Protein 6U3I (pdb70)

CATH classification: 3.30.70.80 (+2 more: 3.40.50.200, 2.60.120.690)

Radius of gyration: 38.76 Å; Cα contacts (8 Å, |Δi|>4): 2819; chains: 4; bounding box: 65×78×128 Å

GO terms:
  GO:1990666 PCSK9-LDLR complex (C, IDA)
  GO:0050750 low-density lipoprotein particle receptor binding (F, IPI)
  GO:0001920 negative regulation of receptor recycling (P, IDA)
  GO:0010989 negative regulation of low-density lipoprotein particle clearance (P, IDA)
  GO:0050750 low-density lipoprotein particle receptor binding (F, IDA)
  GO:0005576 extracellular region (C, IDA)
  GO:0004252 serine-type endopeptidase activity (F, IDA)
  GO:0016540 protein autoprocessing (P, IDA)
  GO:0032802 low-density lipoprotein particle receptor catabolic process (P, IDA)
  GO:0042632 cholesterol homeostasis (P, IMP)
  GO:0043525 positive regulation of neuron apoptotic process (P, IMP)
  GO:0005737 cytoplasm (C, IDA)
  GO:0005764 lysosome (C, IDA)
  GO:0005769 early endosome (C, IDA)
  GO:0005770 late endosome (C, IDA)
  GO:0005783 endoplasmic reticulum (C, IDA)
  GO:0005794 Golgi apparatus (C, IDA)
  GO:0009986 cell surface (C, IDA)
  GO:0019871 sodium channel inhibitor activity (F, IDA)
  GO:0005515 protein binding (F, IPI)

Structure (mmCIF, N/CA/C/O backbone):
data_6U3I
#
_entry.id   6U3I
#
_cell.length_a   111.570
_cell.length_b   143.030
_cell.length_c   241.230
_cell.angle_alpha   90.000
_cell.angle_beta   90.000
_cell.angle_gamma   90.000
#
_symmetry.space_group_name_H-M   'I 2 2 2'
#
loop_
_entity.id
_entity.type
_entity.pdbx_description
1 polymer 'Proprotein convertase subtilisin/kexin type 9'
2 polymer 'cis-1-amino-4-phenylcyclohexaneacyl-WNLK(hR)I(D-ser)LLR - NH2'
3 polymer '7G7 heavy chain'
4 polymer '7G7 light chain'
5 non-polymer 'CALCIUM ION'
6 water water
#
loop_
_atom_site.group_PDB
_atom_site.id
_atom_site.type_symbol
_atom_site.label_atom_id
_atom_site.label_alt_id
_atom_site.label_comp_id
_atom_site.label_asym_id
_atom_site.label_entity_id
_atom_site.label_seq_id
_atom_site.pdbx_PDB_ins_code
_atom_site.Cartn_x
_atom_site.Cartn_y
_atom_site.Cartn_z
_atom_site.occupancy
_atom_site.B_iso_or_equiv
_atom_site.auth_seq_id
_atom_site.auth_comp_id
_atom_site.auth_asym_id
_atom_site.auth_atom_id
_atom_site.pdbx_PDB_model_num
ATOM 1 N N . THR A 1 61 ? 32.243 20.997 53.763 1.00 71.88 61 THR A N 1
ATOM 2 C CA . THR A 1 61 ? 32.047 22.268 54.478 1.00 71.48 61 THR A CA 1
ATOM 3 C C . THR A 1 61 ? 31.035 22.176 55.672 1.00 72.23 61 THR A C 1
ATOM 4 O O . THR A 1 61 ? 30.686 23.228 56.225 1.00 72.43 61 THR A O 1
ATOM 14 N N . ALA A 1 62 ? 30.559 20.952 56.061 1.00 64.46 62 ALA A N 1
ATOM 15 C CA . ALA A 1 62 ? 29.691 20.785 57.240 1.00 61.56 62 ALA A CA 1
ATOM 16 C C . ALA A 1 62 ? 30.648 20.379 58.344 1.00 61.19 62 ALA A C 1
ATOM 17 O O . ALA A 1 62 ? 31.222 19.296 58.256 1.00 60.65 62 ALA A O 1
ATOM 24 N N . THR A 1 63 ? 30.871 21.272 59.345 1.00 54.67 63 THR A N 1
ATOM 25 C CA . THR A 1 63 ? 31.872 21.096 60.406 1.00 53.97 63 THR A CA 1
ATOM 26 C C . THR A 1 63 ? 31.338 20.670 61.802 1.00 56.36 63 THR A C 1
ATOM 27 O O . THR A 1 63 ? 30.180 20.916 62.144 1.00 55.46 63 THR A O 1
ATOM 38 N N . PHE A 1 64 ? 32.226 20.023 62.599 1.00 52.37 64 PHE A N 1
ATOM 39 C CA . PHE A 1 64 ? 31.961 19.555 63.970 1.00 48.24 64 PHE A CA 1
ATOM 40 C C . PHE A 1 64 ? 32.793 20.397 64.948 1.00 52.71 64 PHE A C 1
ATOM 41 O O . PHE A 1 64 ? 34.020 20.466 64.805 1.00 52.47 64 PHE A O 1
ATOM 58 N N . HIS A 1 65 ? 32.124 21.007 65.950 1.00 49.03 65 HIS A N 1
ATOM 59 C CA . HIS A 1 65 ? 32.748 21.879 66.955 1.00 49.02 65 HIS A CA 1
ATOM 60 C C . HIS A 1 65 ? 32.538 21.353 68.381 1.00 51.01 65 HIS A C 1
ATOM 61 O O . HIS A 1 65 ? 31.424 20.998 68.744 1.00 48.04 65 HIS A O 1
ATOM 75 N N . ARG A 1 66 ? 33.605 21.304 69.182 1.00 49.91 66 ARG A N 1
ATOM 76 C CA . ARG A 1 66 ? 33.533 20.864 70.582 1.00 50.02 66 ARG A CA 1
ATOM 77 C C . ARG A 1 66 ? 34.277 21.870 71.471 1.00 56.13 66 ARG A C 1
ATOM 78 O O . ARG A 1 66 ? 35.108 22.639 70.980 1.00 55.82 66 ARG A O 1
ATOM 99 N N . CYS A 1 67 ? 33.954 21.906 72.766 1.00 53.74 67 CYS A N 1
ATOM 100 C CA . CYS A 1 67 ? 34.611 22.865 73.667 1.00 52.82 67 CYS A CA 1
ATOM 101 C C . CYS A 1 67 ? 36.150 22.614 73.741 1.00 63.20 67 CYS A C 1
ATOM 102 O O . CYS A 1 67 ? 36.587 21.451 73.727 1.00 62.98 67 CYS A O 1
ATOM 110 N N . ALA A 1 68 ? 36.954 23.726 73.779 1.00 61.77 68 ALA A N 1
ATOM 111 C CA . ALA A 1 68 ? 38.422 23.680 73.884 1.00 65.12 68 ALA A CA 1
ATOM 112 C C . ALA A 1 68 ? 38.841 23.091 75.259 1.00 70.01 68 ALA A C 1
ATOM 113 O O . ALA A 1 68 ? 39.767 22.258 75.335 1.00 70.91 68 ALA A O 1
ATOM 120 N N . LYS A 1 69 ? 38.102 23.501 76.334 1.00 64.23 69 LYS A N 1
ATOM 121 C CA . LYS A 1 69 ? 38.294 23.030 77.711 1.00 68.24 69 LYS A CA 1
ATOM 122 C C . LYS A 1 69 ? 37.602 21.650 77.928 1.00 70.53 69 LYS A C 1
ATOM 123 O O . LYS A 1 69 ? 36.401 21.604 78.242 1.00 69.90 69 LYS A O 1
ATOM 142 N N . ASP A 1 70 ? 38.374 20.535 77.751 1.00 64.92 70 ASP A N 1
ATOM 143 C CA . ASP A 1 70 ? 37.886 19.160 77.917 1.00 61.59 70 ASP A CA 1
ATOM 144 C C . ASP A 1 70 ? 36.947 18.941 79.161 1.00 65.89 70 ASP A C 1
ATOM 145 O O . ASP A 1 70 ? 35.831 18.447 78.966 1.00 64.79 70 ASP A O 1
ATOM 154 N N . PRO A 1 71 ? 37.286 19.350 80.413 1.00 63.32 71 PRO A N 1
ATOM 155 C CA . PRO A 1 71 ? 36.339 19.130 81.528 1.00 62.43 71 PRO A CA 1
ATOM 156 C C . PRO A 1 71 ? 34.951 19.771 81.372 1.00 60.08 71 PRO A C 1
ATOM 157 O O . PRO A 1 71 ? 34.045 19.352 82.081 1.00 58.78 71 PRO A O 1
ATOM 168 N N . TRP A 1 72 ? 34.770 20.774 80.463 1.00 52.36 72 TRP A N 1
ATOM 169 C CA . TRP A 1 72 ? 33.464 21.430 80.233 1.00 47.56 72 TRP A CA 1
ATOM 170 C C . TRP A 1 72 ? 32.657 20.807 79.056 1.00 49.70 72 TRP A C 1
ATOM 171 O O . TRP A 1 72 ? 31.559 21.271 78.766 1.00 47.99 72 TRP A O 1
ATOM 192 N N . ARG A 1 73 ? 33.167 19.724 78.437 1.00 45.54 73 ARG A N 1
ATOM 193 C CA . ARG A 1 73 ? 32.468 19.042 77.350 1.00 42.24 73 ARG A CA 1
ATOM 194 C C . ARG A 1 73 ? 31.346 18.165 77.890 1.00 45.15 73 ARG A C 1
ATOM 195 O O . ARG A 1 73 ? 31.508 17.577 78.950 1.00 46.77 73 ARG A O 1
ATOM 216 N N . LEU A 1 74 ? 30.236 18.027 77.143 1.00 38.16 74 LEU A N 1
ATOM 217 C CA . LEU A 1 74 ? 29.109 17.180 77.533 1.00 37.88 74 LEU A CA 1
ATOM 218 C C . LEU A 1 74 ? 28.719 16.282 76.342 1.00 44.04 74 LEU A C 1
ATOM 219 O O . LEU A 1 74 ? 27.641 16.430 75.735 1.00 42.78 74 LEU A O 1
ATOM 235 N N . PRO A 1 75 ? 29.619 15.297 76.028 1.00 41.54 75 PRO A N 1
ATOM 236 C CA . PRO A 1 75 ? 29.353 14.387 74.891 1.00 39.17 75 PRO A CA 1
ATOM 237 C C . PRO A 1 75 ? 28.053 13.606 75.085 1.00 42.52 75 PRO A C 1
ATOM 238 O O . PRO A 1 75 ? 27.645 13.382 76.227 1.00 42.93 75 PRO A O 1
ATOM 249 N N . GLY A 1 76 ? 27.394 13.261 73.981 1.00 37.04 76 GLY A N 1
ATOM 250 C CA . GLY A 1 76 ? 26.092 12.604 74.010 1.00 39.20 76 GLY A CA 1
ATOM 251 C C . GLY A 1 76 ? 24.968 13.503 73.525 1.00 45.88 76 GLY A C 1
ATOM 252 O O . GLY A 1 76 ? 24.015 12.992 72.935 1.00 47.26 76 GLY A O 1
ATOM 256 N N . THR A 1 77 ? 25.043 14.851 73.791 1.00 41.21 77 THR A N 1
ATOM 257 C CA . THR A 1 77 ? 24.071 15.831 73.299 1.00 37.83 77 THR A CA 1
ATOM 258 C C . THR A 1 77 ? 24.792 16.788 72.337 1.00 42.28 77 THR A C 1
ATOM 259 O O . THR A 1 77 ? 25.848 17.316 72.682 1.00 42.98 77 THR A O 1
ATOM 270 N N . TYR A 1 78 ? 24.169 17.042 71.157 1.00 36.57 78 TYR A N 1
ATOM 271 C CA . TYR A 1 78 ? 24.688 17.823 70.042 1.00 32.96 78 TYR A CA 1
ATOM 272 C C . TYR A 1 78 ? 23.638 18.815 69.496 1.00 37.76 78 TYR A C 1
ATOM 273 O O . TYR A 1 78 ? 22.449 18.492 69.396 1.00 38.65 78 TYR A O 1
ATOM 291 N N . VAL A 1 79 ? 24.083 20.016 69.131 1.00 32.35 79 VAL A N 1
ATOM 292 C CA . VAL A 1 79 ? 23.223 21.026 68.552 1.00 30.82 79 VAL A CA 1
ATOM 293 C C . VAL A 1 79 ? 23.490 20.922 67.067 1.00 38.37 79 VAL A C 1
ATOM 294 O O . VAL A 1 79 ? 24.632 21.163 66.658 1.00 38.67 79 VAL A O 1
ATOM 307 N N . VAL A 1 80 ? 22.471 20.533 66.252 1.00 34.91 80 VAL A N 1
ATOM 308 C CA . VAL A 1 80 ? 22.642 20.439 64.806 1.00 35.34 80 VAL A CA 1
ATOM 309 C C . VAL A 1 80 ? 22.084 21.720 64.239 1.00 41.81 80 VAL A C 1
ATOM 310 O O . VAL A 1 80 ? 20.884 21.964 64.365 1.00 41.79 80 VAL A O 1
ATOM 323 N N . VAL A 1 81 ? 22.961 22.583 63.702 1.00 39.96 81 VAL A N 1
ATOM 324 C CA . VAL A 1 81 ? 22.567 23.879 63.141 1.00 40.75 81 VAL A CA 1
ATOM 325 C C . VAL A 1 81 ? 22.452 23.688 61.651 1.00 46.62 81 VAL A C 1
ATOM 326 O O . VAL A 1 81 ? 23.395 23.177 61.033 1.00 44.63 81 VAL A O 1
ATOM 339 N N . LEU A 1 82 ? 21.298 24.087 61.068 1.00 46.52 82 LEU A N 1
ATOM 340 C CA . LEU A 1 82 ? 21.041 23.955 59.618 1.00 48.22 82 LEU A CA 1
ATOM 341 C C . LEU A 1 82 ? 21.324 25.284 58.881 1.00 55.52 82 LEU A C 1
ATOM 342 O O . LEU A 1 82 ? 21.713 26.279 59.510 1.00 55.81 82 LEU A O 1
ATOM 358 N N . LYS A 1 83 ? 21.172 25.294 57.549 1.00 52.81 83 LYS A N 1
ATOM 359 C CA . LYS A 1 83 ? 21.473 26.491 56.767 1.00 52.61 83 LYS A CA 1
ATOM 360 C C . LYS A 1 83 ? 20.376 27.546 56.923 1.00 61.43 83 LYS A C 1
ATOM 361 O O . LYS A 1 83 ? 19.231 27.206 57.198 1.00 60.56 83 LYS A O 1
ATOM 380 N N . GLU A 1 84 ? 20.768 28.825 56.833 1.00 62.43 84 GLU A N 1
ATOM 381 C CA . GLU A 1 84 ? 19.942 30.009 57.066 1.00 63.22 84 GLU A CA 1
ATOM 382 C C . GLU A 1 84 ? 18.455 29.933 56.717 1.00 69.02 84 GLU A C 1
ATOM 383 O O . GLU A 1 84 ? 17.639 30.333 57.552 1.00 67.91 84 GLU A O 1
ATOM 395 N N . GLU A 1 85 ? 18.094 29.506 55.509 1.00 68.48 85 GLU A N 1
ATOM 396 C CA . GLU A 1 85 ? 16.685 29.546 55.098 1.00 72.27 85 GLU A CA 1
ATOM 397 C C . GLU A 1 85 ? 15.961 28.195 55.175 1.00 74.35 85 GLU A C 1
ATOM 398 O O . GLU A 1 85 ? 15.076 27.895 54.356 1.00 74.48 85 GLU A O 1
ATOM 410 N N . THR A 1 86 ? 16.254 27.438 56.240 1.00 67.45 86 THR A N 1
ATOM 411 C CA . THR A 1 86 ? 15.676 26.122 56.468 1.00 66.98 86 THR A CA 1
ATOM 412 C C . THR A 1 86 ? 14.403 26.283 57.277 1.00 70.95 86 THR A C 1
ATOM 413 O O . THR A 1 86 ? 14.463 26.762 58.408 1.00 71.56 86 THR A O 1
ATOM 424 N N . HIS A 1 87 ? 13.252 25.915 56.697 1.00 66.97 87 HIS A N 1
ATOM 425 C CA . HIS A 1 87 ? 11.956 26.015 57.375 1.00 64.94 87 HIS A CA 1
ATOM 426 C C . HIS A 1 87 ? 11.803 24.952 58.455 1.00 66.60 87 HIS A C 1
ATOM 427 O O . HIS A 1 87 ? 12.471 23.923 58.418 1.00 67.37 87 HIS A O 1
ATOM 441 N N . LEU A 1 88 ? 10.883 25.174 59.391 1.00 60.43 88 LEU A N 1
ATOM 442 C CA . LEU A 1 88 ? 10.583 24.241 60.485 1.00 53.63 88 LEU A CA 1
ATOM 443 C C . LEU A 1 88 ? 10.267 22.835 59.953 1.00 59.46 88 LEU A C 1
ATOM 444 O O . LEU A 1 88 ? 10.689 21.843 60.557 1.00 60.01 88 LEU A O 1
ATOM 460 N N . SER A 1 89 ? 9.514 22.747 58.839 1.00 56.27 89 SER A N 1
ATOM 461 C CA . SER A 1 89 ? 9.190 21.461 58.247 1.00 54.41 89 SER A CA 1
ATOM 462 C C . SER A 1 89 ? 10.486 20.745 57.841 1.00 56.82 89 SER A C 1
ATOM 463 O O . SER A 1 89 ? 10.582 19.545 58.085 1.00 55.95 89 SER A O 1
ATOM 471 N N . GLN A 1 90 ? 11.505 21.483 57.309 1.00 53.31 90 GLN A N 1
ATOM 472 C CA . GLN A 1 90 ? 12.806 20.891 56.932 1.00 53.30 90 GLN A CA 1
ATOM 473 C C . GLN A 1 90 ? 13.631 20.458 58.168 1.00 53.90 90 GLN A C 1
ATOM 474 O O . GLN A 1 90 ? 14.243 19.390 58.132 1.00 52.55 90 GLN A O 1
ATOM 488 N N . SER A 1 91 ? 13.629 21.262 59.256 1.00 48.24 91 SER A N 1
ATOM 489 C CA . SER A 1 91 ? 14.318 20.894 60.496 1.00 44.53 91 SER A CA 1
ATOM 490 C C . SER A 1 91 ? 13.709 19.591 61.022 1.00 47.98 91 SER A C 1
ATOM 491 O O . SER A 1 91 ? 14.447 18.618 61.185 1.00 47.34 91 SER A O 1
ATOM 499 N N . GLU A 1 92 ? 12.363 19.558 61.233 1.00 44.02 92 GLU A N 1
ATOM 500 C CA . GLU A 1 92 ? 11.653 18.346 61.684 1.00 41.67 92 GLU A CA 1
ATOM 501 C C . GLU A 1 92 ? 11.966 17.158 60.784 1.00 43.91 92 GLU A C 1
ATOM 502 O O . GLU A 1 92 ? 12.223 16.080 61.287 1.00 43.69 92 GLU A O 1
ATOM 514 N N . ARG A 1 93 ? 11.904 17.340 59.466 1.00 40.45 93 ARG A N 1
ATOM 515 C CA . ARG A 1 93 ? 12.206 16.259 58.541 1.00 40.02 93 ARG A CA 1
ATOM 516 C C . ARG A 1 93 ? 13.639 15.768 58.705 1.00 44.82 93 ARG A C 1
ATOM 517 O O . ARG A 1 93 ? 13.832 14.550 58.745 1.00 46.32 93 ARG A O 1
ATOM 538 N N . THR A 1 94 ? 14.626 16.697 58.845 1.00 39.54 94 THR A N 1
ATOM 539 C CA . THR A 1 94 ? 16.044 16.359 59.017 1.00 38.40 94 THR A CA 1
ATOM 540 C C . THR A 1 94 ? 16.265 15.632 60.324 1.00 41.57 94 THR A C 1
ATOM 541 O O . THR A 1 94 ? 17.083 14.719 60.360 1.00 41.55 94 THR A O 1
ATOM 552 N N . ALA A 1 95 ? 15.549 16.024 61.394 1.00 38.03 95 ALA A N 1
ATOM 553 C CA . ALA A 1 95 ? 15.650 15.378 62.705 1.00 35.48 95 ALA A CA 1
ATOM 554 C C . ALA A 1 95 ? 15.150 13.926 62.594 1.00 42.37 95 ALA A C 1
ATOM 555 O O . ALA A 1 95 ? 15.869 12.986 62.965 1.00 41.96 95 ALA A O 1
ATOM 562 N N . ARG A 1 96 ? 13.950 13.739 62.019 1.00 41.05 96 ARG A N 1
ATOM 563 C CA . ARG A 1 96 ? 13.398 12.396 61.803 1.00 42.82 96 ARG A CA 1
ATOM 564 C C . ARG A 1 96 ? 14.333 11.495 60.928 1.00 46.62 96 ARG A C 1
ATOM 565 O O . ARG A 1 96 ? 14.499 10.298 61.231 1.00 45.90 96 ARG A O 1
ATOM 586 N N . ARG A 1 97 ? 14.917 12.085 59.846 1.00 41.11 97 ARG A N 1
ATOM 587 C CA . ARG A 1 97 ? 15.859 11.418 58.951 1.00 38.75 97 ARG A CA 1
ATOM 588 C C . ARG A 1 97 ? 17.034 10.881 59.762 1.00 42.00 97 ARG A C 1
ATOM 589 O O . ARG A 1 97 ? 17.415 9.725 59.570 1.00 41.95 97 ARG A O 1
ATOM 610 N N . LEU A 1 98 ? 17.575 11.699 60.711 1.00 35.93 98 LEU A N 1
ATOM 611 C CA . LEU A 1 98 ? 18.682 11.285 61.574 1.00 34.32 98 LEU A CA 1
ATOM 612 C C . LEU A 1 98 ? 18.246 10.113 62.453 1.00 40.32 98 LEU A C 1
ATOM 613 O O . LEU A 1 98 ? 18.955 9.104 62.512 1.00 41.56 98 LEU A O 1
ATOM 629 N N . GLN A 1 99 ? 17.073 10.235 63.126 1.00 35.74 99 GLN A N 1
ATOM 630 C CA . GLN A 1 99 ? 16.546 9.146 63.978 1.00 34.95 99 GLN A CA 1
ATOM 631 C C . GLN A 1 99 ? 16.406 7.828 63.180 1.00 38.74 99 GLN A C 1
ATOM 632 O O . GLN A 1 99 ? 16.888 6.795 63.648 1.00 37.93 99 GLN A O 1
ATOM 646 N N . ALA A 1 100 ? 15.763 7.885 61.982 1.00 34.72 100 ALA A N 1
ATOM 647 C CA . ALA A 1 100 ? 15.523 6.716 61.118 1.00 35.78 100 ALA A CA 1
ATOM 648 C C . ALA A 1 100 ? 16.835 6.061 60.708 1.00 37.93 100 ALA A C 1
ATOM 649 O O . ALA A 1 100 ? 17.022 4.865 60.949 1.00 36.28 100 ALA A O 1
ATOM 656 N N . GLN A 1 101 ? 17.761 6.880 60.167 1.00 34.29 101 GLN A N 1
ATOM 657 C CA . GLN A 1 101 ? 19.110 6.478 59.760 1.00 33.58 101 GLN A CA 1
ATOM 658 C C . GLN A 1 101 ? 19.857 5.859 60.938 1.00 39.16 101 GLN A C 1
ATOM 659 O O . GLN A 1 101 ? 20.435 4.789 60.782 1.00 41.28 101 GLN A O 1
ATOM 673 N N . ALA A 1 102 ? 19.809 6.481 62.120 1.00 33.53 102 ALA A N 1
ATOM 674 C CA . ALA A 1 102 ? 20.472 5.907 63.296 1.00 33.82 102 ALA A CA 1
ATOM 675 C C . ALA A 1 102 ? 19.852 4.530 63.676 1.00 39.44 102 ALA A C 1
ATOM 676 O O . ALA A 1 102 ? 20.588 3.571 63.921 1.00 38.89 102 ALA A O 1
ATOM 683 N N . ALA A 1 103 ? 18.497 4.440 63.688 1.00 36.27 103 ALA A N 1
ATOM 684 C CA . ALA A 1 103 ? 17.751 3.215 64.009 1.00 34.51 103 ALA A CA 1
ATOM 685 C C . ALA A 1 103 ? 18.119 2.119 63.019 1.00 38.38 103 ALA A C 1
ATOM 686 O O . ALA A 1 103 ? 18.320 0.974 63.430 1.00 35.77 103 ALA A O 1
ATOM 693 N N . ARG A 1 104 ? 18.287 2.477 61.719 1.00 36.00 104 ARG A N 1
ATOM 694 C CA . ARG A 1 104 ? 18.744 1.515 60.697 1.00 34.60 104 ARG A CA 1
ATOM 695 C C . ARG A 1 104 ? 20.104 0.867 61.121 1.00 37.19 104 ARG A C 1
ATOM 696 O O . ARG A 1 104 ? 20.294 -0.318 60.892 1.00 36.00 104 ARG A O 1
ATOM 717 N N . ARG A 1 105 ? 20.993 1.638 61.786 1.00 33.15 105 ARG A N 1
ATOM 718 C CA . ARG A 1 105 ? 22.306 1.199 62.267 1.00 34.61 105 ARG A CA 1
ATOM 719 C C . ARG A 1 105 ? 22.223 0.634 63.704 1.00 42.60 105 ARG A C 1
ATOM 720 O O . ARG A 1 105 ? 23.269 0.309 64.280 1.00 45.38 105 ARG A O 1
ATOM 741 N N . GLY A 1 106 ? 21.012 0.542 64.272 1.00 36.43 106 GLY A N 1
ATOM 742 C CA . GLY A 1 106 ? 20.771 -0.052 65.580 1.00 38.55 106 GLY A CA 1
ATOM 743 C C . GLY A 1 106 ? 21.098 0.827 66.751 1.00 43.20 106 GLY A C 1
ATOM 744 O O . GLY A 1 106 ? 21.618 0.328 67.755 1.00 44.19 106 GLY A O 1
ATOM 748 N N . TYR A 1 107 ? 20.787 2.141 66.648 1.00 39.27 107 TYR A N 1
ATOM 749 C CA . TYR A 1 107 ? 21.050 3.117 67.720 1.00 37.93 107 TYR A CA 1
ATOM 750 C C . TYR A 1 107 ? 19.790 3.892 68.066 1.00 47.10 107 TYR A C 1
ATOM 751 O O . TYR A 1 107 ? 19.196 4.522 67.171 1.00 49.35 107 TYR A O 1
ATOM 769 N N . LEU A 1 108 ? 19.399 3.878 69.359 1.00 43.05 108 LEU A N 1
ATOM 770 C CA . LEU A 1 108 ? 18.313 4.708 69.865 1.00 42.24 108 LEU A CA 1
ATOM 771 C C . LEU A 1 108 ? 18.837 6.155 69.889 1.00 46.51 108 LEU A C 1
ATOM 772 O O . LEU A 1 108 ? 20.035 6.399 70.129 1.00 46.14 108 LEU A O 1
ATOM 788 N N . THR A 1 109 ? 17.939 7.099 69.596 1.00 42.32 109 THR A N 1
ATOM 789 C CA . THR A 1 109 ? 18.246 8.535 69.491 1.00 40.27 109 THR A CA 1
ATOM 790 C C . THR A 1 109 ? 17.065 9.267 70.083 1.00 45.05 109 THR A C 1
ATOM 791 O O . THR A 1 109 ? 15.973 8.701 70.115 1.00 47.68 109 THR A O 1
ATOM 802 N N . LYS A 1 110 ? 17.261 10.475 70.593 1.00 40.40 110 LYS A N 1
ATOM 803 C CA . LYS A 1 110 ? 16.155 11.239 71.182 1.00 42.10 110 LYS A CA 1
ATOM 804 C C . LYS A 1 110 ? 16.278 12.694 70.735 1.00 46.05 110 LYS A C 1
ATOM 805 O O . LYS A 1 110 ? 17.276 13.346 71.069 1.00 45.92 110 LYS A O 1
ATOM 824 N N . ILE A 1 111 ? 15.305 13.191 69.937 1.00 42.16 111 ILE A N 1
ATOM 825 C CA . ILE A 1 111 ? 15.329 14.602 69.502 1.00 42.09 111 ILE A CA 1
ATOM 826 C C . ILE A 1 111 ? 14.762 15.409 70.707 1.00 45.50 111 ILE A C 1
ATOM 827 O O . ILE A 1 111 ? 13.556 15.391 70.921 1.00 45.01 111 ILE A O 1
ATOM 843 N N . LEU A 1 112 ? 15.639 16.055 71.507 1.00 39.49 112 LEU A N 1
ATOM 844 C CA . LEU A 1 112 ? 15.230 16.792 72.705 1.00 39.50 112 LEU A CA 1
ATOM 845 C C . LEU A 1 112 ? 14.430 18.056 72.387 1.00 46.43 112 LEU A C 1
ATOM 846 O O . LEU A 1 112 ? 13.524 18.404 73.149 1.00 47.23 112 LEU A O 1
ATOM 862 N N . HIS A 1 113 ? 14.754 18.751 71.292 1.00 42.80 113 HIS A N 1
ATOM 863 C CA . HIS A 1 113 ? 14.080 20.003 70.983 1.00 43.64 113 HIS A CA 1
ATOM 864 C C . HIS A 1 113 ? 14.339 20.400 69.551 1.00 47.97 113 HIS A C 1
ATOM 865 O O . HIS A 1 113 ? 15.473 20.274 69.105 1.00 48.26 113 HIS A O 1
ATOM 879 N N . VAL A 1 114 ? 13.306 20.881 68.830 1.00 45.65 114 VAL A N 1
ATOM 880 C CA . VAL A 1 114 ? 13.446 21.383 67.456 1.00 45.36 114 VAL A CA 1
ATOM 881 C C . VAL A 1 114 ? 13.472 22.905 67.558 1.00 53.66 114 VAL A C 1
ATOM 882 O O . VAL A 1 114 ? 12.544 23.493 68.114 1.00 54.71 114 VAL A O 1
ATOM 895 N N . PHE A 1 115 ? 14.557 23.534 67.071 1.00 51.53 115 PHE A N 1
ATOM 896 C CA . PHE A 1 115 ? 14.743 24.984 67.113 1.00 51.33 115 PHE A CA 1
ATOM 897 C C . PHE A 1 115 ? 14.033 25.686 65.967 1.00 63.19 115 PHE A C 1
ATOM 898 O O . PHE A 1 115 ? 14.143 25.277 64.810 1.00 62.50 115 PHE A O 1
ATOM 915 N N . HIS A 1 116 ? 13.372 26.785 66.288 1.00 67.38 116 HIS A N 1
ATOM 916 C CA . HIS A 1 116 ? 12.726 27.657 65.316 1.00 72.27 116 HIS A CA 1
ATOM 917 C C . HIS A 1 116 ? 12.511 29.009 65.988 1.00 76.80 116 HIS A C 1
ATOM 918 O O . HIS A 1 116 ? 12.135 29.066 67.159 1.00 76.75 116 HIS A O 1
ATOM 932 N N . GLY A 1 117 ? 12.796 30.075 65.268 1.00 72.54 117 GLY A N 1
ATOM 933 C CA . GLY A 1 117 ? 12.647 31.421 65.791 1.00 72.88 117 GLY A CA 1
ATOM 934 C C . GLY A 1 117 ? 13.996 32.082 65.831 1.00 74.16 117 GLY A C 1
ATOM 935 O O . GLY A 1 117 ? 14.234 33.062 65.115 1.00 75.84 117 GLY A O 1
ATOM 939 N N . LEU A 1 118 ? 14.902 31.520 66.627 1.00 66.07 118 LEU A N 1
ATOM 940 C CA . LEU A 1 118 ? 16.232 32.092 66.762 1.00 64.55 118 LEU A CA 1
ATOM 941 C C . LEU A 1 118 ? 17.144 31.521 65.723 1.00 64.97 118 LEU A C 1
ATOM 942 O O . LEU A 1 118 ? 17.843 32.266 65.065 1.00 63.93 118 LEU A O 1
ATOM 958 N N . LEU A 1 119 ? 17.158 30.201 65.570 1.00 60.78 119 LEU A N 1
ATOM 959 C CA . LEU A 1 119 ? 17.972 29.562 64.535 1.00 59.89 119 LEU A CA 1
ATOM 960 C C . LEU A 1 119 ? 17.329 28.272 64.039 1.00 58.08 119 LEU A C 1
ATOM 961 O O . LEU A 1 119 ? 16.420 27.749 64.709 1.00 56.42 119 LEU A O 1
ATOM 977 N N . PRO A 1 120 ? 17.733 27.788 62.832 1.00 50.09 120 PRO A N 1
ATOM 978 C CA . PRO A 1 120 ? 17.160 26.538 62.323 1.00 48.70 120 PRO A CA 1
ATOM 979 C C . PRO A 1 120 ? 18.041 25.349 62.737 1.00 48.56 120 PRO A C 1
ATOM 980 O O . PRO A 1 120 ? 19.261 25.322 62.479 1.00 47.13 120 PRO A O 1
ATOM 991 N N . GLY A 1 121 ? 17.425 24.360 63.361 1.00 42.43 121 GLY A N 1
ATOM 992 C CA . GLY A 1 121 ? 18.167 23.178 63.768 1.00 41.55 121 GLY A CA 1
ATOM 993 C C . GLY A 1 121 ? 17.436 22.342 64.776 1.00 44.91 121 GLY A C 1
ATOM 994 O O . GLY A 1 121 ? 16.211 22.419 64.884 1.00 45.53 121 GLY A O 1
ATOM 998 N N . PHE A 1 122 ? 18.182 21.533 65.509 1.00 38.90 122 PHE A N 1
ATOM 999 C CA . PHE A 1 122 ? 17.595 20.702 66.546 1.00 39.39 122 PHE A CA 1
ATOM 1000 C C . PHE A 1 122 ? 18.665 20.219 67.511 1.00 44.40 122 PHE A C 1
ATOM 1001 O O . PHE A 1 122 ? 19.866 20.257 67.216 1.00 44.10 122 PHE A O 1
ATOM 1018 N N . LEU A 1 123 ? 18.201 19.759 68.657 1.00 41.05 123 LEU A N 1
ATOM 1019 C CA . LEU A 1 123 ? 19.022 19.277 69.740 1.00 39.69 123 LEU A CA 1
ATOM 1020 C C . LEU A 1 123 ? 18.811 17.787 69.780 1.00 42.53 123 LEU A C 1
ATOM 1021 O O . LEU A 1 123 ? 17.657 17.358 69.854 1.00 41.39 123 LEU A O 1
ATOM 1037 N N . VAL A 1 124 ? 19.908 16.987 69.766 1.00 38.49 124 VAL A N 1
ATOM 1038 C CA . VAL A 1 124 ? 19.784 15.531 69.731 1.00 39.32 124 VAL A CA 1
ATOM 1039 C C . VAL A 1 124 ? 20.673 14.787 70.743 1.00 43.12 124 VAL A C 1
ATOM 1040 O O . VAL A 1 124 ? 21.859 15.090 70.871 1.00 41.80 124 VAL A O 1
ATOM 1053 N N . LYS A 1 125 ? 20.076 13.769 71.425 1.00 39.02 125 LYS A N 1
ATOM 1054 C CA . LYS A 1 125 ? 20.781 12.901 72.350 1.00 39.58 125 LYS A CA 1
ATOM 1055 C C . LYS A 1 125 ? 21.077 11.634 71.552 1.00 45.09 125 LYS A C 1
ATOM 1056 O O . LYS A 1 125 ? 20.154 10.955 71.097 1.00 44.90 125 LYS A O 1
ATOM 1075 N N . MET A 1 126 ? 22.356 11.378 71.280 1.00 42.51 126 MET A N 1
ATOM 1076 C CA . MET A 1 126 ? 22.781 10.224 70.500 1.00 41.52 126 MET A CA 1
ATOM 1077 C C . MET A 1 126 ? 24.234 9.902 70.800 1.00 47.46 126 MET A C 1
ATOM 1078 O O . MET A 1 126 ? 24.938 10.750 71.335 1.00 47.22 126 MET A O 1
ATOM 1092 N N . SER A 1 127 ? 24.713 8.722 70.374 1.00 45.48 127 SER A N 1
ATOM 1093 C CA . SER A 1 127 ? 26.124 8.382 70.522 1.00 46.46 127 SER A CA 1
ATOM 1094 C C . SER A 1 127 ? 26.957 9.278 69.613 1.00 51.17 127 SER A C 1
ATOM 1095 O O . SER A 1 127 ? 26.502 9.650 68.531 1.00 52.44 127 SER A O 1
ATOM 1103 N N . GLY A 1 128 ? 28.187 9.544 70.011 1.00 46.11 128 GLY A N 1
ATOM 1104 C CA . GLY A 1 128 ? 29.129 10.262 69.168 1.00 44.87 128 GLY A CA 1
ATOM 1105 C C . GLY A 1 128 ? 29.531 9.436 67.952 1.00 50.74 128 GLY A C 1
ATOM 1106 O O . GLY A 1 128 ? 30.077 9.979 66.987 1.00 50.84 128 GLY A O 1
ATOM 1110 N N . ASP A 1 129 ? 29.262 8.104 67.976 1.00 49.11 129 ASP A N 1
ATOM 1111 C CA . ASP A 1 129 ? 29.503 7.194 66.843 1.00 50.14 129 ASP A CA 1
ATOM 1112 C C . ASP A 1 129 ? 28.694 7.658 65.633 1.00 53.55 129 ASP A C 1
ATOM 1113 O O . ASP A 1 129 ? 29.158 7.551 64.499 1.00 54.89 129 ASP A O 1
ATOM 1122 N N . LEU A 1 130 ? 27.508 8.224 65.877 1.00 47.88 130 LEU A N 1
ATOM 1123 C CA . LEU A 1 130 ? 26.636 8.704 64.816 1.00 47.83 130 LEU A CA 1
ATOM 1124 C C . LEU A 1 130 ? 26.944 10.120 64.300 1.00 50.05 130 LEU A C 1
ATOM 1125 O O . LEU A 1 130 ? 26.139 10.668 63.546 1.00 49.47 130 LEU A O 1
ATOM 1141 N N . LEU A 1 131 ? 28.081 10.722 64.678 1.00 46.20 131 LEU A N 1
ATOM 1142 C CA . LEU A 1 131 ? 28.423 12.072 64.218 1.00 45.33 131 LEU A CA 1
ATOM 1143 C C . LEU A 1 131 ? 28.671 12.134 62.723 1.00 52.02 131 LEU A C 1
ATOM 1144 O O . LEU A 1 131 ? 28.107 12.984 62.039 1.00 51.89 131 LEU A O 1
ATOM 1160 N N . GLU A 1 132 ? 29.580 11.282 62.235 1.00 50.32 132 GLU A N 1
ATOM 1161 C CA . GLU A 1 132 ? 29.926 11.203 60.809 1.00 50.31 132 GLU A CA 1
ATOM 1162 C C . GLU A 1 132 ? 28.656 11.025 59.958 1.00 52.13 132 GLU A C 1
ATOM 1163 O O . GLU A 1 132 ? 28.511 11.694 58.935 1.00 51.94 132 GLU A O 1
ATOM 1175 N N . LEU A 1 133 ? 27.686 10.241 60.457 1.00 46.70 133 LEU A N 1
ATOM 1176 C CA . LEU A 1 133 ? 26.371 10.091 59.829 1.00 45.75 133 LEU A CA 1
ATOM 1177 C C . LEU A 1 133 ? 25.587 11.432 59.847 1.00 47.26 133 LEU A C 1
ATOM 1178 O O . LEU A 1 133 ? 25.036 11.836 58.818 1.00 48.04 133 LEU A O 1
ATOM 1194 N N . ALA A 1 134 ? 25.529 12.117 61.005 1.00 40.69 134 ALA A N 1
ATOM 1195 C CA . ALA A 1 134 ? 24.795 13.395 61.104 1.00 39.81 134 ALA A CA 1
ATOM 1196 C C . ALA A 1 134 ? 25.402 14.514 60.264 1.00 43.49 134 ALA A C 1
ATOM 1197 O O . ALA A 1 134 ? 24.642 15.309 59.737 1.00 42.94 134 ALA A O 1
ATOM 1204 N N . LEU A 1 135 ? 26.749 14.554 60.087 1.00 40.67 135 LEU A N 1
ATOM 1205 C CA . LEU A 1 135 ? 27.423 15.566 59.244 1.00 39.06 135 LEU A CA 1
ATOM 1206 C C . LEU A 1 135 ? 27.079 15.364 57.765 1.00 44.08 135 LEU A C 1
ATOM 1207 O O . LEU A 1 135 ? 27.109 16.333 57.002 1.00 43.38 135 LEU A O 1
ATOM 1223 N N . LYS A 1 136 ? 26.724 14.118 57.365 1.00 41.53 136 LYS A N 1
ATOM 1224 C CA . LYS A 1 136 ? 26.303 13.832 55.989 1.00 43.87 136 LYS A CA 1
ATOM 1225 C C . LYS A 1 136 ? 24.838 14.226 55.735 1.00 51.65 136 LYS A C 1
ATOM 1226 O O . LYS A 1 136 ? 24.423 14.183 54.585 1.00 52.22 136 LYS A O 1
ATOM 1245 N N . LEU A 1 137 ? 24.039 14.576 56.778 1.00 50.23 137 LEU A N 1
ATOM 1246 C CA . LEU A 1 137 ? 22.626 14.952 56.600 1.00 50.17 137 LEU A CA 1
ATOM 1247 C C . LEU A 1 137 ? 22.500 16.147 55.698 1.00 54.98 137 LEU A C 1
ATOM 1248 O O . LEU A 1 137 ? 23.406 16.982 55.655 1.00 53.01 137 LEU A O 1
ATOM 1264 N N . PRO A 1 138 ? 21.343 16.280 55.021 1.00 54.39 138 PRO A N 1
ATOM 1265 C CA . PRO A 1 138 ? 21.141 17.449 54.158 1.00 55.23 138 PRO A CA 1
ATOM 1266 C C . PRO A 1 138 ? 20.825 18.696 54.986 1.00 58.54 138 PRO A C 1
ATOM 1267 O O . PRO A 1 138 ? 20.300 18.589 56.101 1.00 57.83 138 PRO A O 1
ATOM 1278 N N . HIS A 1 139 ? 21.157 19.876 54.433 1.00 54.43 139 HIS A N 1
ATOM 1279 C CA . HIS A 1 139 ? 20.917 21.185 55.039 1.00 54.52 139 HIS A CA 1
ATOM 1280 C C . HIS A 1 139 ? 21.800 21.510 56.230 1.00 55.69 139 HIS A C 1
ATOM 1281 O O . HIS A 1 139 ? 21.605 22.578 56.801 1.00 55.23 139 HIS A O 1
ATOM 1295 N N . VAL A 1 140 ? 22.750 20.633 56.639 1.00 50.99 140 VAL A N 1
ATOM 1296 C CA . VAL A 1 140 ? 23.550 20.889 57.846 1.00 47.93 140 VAL A CA 1
ATOM 1297 C C . VAL A 1 140 ? 24.613 21.967 57.596 1.00 52.59 140 VAL A C 1
ATOM 1298 O O . VAL A 1 140 ? 25.377 21.867 56.621 1.00 52.69 140 VAL A O 1
ATOM 1311 N N . ASP A 1 141 ? 24.675 22.973 58.499 1.00 46.80 141 ASP A N 1
ATOM 1312 C CA . ASP A 1 141 ? 25.700 24.007 58.449 1.00 48.42 141 ASP A CA 1
ATOM 1313 C C . ASP A 1 141 ? 26.863 23.501 59.318 1.00 49.67 141 ASP A C 1
ATOM 1314 O O . ASP A 1 141 ? 28.007 23.442 58.848 1.00 49.44 141 ASP A O 1
ATOM 1323 N N . TYR A 1 142 ? 26.561 23.139 60.589 1.00 42.51 142 TYR A N 1
ATOM 1324 C CA . TYR A 1 142 ? 27.542 22.588 61.530 1.00 41.08 142 TYR A CA 1
ATOM 1325 C C . TYR A 1 142 ? 26.860 21.926 62.705 1.00 44.44 142 TYR A C 1
ATOM 1326 O O . TYR A 1 142 ? 25.662 22.121 62.937 1.00 44.08 142 TYR A O 1
ATOM 1344 N N . ILE A 1 143 ? 27.637 21.145 63.443 1.00 40.52 143 ILE A N 1
ATOM 1345 C CA . ILE A 1 143 ? 27.175 20.410 64.618 1.00 37.68 143 ILE A CA 1
ATOM 1346 C C . ILE A 1 143 ? 28.077 20.836 65.756 1.00 42.71 143 ILE A C 1
ATOM 1347 O O . ILE A 1 143 ? 29.298 20.796 65.600 1.00 43.40 143 ILE A O 1
ATOM 1363 N N . GLU A 1 144 ? 27.490 21.246 66.893 1.00 37.98 144 GLU A N 1
ATOM 1364 C CA . GLU A 1 144 ? 28.255 21.660 68.061 1.00 37.93 144 GLU A CA 1
ATOM 1365 C C . GLU A 1 144 ? 27.903 20.758 69.225 1.00 44.63 144 GLU A C 1
ATOM 1366 O O . GLU A 1 144 ? 26.728 20.626 69.573 1.00 45.72 144 GLU A O 1
ATOM 1378 N N . GLU A 1 145 ? 28.926 20.187 69.868 1.00 41.60 145 GLU A N 1
ATOM 1379 C CA . GLU A 1 145 ? 28.751 19.329 71.035 1.00 40.85 145 GLU A CA 1
ATOM 1380 C C . GLU A 1 145 ? 28.397 20.239 72.220 1.00 46.43 145 GLU A C 1
ATOM 1381 O O . GLU A 1 145 ? 28.999 21.307 72.396 1.00 47.22 145 GLU A O 1
ATOM 1393 N N . ASP A 1 146 ? 27.418 19.816 73.029 1.00 42.04 146 ASP A N 1
ATOM 1394 C CA . ASP A 1 146 ? 26.976 20.607 74.164 1.00 40.52 146 ASP A CA 1
ATOM 1395 C C . ASP A 1 146 ? 28.081 20.707 75.204 1.00 47.46 146 ASP A C 1
ATOM 1396 O O . ASP A 1 146 ? 28.968 19.850 75.262 1.00 49.28 146 ASP A O 1
ATOM 1405 N N . SER A 1 147 ? 28.049 21.770 75.999 1.00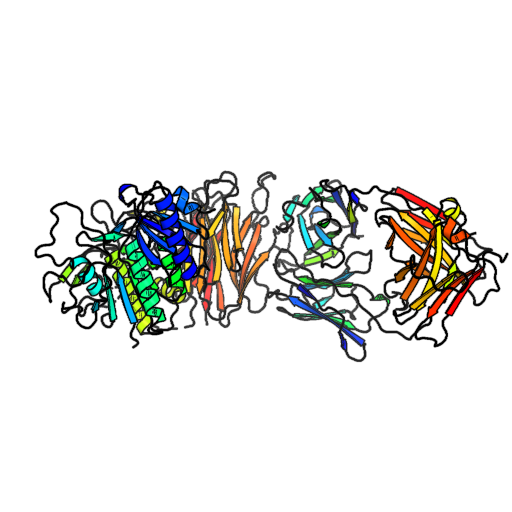 42.20 147 SER A N 1
ATOM 1406 C CA . SER A 1 147 ? 29.054 22.001 77.029 1.00 42.69 147 SER A CA 1
ATOM 1407 C C . SER A 1 147 ? 28.439 22.816 78.150 1.00 45.44 147 SER A C 1
ATOM 1408 O O . SER A 1 147 ? 27.350 23.381 77.979 1.00 43.43 147 SER A O 1
ATOM 1416 N N . SER A 1 148 ? 29.119 22.870 79.301 1.00 43.37 148 SER A N 1
ATOM 1417 C CA . SER A 1 148 ? 28.576 23.576 80.451 1.00 42.75 148 SER A CA 1
ATOM 1418 C C . SER A 1 148 ? 28.870 25.065 80.489 1.00 44.74 148 SER A C 1
ATOM 1419 O O . SER A 1 148 ? 29.894 25.549 79.992 1.00 45.92 148 SER A O 1
ATOM 1427 N N . VAL A 1 149 ? 27.933 25.785 81.103 1.00 38.21 149 VAL A N 1
ATOM 1428 C CA . VAL A 1 149 ? 28.042 27.207 81.427 1.00 35.67 149 VAL A CA 1
ATOM 1429 C C . VAL A 1 149 ? 28.018 27.237 82.949 1.00 38.23 149 VAL A C 1
ATOM 1430 O O . VAL A 1 149 ? 27.606 26.255 83.587 1.00 36.38 149 VAL A O 1
ATOM 1443 N N . PHE A 1 150 ? 28.572 28.298 83.528 1.00 35.05 150 PHE A N 1
ATOM 1444 C CA . PHE A 1 150 ? 28.695 28.444 84.973 1.00 35.52 150 PHE A CA 1
ATOM 1445 C C . PHE A 1 150 ? 28.304 29.856 85.401 1.00 41.55 150 PHE A C 1
ATOM 1446 O O . PHE A 1 150 ? 28.573 30.819 84.684 1.00 41.16 150 PHE A O 1
ATOM 1463 N N . ALA A 1 151 ? 27.693 29.966 86.601 1.00 39.29 151 ALA A N 1
ATOM 1464 C CA . ALA A 1 151 ? 27.323 31.218 87.261 1.00 35.42 151 ALA A CA 1
ATOM 1465 C C . ALA A 1 151 ? 28.618 32.045 87.475 1.00 43.21 151 ALA A C 1
ATOM 1466 O O . ALA A 1 151 ? 29.643 31.444 87.812 1.00 44.29 151 ALA A O 1
ATOM 1473 N N . GLN A 1 152 ? 28.600 33.387 87.229 1.00 40.61 152 GLN A N 1
ATOM 1474 C CA . GLN A 1 152 ? 29.793 34.251 87.380 1.00 55.26 152 GLN A CA 1
ATOM 1475 C C . GLN A 1 152 ? 29.562 35.325 88.408 1.00 74.96 152 GLN A C 1
ATOM 1476 O O . GLN A 1 152 ? 29.379 35.028 89.582 1.00 50.15 152 GLN A O 1
ATOM 1490 N N . GLY A 1 177 ? 8.049 58.290 82.332 1.00 91.06 177 GLY A N 1
ATOM 1491 C CA . GLY A 1 177 ? 8.968 57.185 82.076 1.00 90.84 177 GLY A CA 1
ATOM 1492 C C . GLY A 1 177 ? 8.325 56.000 81.374 1.00 95.28 177 GLY A C 1
ATOM 1493 O O . GLY A 1 177 ? 7.110 55.783 81.499 1.00 95.52 177 GLY A O 1
ATOM 1496 N N . SER A 1 178 ? 9.150 55.205 80.635 1.00 90.64 178 SER A N 1
ATOM 1497 C CA . SER A 1 178 ? 8.694 54.006 79.896 1.00 93.35 178 SER A CA 1
ATOM 1498 C C . SER A 1 178 ? 9.101 52.694 80.596 1.00 93.73 178 SER A C 1
ATOM 1499 O O . SER A 1 178 ? 10.102 52.650 81.320 1.00 92.82 178 SER A O 1
ATOM 1507 N N . LEU A 1 179 ? 8.306 51.630 80.377 1.00 87.51 179 LEU A N 1
ATOM 1508 C CA . LEU A 1 179 ? 8.523 50.329 81.005 1.00 82.03 179 LEU A CA 1
ATOM 1509 C C . LEU A 1 179 ? 9.424 49.409 80.150 1.00 80.39 179 LEU A C 1
ATOM 1510 O O . LEU A 1 179 ? 9.042 48.963 79.052 1.00 79.26 179 LEU A O 1
ATOM 1526 N N . VAL A 1 180 ? 10.636 49.138 80.691 1.00 71.52 180 VAL A N 1
ATOM 1527 C CA . VAL A 1 180 ? 11.659 48.278 80.092 1.00 67.51 180 VAL A CA 1
ATOM 1528 C C . VAL A 1 180 ? 11.588 46.907 80.764 1.00 64.57 180 VAL A C 1
ATOM 1529 O O . VAL A 1 180 ? 11.482 46.829 81.987 1.00 63.32 180 VAL A O 1
ATOM 1542 N N . GLU A 1 181 ? 11.707 45.842 79.989 1.00 57.35 181 GLU A N 1
ATOM 1543 C CA . GLU A 1 181 ? 11.684 44.478 80.521 1.00 54.74 181 GLU A CA 1
ATOM 1544 C C . GLU A 1 181 ? 13.113 43.940 80.547 1.00 55.14 181 GLU A C 1
ATOM 1545 O O . GLU A 1 181 ? 13.808 44.017 79.530 1.00 55.04 181 GLU A O 1
ATOM 1557 N N . VAL A 1 182 ? 13.552 43.405 81.702 1.00 47.82 182 VAL A N 1
ATOM 1558 C CA . VAL A 1 182 ? 14.879 42.816 81.857 1.00 43.53 182 VAL A CA 1
ATOM 1559 C C . VAL A 1 182 ? 14.739 41.314 82.065 1.00 45.09 182 VAL A C 1
ATOM 1560 O O . VAL A 1 182 ? 14.180 40.893 83.062 1.00 45.47 182 VAL A O 1
ATOM 1573 N N . TYR A 1 183 ? 15.238 40.510 81.129 1.00 39.66 183 TYR A N 1
ATOM 1574 C CA . TYR A 1 183 ? 15.172 39.062 81.227 1.00 39.13 183 TYR A CA 1
ATOM 1575 C C . TYR A 1 183 ? 16.435 38.597 81.936 1.00 44.68 183 TYR A C 1
ATOM 1576 O O . TYR A 1 183 ? 17.520 39.109 81.655 1.00 44.93 183 TYR A O 1
ATOM 1594 N N . LEU A 1 184 ? 16.298 37.672 82.886 1.00 41.41 184 LEU A N 1
ATOM 1595 C CA . LEU A 1 184 ? 17.423 37.163 83.635 1.00 40.50 184 LEU A CA 1
ATOM 1596 C C . LEU A 1 184 ? 17.518 35.666 83.425 1.00 46.42 184 LEU A C 1
ATOM 1597 O O . LEU A 1 184 ? 16.577 34.946 83.741 1.00 47.51 184 LEU A O 1
ATOM 1613 N N . LEU A 1 185 ? 18.632 35.195 82.843 1.00 42.79 185 LEU A N 1
ATOM 1614 C CA . LEU A 1 185 ? 18.862 33.775 82.647 1.00 44.63 185 LEU A CA 1
ATOM 1615 C C . LEU A 1 185 ? 19.877 33.385 83.713 1.00 46.33 185 LEU A C 1
ATOM 1616 O O . LEU A 1 185 ? 21.052 33.722 83.593 1.00 44.52 185 LEU A O 1
ATOM 1632 N N . ASP A 1 186 ? 19.421 32.726 84.786 1.00 42.40 186 ASP A N 1
ATOM 1633 C CA . ASP A 1 186 ? 20.291 32.401 85.922 1.00 42.59 186 ASP A CA 1
ATOM 1634 C C . ASP A 1 186 ? 19.657 31.255 86.769 1.00 42.94 186 ASP A C 1
ATOM 1635 O O . ASP A 1 186 ? 19.077 30.325 86.207 1.00 41.75 186 ASP A O 1
ATOM 1644 N N . THR A 1 187 ? 19.746 31.328 88.093 1.00 38.00 187 THR A N 1
ATOM 1645 C CA . THR A 1 187 ? 19.211 30.318 88.998 1.00 38.63 187 THR A CA 1
ATOM 1646 C C . THR A 1 187 ? 17.704 30.600 89.252 1.00 44.67 187 THR A C 1
ATOM 1647 O O . THR A 1 187 ? 17.120 31.501 88.637 1.00 44.83 187 THR A O 1
ATOM 1658 N N . SER A 1 188 ? 17.100 29.864 90.203 1.00 42.21 188 SER A N 1
ATOM 1659 C CA . SER A 1 188 ? 15.736 30.146 90.637 1.00 43.91 188 SER A CA 1
ATOM 1660 C C . SER A 1 188 ? 15.837 31.487 91.399 1.00 49.63 188 SER A C 1
ATOM 1661 O O . SER A 1 188 ? 16.958 31.993 91.580 1.00 50.21 188 SER A O 1
ATOM 1669 N N . ILE A 1 189 ? 14.700 32.097 91.782 1.00 45.14 189 ILE A N 1
ATOM 1670 C CA . ILE A 1 189 ? 14.716 33.438 92.397 1.00 44.40 189 ILE A CA 1
ATOM 1671 C C . ILE A 1 189 ? 13.686 33.562 93.509 1.00 52.89 189 ILE A C 1
ATOM 1672 O O . ILE A 1 189 ? 12.596 32.986 93.371 1.00 54.67 189 ILE A O 1
ATOM 1688 N N . GLN A 1 190 ? 13.996 34.318 94.605 1.00 49.27 190 GLN A N 1
ATOM 1689 C CA . GLN A 1 190 ? 12.993 34.515 95.654 1.00 51.32 190 GLN A CA 1
ATOM 1690 C C . GLN A 1 190 ? 12.166 35.725 95.233 1.00 53.81 190 GLN A C 1
ATOM 1691 O O . GLN A 1 190 ? 12.483 36.855 95.594 1.00 53.74 190 GLN A O 1
ATOM 1705 N N . SER A 1 191 ? 11.105 35.482 94.449 1.00 49.17 191 SER A N 1
ATOM 1706 C CA . SER A 1 191 ? 10.256 36.549 93.919 1.00 49.20 191 SER A CA 1
ATOM 1707 C C . SER A 1 191 ? 9.470 37.346 94.986 1.00 56.96 191 SER A C 1
ATOM 1708 O O . SER A 1 191 ? 8.917 38.400 94.655 1.00 56.76 191 SER A O 1
ATOM 1716 N N . ASP A 1 192 ? 9.408 36.847 96.248 1.00 55.06 192 ASP A N 1
ATOM 1717 C CA . ASP A 1 192 ? 8.705 37.522 97.334 1.00 57.10 192 ASP A CA 1
ATOM 1718 C C . ASP A 1 192 ? 9.660 38.357 98.244 1.00 57.21 192 ASP A C 1
ATOM 1719 O O . ASP A 1 192 ? 9.213 38.888 99.265 1.00 57.06 192 ASP A O 1
ATOM 1728 N N . HIS A 1 193 ? 10.953 38.475 97.890 1.00 50.26 193 HIS A N 1
ATOM 1729 C CA . HIS A 1 193 ? 11.895 39.271 98.690 1.00 51.55 193 HIS A CA 1
ATOM 1730 C C . HIS A 1 193 ? 11.468 40.741 98.574 1.00 56.47 193 HIS A C 1
ATOM 1731 O O . HIS A 1 193 ? 11.054 41.168 97.491 1.00 54.79 193 HIS A O 1
ATOM 1745 N N . ARG A 1 194 ? 11.498 41.503 99.685 1.00 55.20 194 ARG A N 1
ATOM 1746 C CA . ARG A 1 194 ? 11.004 42.892 99.657 1.00 58.47 194 ARG A CA 1
ATOM 1747 C C . ARG A 1 194 ? 11.698 43.765 98.636 1.00 60.28 194 ARG A C 1
ATOM 1748 O O . ARG A 1 194 ? 11.072 44.620 98.009 1.00 60.69 194 ARG A O 1
ATOM 1769 N N . GLU A 1 195 ? 12.973 43.486 98.426 1.00 52.98 195 GLU A N 1
ATOM 1770 C CA . GLU A 1 195 ? 13.847 44.190 97.512 1.00 50.94 195 GLU A CA 1
ATOM 1771 C C . GLU A 1 195 ? 13.360 44.104 96.064 1.00 55.84 195 GLU A C 1
ATOM 1772 O O . GLU A 1 195 ? 13.457 45.100 95.349 1.00 56.58 195 GLU A O 1
ATOM 1784 N N . ILE A 1 196 ? 12.749 42.976 95.653 1.00 52.65 196 ILE A N 1
ATOM 1785 C CA . ILE A 1 196 ? 12.301 42.779 94.262 1.00 50.40 196 ILE A CA 1
ATOM 1786 C C . ILE A 1 196 ? 10.825 42.359 94.068 1.00 52.64 196 ILE A C 1
ATOM 1787 O O . ILE A 1 196 ? 10.438 42.195 92.919 1.00 50.57 196 ILE A O 1
ATOM 1803 N N . GLU A 1 197 ? 9.998 42.217 95.117 1.00 50.76 197 GLU A N 1
ATOM 1804 C CA . GLU A 1 197 ? 8.612 41.781 94.886 1.00 52.04 197 GLU A CA 1
ATOM 1805 C C . GLU A 1 197 ? 7.780 42.804 94.085 1.00 58.43 197 GLU A C 1
ATOM 1806 O O . GLU A 1 197 ? 7.946 44.025 94.249 1.00 56.97 197 GLU A O 1
ATOM 1818 N N . GLY A 1 198 ? 6.962 42.277 93.164 1.00 57.35 198 GLY A N 1
ATOM 1819 C CA . GLY A 1 198 ? 6.124 43.075 92.278 1.00 60.37 198 GLY A CA 1
ATOM 1820 C C . GLY A 1 198 ? 6.834 43.536 91.021 1.00 65.61 198 GLY A C 1
ATOM 1821 O O . GLY A 1 198 ? 6.192 43.975 90.063 1.00 65.82 198 GLY A O 1
ATOM 1825 N N . ARG A 1 199 ? 8.168 43.458 91.017 1.00 62.42 199 ARG A N 1
ATOM 1826 C CA . ARG A 1 199 ? 9.011 43.825 89.891 1.00 62.43 199 ARG A CA 1
ATOM 1827 C C . ARG A 1 199 ? 9.558 42.583 89.184 1.00 67.51 199 ARG A C 1
ATOM 1828 O O . ARG A 1 199 ? 10.037 42.725 88.063 1.00 67.55 199 ARG A O 1
ATOM 1849 N N . VAL A 1 200 ? 9.529 41.383 89.830 1.00 64.54 200 VAL A N 1
ATOM 1850 C CA . VAL A 1 200 ? 10.049 40.158 89.236 1.00 63.32 200 VAL A CA 1
ATOM 1851 C C . VAL A 1 200 ? 8.914 39.211 88.941 1.00 69.67 200 VAL A C 1
ATOM 1852 O O . VAL A 1 200 ? 8.039 39.045 89.777 1.00 70.32 200 VAL A O 1
ATOM 1865 N N . MET A 1 201 ? 8.921 38.621 87.734 1.00 67.76 201 MET A N 1
ATOM 1866 C CA . MET A 1 201 ? 7.932 37.674 87.258 1.00 70.87 201 MET A CA 1
ATOM 1867 C C . MET A 1 201 ? 8.677 36.397 86.898 1.00 70.80 201 MET A C 1
ATOM 1868 O O . MET A 1 201 ? 9.582 36.446 86.075 1.00 70.95 201 MET A O 1
ATOM 1882 N N . VAL A 1 202 ? 8.308 35.259 87.502 1.00 63.81 202 VAL A N 1
ATOM 1883 C CA . VAL A 1 202 ? 8.955 33.980 87.221 1.00 59.05 202 VAL A CA 1
ATOM 1884 C C . VAL A 1 202 ? 8.237 33.378 86.006 1.00 62.04 202 VAL A C 1
ATOM 1885 O O . VAL A 1 202 ? 7.035 33.092 86.065 1.00 61.86 202 VAL A O 1
ATOM 1898 N N . THR A 1 203 ? 8.976 33.221 84.898 1.00 56.73 203 THR A N 1
ATOM 1899 C CA . THR A 1 203 ? 8.407 32.794 83.622 1.00 58.21 203 THR A CA 1
ATOM 1900 C C . THR A 1 203 ? 7.920 31.354 83.555 1.00 59.08 203 THR A C 1
ATOM 1901 O O . THR A 1 203 ? 7.178 31.035 82.622 1.00 58.92 203 THR A O 1
ATOM 1912 N N . ASP A 1 204 ? 8.406 30.473 84.451 1.00 52.98 204 ASP A N 1
ATOM 1913 C CA . ASP A 1 204 ? 8.117 29.027 84.439 1.00 55.96 204 ASP A CA 1
ATOM 1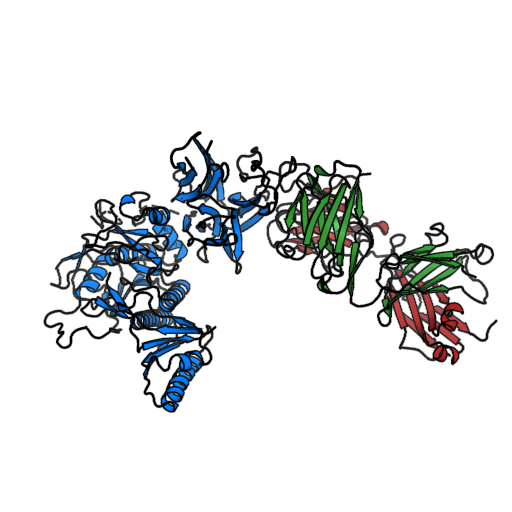914 C C . ASP A 1 204 ? 9.013 28.270 83.448 1.00 57.40 204 ASP A C 1
ATOM 1915 O O . ASP A 1 204 ? 9.005 27.043 83.473 1.00 58.31 204 ASP A O 1
ATOM 1924 N N . PHE A 1 205 ? 9.835 28.977 82.628 1.00 49.89 205 PHE A N 1
ATOM 1925 C CA . PHE A 1 205 ? 10.801 28.339 81.754 1.00 48.03 205 PHE A CA 1
ATOM 1926 C C . PHE A 1 205 ? 11.867 27.755 82.668 1.00 49.80 205 PHE A C 1
ATOM 1927 O O . PHE A 1 205 ? 12.432 28.479 83.491 1.00 48.61 205 PHE A O 1
ATOM 1944 N N . GLU A 1 206 ? 12.149 26.463 82.521 1.00 46.19 206 GLU A N 1
ATOM 1945 C CA . GLU A 1 206 ? 13.157 25.805 83.335 1.00 43.92 206 GLU A CA 1
ATOM 1946 C C . GLU A 1 206 ? 13.895 24.788 82.475 1.00 47.96 206 GLU A C 1
ATOM 1947 O O . GLU A 1 206 ? 13.257 24.028 81.752 1.00 48.52 206 GLU A O 1
ATOM 1959 N N . ASN A 1 207 ? 15.233 24.847 82.469 1.00 44.40 207 ASN A N 1
ATOM 1960 C CA . ASN A 1 207 ? 16.059 23.931 81.678 1.00 46.15 207 ASN A CA 1
ATOM 1961 C C . ASN A 1 207 ? 17.471 23.874 82.263 1.00 49.55 207 ASN A C 1
ATOM 1962 O O . ASN A 1 207 ? 18.319 24.712 81.912 1.00 49.08 207 ASN A O 1
ATOM 1973 N N . VAL A 1 208 ? 17.724 22.865 83.142 1.00 44.22 208 VAL A N 1
ATOM 1974 C CA . VAL A 1 208 ? 19.011 22.718 83.814 1.00 42.12 208 VAL A CA 1
ATOM 1975 C C . VAL A 1 208 ? 19.515 21.284 83.811 1.00 45.50 208 VAL A C 1
ATOM 1976 O O . VAL A 1 208 ? 18.718 20.339 83.905 1.00 45.95 208 VAL A O 1
ATOM 1989 N N . PRO A 1 209 ? 20.850 21.096 83.816 1.00 40.75 209 PRO A N 1
ATOM 1990 C CA . PRO A 1 209 ? 21.392 19.742 83.939 1.00 40.59 209 PRO A CA 1
ATOM 1991 C C . PRO A 1 209 ? 21.199 19.196 85.350 1.00 48.50 209 PRO A C 1
ATOM 1992 O O . PRO A 1 209 ? 21.025 19.982 86.284 1.00 49.22 209 PRO A O 1
ATOM 2003 N N . GLU A 1 210 ? 21.255 17.862 85.531 1.00 47.11 210 GLU A N 1
ATOM 2004 C CA . GLU A 1 210 ? 21.131 17.289 86.876 1.00 49.23 210 GLU A CA 1
ATOM 2005 C C . GLU A 1 210 ? 22.409 17.606 87.682 1.00 53.80 210 GLU A C 1
ATOM 2006 O O . GLU A 1 210 ? 23.491 17.750 87.104 1.00 54.20 210 GLU A O 1
ATOM 2018 N N . GLU A 1 211 ? 22.277 17.761 89.000 1.00 50.10 211 GLU A N 1
ATOM 2019 C CA . GLU A 1 211 ? 23.421 18.094 89.856 1.00 48.55 211 GLU A CA 1
ATOM 2020 C C . GLU A 1 211 ? 24.368 16.881 89.968 1.00 55.55 211 GLU A C 1
ATOM 2021 O O . GLU A 1 211 ? 23.961 15.732 89.777 1.00 55.56 211 GLU A O 1
ATOM 2033 N N . ASP A 1 212 ? 25.641 17.158 90.220 1.00 54.11 212 ASP A N 1
ATOM 2034 C CA . ASP A 1 212 ? 26.681 16.139 90.335 1.00 54.81 212 ASP A CA 1
ATOM 2035 C C . ASP A 1 212 ? 26.663 15.537 91.732 1.00 62.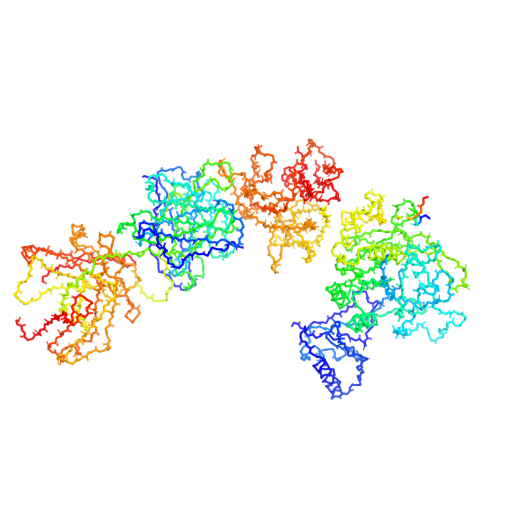82 212 ASP A C 1
ATOM 2036 O O . ASP A 1 212 ? 26.592 16.279 92.731 1.00 61.95 212 ASP A O 1
ATOM 2045 N N . GLY A 1 213 ? 26.808 14.211 91.781 1.00 61.29 213 GLY A N 1
ATOM 2046 C CA . GLY A 1 213 ? 26.830 13.450 93.017 1.00 62.60 213 GLY A CA 1
ATOM 2047 C C . GLY A 1 213 ? 25.591 12.601 93.117 1.00 69.36 213 GLY A C 1
ATOM 2048 O O . GLY A 1 213 ? 24.477 13.122 93.019 1.00 69.47 213 GLY A O 1
ATOM 2052 N N . THR A 1 214 ? 25.779 11.279 93.299 1.00 67.81 214 THR A N 1
ATOM 2053 C CA . THR A 1 214 ? 24.683 10.306 93.432 1.00 68.76 214 THR A CA 1
ATOM 2054 C C . THR A 1 214 ? 23.712 10.689 94.55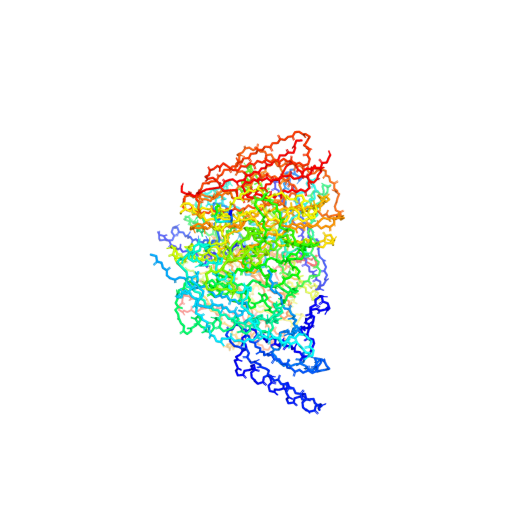1 1.00 69.29 214 THR A C 1
ATOM 2055 O O . THR A 1 214 ? 22.492 10.595 94.362 1.00 69.75 214 THR A O 1
ATOM 2066 N N . ARG A 1 215 ? 24.256 11.159 95.692 1.00 62.32 215 ARG A N 1
ATOM 2067 C CA . ARG A 1 215 ? 23.460 11.529 96.856 1.00 62.22 215 ARG A CA 1
ATOM 2068 C C . ARG A 1 215 ? 23.350 13.045 97.064 1.00 65.77 215 ARG A C 1
ATOM 2069 O O . ARG A 1 215 ? 23.181 13.468 98.217 1.00 64.12 215 ARG A O 1
ATOM 2090 N N . PHE A 1 216 ? 23.390 13.870 95.967 1.00 61.78 216 PHE A N 1
ATOM 2091 C CA . PHE A 1 216 ? 23.209 15.332 96.107 1.00 59.59 216 PHE A CA 1
ATOM 2092 C C . PHE A 1 216 ? 21.716 15.654 96.374 1.00 63.30 216 PHE A C 1
ATOM 2093 O O . PHE A 1 216 ? 20.834 15.146 95.671 1.00 61.55 216 PHE A O 1
ATOM 2110 N N . HIS A 1 217 ? 21.457 16.489 97.397 1.00 61.37 217 HIS A N 1
ATOM 2111 C CA . HIS A 1 217 ? 20.114 16.938 97.776 1.00 62.39 217 HIS A CA 1
ATOM 2112 C C . HIS A 1 217 ? 20.148 18.418 98.212 1.00 62.48 217 HIS A C 1
ATOM 2113 O O . HIS A 1 217 ? 21.035 18.820 98.974 1.00 61.18 217 HIS A O 1
ATOM 2127 N N . ARG A 1 218 ? 19.201 19.228 97.679 1.00 57.03 218 ARG A N 1
ATOM 2128 C CA . ARG A 1 218 ? 19.083 20.654 97.986 1.00 55.47 218 ARG A CA 1
ATOM 2129 C C . ARG A 1 218 ? 18.712 20.861 99.446 1.00 61.61 218 ARG A C 1
ATOM 2130 O O . ARG A 1 218 ? 19.287 21.737 100.110 1.00 63.01 218 ARG A O 1
ATOM 2151 N N . GLN A 1 219 ? 17.776 20.008 99.950 1.00 55.83 219 GLN A N 1
ATOM 2152 C CA . GLN A 1 219 ? 17.263 19.989 101.310 1.00 54.29 219 GLN A CA 1
ATOM 2153 C C . GLN A 1 219 ? 16.619 21.339 101.648 1.00 57.39 219 GLN A C 1
ATOM 2154 O O . GLN A 1 219 ? 15.740 21.744 100.883 1.00 58.07 219 GLN A O 1
ATOM 2168 N N . ALA A 1 220 ? 17.027 22.056 102.725 1.00 51.77 220 ALA A N 1
ATOM 2169 C CA . ALA A 1 220 ? 16.410 23.332 103.073 1.00 49.34 220 ALA A CA 1
ATOM 2170 C C . ALA A 1 220 ? 16.822 24.494 102.117 1.00 55.70 220 ALA A C 1
ATOM 2171 O O . ALA A 1 220 ? 16.338 25.630 102.296 1.00 56.37 220 ALA A O 1
ATOM 2178 N N . SER A 1 221 ? 17.720 24.229 101.120 1.00 50.81 221 SER A N 1
ATOM 2179 C CA . SER A 1 221 ? 18.115 25.241 100.153 1.00 51.17 221 SER A CA 1
ATOM 2180 C C . SER A 1 221 ? 17.107 25.317 99.021 1.00 52.14 221 SER A C 1
ATOM 2181 O O . SER A 1 221 ? 16.665 24.282 98.530 1.00 49.48 221 SER A O 1
ATOM 2189 N N . LYS A 1 222 ? 16.733 26.549 98.616 1.00 49.37 222 LYS A N 1
ATOM 2190 C CA . LYS A 1 222 ? 15.775 26.757 97.536 1.00 50.67 222 LYS A CA 1
ATOM 2191 C C . LYS A 1 222 ? 16.465 27.092 96.181 1.00 54.82 222 LYS A C 1
ATOM 2192 O O . LYS A 1 222 ? 15.745 27.330 95.196 1.00 54.22 222 LYS A O 1
ATOM 2211 N N . CYS A 1 223 ? 17.849 27.018 96.110 1.00 49.86 223 CYS A N 1
ATOM 2212 C CA . CYS A 1 223 ? 18.631 27.223 94.880 1.00 48.52 223 CYS A CA 1
ATOM 2213 C C . CYS A 1 223 ? 18.249 28.554 94.191 1.00 53.79 223 CYS A C 1
ATOM 2214 O O . CYS A 1 223 ? 18.092 28.664 92.983 1.00 53.84 223 CYS A O 1
ATOM 2221 N N . ASP A 1 224 ? 18.183 29.574 95.054 1.00 51.69 224 ASP A N 1
ATOM 2222 C CA . ASP A 1 224 ? 17.692 30.934 94.886 1.00 50.10 224 ASP A CA 1
ATOM 2223 C C . ASP A 1 224 ? 18.809 31.986 94.814 1.00 55.87 224 ASP A C 1
ATOM 2224 O O . ASP A 1 224 ? 18.595 33.046 94.213 1.00 55.54 224 ASP A O 1
ATOM 2233 N N . SER A 1 225 ? 19.877 31.789 95.642 1.00 51.76 225 SER A N 1
ATOM 2234 C CA . SER A 1 225 ? 20.973 32.711 95.945 1.00 51.88 225 SER A CA 1
ATOM 2235 C C . SER A 1 225 ? 21.516 33.627 94.835 1.00 55.30 225 SER A C 1
ATOM 2236 O O . SER A 1 225 ? 21.516 34.847 95.026 1.00 56.82 225 SER A O 1
ATOM 2244 N N . HIS A 1 226 ? 22.078 33.063 93.748 1.00 48.47 226 HIS A N 1
ATOM 2245 C CA . HIS A 1 226 ? 22.735 33.858 92.704 1.00 47.87 226 HIS A CA 1
ATOM 2246 C C . HIS A 1 226 ? 21.749 34.749 92.005 1.00 48.70 226 HIS A C 1
ATOM 2247 O O . HIS A 1 226 ? 21.985 35.945 91.900 1.00 47.70 226 HIS A O 1
ATOM 2261 N N . GLY A 1 227 ? 20.635 34.163 91.580 1.00 44.67 227 GLY A N 1
ATOM 2262 C CA . GLY A 1 227 ? 19.556 34.860 90.890 1.00 44.57 227 GLY A CA 1
ATOM 2263 C C . GLY A 1 227 ? 18.900 35.959 91.695 1.00 48.90 227 GLY A C 1
ATOM 2264 O O . GLY A 1 227 ? 18.653 37.040 91.161 1.00 49.13 227 GLY A O 1
ATOM 2268 N N . THR A 1 228 ? 18.622 35.699 92.979 1.00 44.63 228 THR A N 1
ATOM 2269 C CA . THR A 1 228 ? 17.965 36.669 93.849 1.00 45.41 228 THR A CA 1
ATOM 2270 C C . THR A 1 228 ? 18.864 37.903 94.015 1.00 49.17 228 THR A C 1
ATOM 2271 O O . THR A 1 228 ? 18.406 39.038 93.833 1.00 49.52 228 THR A O 1
ATOM 2282 N N . HIS A 1 229 ? 20.155 37.672 94.282 1.00 44.14 229 HIS A N 1
ATOM 2283 C CA . HIS A 1 229 ? 21.118 38.753 94.424 1.00 44.25 229 HIS A CA 1
ATOM 2284 C C . HIS A 1 229 ? 21.192 39.590 93.166 1.00 44.26 229 HIS A C 1
ATOM 2285 O O . HIS A 1 229 ? 21.096 40.812 93.260 1.00 44.37 229 HIS A O 1
ATOM 2299 N N . LEU A 1 230 ? 21.308 38.949 91.992 1.00 37.56 230 LEU A N 1
ATOM 2300 C CA . LEU A 1 230 ? 21.407 39.675 90.714 1.00 37.80 230 LEU A CA 1
ATOM 2301 C C . LEU A 1 230 ? 20.136 40.438 90.349 1.00 41.62 230 LEU A C 1
ATOM 2302 O O . LEU A 1 230 ? 20.244 41.583 89.921 1.00 41.61 230 LEU A O 1
ATOM 2318 N N . ALA A 1 231 ? 18.952 39.882 90.627 1.00 38.01 231 ALA A N 1
ATOM 2319 C CA . ALA A 1 231 ? 17.695 40.604 90.428 1.00 38.18 231 ALA A CA 1
ATOM 2320 C C . ALA A 1 231 ? 17.676 41.845 91.343 1.00 46.04 231 ALA A C 1
ATOM 2321 O O . ALA A 1 231 ? 17.198 42.912 90.953 1.00 45.73 231 ALA A O 1
ATOM 2328 N N . GLY A 1 232 ? 18.213 41.701 92.546 1.00 45.21 232 GLY A N 1
ATOM 2329 C CA . GLY A 1 232 ? 18.327 42.822 93.464 1.00 48.98 232 GLY A CA 1
ATOM 2330 C C . GLY A 1 232 ? 19.296 43.880 92.964 1.00 53.33 232 GLY A C 1
ATOM 2331 O O . GLY A 1 232 ? 18.988 45.064 93.063 1.00 54.70 232 GLY A O 1
ATOM 2335 N N . VAL A 1 233 ? 20.467 43.484 92.399 1.00 47.15 233 VAL A N 1
ATOM 2336 C CA . VAL A 1 233 ? 21.454 44.465 91.909 1.00 47.48 233 VAL A CA 1
ATOM 2337 C C . VAL A 1 233 ? 20.870 45.255 90.719 1.00 52.02 233 VAL A C 1
ATOM 2338 O O . VAL A 1 233 ? 21.036 46.471 90.642 1.00 52.16 233 VAL A O 1
ATOM 2351 N N . VAL A 1 234 ? 20.138 44.575 89.837 1.00 48.17 234 VAL A N 1
ATOM 2352 C CA . VAL A 1 234 ? 19.526 45.215 88.673 1.00 47.55 234 VAL A CA 1
ATOM 2353 C C . VAL A 1 234 ? 18.390 46.177 89.092 1.00 52.42 234 VAL A C 1
ATOM 2354 O O . VAL A 1 234 ? 18.360 47.295 88.576 1.00 52.43 234 VAL A O 1
ATOM 2367 N N . SER A 1 235 ? 17.457 45.743 89.994 1.00 48.10 235 SER A N 1
ATOM 2368 C CA . SER A 1 235 ? 16.244 46.504 90.297 1.00 49.91 235 SER A CA 1
ATOM 2369 C C . SER A 1 235 ? 15.720 46.503 91.728 1.00 56.05 235 SER A C 1
ATOM 2370 O O . SER A 1 235 ? 14.533 46.766 91.918 1.00 55.83 235 SER A O 1
ATOM 2378 N N . GLY A 1 236 ? 16.565 46.209 92.711 1.00 54.09 236 GLY A N 1
ATOM 2379 C CA . GLY A 1 236 ? 16.175 46.172 94.116 1.00 53.70 236 GLY A CA 1
ATOM 2380 C C . GLY A 1 236 ? 15.725 47.519 94.636 1.00 58.83 236 GLY A C 1
ATOM 2381 O O . GLY A 1 236 ? 16.346 48.519 94.274 1.00 59.53 236 GLY A O 1
ATOM 2385 N N . ARG A 1 237 ? 14.673 47.570 95.507 1.00 55.17 237 ARG A N 1
ATOM 2386 C CA . ARG A 1 237 ? 14.114 48.832 96.041 1.00 55.35 237 ARG A CA 1
ATOM 2387 C C . ARG A 1 237 ? 15.135 49.744 96.662 1.00 60.06 237 ARG A C 1
ATOM 2388 O O . ARG A 1 237 ? 15.091 50.941 96.406 1.00 60.27 237 ARG A O 1
ATOM 2409 N N . ASP A 1 238 ? 15.970 49.219 97.563 1.00 56.62 238 ASP A N 1
ATOM 2410 C CA . ASP A 1 238 ? 16.935 50.019 98.321 1.00 58.97 238 ASP A CA 1
ATOM 2411 C C . ASP A 1 238 ? 18.379 49.927 97.851 1.00 62.28 238 ASP A C 1
ATOM 2412 O O . ASP A 1 238 ? 19.113 50.898 98.020 1.00 61.70 238 ASP A O 1
ATOM 2421 N N . ALA A 1 239 ? 18.802 48.770 97.309 1.00 59.07 239 ALA A N 1
ATOM 2422 C CA . ALA A 1 239 ? 20.178 48.512 96.870 1.00 58.97 239 ALA A CA 1
ATOM 2423 C C . ALA A 1 239 ? 20.319 48.264 95.336 1.00 61.14 239 ALA A C 1
ATOM 2424 O O . ALA A 1 239 ? 21.425 47.949 94.866 1.00 60.75 239 ALA A O 1
ATOM 2431 N N . GLY A 1 240 ? 19.234 48.476 94.581 1.00 55.62 240 GLY A N 1
ATOM 2432 C CA . GLY A 1 240 ? 19.228 48.299 93.138 1.00 53.61 240 GLY A CA 1
ATOM 2433 C C . GLY A 1 240 ? 19.631 49.523 92.352 1.00 57.37 240 GLY A C 1
ATOM 2434 O O . GLY A 1 240 ? 19.495 50.650 92.832 1.00 56.97 240 GLY A O 1
ATOM 2438 N N . VAL A 1 241 ? 20.088 49.288 91.102 1.00 53.35 241 VAL A N 1
ATOM 2439 C CA . VAL A 1 241 ? 20.531 50.327 90.180 1.00 53.23 241 VAL A CA 1
ATOM 2440 C C . VAL A 1 241 ? 19.310 50.986 89.523 1.00 58.63 241 VAL A C 1
ATOM 2441 O O . VAL A 1 241 ? 19.201 52.217 89.529 1.00 58.54 241 VAL A O 1
ATOM 2454 N N . ALA A 1 242 ? 18.403 50.180 88.959 1.00 55.46 242 ALA A N 1
ATOM 2455 C CA . ALA A 1 242 ? 17.240 50.700 88.253 1.00 59.25 242 ALA A CA 1
ATOM 2456 C C . ALA A 1 242 ? 16.050 50.300 89.027 1.00 67.40 242 ALA A C 1
ATOM 2457 O O . ALA A 1 242 ? 15.366 49.353 88.673 1.00 66.34 242 ALA A O 1
ATOM 2464 N N . LYS A 1 243 ? 15.814 51.011 90.122 1.00 69.63 243 LYS A N 1
ATOM 2465 C CA . LYS A 1 243 ? 14.706 50.743 91.046 1.00 71.01 243 LYS A CA 1
ATOM 2466 C C . LYS A 1 243 ? 13.329 50.626 90.338 1.00 77.11 243 LYS A C 1
ATOM 2467 O O . LYS A 1 243 ? 12.528 49.788 90.743 1.00 77.65 243 LYS A O 1
ATOM 2486 N N . GLY A 1 244 ? 13.106 51.370 89.255 1.00 73.17 244 GLY A N 1
ATOM 2487 C CA . GLY A 1 244 ? 11.882 51.242 88.463 1.00 75.19 244 GLY A CA 1
ATOM 2488 C C . GLY A 1 244 ? 12.077 50.355 87.237 1.00 78.54 244 GLY A C 1
ATOM 2489 O O . GLY A 1 244 ? 12.118 50.883 86.112 1.00 79.87 244 GLY A O 1
ATOM 2493 N N . ALA A 1 245 ? 12.245 48.996 87.428 1.00 70.60 245 ALA A N 1
ATOM 2494 C CA . ALA A 1 245 ? 12.501 48.075 86.295 1.00 68.13 245 ALA A CA 1
ATOM 2495 C C . ALA A 1 245 ? 11.761 46.753 86.407 1.00 68.38 245 ALA A C 1
ATOM 2496 O O . ALA A 1 245 ? 11.815 46.105 87.448 1.00 66.87 245 ALA A O 1
ATOM 2503 N N . SER A 1 246 ? 11.077 46.358 85.318 1.00 62.70 246 SER A N 1
ATOM 2504 C CA . SER A 1 246 ? 10.332 45.107 85.245 1.00 62.35 246 SER A CA 1
ATOM 2505 C C . SER A 1 246 ? 11.341 44.010 84.893 1.00 64.96 246 SER A C 1
ATOM 2506 O O . SER A 1 246 ? 12.228 44.235 84.079 1.00 66.37 246 SER A O 1
ATOM 2514 N N . MET A 1 247 ? 11.216 42.843 85.502 1.00 58.71 247 MET A N 1
ATOM 2515 C CA . MET A 1 247 ? 12.145 41.744 85.296 1.00 54.14 247 MET A CA 1
ATOM 2516 C C . MET A 1 247 ? 11.398 40.456 85.067 1.00 56.79 247 MET A C 1
ATOM 2517 O O . MET A 1 247 ? 10.350 40.260 85.679 1.00 57.45 247 MET A O 1
ATOM 2531 N N . ARG A 1 248 ? 11.944 39.567 84.219 1.00 51.06 248 ARG A N 1
ATOM 2532 C CA . ARG A 1 248 ? 11.357 38.255 83.913 1.00 51.34 248 ARG A CA 1
ATOM 2533 C C . ARG A 1 248 ? 12.459 37.192 84.101 1.00 55.09 248 ARG A C 1
ATOM 2534 O O . ARG A 1 248 ? 13.519 37.310 83.495 1.00 55.47 248 ARG A O 1
ATOM 2555 N N . SER A 1 249 ? 12.240 36.201 84.983 1.00 50.24 249 SER A N 1
ATOM 2556 C CA . SER A 1 249 ? 13.238 35.184 85.311 1.00 47.50 249 SER A CA 1
ATOM 2557 C C . SER A 1 249 ? 13.070 33.872 84.523 1.00 52.16 249 SER A C 1
ATOM 2558 O O . SER A 1 249 ? 11.962 33.332 84.488 1.00 52.99 249 SER A O 1
ATOM 2566 N N . LEU A 1 250 ? 14.185 33.340 83.936 1.00 46.86 250 LEU A N 1
ATOM 2567 C CA . LEU A 1 250 ? 14.257 32.033 83.250 1.00 47.58 250 LEU A CA 1
ATOM 2568 C C . LEU A 1 250 ? 15.330 31.207 84.003 1.00 49.28 250 LEU A C 1
ATOM 2569 O O . LEU A 1 250 ? 16.436 31.723 84.224 1.00 48.83 250 LEU A O 1
ATOM 2585 N N . ARG A 1 251 ? 15.006 29.955 84.416 1.00 43.57 251 ARG A N 1
ATOM 2586 C CA . ARG A 1 251 ? 15.943 29.118 85.169 1.00 42.16 251 ARG A CA 1
ATOM 2587 C C . ARG A 1 251 ? 16.814 28.294 84.209 1.00 46.71 251 ARG A C 1
ATOM 2588 O O . ARG A 1 251 ? 16.356 27.333 83.585 1.00 45.36 251 ARG A O 1
ATOM 2609 N N . VAL A 1 252 ? 18.086 28.693 84.099 1.00 44.25 252 VAL A N 1
ATOM 2610 C CA . VAL A 1 252 ? 19.061 28.063 83.218 1.00 43.60 252 VAL A CA 1
ATOM 2611 C C . VAL A 1 252 ? 20.293 27.496 83.992 1.00 47.98 252 VAL A C 1
ATOM 2612 O O . VAL A 1 252 ? 21.036 26.713 83.398 1.00 48.09 252 VAL A O 1
ATOM 2625 N N . LEU A 1 253 ? 20.402 27.739 85.340 1.00 43.78 253 LEU A N 1
ATOM 2626 C CA . LEU A 1 253 ? 21.481 27.226 86.205 1.00 42.06 253 LEU A CA 1
ATOM 2627 C C . LEU A 1 253 ? 20.870 26.464 87.388 1.00 49.05 253 LEU A C 1
ATOM 2628 O O . LEU A 1 253 ? 19.927 26.951 88.012 1.00 50.53 253 LEU A O 1
ATOM 2644 N N . ASN A 1 254 ? 21.429 25.287 87.715 1.00 44.21 254 ASN A N 1
ATOM 2645 C CA . ASN A 1 254 ? 20.948 24.432 88.805 1.00 42.41 254 ASN A CA 1
ATOM 2646 C C . ASN A 1 254 ? 21.536 24.892 90.157 1.00 48.83 254 ASN A C 1
ATOM 2647 O O . ASN A 1 254 ? 22.209 25.924 90.193 1.00 47.42 254 ASN A O 1
ATOM 2658 N N . CYS A 1 255 ? 21.323 24.106 91.255 1.00 48.07 255 CYS A N 1
ATOM 2659 C CA . CYS A 1 255 ? 21.834 24.390 92.611 1.00 48.58 255 CYS A CA 1
ATOM 2660 C C . CYS A 1 255 ? 23.326 24.585 92.702 1.00 52.96 255 CYS A C 1
ATOM 2661 O O . CYS A 1 255 ? 23.799 25.299 93.588 1.00 54.88 255 CYS A O 1
ATOM 2668 N N . GLN A 1 256 ? 24.073 23.960 91.818 1.00 47.06 256 GLN A N 1
ATOM 2669 C CA . GLN A 1 256 ? 25.517 24.096 91.785 1.00 45.95 256 GLN A CA 1
ATOM 2670 C C . GLN A 1 256 ? 25.953 25.243 90.855 1.00 49.36 256 GLN A C 1
ATOM 2671 O O . GLN A 1 256 ? 27.143 25.353 90.528 1.00 50.29 256 GLN A O 1
ATOM 2685 N N . GLY A 1 257 ? 25.002 26.096 90.452 1.00 43.52 257 GLY A N 1
ATOM 2686 C CA . GLY A 1 257 ? 25.252 27.199 89.537 1.00 42.13 257 GLY A CA 1
ATOM 2687 C C . GLY A 1 257 ? 25.736 26.773 88.164 1.00 42.92 257 GLY A C 1
ATOM 2688 O O . GLY A 1 257 ? 26.475 27.522 87.541 1.00 43.62 257 GLY A O 1
ATOM 2692 N N . LYS A 1 258 ? 25.312 25.595 87.665 1.00 37.26 258 LYS A N 1
ATOM 2693 C CA . LYS A 1 258 ? 25.734 25.057 86.366 1.00 36.92 258 LYS A CA 1
ATOM 2694 C C . LYS A 1 258 ? 24.558 24.917 85.394 1.00 44.35 258 LYS A C 1
ATOM 2695 O O . LYS A 1 258 ? 23.511 24.398 85.767 1.00 45.16 258 LYS A O 1
ATOM 2714 N N . GLY A 1 259 ? 24.781 25.311 84.145 1.00 41.81 259 GLY A N 1
ATOM 2715 C CA . GLY A 1 259 ? 23.827 25.191 83.044 1.00 41.44 259 GLY A CA 1
ATOM 2716 C C . GLY A 1 259 ? 24.476 24.539 81.836 1.00 42.54 259 GLY A C 1
ATOM 2717 O O . GLY A 1 259 ? 25.628 24.087 81.928 1.00 41.39 259 GLY A O 1
ATOM 2721 N N . THR A 1 260 ? 23.777 24.544 80.669 1.00 35.95 260 THR A N 1
ATOM 2722 C CA . THR A 1 260 ? 24.361 24.009 79.423 1.00 36.86 260 THR A CA 1
ATOM 2723 C C . THR A 1 260 ? 24.221 25.013 78.308 1.00 42.62 260 THR A C 1
ATOM 2724 O O . THR A 1 260 ? 23.433 25.972 78.410 1.00 44.28 260 THR A O 1
ATOM 2735 N N . VAL A 1 261 ? 25.006 24.837 77.242 1.00 36.34 261 VAL A N 1
ATOM 2736 C CA . VAL A 1 261 ? 24.861 25.755 76.120 1.00 35.04 261 VAL A CA 1
ATOM 2737 C C . VAL A 1 261 ? 23.470 25.501 75.511 1.00 39.97 261 VAL A C 1
ATOM 2738 O O . VAL A 1 261 ? 22.747 26.457 75.232 1.00 41.65 261 VAL A O 1
ATOM 2751 N N . SER A 1 262 ? 23.070 24.226 75.413 1.00 35.16 262 SER A N 1
ATOM 2752 C CA . SER A 1 262 ? 21.778 23.847 74.877 1.00 35.71 262 SER A CA 1
ATOM 2753 C C . SER A 1 262 ? 20.598 24.468 75.655 1.00 37.70 262 SER A C 1
ATOM 2754 O O . SER A 1 262 ? 19.660 24.935 75.031 1.00 36.75 262 SER A O 1
ATOM 2762 N N . GLY A 1 263 ? 20.683 24.535 76.981 1.00 34.37 263 GLY A N 1
ATOM 2763 C CA . GLY A 1 263 ? 19.630 25.122 77.814 1.00 35.10 263 GLY A CA 1
ATOM 2764 C C . GLY A 1 263 ? 19.538 26.628 77.683 1.00 41.96 263 GLY A C 1
ATOM 2765 O O . GLY A 1 263 ? 18.450 27.203 77.656 1.00 42.12 263 GLY A O 1
ATOM 2769 N N . THR A 1 264 ? 20.678 27.284 77.579 1.00 40.33 264 THR A N 1
ATOM 2770 C CA . THR A 1 264 ? 20.715 28.734 77.395 1.00 40.66 264 THR A CA 1
ATOM 2771 C C . THR A 1 264 ? 20.119 29.067 76.029 1.00 45.08 264 THR A C 1
ATOM 2772 O O . THR A 1 264 ? 19.389 30.042 75.891 1.00 44.55 264 THR A O 1
ATOM 2783 N N . LEU A 1 265 ? 20.476 28.266 75.018 1.00 41.42 265 LEU A N 1
ATOM 2784 C CA . LEU A 1 265 ? 19.999 28.443 73.653 1.00 40.71 265 LEU A CA 1
ATOM 2785 C C . LEU A 1 265 ? 18.473 28.432 73.638 1.00 46.41 265 LEU A C 1
ATOM 2786 O O . LEU A 1 265 ? 17.854 29.312 73.031 1.00 45.45 265 LEU A O 1
ATOM 2802 N N . ILE A 1 266 ? 17.876 27.441 74.346 1.00 43.57 266 ILE A N 1
ATOM 2803 C CA . ILE A 1 266 ? 16.431 27.263 74.432 1.00 44.58 266 ILE A CA 1
ATOM 2804 C C . ILE A 1 266 ? 15.809 28.465 75.158 1.00 48.60 266 ILE A C 1
ATOM 2805 O O . ILE A 1 266 ? 14.779 28.958 74.691 1.00 50.46 266 ILE A O 1
ATOM 2821 N N . GLY A 1 267 ? 16.466 28.970 76.219 1.00 42.25 267 GLY A N 1
ATOM 2822 C CA . GLY A 1 267 ? 16.042 30.175 76.935 1.00 40.03 267 GLY A CA 1
ATOM 2823 C C . GLY A 1 267 ? 16.036 31.408 76.042 1.00 43.59 267 GLY A C 1
ATOM 2824 O O . GLY A 1 267 ? 15.125 32.225 76.134 1.00 44.54 267 GLY A O 1
ATOM 2828 N N . LEU A 1 268 ? 17.046 31.556 75.149 1.00 38.96 268 LEU A N 1
ATOM 2829 C CA . LEU A 1 268 ? 17.136 32.694 74.216 1.00 37.29 268 LEU A CA 1
ATOM 2830 C C . LEU A 1 268 ? 16.034 32.590 73.159 1.00 43.71 268 LEU A C 1
ATOM 2831 O O . LEU A 1 268 ? 15.413 33.595 72.817 1.00 42.58 268 LEU A O 1
ATOM 2847 N N . GLU A 1 269 ? 15.762 31.362 72.671 1.00 42.24 269 GLU A N 1
ATOM 2848 C CA . GLU A 1 269 ? 14.695 31.120 71.694 1.00 42.85 269 GLU A CA 1
ATOM 2849 C C . GLU A 1 269 ? 13.335 31.429 72.375 1.00 46.29 269 GLU A C 1
ATOM 2850 O O . GLU A 1 269 ? 12.450 31.976 71.731 1.00 46.63 269 GLU A O 1
ATOM 2862 N N . PHE A 1 270 ? 13.195 31.159 73.685 1.00 41.43 270 PHE A N 1
ATOM 2863 C CA . PHE A 1 270 ? 11.969 31.487 74.409 1.00 42.80 270 PHE A CA 1
ATOM 2864 C C . PHE A 1 270 ? 11.774 33.003 74.341 1.00 47.32 270 PHE A C 1
ATOM 2865 O O . PHE A 1 270 ? 10.768 33.465 73.826 1.00 48.69 270 PHE A O 1
ATOM 2882 N N . ILE A 1 271 ? 12.775 33.761 74.791 1.00 41.72 271 ILE A N 1
ATOM 2883 C CA . ILE A 1 271 ? 12.790 35.223 74.738 1.00 40.79 271 ILE A CA 1
ATOM 2884 C C . ILE A 1 271 ? 12.416 35.763 73.324 1.00 47.67 271 ILE A C 1
ATOM 2885 O O . ILE A 1 271 ? 11.614 36.682 73.220 1.00 47.95 271 ILE A O 1
ATOM 2901 N N . ARG A 1 272 ? 12.998 35.207 72.252 1.00 45.19 272 ARG A N 1
ATOM 2902 C CA . ARG A 1 272 ? 12.696 35.644 70.885 1.00 44.88 272 ARG A CA 1
ATOM 2903 C C . ARG A 1 272 ? 11.230 35.385 70.592 1.00 51.53 272 ARG A C 1
ATOM 2904 O O . ARG A 1 272 ? 10.532 36.258 70.107 1.00 51.62 272 ARG A O 1
ATOM 2925 N N . LYS A 1 273 ? 10.762 34.174 70.860 1.00 49.88 273 LYS A N 1
ATOM 2926 C CA . LYS A 1 273 ? 9.369 33.842 70.601 1.00 51.78 273 LYS A CA 1
ATOM 2927 C C . LYS A 1 273 ? 8.433 34.741 71.432 1.00 56.34 273 LYS A C 1
ATOM 2928 O O . LYS A 1 273 ? 7.373 35.104 70.936 1.00 57.44 273 LYS A O 1
ATOM 2947 N N . SER A 1 274 ? 8.852 35.184 72.632 1.00 51.59 274 SER A N 1
ATOM 2948 C CA . SER A 1 274 ? 8.034 36.097 73.434 1.00 53.11 274 SER A CA 1
ATOM 2949 C C . SER A 1 274 ? 7.957 37.438 72.726 1.00 56.20 274 SER A C 1
ATOM 2950 O O . SER A 1 274 ? 6.870 37.909 72.449 1.00 55.31 274 SER A O 1
ATOM 2958 N N . GLN A 1 275 ? 9.104 37.985 72.322 1.00 52.57 275 GLN A N 1
ATOM 2959 C CA . GLN A 1 275 ? 9.207 39.249 71.583 1.00 52.98 275 GLN A CA 1
ATOM 2960 C C . GLN A 1 275 ? 8.243 39.282 70.366 1.00 60.39 275 GLN A C 1
ATOM 2961 O O . GLN A 1 275 ? 7.522 40.270 70.192 1.00 61.27 275 GLN A O 1
ATOM 2975 N N . LEU A 1 276 ? 8.228 38.200 69.545 1.00 58.25 276 LEU A N 1
ATOM 2976 C CA . LEU A 1 276 ? 7.372 38.072 68.342 1.00 59.34 276 LEU A CA 1
ATOM 2977 C C . LEU A 1 276 ? 5.872 38.152 68.676 1.00 69.51 276 LEU A C 1
ATOM 2978 O O . LEU A 1 276 ? 5.141 38.877 68.007 1.00 70.92 276 LEU A O 1
ATOM 2994 N N . VAL A 1 277 ? 5.421 37.402 69.690 1.00 68.60 277 VAL A N 1
ATOM 2995 C CA . VAL A 1 277 ? 4.009 37.346 70.100 1.00 71.46 277 VAL A CA 1
ATOM 2996 C C . VAL A 1 277 ? 3.623 38.399 71.174 1.00 81.70 277 VAL A C 1
ATOM 2997 O O . VAL A 1 277 ? 2.496 38.340 71.651 1.00 81.88 277 VAL A O 1
ATOM 3010 N N . GLN A 1 278 ? 4.535 39.321 71.586 1.00 83.13 278 GLN A N 1
ATOM 3011 C CA . GLN A 1 278 ? 4.256 40.303 72.645 1.00 85.23 278 GLN A CA 1
ATOM 3012 C C . GLN A 1 278 ? 4.605 41.766 72.184 1.00 94.82 278 GLN A C 1
ATOM 3013 O O . GLN A 1 278 ? 4.325 42.056 71.015 1.00 93.35 278 GLN A O 1
ATOM 3027 N N . PRO A 1 279 ? 5.079 42.745 73.019 1.00 97.08 279 PRO A N 1
ATOM 3028 C CA . PRO A 1 279 ? 5.162 44.130 72.526 1.00 99.55 279 PRO A CA 1
ATOM 3029 C C . PRO A 1 279 ? 6.337 44.488 71.621 1.00 106.70 279 PRO A C 1
ATOM 3030 O O . PRO A 1 279 ? 7.071 43.612 71.138 1.00 106.71 279 PRO A O 1
ATOM 3041 N N . VAL A 1 280 ? 6.444 45.826 71.360 1.00 103.75 280 VAL A N 1
ATOM 3042 C CA . VAL A 1 280 ? 7.527 46.528 70.661 1.00 101.93 280 VAL A CA 1
ATOM 3043 C C . VAL A 1 280 ? 8.240 47.442 71.738 1.00 100.70 280 VAL A C 1
ATOM 3044 O O . VAL A 1 280 ? 8.696 48.550 71.412 1.00 100.67 280 VAL A O 1
ATOM 3057 N N . GLY A 1 281 ? 8.322 46.946 72.995 1.00 91.30 281 GLY A N 1
ATOM 3058 C CA . GLY A 1 281 ? 8.948 47.640 74.120 1.00 87.90 281 GLY A CA 1
ATOM 3059 C C . GLY A 1 281 ? 10.413 47.264 74.249 1.00 84.39 281 GLY A C 1
ATOM 3060 O O . GLY A 1 281 ? 10.811 46.235 73.700 1.00 85.59 281 GLY A O 1
ATOM 3064 N N . PRO A 1 282 ? 11.265 48.046 74.951 1.00 73.34 282 PRO A N 1
ATOM 3065 C CA . PRO A 1 282 ? 12.689 47.683 75.037 1.00 70.08 282 PRO A CA 1
ATOM 3066 C C . PRO A 1 282 ? 12.974 46.410 75.826 1.00 69.21 282 PRO A C 1
ATOM 3067 O O . PRO A 1 282 ? 12.383 46.216 76.884 1.00 69.40 282 PRO A O 1
ATOM 3078 N N . LEU A 1 283 ? 13.887 45.560 75.323 1.00 61.28 283 LEU A N 1
ATOM 3079 C CA . LEU A 1 283 ? 14.292 44.334 75.993 1.00 57.93 283 LEU A CA 1
ATOM 3080 C C . LEU A 1 283 ? 15.745 44.390 76.348 1.00 56.39 283 LEU A C 1
ATOM 3081 O O . LEU A 1 283 ? 16.568 44.666 75.475 1.00 57.05 283 LEU A O 1
ATOM 3097 N N . VAL A 1 284 ? 16.066 44.064 77.608 1.00 47.38 284 VAL A N 1
ATOM 3098 C CA . VAL A 1 284 ? 17.426 43.880 78.083 1.00 44.66 284 VAL A CA 1
ATOM 3099 C C . VAL A 1 284 ? 17.507 42.410 78.535 1.00 46.22 284 VAL A C 1
ATOM 3100 O O . VAL A 1 284 ? 16.558 41.892 79.104 1.00 45.14 284 VAL A O 1
ATOM 3113 N N . VAL A 1 285 ? 18.587 41.713 78.203 1.00 42.00 285 VAL A N 1
ATOM 3114 C CA . VAL A 1 285 ? 18.763 40.307 78.579 1.00 39.79 285 VAL A CA 1
ATOM 3115 C C . VAL A 1 285 ? 20.063 40.274 79.351 1.00 44.78 285 VAL A C 1
ATOM 3116 O O . VAL A 1 285 ? 21.074 40.780 78.860 1.00 44.06 285 VAL A O 1
ATOM 3129 N N . LEU A 1 286 ? 20.024 39.747 80.573 1.00 42.06 286 LEU A N 1
ATOM 3130 C CA . LEU A 1 286 ? 21.203 39.632 81.407 1.00 40.76 286 LEU A CA 1
ATOM 3131 C C . LEU A 1 286 ? 21.585 38.133 81.427 1.00 46.84 286 LEU A C 1
ATOM 3132 O O . LEU A 1 286 ? 20.785 37.277 81.813 1.00 46.19 286 LEU A O 1
ATOM 3148 N N . LEU A 1 287 ? 22.785 37.834 80.924 1.00 44.68 287 LEU A N 1
ATOM 3149 C CA . LEU A 1 287 ? 23.376 36.506 80.860 1.00 43.98 287 LEU A CA 1
ATOM 3150 C C . LEU A 1 287 ? 24.556 36.496 81.837 1.00 47.16 287 LEU A C 1
ATOM 3151 O O . LEU A 1 287 ? 25.707 36.627 81.420 1.00 47.14 287 LEU A O 1
ATOM 3167 N N . PRO A 1 288 ? 24.304 36.357 83.146 1.00 43.19 288 PRO A N 1
ATOM 3168 C CA . PRO A 1 288 ? 25.400 36.371 84.134 1.00 43.81 288 PRO A CA 1
ATOM 3169 C C . PRO A 1 288 ? 26.192 35.045 84.222 1.00 49.90 288 PRO A C 1
ATOM 3170 O O . PRO A 1 288 ? 26.591 34.630 85.312 1.00 51.86 288 PRO A O 1
ATOM 3181 N N . LEU A 1 289 ? 26.472 34.412 83.082 1.00 44.16 289 LEU A N 1
ATOM 3182 C CA . LEU A 1 289 ? 27.114 33.111 83.027 1.00 42.15 289 LEU A CA 1
ATOM 3183 C C . LEU A 1 289 ? 28.219 33.098 81.970 1.00 46.35 289 LEU A C 1
ATOM 3184 O O . LEU A 1 289 ? 28.354 34.052 81.187 1.00 47.90 289 LEU A O 1
ATOM 3200 N N . ALA A 1 290 ? 29.025 32.033 81.965 1.00 39.49 290 ALA A N 1
ATOM 3201 C CA . ALA A 1 290 ? 30.117 31.911 81.008 1.00 39.76 290 ALA A CA 1
ATOM 3202 C C . ALA A 1 290 ? 30.552 30.464 80.812 1.00 44.56 290 ALA A C 1
ATOM 3203 O O . ALA A 1 290 ? 30.559 29.682 81.753 1.00 44.80 290 ALA A O 1
ATOM 3210 N N . GLY A 1 291 ? 30.916 30.134 79.585 1.00 40.60 291 GLY A N 1
ATOM 3211 C CA . GLY A 1 291 ? 31.471 28.837 79.214 1.00 42.28 291 GLY A CA 1
ATOM 3212 C C . GLY A 1 291 ? 32.568 29.066 78.192 1.00 47.15 291 GLY A C 1
ATOM 3213 O O . GLY A 1 291 ? 32.838 30.216 77.834 1.00 47.95 291 GLY A O 1
ATOM 3217 N N . GLY A 1 292 ? 33.136 27.995 77.658 1.00 42.69 292 GLY A N 1
ATOM 3218 C CA . GLY A 1 292 ? 34.158 28.104 76.620 1.00 42.08 292 GLY A CA 1
ATOM 3219 C C . GLY A 1 292 ? 33.591 28.679 75.338 1.00 44.68 292 GLY A C 1
ATOM 3220 O O . GLY A 1 292 ? 32.367 28.682 75.161 1.00 43.02 292 GLY A O 1
ATOM 3224 N N . TYR A 1 293 ? 34.459 29.172 74.421 1.00 41.84 293 TYR A N 1
ATOM 3225 C CA . TYR A 1 293 ? 33.953 29.760 73.174 1.00 41.83 293 TYR A CA 1
ATOM 3226 C C . TYR A 1 293 ? 32.910 28.835 72.567 1.00 44.95 293 TYR A C 1
ATOM 3227 O O . TYR A 1 293 ? 33.135 27.618 72.479 1.00 45.78 293 TYR A O 1
ATOM 3245 N N . SER A 1 294 ? 31.779 29.404 72.150 1.00 37.87 294 SER A N 1
ATOM 3246 C CA . SER A 1 294 ? 30.728 28.611 71.554 1.00 37.96 294 SER A CA 1
ATOM 3247 C C . SER A 1 294 ? 30.249 29.278 70.281 1.00 42.50 294 SER A C 1
ATOM 3248 O O . SER A 1 294 ? 29.651 30.348 70.348 1.00 43.86 294 SER A O 1
ATOM 3256 N N . ARG A 1 295 ? 30.512 28.649 69.123 1.00 37.58 295 ARG A N 1
ATOM 3257 C CA . ARG A 1 295 ? 30.062 29.152 67.830 1.00 38.49 295 ARG A CA 1
ATOM 3258 C C . ARG A 1 295 ? 28.532 29.403 67.844 1.00 42.12 295 ARG A C 1
ATOM 3259 O O . ARG A 1 295 ? 28.087 30.496 67.489 1.00 42.22 295 ARG A O 1
ATOM 3280 N N . VAL A 1 296 ? 27.751 28.395 68.274 1.00 37.32 296 VAL A N 1
ATOM 3281 C CA . VAL A 1 296 ? 26.291 28.474 68.301 1.00 37.48 296 VAL A CA 1
ATOM 3282 C C . VAL A 1 296 ? 25.772 29.481 69.323 1.00 40.23 296 VAL A C 1
ATOM 3283 O O . VAL A 1 296 ? 24.828 30.197 68.991 1.00 40.21 296 VAL A O 1
ATOM 3296 N N . LEU A 1 297 ? 26.344 29.554 70.539 1.00 35.40 297 LEU A N 1
ATOM 3297 C CA . LEU A 1 297 ? 25.828 30.531 71.510 1.00 35.95 297 LEU A CA 1
ATOM 3298 C C . LEU A 1 297 ? 26.047 31.974 70.977 1.00 39.46 297 LEU A C 1
ATOM 3299 O O . LEU A 1 297 ? 25.128 32.800 71.002 1.00 38.61 297 LEU A O 1
ATOM 3315 N N . ASN A 1 298 ? 27.236 32.236 70.399 1.00 34.39 298 ASN A N 1
ATOM 3316 C CA . ASN A 1 298 ? 27.553 33.547 69.839 1.00 34.26 298 ASN A CA 1
ATOM 3317 C C . ASN A 1 298 ? 26.653 33.936 68.703 1.00 38.99 298 ASN A C 1
ATOM 3318 O O . ASN A 1 298 ? 26.350 35.125 68.581 1.00 40.18 298 ASN A O 1
ATOM 3329 N N . ALA A 1 299 ? 26.254 32.957 67.846 1.00 34.85 299 ALA A N 1
ATOM 3330 C CA . ALA A 1 299 ? 25.340 33.159 66.704 1.00 33.06 299 ALA A CA 1
ATOM 3331 C C . ALA A 1 299 ? 23.940 33.502 67.217 1.00 39.22 299 ALA A C 1
ATOM 3332 O O . ALA A 1 299 ? 23.338 34.487 66.768 1.00 39.93 299 ALA A O 1
ATOM 3339 N N . ALA A 1 300 ? 23.432 32.694 68.177 1.00 35.44 300 ALA A N 1
ATOM 3340 C CA . ALA A 1 300 ? 22.137 32.929 68.814 1.00 37.98 300 ALA A CA 1
ATOM 3341 C C . ALA A 1 300 ? 22.099 34.343 69.418 1.00 43.88 300 ALA A C 1
ATOM 3342 O O . ALA A 1 300 ? 21.125 35.069 69.209 1.00 43.57 300 ALA A O 1
ATOM 3349 N N . CYS A 1 301 ? 23.197 34.776 70.065 1.00 42.48 301 CYS A N 1
ATOM 3350 C CA . CYS A 1 301 ? 23.284 36.143 70.599 1.00 44.02 301 CYS A CA 1
ATOM 3351 C C . CYS A 1 301 ? 23.283 37.180 69.500 1.00 45.09 301 CYS A C 1
ATOM 3352 O O . CYS A 1 301 ? 22.547 38.161 69.599 1.00 43.94 301 CYS A O 1
ATOM 3360 N N . GLN A 1 302 ? 24.040 36.935 68.425 1.00 40.89 302 GLN A N 1
ATOM 3361 C CA . GLN A 1 302 ? 24.047 37.841 67.277 1.00 42.92 302 GLN A CA 1
ATOM 3362 C C . GLN A 1 302 ? 22.654 37.960 66.698 1.00 47.51 302 GLN A C 1
ATOM 3363 O O . GLN A 1 302 ? 22.305 39.052 66.297 1.00 46.20 302 GLN A O 1
ATOM 3377 N N . ARG A 1 303 ? 21.858 36.857 66.633 1.00 45.79 303 ARG A N 1
ATOM 3378 C CA . ARG A 1 303 ? 20.516 36.947 66.051 1.00 46.58 303 ARG A CA 1
ATOM 3379 C C . ARG A 1 303 ? 19.597 37.792 66.943 1.00 50.23 303 ARG A C 1
ATOM 3380 O O . ARG A 1 303 ? 18.972 38.722 66.416 1.00 50.17 303 ARG A O 1
ATOM 3401 N N . LEU A 1 304 ? 19.592 37.572 68.275 1.00 46.29 304 LEU A N 1
ATOM 3402 C CA . LEU A 1 304 ? 18.770 38.420 69.162 1.00 49.02 304 LEU A CA 1
ATOM 3403 C C . LEU A 1 304 ? 19.186 39.919 69.093 1.00 53.58 304 LEU A C 1
ATOM 3404 O O . LEU A 1 304 ? 18.311 40.786 69.100 1.00 53.52 304 LEU A O 1
ATOM 3420 N N . ALA A 1 305 ? 20.506 40.210 69.029 1.00 49.15 305 ALA A N 1
ATOM 3421 C CA . ALA A 1 305 ? 21.019 41.582 68.945 1.00 49.64 305 ALA A CA 1
ATOM 3422 C C . ALA A 1 305 ? 20.528 42.299 67.685 1.00 52.92 305 ALA A C 1
ATOM 3423 O O . ALA A 1 305 ? 20.143 43.473 67.763 1.00 53.71 305 ALA A O 1
ATOM 3430 N N . ARG A 1 306 ? 20.519 41.591 66.537 1.00 47.32 306 ARG A N 1
ATOM 3431 C CA . ARG A 1 306 ? 20.066 42.134 65.254 1.00 47.59 306 ARG A CA 1
ATOM 3432 C C . ARG A 1 306 ? 18.540 42.331 65.262 1.00 53.48 306 ARG A C 1
ATOM 3433 O O . ARG A 1 306 ? 18.037 43.210 64.567 1.00 53.49 306 ARG A O 1
ATOM 3454 N N . ALA A 1 307 ? 17.815 41.571 66.099 1.00 51.90 307 ALA A N 1
ATOM 3455 C CA . ALA A 1 307 ? 16.369 41.716 66.267 1.00 53.87 307 ALA A CA 1
ATOM 3456 C C . ALA A 1 307 ? 16.021 42.858 67.244 1.00 57.15 307 ALA A C 1
ATOM 3457 O O . ALA A 1 307 ? 14.844 43.008 67.597 1.00 57.12 307 ALA A O 1
ATOM 3464 N N . GLY A 1 308 ? 17.036 43.613 67.698 1.00 52.48 308 GLY A N 1
ATOM 3465 C CA . GLY A 1 308 ? 16.880 44.761 68.584 1.00 53.29 308 GLY A CA 1
ATOM 3466 C C . GLY A 1 308 ? 17.048 44.534 70.073 1.00 56.87 308 GLY A C 1
ATOM 3467 O O . GLY A 1 308 ? 16.933 45.493 70.831 1.00 57.75 308 GLY A O 1
ATOM 3471 N N . VAL A 1 309 ? 17.292 43.292 70.527 1.00 51.91 309 VAL A N 1
ATOM 3472 C CA . VAL A 1 309 ? 17.472 43.009 71.959 1.00 49.61 309 VAL A CA 1
ATOM 3473 C C . VAL A 1 309 ? 18.877 43.483 72.407 1.00 52.62 309 VAL A C 1
ATOM 3474 O O . VAL A 1 309 ? 19.824 43.455 71.619 1.00 51.60 309 VAL A O 1
ATOM 3487 N N . VAL A 1 310 ? 18.980 43.968 73.658 1.00 48.51 310 VAL A N 1
ATOM 3488 C CA . VAL A 1 310 ? 20.230 44.437 74.271 1.00 46.29 310 VAL A CA 1
ATOM 3489 C C . VAL A 1 310 ? 20.719 43.311 75.202 1.00 46.96 310 VAL A C 1
ATOM 3490 O O . VAL A 1 310 ? 20.086 43.063 76.214 1.00 45.57 310 VAL A O 1
ATOM 3503 N N . LEU A 1 311 ? 21.819 42.621 74.853 1.00 42.41 311 LEU A N 1
ATOM 3504 C CA . LEU A 1 311 ? 22.343 41.508 75.664 1.00 40.55 311 LEU A CA 1
ATOM 3505 C C . LEU A 1 311 ? 23.516 41.991 76.493 1.00 42.57 311 LEU A C 1
ATOM 3506 O O . LEU A 1 311 ? 24.426 42.623 75.961 1.00 42.70 311 LEU A O 1
ATOM 3522 N N . VAL A 1 312 ? 23.475 41.752 77.796 1.00 37.86 312 VAL A N 1
ATOM 3523 C CA . VAL A 1 312 ? 24.546 42.161 78.708 1.00 37.95 312 VAL A CA 1
ATOM 3524 C C . VAL A 1 312 ? 25.061 40.871 79.351 1.00 42.13 312 VAL A C 1
ATOM 3525 O O . VAL A 1 312 ? 24.245 40.057 79.820 1.00 39.58 312 VAL A O 1
ATOM 3538 N N . THR A 1 313 ? 26.404 40.646 79.305 1.00 39.80 313 THR A N 1
ATOM 3539 C CA . THR A 1 313 ? 26.981 39.413 79.853 1.00 41.20 313 THR A CA 1
ATOM 3540 C C . THR A 1 313 ? 28.224 39.648 80.742 1.00 46.34 313 THR A C 1
ATOM 3541 O O . THR A 1 313 ? 28.857 40.706 80.727 1.00 45.68 313 THR A O 1
ATOM 3552 N N . ALA A 1 314 ? 28.522 38.641 81.563 1.00 43.33 314 ALA A N 1
ATOM 3553 C CA . ALA A 1 314 ? 29.680 38.647 82.443 1.00 42.93 314 ALA A CA 1
ATOM 3554 C C . ALA A 1 314 ? 30.911 38.311 81.562 1.00 45.24 314 ALA A C 1
ATOM 3555 O O . ALA A 1 314 ? 30.786 37.502 80.639 1.00 45.57 314 ALA A O 1
ATOM 3562 N N . ALA A 1 315 ? 32.054 38.996 81.782 1.00 39.42 315 ALA A N 1
ATOM 3563 C CA . ALA A 1 315 ? 33.282 38.778 81.016 1.00 38.20 315 ALA A CA 1
ATOM 3564 C C . ALA A 1 315 ? 33.940 37.460 81.359 1.00 43.07 315 ALA A C 1
ATOM 3565 O O . ALA A 1 315 ? 34.659 36.925 80.515 1.00 42.37 315 ALA A O 1
ATOM 3572 N N . GLY A 1 316 ? 33.666 36.937 82.564 1.00 39.92 316 GLY A N 1
ATOM 3573 C CA . GLY A 1 316 ? 34.226 35.687 83.064 1.00 38.99 316 GLY A CA 1
ATOM 3574 C C . GLY A 1 316 ? 35.121 35.917 84.277 1.00 44.82 316 GLY A C 1
ATOM 3575 O O . GLY A 1 316 ? 35.798 36.958 84.382 1.00 46.16 316 GLY A O 1
ATOM 3579 N N . ASN A 1 317 ? 35.149 34.928 85.196 1.00 39.04 317 ASN A N 1
ATOM 3580 C CA . ASN A 1 317 ? 35.909 35.004 86.440 1.00 40.47 317 ASN A CA 1
ATOM 3581 C C . ASN A 1 317 ? 37.136 34.108 86.400 1.00 45.24 317 ASN A C 1
ATOM 3582 O O . ASN A 1 317 ? 37.533 33.541 87.414 1.00 45.77 317 ASN A O 1
ATOM 3593 N N . PHE A 1 318 ? 37.800 34.076 85.259 1.00 41.82 318 PHE A N 1
ATOM 3594 C CA . PHE A 1 318 ? 38.916 33.185 85.027 1.00 42.44 318 PHE A CA 1
ATOM 3595 C C . PHE A 1 318 ? 40.261 33.854 84.857 1.00 49.45 318 PHE A C 1
ATOM 3596 O O . PHE A 1 318 ? 41.205 33.151 84.490 1.00 50.81 318 PHE A O 1
ATOM 3613 N N . ARG A 1 319 ? 40.389 35.183 85.122 1.00 45.00 319 ARG A N 1
ATOM 3614 C CA . ARG A 1 319 ? 41.676 35.876 84.966 1.00 44.31 319 ARG A CA 1
ATOM 3615 C C . ARG A 1 319 ? 42.283 35.502 83.604 1.00 49.34 319 ARG A C 1
ATOM 3616 O O . ARG A 1 319 ? 43.433 35.077 83.523 1.00 49.59 319 ARG A O 1
ATOM 3637 N N . ASP A 1 320 ? 41.460 35.545 82.554 1.00 45.89 320 ASP A N 1
ATOM 3638 C CA . ASP A 1 320 ? 41.865 35.120 81.225 1.00 46.51 320 ASP A CA 1
ATOM 3639 C C . ASP A 1 320 ? 41.224 36.009 80.171 1.00 49.84 320 ASP A C 1
ATOM 3640 O O . ASP A 1 320 ? 40.421 36.876 80.506 1.00 49.32 320 ASP A O 1
ATOM 3649 N N . ASP A 1 321 ? 41.642 35.841 78.910 1.00 45.76 321 ASP A N 1
ATOM 3650 C CA . ASP A 1 321 ? 41.107 36.579 77.775 1.00 43.21 321 ASP A CA 1
ATOM 3651 C C . ASP A 1 321 ? 39.638 36.150 77.578 1.00 48.06 321 ASP A C 1
ATOM 3652 O O . ASP A 1 321 ? 39.376 34.987 77.289 1.00 48.74 321 ASP A O 1
ATOM 3661 N N . ALA A 1 322 ? 38.698 37.104 77.681 1.00 44.00 322 ALA A N 1
ATOM 3662 C CA . ALA A 1 322 ? 37.264 36.868 77.499 1.00 43.74 322 ALA A CA 1
ATOM 3663 C C . ALA A 1 322 ? 36.848 36.409 76.086 1.00 48.07 322 ALA A C 1
ATOM 3664 O O . ALA A 1 322 ? 35.707 36.009 75.903 1.00 48.17 322 ALA A O 1
ATOM 3671 N N . CYS A 1 323 ? 37.752 36.458 75.096 1.00 45.52 323 CYS A N 1
ATOM 3672 C CA . CYS A 1 323 ? 37.492 36.006 73.730 1.00 42.80 323 CYS A CA 1
ATOM 3673 C C . CYS A 1 323 ? 37.487 34.490 73.638 1.00 45.09 323 CYS A C 1
ATOM 3674 O O . CYS A 1 323 ? 37.031 33.963 72.628 1.00 47.04 323 CYS A O 1
ATOM 3681 N N . LEU A 1 324 ? 37.986 33.788 74.664 1.00 38.64 324 LEU A N 1
ATOM 3682 C CA . LEU A 1 324 ? 38.012 32.331 74.711 1.00 37.81 324 LEU A CA 1
ATOM 3683 C C . LEU A 1 324 ? 36.743 31.766 75.346 1.00 45.57 324 LEU A C 1
ATOM 3684 O O . LEU A 1 324 ? 36.648 30.537 75.523 1.00 47.17 324 LEU A O 1
ATOM 3700 N N . TYR A 1 325 ? 35.805 32.658 75.764 1.00 41.55 325 TYR A N 1
ATOM 3701 C CA . TYR A 1 325 ? 34.587 32.306 76.490 1.00 39.20 325 TYR A CA 1
ATOM 3702 C C . TYR A 1 325 ? 33.350 32.866 75.807 1.00 39.77 325 TYR A C 1
ATOM 3703 O O . TYR A 1 325 ? 33.450 33.851 75.078 1.00 38.87 325 TYR A O 1
ATOM 3721 N N . SER A 1 326 ? 32.189 32.250 76.059 1.00 33.83 326 SER A N 1
ATOM 3722 C CA . SER A 1 326 ? 30.904 32.658 75.471 1.00 33.90 326 SER A CA 1
ATOM 3723 C C . SER A 1 326 ? 29.822 32.707 76.564 1.00 38.82 326 SER A C 1
ATOM 3724 O O . SER A 1 326 ? 29.893 31.915 77.514 1.00 38.71 326 SER A O 1
ATOM 3732 N N . PRO A 1 327 ? 28.820 33.610 76.458 1.00 34.08 327 PRO A N 1
ATOM 3733 C CA . PRO A 1 327 ? 28.636 34.632 75.405 1.00 33.79 327 PRO A CA 1
ATOM 3734 C C . PRO A 1 327 ? 29.646 35.804 75.397 1.00 39.61 327 PRO A C 1
ATOM 3735 O O . PRO A 1 327 ? 29.564 36.617 74.486 1.00 39.86 327 PRO A O 1
ATOM 3746 N N . ALA A 1 328 ? 30.603 35.893 76.352 1.00 36.89 328 ALA A N 1
ATOM 3747 C CA . ALA A 1 328 ? 31.586 36.992 76.395 1.00 38.47 328 ALA A CA 1
ATOM 3748 C C . ALA A 1 328 ? 32.186 37.384 75.037 1.00 46.14 328 ALA A C 1
ATOM 3749 O O . ALA A 1 328 ? 32.202 38.566 74.692 1.00 47.82 328 ALA A O 1
ATOM 3756 N N . SER A 1 329 ? 32.689 36.392 74.277 1.00 43.31 329 SER A N 1
ATOM 3757 C CA . SER A 1 329 ? 33.330 36.600 72.975 1.00 42.50 329 SER A CA 1
ATOM 3758 C C . SER A 1 329 ? 32.421 37.182 71.887 1.00 48.31 329 SER A C 1
ATOM 3759 O O . SER A 1 329 ? 32.953 37.804 70.964 1.00 49.46 329 SER A O 1
ATOM 3767 N N . ALA A 1 330 ? 31.085 36.998 71.974 1.00 44.64 330 ALA A N 1
ATOM 3768 C CA . ALA A 1 330 ? 30.145 37.527 70.970 1.00 46.38 330 ALA A CA 1
ATOM 3769 C C . ALA A 1 330 ? 30.264 39.063 70.871 1.00 49.69 330 ALA A C 1
ATOM 3770 O O . ALA A 1 330 ? 30.074 39.728 71.890 1.00 47.70 330 ALA A O 1
ATOM 3777 N N . PRO A 1 331 ? 30.638 39.656 69.699 1.00 47.24 331 PRO A N 1
ATOM 3778 C CA . PRO A 1 331 ? 30.827 41.140 69.639 1.00 46.56 331 PRO A CA 1
ATOM 3779 C C . PRO A 1 331 ? 29.564 41.995 69.800 1.00 50.23 331 PRO A C 1
ATOM 3780 O O . PRO A 1 331 ? 29.675 43.126 70.279 1.00 50.60 331 PRO A O 1
ATOM 3791 N N . GLU A 1 332 ? 28.378 41.430 69.524 1.00 45.58 332 GLU A N 1
ATOM 3792 C CA . GLU A 1 332 ? 27.114 42.155 69.632 1.00 47.42 332 GLU A CA 1
ATOM 3793 C C . GLU A 1 332 ? 26.658 42.294 71.094 1.00 53.85 332 GLU A C 1
ATOM 3794 O O . GLU A 1 332 ? 25.954 43.256 71.414 1.00 55.93 332 GLU A O 1
ATOM 3806 N N . VAL A 1 333 ? 27.055 41.367 71.988 1.00 47.62 333 VAL A N 1
ATOM 3807 C CA . VAL A 1 333 ? 26.655 41.503 73.378 1.00 47.68 333 VAL A CA 1
ATOM 3808 C C . VAL A 1 333 ? 27.567 42.545 74.031 1.00 50.95 333 VAL A C 1
ATOM 3809 O O . VAL A 1 333 ? 28.628 42.867 73.486 1.00 52.21 333 VAL A O 1
ATOM 3822 N N . ILE A 1 334 ? 27.128 43.097 75.172 1.00 45.30 334 ILE A N 1
ATOM 3823 C CA . ILE A 1 334 ? 27.900 44.064 75.945 1.00 43.42 334 ILE A CA 1
ATOM 3824 C C . ILE A 1 334 ? 28.580 43.271 77.060 1.00 46.14 334 ILE A C 1
ATOM 3825 O O . ILE A 1 334 ? 27.911 42.835 78.012 1.00 46.37 334 ILE A O 1
ATOM 3841 N N . THR A 1 335 ? 29.888 43.011 76.897 1.00 39.56 335 THR A N 1
ATOM 3842 C CA . THR A 1 335 ? 30.678 42.231 77.862 1.00 38.60 335 THR A CA 1
ATOM 3843 C C . THR A 1 335 ? 31.258 43.147 78.928 1.00 43.37 335 THR A C 1
ATOM 3844 O O . THR A 1 335 ? 31.969 44.086 78.604 1.00 42.53 335 THR A O 1
ATOM 3855 N N . VAL A 1 336 ? 30.976 42.848 80.201 1.00 42.50 336 VAL A N 1
ATOM 3856 C CA . VAL A 1 336 ? 31.362 43.654 81.357 1.00 40.88 336 VAL A CA 1
ATOM 3857 C C . VAL A 1 336 ? 32.340 42.907 82.298 1.00 46.02 336 VAL A C 1
ATOM 3858 O O . VAL A 1 336 ? 32.032 41.816 82.789 1.00 44.53 336 VAL A O 1
ATOM 3871 N N . GLY A 1 337 ? 33.478 43.541 82.571 1.00 43.93 337 GLY A N 1
ATOM 3872 C CA . GLY A 1 337 ? 34.461 43.070 83.541 1.00 44.50 337 GLY A CA 1
ATOM 3873 C C . GLY A 1 337 ? 34.190 43.696 84.898 1.00 49.54 337 GLY A C 1
ATOM 3874 O O . GLY A 1 337 ? 33.438 44.662 85.009 1.00 49.66 337 GLY A O 1
ATOM 3878 N N . ALA A 1 338 ? 34.805 43.171 85.945 1.00 47.16 338 ALA A N 1
ATOM 3879 C CA . ALA A 1 338 ? 34.575 43.628 87.319 1.00 45.50 338 ALA A CA 1
ATOM 3880 C C . ALA A 1 338 ? 35.764 44.415 87.900 1.00 48.35 338 ALA A C 1
ATOM 3881 O O . ALA A 1 338 ? 36.906 43.991 87.765 1.00 47.16 338 ALA A O 1
ATOM 3888 N N . THR A 1 339 ? 35.479 45.534 88.584 1.00 46.07 339 THR A N 1
ATOM 3889 C CA . THR A 1 339 ? 36.459 46.357 89.304 1.00 46.07 339 THR A CA 1
ATOM 3890 C C . THR A 1 339 ? 35.933 46.568 90.739 1.00 51.59 339 THR A C 1
ATOM 3891 O O . THR A 1 339 ? 34.726 46.458 90.991 1.00 50.28 339 THR A O 1
ATOM 3902 N N . ASN A 1 340 ? 36.845 46.864 91.668 1.00 50.08 340 ASN A N 1
ATOM 3903 C CA . ASN A 1 340 ? 36.513 47.053 93.074 1.00 49.78 340 ASN A CA 1
ATOM 3904 C C . ASN A 1 340 ? 36.479 48.544 93.493 1.00 53.94 340 ASN A C 1
ATOM 3905 O O . ASN A 1 340 ? 36.636 49.443 92.655 1.00 52.61 340 ASN A O 1
ATOM 3916 N N . ALA A 1 341 ? 36.241 48.794 94.798 1.00 51.14 341 ALA A N 1
ATOM 3917 C CA . ALA A 1 341 ? 36.150 50.146 95.342 1.00 51.26 341 ALA A CA 1
ATOM 3918 C C . ALA A 1 341 ? 37.449 50.969 95.240 1.00 57.48 341 ALA A C 1
ATOM 3919 O O . ALA A 1 341 ? 37.371 52.207 95.233 1.00 57.04 341 ALA A O 1
ATOM 3926 N N . GLN A 1 342 ? 38.624 50.298 95.088 1.00 54.13 342 GLN A N 1
ATOM 3927 C CA . GLN A 1 342 ? 39.921 50.967 94.924 1.00 54.81 342 GLN A CA 1
ATOM 3928 C C . GLN A 1 342 ? 40.353 51.020 93.449 1.00 58.19 342 GLN A C 1
ATOM 3929 O O . GLN A 1 342 ? 41.549 51.187 93.176 1.00 57.80 342 GLN A O 1
ATOM 3943 N N . ASP A 1 343 ? 39.359 50.931 92.502 1.00 54.18 343 ASP A N 1
ATOM 3944 C CA . ASP A 1 343 ? 39.511 50.939 91.039 1.00 51.23 343 ASP A CA 1
ATOM 3945 C C . ASP A 1 343 ? 40.536 49.903 90.537 1.00 57.50 343 ASP A C 1
ATOM 3946 O O . ASP A 1 343 ? 41.225 50.134 89.543 1.00 58.39 343 ASP A O 1
ATOM 3955 N N . GLN A 1 344 ? 40.608 48.745 91.206 1.00 54.06 344 GLN A N 1
ATOM 3956 C CA . GLN A 1 344 ? 41.513 47.664 90.813 1.00 54.51 344 GLN A CA 1
ATOM 3957 C C . GLN A 1 344 ? 40.680 46.615 90.089 1.00 58.04 344 GLN A C 1
ATOM 3958 O O . GLN A 1 344 ? 39.521 46.427 90.462 1.00 57.96 344 GLN A O 1
ATOM 3972 N N . PRO A 1 345 ? 41.227 45.833 89.143 1.00 53.17 345 PRO A N 1
ATOM 3973 C CA . PRO A 1 345 ? 40.431 44.730 88.597 1.00 51.18 345 PRO A CA 1
ATOM 3974 C C . PRO A 1 345 ? 40.197 43.730 89.742 1.00 54.28 345 PRO A C 1
ATOM 3975 O O . PRO A 1 345 ? 41.099 43.522 90.562 1.00 54.57 345 PRO A O 1
ATOM 3986 N N . VAL A 1 346 ? 38.997 43.140 89.820 1.00 49.06 346 VAL A N 1
ATOM 3987 C CA . VAL A 1 346 ? 38.627 42.211 90.888 1.00 49.32 346 VAL A CA 1
ATOM 3988 C C . VAL A 1 346 ? 39.419 40.904 90.873 1.00 56.08 346 VAL A C 1
ATOM 3989 O O . VAL A 1 346 ? 39.570 40.282 89.827 1.00 55.19 346 VAL A O 1
ATOM 4002 N N . THR A 1 347 ? 39.860 40.475 92.076 1.00 55.69 347 THR A N 1
ATOM 4003 C CA . THR A 1 347 ? 40.545 39.216 92.327 1.00 54.37 347 THR A CA 1
ATOM 4004 C C . THR A 1 347 ? 39.540 38.299 93.013 1.00 60.03 347 THR A C 1
ATOM 4005 O O . THR A 1 347 ? 38.905 38.707 93.987 1.00 60.56 347 THR A O 1
ATOM 4016 N N . LEU A 1 348 ? 39.388 37.076 92.494 1.00 57.25 348 LEU A N 1
ATOM 4017 C CA . LEU A 1 348 ? 38.447 36.075 92.997 1.00 58.85 348 LEU A CA 1
ATOM 4018 C C . LEU A 1 348 ? 39.264 34.826 93.274 1.00 65.88 348 LEU A C 1
ATOM 4019 O O . LEU A 1 348 ? 39.482 33.991 92.384 1.00 66.97 348 LEU A O 1
ATOM 4035 N N . GLY A 1 349 ? 39.786 34.761 94.489 1.00 62.14 349 GLY A N 1
ATOM 4036 C CA . GLY A 1 349 ? 40.657 33.677 94.887 1.00 62.03 349 GLY A CA 1
ATOM 4037 C C . GLY A 1 349 ? 41.968 33.784 94.142 1.00 65.55 349 GLY A C 1
ATOM 4038 O O . GLY A 1 349 ? 42.637 34.827 94.192 1.00 64.44 349 GLY A O 1
ATOM 4042 N N . THR A 1 350 ? 42.287 32.725 93.379 1.00 62.12 350 THR A N 1
ATOM 4043 C CA . THR A 1 350 ? 43.511 32.625 92.573 1.00 62.22 350 THR A CA 1
ATOM 4044 C C . THR A 1 350 ? 43.296 33.152 91.124 1.00 62.47 350 THR A C 1
ATOM 4045 O O . THR A 1 350 ? 44.273 33.289 90.362 1.00 62.44 350 THR A O 1
ATOM 4056 N N . LEU A 1 351 ? 42.023 33.443 90.759 1.00 54.48 351 LEU A N 1
ATOM 4057 C CA . LEU A 1 351 ? 41.673 33.971 89.455 1.00 53.45 351 LEU A CA 1
ATOM 4058 C C . LEU A 1 351 ? 41.143 35.426 89.634 1.00 56.72 351 LEU A C 1
ATOM 4059 O O . LEU A 1 351 ? 41.758 36.206 90.383 1.00 56.87 351 LEU A O 1
ATOM 4075 N N . GLY A 1 352 ? 40.067 35.791 88.930 1.00 51.24 352 GLY A N 1
ATOM 4076 C CA . GLY A 1 352 ? 39.522 37.137 88.957 1.00 51.32 352 GLY A CA 1
ATOM 4077 C C . GLY A 1 352 ? 38.891 37.515 87.636 1.00 52.80 352 GLY A C 1
ATOM 4078 O O . GLY A 1 352 ? 38.694 36.655 86.770 1.00 52.82 352 GLY A O 1
ATOM 4082 N N . THR A 1 353 ? 38.593 38.810 87.463 1.00 46.85 353 THR A N 1
ATOM 4083 C CA . THR A 1 353 ? 37.987 39.315 86.230 1.00 45.31 353 THR A CA 1
ATOM 4084 C C . THR A 1 353 ? 38.770 38.975 84.964 1.00 49.38 353 THR A C 1
ATOM 4085 O O . THR A 1 353 ? 40.011 39.042 84.934 1.00 48.65 353 THR A O 1
ATOM 4096 N N . ASN A 1 354 ? 38.020 38.671 83.894 1.00 45.82 354 ASN A N 1
ATOM 4097 C CA . ASN A 1 354 ? 38.613 38.408 82.584 1.00 45.55 354 ASN A CA 1
ATOM 4098 C C . ASN A 1 354 ? 39.005 39.764 81.961 1.00 48.78 354 ASN A C 1
ATOM 4099 O O . ASN A 1 354 ? 38.690 40.814 82.525 1.00 47.45 354 ASN A O 1
ATOM 4110 N N . PHE A 1 355 ? 39.735 39.748 80.845 1.00 46.22 355 PHE A N 1
ATOM 4111 C CA . PHE A 1 355 ? 40.259 40.980 80.224 1.00 45.65 355 PHE A CA 1
ATOM 4112 C C . PHE A 1 355 ? 40.313 40.892 78.673 1.00 49.68 355 PHE A C 1
ATOM 4113 O O . PHE A 1 355 ? 39.684 40.000 78.083 1.00 50.17 355 PHE A O 1
ATOM 4130 N N . GLY A 1 356 ? 40.964 41.872 78.031 1.00 44.51 356 GLY A N 1
ATOM 4131 C CA . GLY A 1 356 ? 41.160 41.881 76.586 1.00 44.13 356 GLY A CA 1
ATOM 4132 C C . GLY A 1 356 ? 40.106 42.598 75.779 1.00 47.61 356 GLY A C 1
ATOM 4133 O O . GLY A 1 356 ? 39.116 43.117 76.307 1.00 45.60 356 GLY A O 1
ATOM 4137 N N . ARG A 1 357 ? 40.350 42.631 74.467 1.00 45.81 357 ARG A N 1
ATOM 4138 C CA . ARG A 1 357 ? 39.523 43.338 73.485 1.00 44.03 357 ARG A CA 1
ATOM 4139 C C . ARG A 1 357 ? 38.008 42.970 73.499 1.00 48.10 357 ARG A C 1
ATOM 4140 O O . ARG A 1 357 ? 37.201 43.848 73.168 1.00 49.03 357 ARG A O 1
ATOM 4161 N N . CYS A 1 358 ? 37.622 41.724 73.882 1.00 43.73 358 CYS A N 1
ATOM 4162 C CA . CYS A 1 358 ? 36.207 41.317 73.918 1.00 43.20 358 CYS A CA 1
ATOM 4163 C C . CYS A 1 358 ? 35.434 41.913 75.090 1.00 45.32 358 CYS A C 1
ATOM 4164 O O . CYS A 1 358 ? 34.215 41.757 75.098 1.00 44.70 358 CYS A O 1
ATOM 4171 N N . VAL A 1 359 ? 36.118 42.586 76.072 1.00 40.41 359 VAL A N 1
ATOM 4172 C CA . VAL A 1 359 ? 35.470 43.276 77.202 1.00 40.48 359 VAL A CA 1
ATOM 4173 C C . VAL A 1 359 ? 35.129 44.677 76.719 1.00 44.73 359 VAL A C 1
ATOM 4174 O O . VAL A 1 359 ? 36.029 45.394 76.251 1.00 47.99 359 VAL A O 1
ATOM 4187 N N . ASP A 1 360 ? 33.829 45.050 76.756 1.00 36.43 360 ASP A N 1
ATOM 4188 C CA . ASP A 1 360 ? 33.375 46.363 76.290 1.00 35.22 360 ASP A CA 1
ATOM 4189 C C . ASP A 1 360 ? 33.711 47.440 77.351 1.00 41.30 360 ASP A C 1
ATOM 4190 O O . ASP A 1 360 ? 34.251 48.509 77.014 1.00 43.13 360 ASP A O 1
ATOM 4199 N N . LEU A 1 361 ? 33.491 47.115 78.627 1.00 36.44 361 LEU A N 1
ATOM 4200 C CA . LEU A 1 361 ? 33.793 48.011 79.751 1.00 36.64 361 LEU A CA 1
ATOM 4201 C C . LEU A 1 361 ? 33.817 47.242 81.099 1.00 39.68 361 LEU A C 1
ATOM 4202 O O . LEU A 1 361 ? 33.629 46.022 81.111 1.00 38.03 361 LEU A O 1
ATOM 4218 N N . PHE A 1 362 ? 34.154 47.937 82.198 1.00 37.42 362 PHE A N 1
ATOM 4219 C CA . PHE A 1 362 ? 34.201 47.361 83.547 1.00 36.97 362 PHE A CA 1
ATOM 4220 C C . PHE A 1 362 ? 33.098 48.024 84.371 1.00 44.47 362 PHE A C 1
ATOM 4221 O O . PHE A 1 362 ? 32.519 49.020 83.911 1.00 44.79 362 PHE A O 1
ATOM 4238 N N . ALA A 1 363 ? 32.751 47.445 85.532 1.00 42.10 363 ALA A N 1
ATOM 4239 C CA . ALA A 1 363 ? 31.707 47.994 86.414 1.00 43.74 363 ALA A CA 1
ATOM 4240 C C . ALA A 1 363 ? 31.925 47.488 87.841 1.00 49.48 363 ALA A C 1
ATOM 4241 O O . ALA A 1 363 ? 32.708 46.562 88.020 1.00 49.08 363 ALA A O 1
ATOM 4248 N N . PRO A 1 364 ? 31.266 48.049 88.877 1.00 47.85 364 PRO A N 1
ATOM 4249 C CA . PRO A 1 364 ? 31.484 47.539 90.250 1.00 48.59 364 PRO A CA 1
ATOM 4250 C C . PRO A 1 364 ? 31.157 46.036 90.404 1.00 51.61 364 PRO A C 1
ATOM 4251 O O . PRO A 1 364 ? 30.038 45.628 90.084 1.00 52.49 364 PRO A O 1
ATOM 4262 N N . GLY A 1 365 ? 32.129 45.223 90.835 1.00 45.49 365 GLY A N 1
ATOM 4263 C CA . GLY A 1 365 ? 31.915 43.780 90.977 1.00 44.53 365 GLY A CA 1
ATOM 4264 C C . GLY A 1 365 ? 32.576 43.086 92.165 1.00 50.08 365 GLY A C 1
ATOM 4265 O O . GLY A 1 365 ? 32.840 41.872 92.109 1.00 48.76 365 GLY A O 1
ATOM 4269 N N . GLU A 1 366 ? 32.837 43.844 93.258 1.00 46.67 366 GLU A N 1
ATOM 4270 C CA . GLU A 1 366 ? 33.439 43.322 94.485 1.00 45.60 366 GLU A CA 1
ATOM 4271 C C . GLU A 1 366 ? 32.670 43.892 95.653 1.00 51.54 366 GLU A C 1
ATOM 4272 O O . GLU A 1 366 ? 32.431 45.107 95.686 1.00 51.48 366 GLU A O 1
ATOM 4284 N N . ASP A 1 367 ? 32.287 43.024 96.616 1.00 46.87 367 ASP A N 1
ATOM 4285 C CA . ASP A 1 367 ? 31.550 43.435 97.794 1.00 48.95 367 ASP A CA 1
ATOM 4286 C C . ASP A 1 367 ? 30.343 44.264 97.436 1.00 51.55 367 ASP A C 1
ATOM 4287 O O . ASP A 1 367 ? 30.250 45.442 97.779 1.00 51.95 367 ASP A O 1
ATOM 4296 N N . ILE A 1 368 ? 29.434 43.639 96.700 1.00 47.01 368 ILE A N 1
ATOM 4297 C CA . ILE A 1 368 ? 28.218 44.277 96.224 1.00 48.04 368 ILE A CA 1
ATOM 4298 C C . ILE A 1 368 ? 27.023 43.852 97.075 1.00 55.49 368 ILE A C 1
ATOM 4299 O O . ILE A 1 368 ? 26.596 42.690 96.991 1.00 55.17 368 ILE A O 1
ATOM 4315 N N . ILE A 1 369 ? 26.442 44.803 97.854 1.00 53.49 369 ILE A N 1
ATOM 4316 C CA . ILE A 1 369 ? 25.248 44.504 98.665 1.00 52.03 369 ILE A CA 1
ATOM 4317 C C . ILE A 1 369 ? 24.057 44.254 97.712 1.00 52.72 369 ILE A C 1
ATOM 4318 O O . ILE A 1 369 ? 23.809 45.007 96.753 1.00 51.69 369 ILE A O 1
ATOM 4334 N N . GLY A 1 370 ? 23.324 43.206 98.003 1.00 47.43 370 GLY A N 1
ATOM 4335 C CA . GLY A 1 370 ? 22.132 42.876 97.239 1.00 47.76 370 GLY A CA 1
ATOM 4336 C C . GLY A 1 370 ? 21.288 41.903 98.010 1.00 49.86 370 GLY A C 1
ATOM 4337 O O . GLY A 1 370 ? 21.766 41.326 98.989 1.00 50.07 370 GLY A O 1
ATOM 4341 N N . ALA A 1 371 ? 20.047 41.707 97.570 1.00 44.45 371 ALA A N 1
ATOM 4342 C CA . ALA A 1 371 ? 19.101 40.795 98.210 1.00 45.48 371 ALA A CA 1
ATOM 4343 C C . ALA A 1 371 ? 19.680 39.406 98.503 1.00 49.78 371 ALA A C 1
ATOM 4344 O O . ALA A 1 371 ? 20.424 38.863 97.688 1.00 49.92 371 ALA A O 1
ATOM 4351 N N . SER A 1 372 ? 19.337 38.844 99.679 1.00 46.64 372 SER A N 1
ATOM 4352 C CA . SER A 1 372 ? 19.711 37.495 100.085 1.00 46.35 372 SER A CA 1
ATOM 4353 C C . SER A 1 372 ? 18.466 36.611 100.180 1.00 51.31 372 SER A C 1
ATOM 4354 O O . SER A 1 372 ? 17.456 37.021 100.732 1.00 50.93 372 SER A O 1
ATOM 4362 N N . SER A 1 373 ? 18.568 35.378 99.678 1.00 48.41 373 SER A N 1
ATOM 4363 C CA . SER A 1 373 ? 17.504 34.375 99.728 1.00 46.99 373 SER A CA 1
ATOM 4364 C C . SER A 1 373 ? 17.308 33.850 101.179 1.00 56.89 373 SER A C 1
ATOM 4365 O O . SER A 1 373 ? 16.323 33.145 101.436 1.00 59.39 373 SER A O 1
ATOM 4373 N N . ASP A 1 374 ? 18.266 34.139 102.107 1.00 53.85 374 ASP A N 1
ATOM 4374 C CA . ASP A 1 374 ? 18.183 33.755 103.519 1.00 54.35 374 ASP A CA 1
ATOM 4375 C C . ASP A 1 374 ? 16.869 34.176 104.166 1.00 58.66 374 ASP A C 1
ATOM 4376 O O . ASP A 1 374 ? 16.326 33.407 104.943 1.00 57.86 374 ASP A O 1
ATOM 4385 N N . CYS A 1 375 ? 16.378 35.393 103.872 1.00 56.51 375 CYS A N 1
ATOM 4386 C CA . CYS A 1 375 ? 15.105 35.907 104.390 1.00 56.87 375 CYS A CA 1
ATOM 4387 C C . CYS A 1 375 ? 14.579 37.040 103.494 1.00 58.54 375 CYS A C 1
ATOM 4388 O O . CYS A 1 375 ? 15.359 37.660 102.781 1.00 57.85 375 CYS A O 1
ATOM 4395 N N . SER A 1 376 ? 13.273 37.328 103.553 1.00 54.02 376 SER A N 1
ATOM 4396 C CA . SER A 1 376 ? 12.630 38.335 102.707 1.00 51.19 376 SER A CA 1
ATOM 4397 C C . SER A 1 376 ? 13.127 39.788 102.873 1.00 53.63 376 SER A C 1
ATOM 4398 O O . SER A 1 376 ? 12.719 40.654 102.089 1.00 52.86 376 SER A O 1
ATOM 4406 N N . THR A 1 377 ? 13.973 40.070 103.869 1.00 49.59 377 THR A N 1
ATOM 4407 C CA . THR A 1 377 ? 14.505 41.415 104.063 1.00 50.93 377 THR A CA 1
ATOM 4408 C C . THR A 1 377 ? 16.014 41.379 104.271 1.00 57.66 377 THR A C 1
ATOM 4409 O O . THR A 1 377 ? 16.599 42.375 104.735 1.00 58.51 377 THR A O 1
ATOM 4420 N N . CYS A 1 378 ? 16.653 40.260 103.908 1.00 54.42 378 CYS A N 1
ATOM 4421 C CA . CYS A 1 378 ? 18.076 40.073 104.147 1.00 57.65 378 CYS A CA 1
ATOM 4422 C C . CYS A 1 378 ? 18.898 40.533 103.001 1.00 57.42 378 CYS A C 1
ATOM 4423 O O . CYS A 1 378 ? 18.448 40.443 101.867 1.00 57.55 378 CYS A O 1
ATOM 4430 N N . PHE A 1 379 ? 20.130 40.962 103.283 1.00 50.94 379 PHE A N 1
ATOM 4431 C CA . PHE A 1 379 ? 21.083 41.384 102.272 1.00 49.40 379 PHE A CA 1
ATOM 4432 C C . PHE A 1 379 ? 22.316 40.508 102.354 1.00 50.57 379 PHE A C 1
ATOM 4433 O O . PHE A 1 379 ? 22.454 39.701 103.273 1.00 48.57 379 PHE A O 1
ATOM 4450 N N . VAL A 1 380 ? 23.181 40.609 101.344 1.00 47.07 380 VAL A N 1
ATOM 4451 C CA . VAL A 1 380 ? 24.405 39.812 101.271 1.00 48.23 380 VAL A CA 1
ATOM 4452 C C . VAL A 1 380 ? 25.336 40.460 100.281 1.00 54.51 380 VAL A C 1
ATOM 4453 O O . VAL A 1 380 ? 24.886 41.070 99.310 1.00 54.86 380 VAL A O 1
ATOM 4466 N N . SER A 1 381 ? 26.628 40.338 100.551 1.00 52.50 381 SER A N 1
ATOM 4467 C CA . SER A 1 381 ? 27.689 40.905 99.741 1.00 53.19 381 SER A CA 1
ATOM 4468 C C . SER A 1 381 ? 28.273 39.814 98.823 1.00 58.70 381 SER A C 1
ATOM 4469 O O . SER A 1 381 ? 28.821 38.832 99.333 1.00 59.58 381 SER A O 1
ATOM 4477 N N . GLN A 1 382 ? 28.181 39.986 97.480 1.00 53.49 382 GLN A N 1
ATOM 4478 C CA . GLN A 1 382 ? 28.775 39.041 96.520 1.00 52.55 382 GLN A CA 1
ATOM 4479 C C . GLN A 1 382 ? 29.752 39.747 95.549 1.00 53.24 382 GLN A C 1
ATOM 4480 O O . GLN A 1 382 ? 29.726 40.973 95.414 1.00 52.07 382 GLN A O 1
ATOM 4494 N N . SER A 1 383 ? 30.629 38.953 94.900 1.00 47.53 383 SER A N 1
ATOM 4495 C CA . SER A 1 383 ? 31.651 39.446 93.975 1.00 46.87 383 SER A CA 1
ATOM 4496 C C . SER A 1 383 ? 31.713 38.575 92.690 1.00 50.04 383 SER A C 1
ATOM 4497 O O . SER A 1 383 ? 31.481 37.363 92.740 1.00 49.24 383 SER A O 1
ATOM 4505 N N . GLY A 1 384 ? 32.018 39.211 91.555 1.00 46.00 384 GLY A N 1
ATOM 4506 C CA . GLY A 1 384 ? 32.102 38.539 90.259 1.00 44.77 384 GLY A CA 1
ATOM 4507 C C . GLY A 1 384 ? 31.646 39.399 89.109 1.00 46.25 384 GLY A C 1
ATOM 4508 O O . GLY A 1 384 ? 30.992 40.415 89.312 1.00 45.57 384 GLY A O 1
ATOM 4512 N N . THR A 1 385 ? 31.944 38.965 87.893 1.00 42.47 385 THR A N 1
ATOM 4513 C CA . THR A 1 385 ? 31.579 39.693 86.678 1.00 40.38 385 THR A CA 1
ATOM 4514 C C . THR A 1 385 ? 30.082 39.625 86.417 1.00 47.07 385 THR A C 1
ATOM 4515 O O . THR A 1 385 ? 29.587 40.420 85.621 1.00 47.40 385 THR A O 1
ATOM 4526 N N . SER A 1 386 ? 29.340 38.721 87.091 1.00 44.84 386 SER A N 1
ATOM 4527 C CA . SER A 1 386 ? 27.885 38.713 86.949 1.00 44.30 386 SER A CA 1
ATOM 4528 C C . SER A 1 386 ? 27.312 39.921 87.715 1.00 45.90 386 SER A C 1
ATOM 4529 O O . SER A 1 386 ? 26.376 40.560 87.231 1.00 46.06 386 SER A O 1
ATOM 4537 N N . GLN A 1 387 ? 27.904 40.264 88.880 1.00 40.31 387 GLN A N 1
ATOM 4538 C CA . GLN A 1 387 ? 27.518 41.469 89.653 1.00 39.95 387 GLN A CA 1
ATOM 4539 C C . GLN A 1 387 ? 27.750 42.738 88.782 1.00 44.19 387 GLN A C 1
ATOM 4540 O O . GLN A 1 387 ? 26.882 43.599 88.666 1.00 43.17 387 GLN A O 1
ATOM 4554 N N . ALA A 1 388 ? 28.942 42.817 88.181 1.00 41.23 388 ALA A N 1
ATOM 4555 C CA . ALA A 1 388 ? 29.342 43.865 87.270 1.00 40.53 388 ALA A CA 1
ATOM 4556 C C . ALA A 1 388 ? 28.359 43.923 86.075 1.00 43.10 388 ALA A C 1
ATOM 4557 O O . ALA A 1 388 ? 27.873 45.000 85.745 1.00 42.13 388 ALA A O 1
ATOM 4564 N N . ALA A 1 389 ? 27.999 42.778 85.485 1.00 39.75 389 ALA A N 1
ATOM 4565 C CA . ALA A 1 389 ? 27.038 42.766 84.367 1.00 40.56 389 ALA A CA 1
ATOM 4566 C C . ALA A 1 389 ? 25.668 43.350 84.791 1.00 46.40 389 ALA A C 1
ATOM 4567 O O . ALA A 1 389 ? 25.117 44.198 84.080 1.00 47.24 389 ALA A O 1
ATOM 4574 N N . ALA A 1 390 ? 25.166 42.948 85.976 1.00 41.59 390 ALA A N 1
ATOM 4575 C CA . ALA A 1 390 ? 23.896 43.429 86.508 1.00 40.40 390 ALA A CA 1
ATOM 4576 C C . ALA A 1 390 ? 23.854 44.950 86.625 1.00 47.01 390 ALA A C 1
ATOM 4577 O O . ALA A 1 390 ? 22.798 45.526 86.351 1.00 48.39 390 ALA A O 1
ATOM 4584 N N . HIS A 1 391 ? 24.991 45.617 86.989 1.00 42.41 391 HIS A N 1
ATOM 4585 C CA . HIS A 1 391 ? 25.028 47.087 87.060 1.00 40.65 391 HIS A CA 1
ATOM 4586 C C . HIS A 1 391 ? 24.771 47.672 85.689 1.00 45.19 391 HIS A C 1
ATOM 4587 O O . HIS A 1 391 ? 23.966 48.582 85.570 1.00 47.91 391 HIS A O 1
ATOM 4601 N N . VAL A 1 392 ? 25.419 47.131 84.648 1.00 38.38 392 VAL A N 1
ATOM 4602 C CA . VAL A 1 392 ? 25.248 47.637 83.288 1.00 38.25 392 VAL A CA 1
ATOM 4603 C C . VAL A 1 392 ? 23.827 47.367 82.784 1.00 44.22 392 VAL A C 1
ATOM 4604 O O . VAL A 1 392 ? 23.277 48.227 82.100 1.00 45.65 392 VAL A O 1
ATOM 4617 N N . ALA A 1 393 ? 23.220 46.210 83.139 1.00 39.92 393 ALA A N 1
ATOM 4618 C CA . ALA A 1 393 ? 21.832 45.895 82.736 1.00 38.80 393 ALA A CA 1
ATOM 4619 C C . ALA A 1 393 ? 20.884 46.939 83.363 1.00 42.30 393 ALA A C 1
ATOM 4620 O O . ALA A 1 393 ? 19.946 47.397 82.699 1.00 41.59 393 ALA A O 1
ATOM 4627 N N . GLY A 1 394 ? 21.201 47.359 84.598 1.00 37.63 394 GLY A N 1
ATOM 4628 C CA . GLY A 1 394 ? 20.448 48.379 85.317 1.00 39.21 394 GLY A CA 1
ATOM 4629 C C . GLY A 1 394 ? 20.552 49.724 84.636 1.00 45.32 394 GLY A C 1
ATOM 4630 O O . GLY A 1 394 ? 19.541 50.376 84.361 1.00 46.19 394 GLY A O 1
ATOM 4634 N N . ILE A 1 395 ? 21.790 50.118 84.321 1.00 41.06 395 ILE A N 1
ATOM 4635 C CA . ILE A 1 395 ? 22.079 51.365 83.638 1.00 40.39 395 ILE A CA 1
ATOM 4636 C C . ILE A 1 395 ? 21.338 51.340 82.295 1.00 45.94 395 ILE A C 1
ATOM 4637 O O . ILE A 1 395 ? 20.581 52.261 82.028 1.00 47.82 395 ILE A O 1
ATOM 4653 N N . ALA A 1 396 ? 21.489 50.272 81.491 1.00 40.59 396 ALA A N 1
ATOM 4654 C CA . ALA A 1 396 ? 20.800 50.158 80.195 1.00 40.59 396 ALA A CA 1
ATOM 4655 C C . ALA A 1 396 ? 19.274 50.343 80.348 1.00 46.99 396 ALA A C 1
ATOM 4656 O O . ALA A 1 396 ? 18.660 51.115 79.599 1.00 44.88 396 ALA A O 1
ATOM 4663 N N . ALA A 1 397 ? 18.679 49.653 81.354 1.00 46.26 397 ALA A N 1
ATOM 4664 C CA . ALA A 1 397 ? 17.238 49.738 81.655 1.00 48.05 397 ALA A CA 1
ATOM 4665 C C . ALA A 1 397 ? 16.819 51.174 81.979 1.00 52.54 397 ALA A C 1
ATOM 4666 O O . ALA A 1 397 ? 15.766 51.613 81.515 1.00 52.99 397 ALA A O 1
ATOM 4673 N N . MET A 1 398 ? 17.657 51.919 82.728 1.00 48.83 398 MET A N 1
ATOM 4674 C CA . MET A 1 398 ? 17.396 53.329 83.031 1.00 51.50 398 MET A CA 1
ATOM 4675 C C . MET A 1 398 ? 17.460 54.132 81.748 1.00 55.11 398 MET A C 1
ATOM 4676 O O . MET A 1 398 ? 16.518 54.860 81.461 1.00 55.41 398 MET A O 1
ATOM 4690 N N . MET A 1 399 ? 18.537 53.973 80.949 1.00 51.33 399 MET A N 1
ATOM 4691 C CA . MET A 1 399 ? 18.684 54.701 79.677 1.00 53.06 399 MET A CA 1
ATOM 4692 C C . MET A 1 399 ? 17.494 54.432 78.750 1.00 54.59 399 MET A C 1
ATOM 4693 O O . MET A 1 399 ? 16.999 55.356 78.111 1.00 54.08 399 MET A O 1
ATOM 4707 N N . LEU A 1 400 ? 17.048 53.173 78.674 1.00 50.62 400 LEU A N 1
ATOM 4708 C CA . LEU A 1 400 ? 15.937 52.773 77.806 1.00 51.59 400 LEU A CA 1
ATOM 4709 C C . LEU A 1 400 ? 14.580 53.229 78.342 1.00 56.08 400 LEU A C 1
ATOM 4710 O O . LEU A 1 400 ? 13.671 53.416 77.537 1.00 56.76 400 LEU A O 1
ATOM 4726 N N . SER A 1 401 ? 14.405 53.395 79.664 1.00 51.17 401 SER A N 1
ATOM 4727 C CA . SER A 1 401 ? 13.126 53.940 80.139 1.00 55.27 401 SER A CA 1
ATOM 4728 C C . SER A 1 401 ? 13.001 55.424 79.646 1.00 59.73 401 SER A C 1
ATOM 4729 O O . SER A 1 401 ? 11.924 55.836 79.217 1.00 59.35 401 SER A O 1
ATOM 4737 N N . ALA A 1 402 ? 14.121 56.194 79.666 1.00 55.90 402 ALA A N 1
ATOM 4738 C CA . ALA A 1 402 ? 14.139 57.579 79.189 1.00 60.56 402 ALA A CA 1
ATOM 4739 C C . ALA A 1 402 ? 13.906 57.666 77.663 1.00 66.37 402 ALA A C 1
ATOM 4740 O O . ALA A 1 402 ? 12.882 58.208 77.248 1.00 66.66 402 ALA A O 1
ATOM 4747 N N . GLU A 1 403 ? 14.825 57.100 76.843 1.00 63.36 403 GLU A N 1
ATOM 4748 C CA . GLU A 1 403 ? 14.745 57.092 75.372 1.00 65.36 403 GLU A CA 1
ATOM 4749 C C . GLU A 1 403 ? 14.463 55.652 74.887 1.00 65.84 403 GLU A C 1
ATOM 4750 O O . GLU A 1 403 ? 15.395 54.964 74.502 1.00 66.00 403 GLU A O 1
ATOM 4762 N N . PRO A 1 404 ? 13.213 55.153 74.903 1.00 59.40 404 PRO A N 1
ATOM 4763 C CA . PRO A 1 404 ? 12.968 53.756 74.508 1.00 57.22 404 PRO A CA 1
ATOM 4764 C C . PRO A 1 404 ? 13.282 53.359 73.066 1.00 62.03 404 PRO A C 1
ATOM 4765 O O . PRO A 1 404 ? 13.539 52.179 72.822 1.00 60.05 404 PRO A O 1
ATOM 4776 N N . GLU A 1 405 ? 13.317 54.311 72.126 1.00 60.98 405 GLU A N 1
ATOM 4777 C CA . GLU A 1 405 ? 13.621 53.979 70.730 1.00 60.73 405 GLU A CA 1
ATOM 4778 C C . GLU A 1 405 ? 15.147 53.945 70.435 1.00 61.72 405 GLU A C 1
ATOM 4779 O O . GLU A 1 405 ? 15.550 53.777 69.276 1.00 62.04 405 GLU A O 1
ATOM 4791 N N . LEU A 1 406 ? 15.982 54.060 71.489 1.00 54.48 406 LEU A N 1
ATOM 4792 C CA . LEU A 1 406 ? 17.440 54.055 71.410 1.00 52.12 406 LEU A CA 1
ATOM 4793 C C . LEU A 1 406 ? 17.919 52.706 70.871 1.00 52.64 406 LEU A C 1
ATOM 4794 O O . LEU A 1 406 ? 17.463 51.673 71.340 1.00 51.23 406 LEU A O 1
ATOM 4810 N N . THR A 1 407 ? 18.769 52.709 69.839 1.00 48.99 407 THR A N 1
ATOM 4811 C CA . THR A 1 407 ? 19.279 51.462 69.251 1.00 47.93 407 THR A CA 1
ATOM 4812 C C . THR A 1 407 ? 20.451 50.887 70.086 1.00 50.23 407 THR A C 1
ATOM 4813 O O . THR A 1 407 ? 20.942 51.533 71.010 1.00 51.86 407 THR A O 1
ATOM 4824 N N . LEU A 1 408 ? 20.822 49.635 69.831 1.00 43.44 408 LEU A N 1
ATOM 4825 C CA . LEU A 1 408 ? 21.921 48.964 70.552 1.00 39.51 408 LEU A CA 1
ATOM 4826 C C . LEU A 1 408 ? 23.276 49.671 70.289 1.00 44.94 408 LEU A C 1
ATOM 4827 O O . LEU A 1 408 ? 24.098 49.780 71.208 1.00 44.00 408 LEU A O 1
ATOM 4843 N N . ALA A 1 409 ? 23.500 50.161 69.051 1.00 41.72 409 ALA A N 1
ATOM 4844 C CA . ALA A 1 409 ? 24.729 50.884 68.751 1.00 42.85 409 ALA A CA 1
ATOM 4845 C C . ALA A 1 409 ? 24.785 52.149 69.596 1.00 52.39 409 ALA A C 1
ATOM 4846 O O . ALA A 1 409 ? 25.834 52.452 70.182 1.00 54.97 409 ALA A O 1
ATOM 4853 N N . GLU A 1 410 ? 23.646 52.885 69.650 1.00 47.82 410 GLU A N 1
ATOM 4854 C CA . GLU A 1 410 ? 23.506 54.133 70.396 1.00 47.40 410 GLU A CA 1
ATOM 4855 C C . GLU A 1 410 ? 23.718 53.892 71.874 1.00 50.27 410 GLU A C 1
ATOM 4856 O O . GLU A 1 410 ? 24.396 54.692 72.530 1.00 50.72 410 GLU A O 1
ATOM 4868 N N . LEU A 1 411 ? 23.187 52.771 72.395 1.00 44.81 411 LEU A N 1
ATOM 4869 C CA . LEU A 1 411 ? 23.319 52.451 73.815 1.00 44.61 411 LEU A CA 1
ATOM 4870 C C . LEU A 1 411 ? 24.758 52.108 74.206 1.00 44.86 411 LEU A C 1
ATOM 4871 O O . LEU A 1 411 ? 25.225 52.563 75.236 1.00 43.41 411 LEU A O 1
ATOM 4887 N N . ARG A 1 412 ? 25.452 51.302 73.395 1.00 40.51 412 ARG A N 1
ATOM 4888 C CA . ARG A 1 412 ? 26.851 50.917 73.654 1.00 39.40 412 ARG A CA 1
ATOM 4889 C C . ARG A 1 412 ? 27.740 52.186 73.610 1.00 44.46 412 ARG A C 1
ATOM 4890 O O . ARG A 1 412 ? 28.561 52.418 74.511 1.00 44.33 412 ARG A O 1
ATOM 4911 N N . GLN A 1 413 ? 27.495 53.040 72.615 1.00 40.99 413 GLN A N 1
ATOM 4912 C CA . GLN A 1 413 ? 28.203 54.310 72.464 1.00 41.02 413 GLN A CA 1
ATOM 4913 C C . GLN A 1 413 ? 27.978 55.222 73.662 1.00 45.45 413 GLN A C 1
ATOM 4914 O O . GLN A 1 413 ? 28.933 55.825 74.155 1.00 45.32 413 GLN A O 1
ATOM 4928 N N . ARG A 1 414 ? 26.735 55.273 74.160 1.00 42.43 414 ARG A N 1
ATOM 4929 C CA . ARG A 1 414 ? 26.387 56.067 75.337 1.00 43.24 414 ARG A CA 1
ATOM 4930 C C . ARG A 1 414 ? 26.992 55.449 76.597 1.00 46.53 414 ARG A C 1
ATOM 4931 O O . ARG A 1 414 ? 27.586 56.180 77.378 1.00 47.02 414 ARG A O 1
ATOM 4952 N N . LEU A 1 415 ? 26.907 54.116 76.779 1.00 42.58 415 LEU A N 1
ATOM 4953 C CA . LEU A 1 415 ? 27.536 53.445 77.931 1.00 42.49 415 LEU A CA 1
ATOM 4954 C C . LEU A 1 415 ? 29.024 53.803 78.018 1.00 46.60 415 LEU A C 1
ATOM 4955 O O . LEU A 1 415 ? 29.498 54.173 79.098 1.00 45.85 415 LEU A O 1
ATOM 4971 N N . ILE A 1 416 ? 29.741 53.749 76.861 1.00 42.61 416 ILE A N 1
ATOM 4972 C CA . ILE A 1 416 ? 31.168 54.085 76.796 1.00 40.83 416 ILE A CA 1
ATOM 4973 C C . ILE A 1 416 ? 31.377 55.560 77.016 1.00 46.09 416 ILE A C 1
ATOM 4974 O O . ILE A 1 416 ? 32.336 55.944 77.681 1.00 46.98 416 ILE A O 1
ATOM 4990 N N . HIS A 1 417 ? 30.511 56.398 76.459 1.00 43.48 417 HIS A N 1
ATOM 4991 C CA . HIS A 1 417 ? 30.665 57.842 76.636 1.00 45.70 417 HIS A CA 1
ATOM 4992 C C . HIS A 1 417 ? 30.609 58.320 78.102 1.00 52.73 417 HIS A C 1
ATOM 4993 O O . HIS A 1 417 ? 31.448 59.122 78.497 1.00 51.88 417 HIS A O 1
ATOM 5007 N N . PHE A 1 418 ? 29.641 57.834 78.901 1.00 52.00 418 PHE A N 1
ATOM 5008 C CA . PHE A 1 418 ? 29.473 58.273 80.287 1.00 52.60 418 PHE A CA 1
ATOM 5009 C C . PHE A 1 418 ? 30.359 57.570 81.309 1.00 52.63 418 PHE A C 1
ATOM 5010 O O . PHE A 1 418 ? 30.416 58.031 82.441 1.00 52.34 418 PHE A O 1
ATOM 5027 N N . SER A 1 419 ? 31.093 56.526 80.934 1.00 46.90 419 SER A N 1
ATOM 5028 C CA . SER A 1 419 ? 31.952 55.827 81.900 1.00 48.86 419 SER A CA 1
ATOM 5029 C C . SER A 1 419 ? 33.157 56.679 82.351 1.00 49.22 419 SER A C 1
ATOM 5030 O O . SER A 1 419 ? 33.539 57.614 81.650 1.00 49.37 419 SER A O 1
ATOM 5038 N N . ALA A 1 420 ? 33.728 56.365 83.536 1.00 42.48 420 ALA A N 1
ATOM 5039 C CA . ALA A 1 420 ? 34.931 57.025 84.047 1.00 43.01 420 ALA A CA 1
ATOM 5040 C C . ALA A 1 420 ? 36.096 56.488 83.246 1.00 49.78 420 ALA A C 1
ATOM 5041 O O . ALA A 1 420 ? 36.279 55.274 83.178 1.00 51.40 420 ALA A O 1
ATOM 5048 N N . LYS A 1 421 ? 36.909 57.371 82.681 1.00 46.61 421 LYS A N 1
ATOM 5049 C CA . LYS A 1 421 ? 38.004 56.973 81.819 1.00 44.32 421 LYS A CA 1
ATOM 5050 C C . LYS A 1 421 ? 39.364 56.933 82.534 1.00 52.93 421 LYS A C 1
ATOM 5051 O O . LYS A 1 421 ? 39.678 57.793 83.351 1.00 53.38 421 LYS A O 1
ATOM 5070 N N . ASP A 1 422 ? 40.173 55.940 82.204 1.00 52.52 422 ASP A N 1
ATOM 5071 C CA . ASP A 1 422 ? 41.553 55.809 82.655 1.00 55.34 422 ASP A CA 1
ATOM 5072 C C . ASP A 1 422 ? 41.725 55.844 84.201 1.00 58.63 422 ASP A C 1
ATOM 5073 O O . ASP A 1 422 ? 42.758 56.277 84.705 1.00 58.98 422 ASP A O 1
ATOM 5082 N N . VAL A 1 423 ? 40.753 55.244 84.928 1.00 53.84 423 VAL A N 1
ATOM 5083 C CA . VAL A 1 423 ? 40.769 55.108 86.393 1.00 53.87 423 VAL A CA 1
ATOM 5084 C C . VAL A 1 423 ? 41.273 53.726 86.838 1.00 54.63 423 VAL A C 1
ATOM 5085 O O . VAL A 1 423 ? 41.684 53.588 87.977 1.00 55.75 423 VAL A O 1
ATOM 5098 N N . ILE A 1 424 ? 41.210 52.701 85.988 1.00 48.57 424 ILE A N 1
ATOM 5099 C CA . ILE A 1 424 ? 41.599 51.344 86.391 1.00 48.95 424 ILE A CA 1
ATOM 5100 C C . ILE A 1 424 ? 43.121 51.197 86.403 1.00 55.65 424 ILE A C 1
ATOM 5101 O O . ILE A 1 424 ? 43.780 51.597 85.440 1.00 54.55 424 ILE A O 1
ATOM 5117 N N . ASN A 1 425 ? 43.668 50.556 87.458 1.00 54.75 425 ASN A N 1
ATOM 5118 C CA . ASN A 1 425 ? 45.099 50.259 87.526 1.00 57.20 425 ASN A CA 1
ATOM 5119 C C . ASN A 1 425 ? 45.343 49.021 86.648 1.00 63.24 425 ASN A C 1
ATOM 5120 O O . ASN A 1 425 ? 44.989 47.904 87.046 1.00 64.02 425 ASN A O 1
ATOM 5131 N N . GLU A 1 426 ? 45.932 49.229 85.446 1.00 59.52 426 GLU A N 1
ATOM 5132 C CA . GLU A 1 426 ? 46.162 48.169 84.456 1.00 57.12 426 GLU A CA 1
ATOM 5133 C C . GLU A 1 426 ? 47.312 47.203 84.795 1.00 61.67 426 GLU A C 1
ATOM 5134 O O . GLU A 1 426 ? 47.467 46.211 84.077 1.00 61.56 426 GLU A O 1
ATOM 5146 N N . ALA A 1 427 ? 48.089 47.457 85.882 1.00 58.82 427 ALA A N 1
ATOM 5147 C CA . ALA A 1 427 ? 49.194 46.591 86.347 1.00 58.49 427 ALA A CA 1
ATOM 5148 C C . ALA A 1 427 ? 48.781 45.139 86.587 1.00 63.22 427 ALA A C 1
ATOM 5149 O O . ALA A 1 427 ? 49.561 44.231 86.285 1.00 62.18 427 ALA A O 1
ATOM 5156 N N . TRP A 1 428 ? 47.557 44.922 87.136 1.00 60.84 428 TRP A N 1
ATOM 5157 C CA . TRP A 1 428 ? 47.041 43.590 87.457 1.00 63.79 428 TRP A CA 1
ATOM 5158 C C . TRP A 1 428 ? 46.880 42.680 86.241 1.00 60.80 428 TRP A C 1
ATOM 5159 O O . TRP A 1 428 ? 46.945 41.467 86.409 1.00 61.29 428 TRP A O 1
ATOM 5180 N N . PHE A 1 429 ? 46.686 43.241 85.035 1.00 52.70 429 PHE A N 1
ATOM 5181 C CA . PHE A 1 429 ? 46.489 42.469 83.796 1.00 48.73 429 PHE A CA 1
ATOM 5182 C C . PHE A 1 429 ? 47.796 42.059 83.190 1.00 51.54 429 PHE A C 1
ATOM 5183 O O . PHE A 1 429 ? 48.732 42.844 83.278 1.00 51.64 429 PHE A O 1
ATOM 5200 N N . PRO A 1 430 ? 47.841 40.962 82.394 1.00 47.46 430 PRO A N 1
ATOM 5201 C CA . PRO A 1 430 ? 49.080 40.622 81.664 1.00 48.53 430 PRO A CA 1
ATOM 5202 C C . PRO A 1 430 ? 49.539 41.782 80.796 1.00 55.53 430 PRO A C 1
ATOM 5203 O O . PRO A 1 430 ? 48.684 42.453 80.220 1.00 54.09 430 PRO A O 1
ATOM 5214 N N . GLU A 1 431 ? 50.856 42.054 80.726 1.00 55.91 431 GLU A N 1
ATOM 5215 C CA . GLU A 1 431 ? 51.353 43.235 80.001 1.00 54.73 431 GLU A CA 1
ATOM 5216 C C . GLU A 1 431 ? 50.852 43.316 78.574 1.00 56.60 431 GLU A C 1
ATOM 5217 O O . GLU A 1 431 ? 50.346 44.372 78.180 1.00 56.04 431 GLU A O 1
ATOM 5229 N N . ASP A 1 432 ? 50.882 42.190 77.841 1.00 52.75 432 ASP A N 1
ATOM 5230 C CA . ASP A 1 432 ? 50.439 42.168 76.441 1.00 52.70 432 ASP A CA 1
ATOM 5231 C C . ASP A 1 432 ? 48.907 42.247 76.259 1.00 54.50 432 ASP A C 1
ATOM 5232 O O . ASP A 1 432 ? 48.460 42.348 75.123 1.00 54.40 432 ASP A O 1
ATOM 5241 N N . GLN A 1 433 ? 48.122 42.269 77.358 1.00 49.53 433 GLN A N 1
ATOM 5242 C CA . GLN A 1 433 ? 46.663 42.423 77.350 1.00 46.46 433 GLN A CA 1
ATOM 5243 C C . GLN A 1 433 ? 46.178 43.828 77.786 1.00 50.87 433 GLN A C 1
ATOM 5244 O O . GLN A 1 433 ? 44.993 44.116 77.631 1.00 51.10 433 GLN A O 1
ATOM 5258 N N . ARG A 1 434 ? 47.066 44.693 78.300 1.00 46.56 434 ARG A N 1
ATOM 5259 C CA . ARG A 1 434 ? 46.683 46.008 78.807 1.00 44.17 434 ARG A CA 1
ATOM 5260 C C . ARG A 1 434 ? 46.157 46.960 77.728 1.00 51.05 434 ARG A C 1
ATOM 5261 O O . ARG A 1 434 ? 45.123 47.618 77.938 1.00 50.68 434 ARG A O 1
ATOM 5282 N N . VAL A 1 435 ? 46.905 47.074 76.600 1.00 48.48 435 VAL A N 1
ATOM 5283 C CA . VAL A 1 435 ? 46.504 47.912 75.453 1.00 45.40 435 VAL A CA 1
ATOM 5284 C C . VAL A 1 435 ? 45.124 47.537 75.003 1.00 47.15 435 VAL A C 1
ATOM 5285 O O . VAL A 1 435 ? 44.347 48.429 74.644 1.00 46.71 435 VAL A O 1
ATOM 5298 N N . LEU A 1 436 ? 44.857 46.208 74.928 1.00 41.66 436 LEU A N 1
ATOM 5299 C CA . LEU A 1 436 ? 43.603 45.650 74.408 1.00 40.47 436 LEU A CA 1
ATOM 5300 C C . LEU A 1 436 ? 42.424 45.755 75.383 1.00 44.55 436 LEU A C 1
ATOM 5301 O O . LEU A 1 436 ? 41.272 45.708 74.939 1.00 44.03 436 LEU A O 1
ATOM 5317 N N . THR A 1 437 ? 42.706 45.883 76.701 1.00 39.93 437 THR A N 1
ATOM 5318 C CA . THR A 1 437 ? 41.668 45.976 77.714 1.00 38.06 437 THR A CA 1
ATOM 5319 C C . THR A 1 437 ? 41.235 47.429 77.855 1.00 43.42 437 THR A C 1
ATOM 5320 O O . THR A 1 437 ? 42.108 48.297 78.064 1.00 44.46 437 THR A O 1
ATOM 5331 N N . PRO A 1 438 ? 39.900 47.720 77.756 1.00 37.51 438 PRO A N 1
ATOM 5332 C CA . PRO A 1 438 ? 39.440 49.105 77.900 1.00 35.97 438 PRO A CA 1
ATOM 5333 C C . PRO A 1 438 ? 39.610 49.636 79.313 1.00 41.94 438 PRO A C 1
ATOM 5334 O O . PRO A 1 438 ? 39.555 48.865 80.256 1.00 44.11 438 PRO A O 1
ATOM 5345 N N . ASN A 1 439 ? 39.819 50.943 79.463 1.00 37.49 439 ASN A N 1
ATOM 5346 C CA . ASN A 1 439 ? 39.973 51.545 80.780 1.00 38.77 439 ASN A CA 1
ATOM 5347 C C . ASN A 1 439 ? 38.736 52.375 81.048 1.00 41.90 439 ASN A C 1
ATOM 5348 O O . ASN A 1 439 ? 38.779 53.606 81.134 1.00 42.18 439 ASN A O 1
ATOM 5359 N N . LEU A 1 440 ? 37.622 51.661 81.183 1.00 35.88 440 LEU A N 1
ATOM 5360 C CA . LEU A 1 440 ? 36.320 52.253 81.399 1.00 35.41 440 LEU A CA 1
ATOM 5361 C C . LEU A 1 440 ? 35.586 51.587 82.563 1.00 43.18 440 LEU A C 1
ATOM 5362 O O . LEU A 1 440 ? 35.431 50.356 82.555 1.00 43.23 440 LEU A O 1
ATOM 5378 N N . VAL A 1 441 ? 35.090 52.386 83.533 1.00 40.14 441 VAL A N 1
ATOM 5379 C CA . VAL A 1 441 ? 34.255 51.860 84.618 1.00 39.16 441 VAL A CA 1
ATOM 5380 C C . VAL A 1 441 ? 32.886 52.470 84.375 1.00 44.68 441 VAL A C 1
ATOM 5381 O O . VAL A 1 441 ? 32.794 53.690 84.271 1.00 44.70 441 VAL A O 1
ATOM 5394 N N . ALA A 1 442 ? 31.830 51.645 84.253 1.00 41.46 442 ALA A N 1
ATOM 5395 C CA . ALA A 1 442 ? 30.478 52.136 83.943 1.00 43.16 442 ALA A CA 1
ATOM 5396 C C . ALA A 1 442 ? 29.987 53.258 84.870 1.00 52.41 442 ALA A C 1
ATOM 5397 O O . ALA A 1 442 ? 30.501 53.436 85.980 1.00 51.37 442 ALA A O 1
ATOM 5404 N N . ALA A 1 443 ? 28.997 54.033 84.383 1.00 53.00 443 ALA A N 1
ATOM 5405 C CA . ALA A 1 443 ? 28.360 55.108 85.147 1.00 54.02 443 ALA A CA 1
ATOM 5406 C C . ALA A 1 443 ? 27.128 55.599 84.442 1.00 59.62 443 ALA A C 1
ATOM 5407 O O . ALA A 1 443 ? 27.085 55.582 83.217 1.00 58.17 443 ALA A O 1
ATOM 5414 N N . LEU A 1 444 ? 26.129 56.042 85.218 1.00 59.80 444 LEU A N 1
ATOM 5415 C CA . LEU A 1 444 ? 24.880 56.599 84.692 1.00 60.06 444 LEU A CA 1
ATOM 5416 C C . LEU A 1 444 ? 25.122 57.985 84.021 1.00 69.46 444 LEU A C 1
ATOM 5417 O O . LEU A 1 444 ? 26.006 58.737 84.465 1.00 69.08 444 LEU A O 1
ATOM 5433 N N . PRO A 1 445 ? 24.298 58.395 83.028 1.00 68.58 445 PRO A N 1
ATOM 5434 C CA . PRO A 1 445 ? 24.467 59.743 82.455 1.00 69.54 445 PRO A CA 1
ATOM 5435 C C . PRO A 1 445 ? 23.986 60.819 83.437 1.00 77.39 445 PRO A C 1
ATOM 5436 O O . PRO A 1 445 ? 23.066 60.532 84.220 1.00 75.68 445 PRO A O 1
ATOM 5447 N N . PRO A 1 446 ? 24.546 62.061 83.403 1.00 77.69 446 PRO A N 1
ATOM 5448 C CA . PRO A 1 446 ? 24.102 63.102 84.354 1.00 86.27 446 PRO A CA 1
ATOM 5449 C C . PRO A 1 446 ? 23.087 64.069 83.742 1.00 104.50 446 PRO A C 1
ATOM 5450 O O . PRO A 1 446 ? 21.882 63.838 83.797 1.00 71.02 446 PRO A O 1
ATOM 5461 N N . TRP A 1 453 ? 22.696 66.156 67.027 1.00 97.19 453 TRP A N 1
ATOM 5462 C CA . TRP A 1 453 ? 22.770 66.077 68.484 1.00 97.06 453 TRP A CA 1
ATOM 5463 C C . TRP A 1 453 ? 24.224 65.960 68.966 1.00 91.25 453 TRP A C 1
ATOM 5464 O O . TRP A 1 453 ? 24.730 66.905 69.577 1.00 90.39 453 TRP A O 1
ATOM 5484 N N . GLN A 1 454 ? 24.872 64.794 68.752 1.00 80.13 454 GLN A N 1
ATOM 5485 C CA . GLN A 1 454 ? 26.230 64.561 69.251 1.00 76.41 454 GLN A CA 1
ATOM 5486 C C . GLN A 1 454 ? 26.974 63.445 68.502 1.00 71.19 454 GLN A C 1
ATOM 5487 O O . GLN A 1 454 ? 26.368 62.462 68.076 1.00 71.87 454 GLN A O 1
ATOM 5501 N N . LEU A 1 455 ? 28.304 63.584 68.417 1.00 58.53 455 LEU A N 1
ATOM 5502 C CA . LEU A 1 455 ? 29.199 62.634 67.765 1.00 53.04 455 LEU A CA 1
ATOM 5503 C C . LEU A 1 455 ? 29.830 61.714 68.803 1.00 53.33 455 LEU A C 1
ATOM 5504 O O . LEU A 1 455 ? 30.605 62.189 69.632 1.00 51.73 455 LEU A O 1
ATOM 5520 N N . PHE A 1 456 ? 29.550 60.400 68.731 1.00 48.73 456 PHE A N 1
ATOM 5521 C CA . PHE A 1 456 ? 30.135 59.398 69.642 1.00 46.44 456 PHE A CA 1
ATOM 5522 C C . PHE A 1 456 ? 31.065 58.478 68.857 1.00 49.16 456 PHE A C 1
ATOM 5523 O O . PHE A 1 456 ? 30.672 58.008 67.789 1.00 48.97 456 PHE A O 1
ATOM 5540 N N . CYS A 1 457 ? 32.269 58.189 69.394 1.00 43.39 457 CYS A N 1
ATOM 5541 C CA . CYS A 1 457 ? 33.228 57.259 68.783 1.00 40.47 457 CYS A CA 1
ATOM 5542 C C . CYS A 1 457 ? 33.715 56.260 69.826 1.00 45.26 457 CYS A C 1
ATOM 5543 O O . CYS A 1 457 ? 33.805 56.582 71.026 1.00 48.79 457 CYS A O 1
ATOM 5550 N N . ARG A 1 458 ? 34.030 55.050 69.379 1.00 37.53 458 ARG A N 1
ATOM 5551 C CA . ARG A 1 458 ? 34.640 54.053 70.232 1.00 35.79 458 ARG A CA 1
ATOM 5552 C C . ARG A 1 458 ? 35.745 53.394 69.427 1.00 39.09 458 ARG A C 1
ATOM 5553 O O . ARG A 1 458 ? 35.694 53.364 68.189 1.00 37.58 458 ARG A O 1
ATOM 5574 N N . THR A 1 459 ? 36.757 52.896 70.138 1.00 35.47 459 THR A N 1
ATOM 5575 C CA . THR A 1 459 ? 37.884 52.200 69.529 1.00 34.24 459 THR A CA 1
ATOM 5576 C C . THR A 1 459 ? 37.519 50.720 69.423 1.00 37.93 459 THR A C 1
ATOM 5577 O O . THR A 1 459 ? 36.999 50.154 70.384 1.00 38.85 459 THR A O 1
ATOM 5588 N N . VAL A 1 460 ? 37.837 50.083 68.297 1.00 31.90 460 VAL A N 1
ATOM 5589 C CA . VAL A 1 460 ? 37.614 48.653 68.144 1.00 31.50 460 VAL A CA 1
ATOM 5590 C C . VAL A 1 460 ? 38.980 48.032 67.781 1.00 39.18 460 VAL A C 1
ATOM 5591 O O . VAL A 1 460 ? 39.550 48.381 66.743 1.00 40.24 460 VAL A O 1
ATOM 5604 N N . TRP A 1 461 ? 39.542 47.179 68.670 1.00 35.85 461 TRP A N 1
ATOM 5605 C CA . TRP A 1 461 ? 40.820 46.517 68.384 1.00 35.88 461 TRP A CA 1
ATOM 5606 C C . TRP A 1 461 ? 40.531 45.211 67.654 1.00 42.01 461 TRP A C 1
ATOM 5607 O O . TRP A 1 461 ? 39.526 44.530 67.936 1.00 43.43 461 TRP A O 1
ATOM 5628 N N . SER A 1 462 ? 41.435 44.826 66.755 1.00 37.37 462 SER A N 1
ATOM 5629 C CA . SER A 1 462 ? 41.314 43.564 66.047 1.00 37.59 462 SER A CA 1
ATOM 5630 C C . SER A 1 462 ? 41.990 42.460 66.835 1.00 43.81 462 SER A C 1
ATOM 5631 O O . SER A 1 462 ? 42.627 42.689 67.867 1.00 43.99 462 SER A O 1
ATOM 5639 N N . ALA A 1 463 ? 41.899 41.249 66.299 1.00 42.04 463 ALA A N 1
ATOM 5640 C CA . ALA A 1 463 ? 42.632 40.116 66.825 1.00 43.18 463 ALA A CA 1
ATOM 5641 C C . ALA A 1 463 ? 44.026 40.317 66.239 1.00 52.33 463 ALA A C 1
ATOM 5642 O O . ALA A 1 463 ? 44.196 41.047 65.240 1.00 52.05 463 ALA A O 1
ATOM 5649 N N . HIS A 1 464 ? 45.020 39.691 66.829 1.00 51.17 464 HIS A N 1
ATOM 5650 C CA . HIS A 1 464 ? 46.355 39.816 66.280 1.00 52.20 464 HIS A CA 1
ATOM 5651 C C . HIS A 1 464 ? 46.389 39.022 64.952 1.00 58.17 464 HIS A C 1
ATOM 5652 O O . HIS A 1 464 ? 45.707 38.000 64.837 1.00 58.39 464 HIS A O 1
ATOM 5666 N N . SER A 1 465 ? 47.111 39.505 63.931 1.00 55.60 465 SER A N 1
ATOM 5667 C CA . SER A 1 465 ? 47.246 38.750 62.673 1.00 55.79 465 SER A CA 1
ATOM 5668 C C . SER A 1 465 ? 48.242 37.602 62.938 1.00 64.50 465 SER A C 1
ATOM 5669 O O . SER A 1 465 ? 48.815 37.509 64.026 1.00 65.39 465 SER A O 1
ATOM 5677 N N . GLY A 1 466 ? 48.480 36.758 61.957 1.00 63.01 466 GLY A N 1
ATOM 5678 C CA . GLY A 1 466 ? 49.485 35.713 62.117 1.00 65.22 466 GLY A CA 1
ATOM 5679 C C . GLY A 1 466 ? 50.857 36.258 61.777 1.00 69.41 466 GLY A C 1
ATOM 5680 O O . GLY A 1 466 ? 50.967 37.397 61.323 1.00 69.07 466 GLY A O 1
ATOM 5684 N N . PRO A 1 467 ? 51.918 35.446 61.864 1.00 66.12 467 PRO A N 1
ATOM 5685 C CA . PRO A 1 467 ? 53.243 35.936 61.488 1.00 65.88 467 PRO A CA 1
ATOM 5686 C C . PRO A 1 467 ? 53.560 35.871 59.985 1.00 73.92 467 PRO A C 1
ATOM 5687 O O . PRO A 1 467 ? 54.643 36.333 59.617 1.00 74.90 467 PRO A O 1
ATOM 5698 N N . THR A 1 468 ? 52.659 35.335 59.108 1.00 72.63 468 THR A N 1
ATOM 5699 C CA . THR A 1 468 ? 52.896 35.271 57.638 1.00 75.68 468 THR A CA 1
ATOM 5700 C C . THR A 1 468 ? 53.165 36.683 57.126 1.00 79.62 468 THR A C 1
ATOM 5701 O O . THR A 1 468 ? 52.478 37.587 57.580 1.00 79.57 468 THR A O 1
ATOM 5712 N N . ARG A 1 469 ? 54.139 36.908 56.218 1.00 76.60 469 ARG A N 1
ATOM 5713 C CA . ARG A 1 469 ? 54.451 38.286 55.773 1.00 73.77 469 ARG A CA 1
ATOM 5714 C C . ARG A 1 469 ? 53.300 39.003 55.068 1.00 78.57 469 ARG A C 1
ATOM 5715 O O . ARG A 1 469 ? 53.336 40.227 54.961 1.00 78.66 469 ARG A O 1
ATOM 5736 N N . MET A 1 470 ? 52.347 38.242 54.509 1.00 75.67 470 MET A N 1
ATOM 5737 C CA . MET A 1 470 ? 51.164 38.767 53.840 1.00 72.61 470 MET A CA 1
ATOM 5738 C C . MET A 1 470 ? 49.915 38.618 54.736 1.00 73.01 470 MET A C 1
ATOM 5739 O O . MET A 1 470 ? 48.802 38.784 54.238 1.00 73.60 470 MET A O 1
ATOM 5753 N N . ALA A 1 471 ? 50.090 38.379 56.055 1.00 65.36 471 ALA A N 1
ATOM 5754 C CA . ALA A 1 471 ? 48.979 38.241 56.990 1.00 62.14 471 ALA A CA 1
ATOM 5755 C C . ALA A 1 471 ? 48.370 39.605 57.262 1.00 62.75 471 ALA A C 1
ATOM 5756 O O . ALA A 1 471 ? 49.084 40.613 57.234 1.00 62.54 471 ALA A O 1
ATOM 5763 N N . THR A 1 472 ? 47.054 39.632 57.538 1.00 55.90 472 THR A N 1
ATOM 5764 C CA . THR A 1 472 ? 46.345 40.862 57.847 1.00 52.51 472 THR A CA 1
ATOM 5765 C C . THR A 1 472 ? 45.443 40.695 59.042 1.00 52.85 472 THR A C 1
ATOM 5766 O O . THR A 1 472 ? 44.985 39.589 59.309 1.00 53.19 472 THR A O 1
ATOM 5777 N N . ALA A 1 473 ? 45.140 41.829 59.712 1.00 45.05 473 ALA A N 1
ATOM 5778 C CA . ALA A 1 473 ? 44.251 41.927 60.859 1.00 43.76 473 ALA A CA 1
ATOM 5779 C C . ALA A 1 473 ? 43.079 42.777 60.414 1.00 45.09 473 ALA A C 1
ATOM 5780 O O . ALA A 1 473 ? 43.279 43.674 59.596 1.00 44.49 473 ALA A O 1
ATOM 5787 N N . ILE A 1 474 ? 41.861 42.476 60.901 1.00 40.36 474 ILE A N 1
ATOM 5788 C CA . ILE A 1 474 ? 40.646 43.215 60.531 1.00 39.54 474 ILE A CA 1
ATOM 5789 C C . ILE A 1 474 ? 39.908 43.676 61.799 1.00 43.27 474 ILE A C 1
ATOM 5790 O O . ILE A 1 474 ? 39.668 42.857 62.691 1.00 42.60 474 ILE A O 1
ATOM 5806 N N . ALA A 1 475 ? 39.553 44.992 61.864 1.00 38.25 475 ALA A N 1
ATOM 5807 C CA . ALA A 1 475 ? 38.737 45.591 62.933 1.00 37.57 475 ALA A CA 1
ATOM 5808 C C . ALA A 1 475 ? 37.447 46.057 62.225 1.00 41.72 475 ALA A C 1
ATOM 5809 O O . ALA A 1 475 ? 37.536 46.752 61.202 1.00 40.91 475 ALA A O 1
ATOM 5816 N N . ARG A 1 476 ? 36.267 45.586 62.699 1.00 38.02 476 ARG A N 1
ATOM 5817 C CA . ARG A 1 476 ? 34.976 45.895 62.074 1.00 39.54 476 ARG A CA 1
ATOM 5818 C C . ARG A 1 476 ? 34.087 46.774 62.972 1.00 45.28 476 ARG A C 1
ATOM 5819 O O . ARG A 1 476 ? 34.123 46.615 64.195 1.00 45.29 476 ARG A O 1
ATOM 5840 N N . CYS A 1 477 ? 33.252 47.664 62.372 1.00 41.60 477 CYS A N 1
ATOM 5841 C CA . CYS A 1 477 ? 32.303 48.457 63.160 1.00 41.37 477 CYS A CA 1
ATOM 5842 C C . CYS A 1 477 ? 30.954 47.744 63.217 1.00 46.66 477 CYS A C 1
ATOM 5843 O O . CYS A 1 477 ? 30.736 46.719 62.542 1.00 47.08 477 CYS A O 1
ATOM 5850 N N . ALA A 1 478 ? 30.057 48.260 64.073 1.00 41.76 478 ALA A N 1
ATOM 5851 C CA . ALA A 1 478 ? 28.702 47.744 64.178 1.00 41.60 478 ALA A CA 1
ATOM 5852 C C . ALA A 1 478 ? 27.922 48.180 62.923 1.00 49.28 478 ALA A C 1
ATOM 5853 O O . ALA A 1 478 ? 28.227 49.226 62.336 1.00 48.82 478 ALA A O 1
ATOM 5860 N N . PRO A 1 479 ? 26.914 47.418 62.477 1.00 48.41 479 PRO A N 1
ATOM 5861 C CA . PRO A 1 479 ? 26.187 47.810 61.247 1.00 49.24 479 PRO A CA 1
ATOM 5862 C C . PRO A 1 479 ? 25.812 49.304 61.136 1.00 54.96 479 PRO A C 1
ATOM 5863 O O . PRO A 1 479 ? 26.077 49.938 60.093 1.00 55.59 479 PRO A O 1
ATOM 5874 N N . ASP A 1 480 ? 25.240 49.883 62.227 1.00 49.28 480 ASP A N 1
ATOM 5875 C CA . ASP A 1 480 ? 24.834 51.302 62.221 1.00 50.92 480 ASP A CA 1
ATOM 5876 C C . ASP A 1 480 ? 25.973 52.342 62.206 1.00 49.46 480 ASP A C 1
ATOM 5877 O O . ASP A 1 480 ? 25.690 53.492 61.914 1.00 47.41 480 ASP A O 1
ATOM 5886 N N . GLU A 1 481 ? 27.218 51.967 62.577 1.00 44.00 481 GLU A N 1
ATOM 5887 C CA . GLU A 1 481 ? 28.360 52.884 62.752 1.00 42.26 481 GLU A CA 1
ATOM 5888 C C . GLU A 1 481 ? 29.193 53.181 61.504 1.00 45.79 481 GLU A C 1
ATOM 5889 O O . GLU A 1 481 ? 29.238 52.352 60.601 1.00 47.23 481 GLU A O 1
ATOM 5901 N N . GLU A 1 482 ? 29.942 54.317 61.512 1.00 41.00 482 GLU A N 1
ATOM 5902 C CA . GLU A 1 482 ? 30.826 54.743 60.402 1.00 43.20 482 GLU A CA 1
ATOM 5903 C C . GLU A 1 482 ? 32.292 54.495 60.767 1.00 46.61 482 GLU A C 1
ATOM 5904 O O . GLU A 1 482 ? 32.669 54.691 61.924 1.00 46.30 482 GLU A O 1
ATOM 5916 N N . LEU A 1 483 ? 33.114 54.057 59.793 1.00 42.09 483 LEU A N 1
ATOM 5917 C CA . LEU A 1 483 ? 34.539 53.840 60.043 1.00 40.13 483 LEU A CA 1
ATOM 5918 C C . LEU A 1 483 ? 35.159 55.139 59.652 1.00 43.13 483 LEU A C 1
ATOM 5919 O O . LEU A 1 483 ? 35.253 55.472 58.463 1.00 44.81 483 LEU A O 1
ATOM 5935 N N . LEU A 1 484 ? 35.499 55.916 60.660 1.00 36.68 484 LEU A N 1
ATOM 5936 C CA . LEU A 1 484 ? 36.033 57.245 60.498 1.00 35.43 484 LEU A CA 1
ATOM 5937 C C . LEU A 1 484 ? 37.570 57.298 60.450 1.00 40.89 484 LEU A C 1
ATOM 5938 O O . LEU A 1 484 ? 38.121 58.286 59.958 1.00 41.27 484 LEU A O 1
ATOM 5954 N N . SER A 1 485 ? 38.254 56.245 60.891 1.00 38.09 485 SER A N 1
ATOM 5955 C CA . SER A 1 485 ? 39.715 56.165 60.858 1.00 37.96 485 SER A CA 1
ATOM 5956 C C . SER A 1 485 ? 40.176 54.758 61.196 1.00 42.08 485 SER A C 1
ATOM 5957 O O . SER A 1 485 ? 39.489 54.000 61.891 1.00 41.96 485 SER A O 1
ATOM 5965 N N . CYS A 1 486 ? 41.384 54.457 60.763 1.00 38.07 486 CYS A N 1
ATOM 5966 C CA . CYS A 1 486 ? 41.986 53.149 60.910 1.00 37.07 486 CYS A CA 1
ATOM 5967 C C . CYS A 1 486 ? 43.514 53.269 61.164 1.00 38.52 486 CYS A C 1
ATOM 5968 O O . CYS A 1 486 ? 44.215 53.855 60.338 1.00 39.29 486 CYS A O 1
ATOM 5975 N N . SER A 1 487 ? 44.012 52.750 62.303 1.00 30.43 487 SER A N 1
ATOM 5976 C CA . SER A 1 487 ? 45.446 52.729 62.585 1.00 31.89 487 SER A CA 1
ATOM 5977 C C . SER A 1 487 ? 45.885 51.286 62.838 1.00 41.18 487 SER A C 1
ATOM 5978 O O . SER A 1 487 ? 45.047 50.372 62.823 1.00 41.54 487 SER A O 1
ATOM 5986 N N . SER A 1 488 ? 47.210 51.087 63.020 1.00 38.85 488 SER A N 1
ATOM 5987 C CA . SER A 1 488 ? 47.802 49.779 63.268 1.00 37.47 488 SER A CA 1
ATOM 5988 C C . SER A 1 488 ? 48.949 49.849 64.292 1.00 43.62 488 SER A C 1
ATOM 5989 O O . SER A 1 488 ? 49.492 50.924 64.566 1.00 43.14 488 SER A O 1
ATOM 5997 N N . PHE A 1 489 ? 49.280 48.686 64.878 1.00 41.13 489 PHE A N 1
ATOM 5998 C CA . PHE A 1 489 ? 50.295 48.548 65.918 1.00 39.43 489 PHE A CA 1
ATOM 5999 C C . PHE A 1 489 ? 50.850 47.095 65.939 1.00 45.39 489 PHE A C 1
ATOM 6000 O O . PHE A 1 489 ? 50.107 46.122 65.786 1.00 44.33 489 PHE A O 1
ATOM 6017 N N . SER A 1 490 ? 52.166 46.988 66.111 1.00 43.93 490 SER A N 1
ATOM 6018 C CA . SER A 1 490 ? 52.950 45.753 66.174 1.00 42.40 490 SER A CA 1
ATOM 6019 C C . SER A 1 490 ? 53.869 45.953 67.360 1.00 48.70 490 SER A C 1
ATOM 6020 O O . SER A 1 490 ? 54.370 47.067 67.510 1.00 48.91 490 SER A O 1
ATOM 6028 N N . ARG A 1 491 ? 54.140 44.921 68.174 1.00 47.47 491 ARG A N 1
ATOM 6029 C CA . ARG A 1 491 ? 55.065 45.056 69.325 1.00 47.21 491 ARG A CA 1
ATOM 6030 C C . ARG A 1 491 ? 56.516 45.257 68.826 1.00 50.52 491 ARG A C 1
ATOM 6031 O O . ARG A 1 491 ? 57.300 45.928 69.502 1.00 50.16 491 ARG A O 1
ATOM 6052 N N . SER A 1 492 ? 56.847 44.705 67.633 1.00 47.00 492 SER A N 1
ATOM 6053 C CA . SER A 1 492 ? 58.139 44.876 66.945 1.00 50.47 492 SER A CA 1
ATOM 6054 C C . SER A 1 492 ? 58.198 46.100 66.016 1.00 56.74 492 SER A C 1
ATOM 6055 O O . SER A 1 492 ? 59.277 46.429 65.523 1.00 57.34 492 SER A O 1
ATOM 6063 N N . GLY A 1 493 ? 57.043 46.684 65.692 1.00 53.69 493 GLY A N 1
ATOM 6064 C CA . GLY A 1 493 ? 56.939 47.811 64.770 1.00 54.98 493 GLY A CA 1
ATOM 6065 C C . GLY A 1 493 ? 57.085 47.490 63.287 1.00 60.05 493 GLY A C 1
ATOM 6066 O O . GLY A 1 493 ? 57.060 48.417 62.468 1.00 58.20 493 GLY A O 1
ATOM 6070 N N . LYS A 1 494 ? 57.196 46.177 62.916 1.00 58.13 494 LYS A N 1
ATOM 6071 C CA . LYS A 1 494 ? 57.329 45.742 61.520 1.00 56.58 494 LYS A CA 1
ATOM 6072 C C . LYS A 1 494 ? 55.930 45.730 60.889 1.00 58.77 494 LYS A C 1
ATOM 6073 O O . LYS A 1 494 ? 55.213 44.723 61.000 1.00 58.74 494 LYS A O 1
ATOM 6092 N N . ARG A 1 495 ? 55.527 46.881 60.273 1.00 52.87 495 ARG A N 1
ATOM 6093 C CA . ARG A 1 495 ? 54.211 47.073 59.654 1.00 51.57 495 ARG A CA 1
ATOM 6094 C C . ARG A 1 495 ? 54.301 47.660 58.242 1.00 53.19 495 ARG A C 1
ATOM 6095 O O . ARG A 1 495 ? 55.190 48.482 57.974 1.00 52.75 495 ARG A O 1
ATOM 6116 N N . ARG A 1 496 ? 53.321 47.290 57.367 1.00 48.05 496 ARG A N 1
ATOM 6117 C CA . ARG A 1 496 ? 53.178 47.833 56.006 1.00 47.53 496 ARG A CA 1
ATOM 6118 C C . ARG A 1 496 ? 52.159 48.975 56.038 1.00 47.99 496 ARG A C 1
ATOM 6119 O O . ARG A 1 496 ? 51.960 49.624 55.028 1.00 48.24 496 ARG A O 1
ATOM 6140 N N . GLY A 1 497 ? 51.514 49.210 57.173 1.00 41.75 497 GLY A N 1
ATOM 6141 C CA . GLY A 1 497 ? 50.517 50.259 57.288 1.00 39.96 497 GLY A CA 1
ATOM 6142 C C . GLY A 1 497 ? 49.133 49.672 57.374 1.00 43.63 497 GLY A C 1
ATOM 6143 O O . GLY A 1 497 ? 48.969 48.546 57.864 1.00 44.78 497 GLY A O 1
ATOM 6147 N N . GLU A 1 498 ? 48.124 50.426 56.910 1.00 37.93 498 GLU A N 1
ATOM 6148 C CA . GLU A 1 498 ? 46.736 49.972 56.988 1.00 38.72 498 GLU A CA 1
ATOM 6149 C C . GLU A 1 498 ? 45.839 50.558 55.908 1.00 43.67 498 GLU A C 1
ATOM 6150 O O . GLU A 1 498 ? 46.233 51.495 55.212 1.00 44.49 498 GLU A O 1
ATOM 6162 N N . ARG A 1 499 ? 44.640 49.975 55.733 1.00 40.31 499 ARG A N 1
ATOM 6163 C CA . ARG A 1 499 ? 43.691 50.433 54.705 1.00 42.16 499 ARG A CA 1
ATOM 6164 C C . ARG A 1 499 ? 42.262 50.399 55.174 1.00 46.37 499 ARG A C 1
ATOM 6165 O O . ARG A 1 499 ? 41.815 49.352 55.641 1.00 46.46 499 ARG A O 1
ATOM 6186 N N . MET A 1 500 ? 41.517 51.499 54.949 1.00 41.23 500 MET A N 1
ATOM 6187 C CA . MET A 1 500 ? 40.079 51.507 55.172 1.00 42.38 500 MET A CA 1
ATOM 6188 C C . MET A 1 500 ? 39.449 50.998 53.854 1.00 50.06 500 MET A C 1
ATOM 6189 O O . MET A 1 500 ? 39.343 51.764 52.894 1.00 50.33 500 MET A O 1
ATOM 6203 N N . GLU A 1 501 ? 39.096 49.710 53.774 1.00 48.08 501 GLU A N 1
ATOM 6204 C CA . GLU A 1 501 ? 38.537 49.159 52.528 1.00 50.55 501 GLU A CA 1
ATOM 6205 C C . GLU A 1 501 ? 37.184 48.535 52.717 1.00 58.71 501 GLU A C 1
ATOM 6206 O O . GLU A 1 501 ? 36.848 48.092 53.814 1.00 58.82 501 GLU A O 1
ATOM 6218 N N . ALA A 1 502 ? 36.406 48.497 51.630 1.00 57.99 502 ALA A N 1
ATOM 6219 C CA . ALA A 1 502 ? 35.067 47.931 51.652 1.00 59.21 502 ALA A CA 1
ATOM 6220 C C . ALA A 1 502 ? 35.178 46.445 51.627 1.00 63.55 502 ALA A C 1
ATOM 6221 O O . ALA A 1 502 ? 36.042 45.918 50.942 1.00 62.64 502 ALA A O 1
ATOM 6228 N N . GLN A 1 503 ? 34.358 45.770 52.417 1.00 62.21 503 GLN A N 1
ATOM 6229 C CA . GLN A 1 503 ? 34.329 44.308 52.479 1.00 64.29 503 GLN A CA 1
ATOM 6230 C C . GLN A 1 503 ? 32.900 43.936 52.847 1.00 72.77 503 GLN A C 1
ATOM 6231 O O . GLN A 1 503 ? 32.456 44.222 53.967 1.00 73.09 503 GLN A O 1
ATOM 6245 N N . GLY A 1 504 ? 32.186 43.348 51.892 1.00 71.08 504 GLY A N 1
ATOM 6246 C CA . GLY A 1 504 ? 30.789 42.993 52.079 1.00 71.37 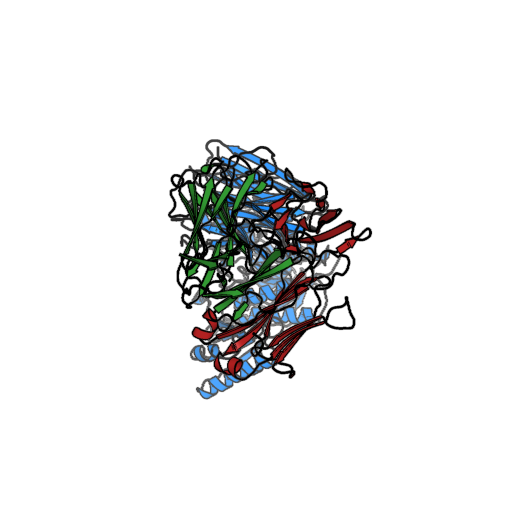504 GLY A CA 1
ATOM 6247 C C . GLY A 1 504 ? 29.907 44.228 52.120 1.00 73.59 504 GLY A C 1
ATOM 6248 O O . GLY A 1 504 ? 28.949 44.269 52.903 1.00 74.63 504 GLY A O 1
ATOM 6252 N N . GLY A 1 505 ? 30.255 45.250 51.325 1.00 65.97 505 GLY A N 1
ATOM 6253 C CA . GLY A 1 505 ? 29.494 46.497 51.274 1.00 67.41 505 GLY A CA 1
ATOM 6254 C C . GLY A 1 505 ? 29.695 47.478 52.429 1.00 69.04 505 GLY A C 1
ATOM 6255 O O . GLY A 1 505 ? 29.130 48.580 52.402 1.00 69.02 505 GLY A O 1
ATOM 6259 N N . LYS A 1 506 ? 30.506 47.108 53.450 1.00 61.59 506 LYS A N 1
ATOM 6260 C CA . LYS A 1 506 ? 30.780 47.945 54.610 1.00 58.28 506 LYS A CA 1
ATOM 6261 C C . LYS A 1 506 ? 32.283 48.172 54.704 1.00 56.66 506 LYS A C 1
ATOM 6262 O O . LYS A 1 506 ? 33.066 47.277 54.353 1.00 56.36 506 LYS A O 1
ATOM 6281 N N . LEU A 1 507 ? 32.692 49.343 55.211 1.00 47.51 507 LEU A N 1
ATOM 6282 C CA . LEU A 1 507 ? 34.115 49.599 55.398 1.00 45.94 507 LEU A CA 1
ATOM 6283 C C . LEU A 1 507 ? 34.661 48.836 56.606 1.00 47.82 507 LEU A C 1
ATOM 6284 O O . LEU A 1 507 ? 33.982 48.692 57.627 1.00 48.00 507 LEU A O 1
ATOM 6300 N N . VAL A 1 508 ? 35.895 48.352 56.466 1.00 42.06 508 VAL A N 1
ATOM 6301 C CA . VAL A 1 508 ? 36.645 47.654 57.512 1.00 39.68 508 VAL A CA 1
ATOM 6302 C C . VAL A 1 508 ? 38.055 48.252 57.526 1.00 43.33 508 VAL A C 1
ATOM 6303 O O . VAL A 1 508 ? 38.513 48.829 56.525 1.00 43.55 508 VAL A O 1
ATOM 6316 N N . CYS A 1 509 ? 38.718 48.119 58.651 1.00 37.66 509 CYS A N 1
ATOM 6317 C CA . CYS A 1 509 ? 40.048 48.661 58.873 1.00 37.61 509 CYS A CA 1
ATOM 6318 C C . CYS A 1 509 ? 40.980 47.467 58.806 1.00 41.50 509 CYS A C 1
ATOM 6319 O O . CYS A 1 509 ? 40.967 46.665 59.748 1.00 42.51 509 CYS A O 1
ATOM 6326 N N . ARG A 1 510 ? 41.727 47.289 57.684 1.00 36.12 510 ARG A N 1
ATOM 6327 C CA . ARG A 1 510 ? 42.628 46.142 57.505 1.00 37.72 510 ARG A CA 1
ATOM 6328 C C . ARG A 1 510 ? 44.094 46.535 57.733 1.00 44.30 510 ARG A C 1
ATOM 6329 O O . ARG A 1 510 ? 44.591 47.361 56.987 1.00 46.09 510 ARG A O 1
ATOM 6350 N N . ALA A 1 511 ? 44.798 45.937 58.727 1.00 40.75 511 ALA A N 1
ATOM 6351 C CA . ALA A 1 511 ? 46.238 46.199 58.985 1.00 38.68 511 ALA A CA 1
ATOM 6352 C C . ALA A 1 511 ? 47.056 45.076 58.334 1.00 45.51 511 ALA A C 1
ATOM 6353 O O . ALA A 1 511 ? 46.677 43.914 58.445 1.00 42.81 511 ALA A O 1
ATOM 6360 N N . HIS A 1 512 ? 48.163 45.425 57.651 1.00 46.26 512 HIS A N 1
ATOM 6361 C CA . HIS A 1 512 ? 49.027 44.478 56.932 1.00 47.87 512 HIS A CA 1
ATOM 6362 C C . HIS A 1 512 ? 50.353 44.282 57.639 1.00 50.97 512 HIS A C 1
ATOM 6363 O O . HIS A 1 512 ? 51.019 45.255 57.992 1.00 49.62 512 HIS A O 1
ATOM 6377 N N . ASN A 1 513 ? 50.759 43.026 57.804 1.00 49.45 513 ASN A N 1
ATOM 6378 C CA . ASN A 1 513 ? 52.042 42.675 58.422 1.00 49.96 513 ASN A CA 1
ATOM 6379 C C . ASN A 1 513 ? 53.189 42.901 57.405 1.00 54.74 513 ASN A C 1
ATOM 6380 O O . ASN A 1 513 ? 52.932 42.943 56.195 1.00 54.26 513 ASN A O 1
ATOM 6391 N N . ALA A 1 514 ? 54.443 43.078 57.891 1.00 51.45 514 ALA A N 1
ATOM 6392 C CA . ALA A 1 514 ? 55.612 43.288 57.019 1.00 51.81 514 ALA A CA 1
ATOM 6393 C C . ALA A 1 514 ? 56.512 42.074 56.946 1.00 58.43 514 ALA A C 1
ATOM 6394 O O . ALA A 1 514 ? 56.390 41.120 57.716 1.00 55.55 514 ALA A O 1
ATOM 6401 N N . PHE A 1 515 ? 57.423 42.124 55.987 1.00 60.49 515 PHE A N 1
ATOM 6402 C CA . PHE A 1 515 ? 58.416 41.087 55.778 1.00 65.35 515 PHE A CA 1
ATOM 6403 C C . PHE A 1 515 ? 59.262 40.952 57.056 1.00 69.22 515 PHE A C 1
ATOM 6404 O O . PHE A 1 515 ? 59.961 41.887 57.453 1.00 68.63 515 PHE A O 1
ATOM 6421 N N . GLY A 1 516 ? 59.119 39.811 57.714 1.00 65.98 516 GLY A N 1
ATOM 6422 C CA . GLY A 1 516 ? 59.831 39.503 58.942 1.00 67.36 516 GLY A CA 1
ATOM 6423 C C . GLY A 1 516 ? 59.107 39.925 60.195 1.00 69.12 516 GLY A C 1
ATOM 6424 O O . GLY A 1 516 ? 59.667 39.816 61.288 1.00 68.85 516 GLY A O 1
ATOM 6428 N N . GLY A 1 517 ? 57.871 40.394 60.051 1.00 64.16 517 GLY A N 1
ATOM 6429 C CA . GLY A 1 517 ? 57.082 40.863 61.178 1.00 61.62 517 GLY A CA 1
ATOM 6430 C C . GLY A 1 517 ? 56.390 39.737 61.911 1.00 65.37 517 GLY A C 1
ATOM 6431 O O . GLY A 1 517 ? 55.959 38.759 61.303 1.00 65.66 517 GLY A O 1
ATOM 6435 N N . GLU A 1 518 ? 56.331 39.860 63.230 1.00 61.73 518 GLU A N 1
ATOM 6436 C CA . GLU A 1 518 ? 55.627 38.963 64.168 1.00 62.10 518 GLU A CA 1
ATOM 6437 C C . GLU A 1 518 ? 54.085 38.903 63.971 1.00 64.47 518 GLU A C 1
ATOM 6438 O O . GLU A 1 518 ? 53.456 37.930 64.366 1.00 64.22 518 GLU A O 1
ATOM 6450 N N . GLY A 1 519 ? 53.503 39.975 63.434 1.00 60.27 519 GLY A N 1
ATOM 6451 C CA . GLY A 1 519 ? 52.065 40.167 63.255 1.00 56.85 519 GLY A CA 1
ATOM 6452 C C . GLY A 1 519 ? 51.703 41.589 63.660 1.00 55.71 519 GLY A C 1
ATOM 6453 O O . GLY A 1 519 ? 52.568 42.333 64.140 1.00 55.91 519 GLY A O 1
ATOM 6457 N N . VAL A 1 520 ? 50.447 42.003 63.409 1.00 46.62 520 VAL A N 1
ATOM 6458 C CA . VAL A 1 520 ? 49.967 43.363 63.698 1.00 42.05 520 VAL A CA 1
ATOM 6459 C C . VAL A 1 520 ? 48.517 43.357 64.192 1.00 43.82 520 VAL A C 1
ATOM 6460 O O . VAL A 1 520 ? 47.771 42.405 63.966 1.00 42.97 520 VAL A O 1
ATOM 6473 N N . TYR A 1 521 ? 48.108 44.483 64.769 1.00 39.70 521 TYR A N 1
ATOM 6474 C CA . TYR A 1 521 ? 46.736 44.758 65.180 1.00 39.24 521 TYR A CA 1
ATOM 6475 C C . TYR A 1 521 ? 46.204 45.889 64.289 1.00 41.36 521 TYR A C 1
ATOM 6476 O O . TYR A 1 521 ? 46.984 46.740 63.862 1.00 40.77 521 TYR A O 1
ATOM 6494 N N . ALA A 1 522 ? 44.881 45.892 64.017 1.00 35.54 522 ALA A N 1
ATOM 6495 C CA . ALA A 1 522 ? 44.162 46.946 63.290 1.00 32.06 522 ALA A CA 1
ATOM 6496 C C . ALA A 1 522 ? 43.300 47.620 64.350 1.00 35.38 522 ALA A C 1
ATOM 6497 O O . ALA A 1 522 ? 42.696 46.916 65.155 1.00 35.66 522 ALA A O 1
ATOM 6504 N N . ILE A 1 523 ? 43.290 48.962 64.411 1.00 31.26 523 ILE A N 1
ATOM 6505 C CA . ILE A 1 523 ? 42.513 49.687 65.421 1.00 29.74 523 ILE A CA 1
ATOM 6506 C C . ILE A 1 523 ? 41.518 50.613 64.714 1.00 36.52 523 ILE A C 1
ATOM 6507 O O . ILE A 1 523 ? 41.891 51.690 64.246 1.00 36.83 523 ILE A O 1
ATOM 6523 N N . ALA A 1 524 ? 40.246 50.200 64.646 1.00 34.42 524 ALA A N 1
ATOM 6524 C CA . ALA A 1 524 ? 39.185 51.030 64.051 1.00 34.18 524 ALA A CA 1
ATOM 6525 C C . ALA A 1 524 ? 38.666 52.044 65.049 1.00 38.13 524 ALA A C 1
ATOM 6526 O O . ALA A 1 524 ? 38.683 51.806 66.251 1.00 37.97 524 ALA A O 1
ATOM 6533 N N . ARG A 1 525 ? 38.121 53.138 64.536 1.00 35.18 525 ARG A N 1
ATOM 6534 C CA . ARG A 1 525 ? 37.441 54.154 65.322 1.00 32.75 525 ARG A CA 1
ATOM 6535 C C . ARG A 1 525 ? 36.016 54.230 64.692 1.00 38.84 525 ARG A C 1
ATOM 6536 O O . ARG A 1 525 ? 35.851 54.648 63.544 1.00 36.11 525 ARG A O 1
ATOM 6557 N N . CYS A 1 526 ? 35.042 53.617 65.390 1.00 39.72 526 CYS A N 1
ATOM 6558 C CA . CYS A 1 526 ? 33.655 53.429 64.945 1.00 40.08 526 CYS A CA 1
ATOM 6559 C C . CYS A 1 526 ? 32.755 54.442 65.589 1.00 43.67 526 CYS A C 1
ATOM 6560 O O . CYS A 1 526 ? 32.677 54.470 66.813 1.00 43.19 526 CYS A O 1
ATOM 6567 N N . CYS A 1 527 ? 32.087 55.279 64.784 1.00 40.90 527 CYS A N 1
ATOM 6568 C CA . CYS A 1 527 ? 31.305 56.400 65.282 1.00 39.66 527 CYS A CA 1
ATOM 6569 C C . CYS A 1 527 ? 29.886 56.418 64.836 1.00 44.19 527 CYS A C 1
ATOM 6570 O O . CYS A 1 527 ? 29.532 55.804 63.837 1.00 43.62 527 CYS A O 1
ATOM 6577 N N . LEU A 1 528 ? 29.081 57.198 65.562 1.00 42.08 528 LEU A N 1
ATOM 6578 C CA . LEU A 1 528 ? 27.675 57.451 65.279 1.00 43.07 528 LEU A CA 1
ATOM 6579 C C . LEU A 1 528 ? 27.571 58.935 65.010 1.00 54.68 528 LEU A C 1
ATOM 6580 O O . LEU A 1 528 ? 27.712 59.744 65.924 1.00 54.49 528 LEU A O 1
ATOM 6596 N N . LEU A 1 529 ? 27.443 59.286 63.737 1.00 58.57 529 LEU A N 1
ATOM 6597 C CA . LEU A 1 529 ? 27.423 60.661 63.244 1.00 58.31 529 LEU A CA 1
ATOM 6598 C C . LEU A 1 529 ? 26.050 60.854 62.584 1.00 69.37 529 LEU A C 1
ATOM 6599 O O . LEU A 1 529 ? 25.741 60.130 61.627 1.00 67.86 529 LEU A O 1
ATOM 6615 N N . PRO A 1 530 ? 25.223 61.790 63.131 1.00 71.60 530 PRO A N 1
ATOM 6616 C CA . PRO A 1 530 ? 23.851 62.023 62.630 1.00 73.16 530 PRO A CA 1
ATOM 6617 C C . PRO A 1 530 ? 23.535 61.777 61.126 1.00 76.33 530 PRO A C 1
ATOM 6618 O O . PRO A 1 530 ? 23.294 60.615 60.768 1.00 77.65 530 PRO A O 1
ATOM 6629 N N . GLN A 1 531 ? 23.446 62.808 60.262 1.00 69.82 531 GLN A N 1
ATOM 6630 C CA . GLN A 1 531 ? 23.075 62.590 58.861 1.00 70.83 531 GLN A CA 1
ATOM 6631 C C . GLN A 1 531 ? 24.351 62.561 58.029 1.00 71.46 531 GLN A C 1
ATOM 6632 O O . GLN A 1 531 ? 24.560 63.402 57.138 1.00 72.39 531 GLN A O 1
ATOM 6646 N N . ALA A 1 532 ? 25.203 61.567 58.317 1.00 62.57 532 ALA A N 1
ATOM 6647 C CA . ALA A 1 532 ? 26.508 61.447 57.696 1.00 57.55 532 ALA A CA 1
ATOM 6648 C C . ALA A 1 532 ? 26.488 60.835 56.321 1.00 57.71 532 ALA A C 1
ATOM 6649 O O . ALA A 1 532 ? 25.900 59.781 56.109 1.00 56.70 532 ALA A O 1
ATOM 6656 N N . ASN A 1 533 ? 27.216 61.452 55.409 1.00 53.37 533 ASN A N 1
ATOM 6657 C CA . ASN A 1 533 ? 27.446 60.924 54.088 1.00 54.22 533 ASN A CA 1
ATOM 6658 C C . ASN A 1 533 ? 28.964 60.814 53.976 1.00 57.39 533 ASN A C 1
ATOM 6659 O O . ASN A 1 533 ? 29.624 61.759 53.543 1.00 56.58 533 ASN A O 1
ATOM 6670 N N . CYS A 1 534 ? 29.522 59.677 54.472 1.00 53.58 534 CYS A N 1
ATOM 6671 C CA . CYS A 1 534 ? 30.956 59.408 54.437 1.00 52.30 534 CYS A CA 1
ATOM 6672 C C . CYS A 1 534 ? 31.386 58.501 53.275 1.00 53.53 534 CYS A C 1
ATOM 6673 O O . CYS A 1 534 ? 30.600 57.704 52.756 1.00 54.69 534 CYS A O 1
ATOM 6680 N N . SER A 1 535 ? 32.658 58.617 52.892 1.00 46.64 535 SER A N 1
ATOM 6681 C CA . SER A 1 535 ? 33.281 57.772 51.868 1.00 47.27 535 SER A CA 1
ATOM 6682 C C . SER A 1 535 ? 34.811 57.871 52.014 1.00 48.10 535 SER A C 1
ATOM 6683 O O . SER A 1 535 ? 35.296 58.874 52.519 1.00 47.47 535 SER A O 1
ATOM 6691 N N . VAL A 1 536 ? 35.554 56.819 51.660 1.00 42.41 536 VAL A N 1
ATOM 6692 C CA . VAL A 1 536 ? 37.015 56.849 51.727 1.00 39.76 536 VAL A CA 1
ATOM 6693 C C . VAL A 1 536 ? 37.533 57.100 50.315 1.00 45.81 536 VAL A C 1
ATOM 6694 O O . VAL A 1 536 ? 37.104 56.422 49.384 1.00 44.89 536 VAL A O 1
ATOM 6707 N N . HIS A 1 537 ? 38.453 58.054 50.152 1.00 45.30 537 HIS A N 1
ATOM 6708 C CA . HIS A 1 537 ? 39.083 58.358 48.856 1.00 45.38 537 HIS A CA 1
ATOM 6709 C C . HIS A 1 537 ? 40.533 57.912 48.929 1.00 46.66 537 HIS A C 1
ATOM 6710 O O . HIS A 1 537 ? 41.215 58.189 49.925 1.00 45.37 537 HIS A O 1
ATOM 6724 N N . THR A 1 538 ? 40.984 57.164 47.918 1.00 40.68 538 THR A N 1
ATOM 6725 C CA . THR A 1 538 ? 42.349 56.684 47.879 1.00 38.33 538 THR A CA 1
ATOM 6726 C C . THR A 1 538 ? 43.202 57.570 47.035 1.00 39.94 538 THR A C 1
ATOM 6727 O O . THR A 1 538 ? 42.964 57.667 45.832 1.00 38.98 538 THR A O 1
ATOM 6738 N N . ALA A 1 539 ? 44.252 58.153 47.644 1.00 36.29 539 ALA A N 1
ATOM 6739 C CA . ALA A 1 539 ? 45.261 58.956 46.932 1.00 36.90 539 ALA A CA 1
ATOM 6740 C C . ALA A 1 539 ? 46.493 58.031 46.612 1.00 38.98 539 ALA A C 1
ATOM 6741 O O . ALA A 1 539 ? 46.798 57.118 47.389 1.00 37.52 539 ALA A O 1
ATOM 6748 N N . PRO A 1 540 ? 47.219 58.230 45.497 1.00 34.66 540 PRO A N 1
ATOM 6749 C CA . PRO A 1 540 ? 48.335 57.331 45.184 1.00 34.67 540 PRO A CA 1
ATOM 6750 C C . PRO A 1 540 ? 49.643 57.734 45.838 1.00 43.64 540 PRO A C 1
ATOM 6751 O O . PRO A 1 540 ? 49.761 58.884 46.327 1.00 43.18 540 PRO A O 1
ATOM 6762 N N . PRO A 1 541 ? 50.676 56.838 45.744 1.00 42.56 541 PRO A N 1
ATOM 6763 C CA . PRO A 1 541 ? 52.039 57.237 46.175 1.00 42.57 541 PRO A CA 1
ATOM 6764 C C . PRO A 1 541 ? 52.464 58.509 45.416 1.00 47.01 541 PRO A C 1
ATOM 6765 O O . PRO A 1 541 ? 52.205 58.578 44.228 1.00 46.02 541 PRO A O 1
ATOM 6776 N N . ALA A 1 542 ? 52.985 59.547 46.090 1.00 45.27 542 ALA A N 1
ATOM 6777 C CA . ALA A 1 542 ? 53.360 60.803 45.422 1.00 46.04 542 ALA A CA 1
ATOM 6778 C C . ALA A 1 542 ? 54.853 61.147 45.546 1.00 50.97 542 ALA A C 1
ATOM 6779 O O . ALA A 1 542 ? 55.233 61.910 46.425 1.00 49.82 542 ALA A O 1
ATOM 6786 N N . GLU A 1 543 ? 55.686 60.645 44.617 1.00 48.61 543 GLU A N 1
ATOM 6787 C CA . GLU A 1 543 ? 57.128 60.895 44.623 1.00 49.30 543 GLU A CA 1
ATOM 6788 C C . GLU A 1 543 ? 57.540 62.058 43.747 1.00 52.96 543 GLU A C 1
ATOM 6789 O O . GLU A 1 543 ? 58.670 62.510 43.854 1.00 51.53 543 GLU A O 1
ATOM 6801 N N . ALA A 1 544 ? 56.648 62.587 42.907 1.00 51.80 544 ALA A N 1
ATOM 6802 C CA . ALA A 1 544 ? 57.019 63.742 42.084 1.00 54.83 544 ALA A CA 1
ATOM 6803 C C . ALA A 1 544 ? 57.074 64.961 43.004 1.00 59.85 544 ALA A C 1
ATOM 6804 O O . ALA A 1 544 ? 56.701 64.875 44.165 1.00 60.83 544 ALA A O 1
ATOM 6811 N N . SER A 1 545 ? 57.543 66.073 42.518 1.00 56.40 545 SER A N 1
ATOM 6812 C CA . SER A 1 545 ? 57.667 67.255 43.360 1.00 56.53 545 SER A CA 1
ATOM 6813 C C . SER A 1 545 ? 56.311 67.869 43.792 1.00 59.54 545 SER A C 1
ATOM 6814 O O . SER A 1 545 ? 56.277 68.516 44.838 1.00 60.04 545 SER A O 1
ATOM 6822 N N . MET A 1 546 ? 55.200 67.606 43.056 1.00 54.47 546 MET A N 1
ATOM 6823 C CA . MET A 1 546 ? 53.860 68.087 43.426 1.00 52.62 546 MET A CA 1
ATOM 6824 C C . MET A 1 546 ? 52.853 66.923 43.562 1.00 52.08 546 MET A C 1
ATOM 6825 O O . MET A 1 546 ? 53.202 65.746 43.351 1.00 51.29 546 MET A O 1
ATOM 6839 N N . GLY A 1 547 ? 51.621 67.271 43.944 1.00 45.16 547 GLY A N 1
ATOM 6840 C CA . GLY A 1 547 ? 50.538 66.313 44.115 1.00 43.74 547 GLY A CA 1
ATOM 6841 C C . GLY A 1 547 ? 50.566 65.525 45.407 1.00 47.57 547 GLY A C 1
ATOM 6842 O O . GLY A 1 547 ? 49.822 64.553 45.541 1.00 45.82 547 GLY A O 1
ATOM 6846 N N . THR A 1 548 ? 51.416 65.939 46.373 1.00 45.54 548 THR A N 1
ATOM 6847 C CA . THR A 1 548 ? 51.594 65.266 47.668 1.00 43.34 548 THR A CA 1
ATOM 6848 C C . THR A 1 548 ? 50.454 65.496 48.678 1.00 45.95 548 THR A C 1
ATOM 6849 O O . THR A 1 548 ? 50.240 64.637 49.532 1.00 44.60 548 THR A O 1
ATOM 6860 N N . ARG A 1 549 ? 49.746 66.633 48.598 1.00 43.21 549 ARG A N 1
ATOM 6861 C CA . ARG A 1 549 ? 48.701 66.974 49.565 1.00 42.14 549 ARG A CA 1
ATOM 6862 C C . ARG A 1 549 ? 47.409 66.214 49.365 1.00 43.51 549 ARG A C 1
ATOM 6863 O O . ARG A 1 549 ? 46.758 66.393 48.355 1.00 42.95 549 ARG A O 1
ATOM 6884 N N . VAL A 1 550 ? 47.032 65.376 50.347 1.00 39.58 550 VAL A N 1
ATOM 6885 C CA . VAL A 1 550 ? 45.802 64.574 50.328 1.00 36.24 550 VAL A CA 1
ATOM 6886 C C . VAL A 1 550 ? 44.821 65.213 51.320 1.00 40.14 550 VAL A C 1
ATOM 6887 O O . VAL A 1 550 ? 45.145 65.368 52.491 1.00 39.16 550 VAL A O 1
ATOM 6900 N N . HIS A 1 551 ? 43.626 65.563 50.843 1.00 36.56 551 HIS A N 1
ATOM 6901 C CA . HIS A 1 551 ? 42.598 66.202 51.644 1.00 36.51 551 HIS A CA 1
ATOM 6902 C C . HIS A 1 551 ? 41.217 65.931 51.066 1.00 40.59 551 HIS A C 1
ATOM 6903 O O . HIS A 1 551 ? 41.122 65.365 49.980 1.00 39.22 551 HIS A O 1
ATOM 6917 N N . CYS A 1 552 ? 40.150 66.370 51.778 1.00 39.49 552 CYS A N 1
ATOM 6918 C CA . CYS A 1 552 ? 38.764 66.244 51.330 1.00 39.08 552 CYS A CA 1
ATOM 6919 C C . CYS A 1 552 ? 38.440 67.498 50.565 1.00 42.15 552 CYS A C 1
ATOM 6920 O O . CYS A 1 552 ? 37.772 68.411 51.057 1.00 42.49 552 CYS A O 1
ATOM 6927 N N . HIS A 1 553 ? 38.954 67.525 49.336 1.00 37.09 553 HIS A N 1
ATOM 6928 C CA . HIS A 1 553 ? 38.805 68.583 48.344 1.00 37.43 553 HIS A CA 1
ATOM 6929 C C . HIS A 1 553 ? 37.332 68.903 47.954 1.00 44.61 553 HIS A C 1
ATOM 6930 O O . HIS A 1 553 ? 37.134 69.865 47.224 1.00 48.40 553 HIS A O 1
ATOM 6944 N N . GLN A 1 554 ? 36.322 68.125 48.403 1.00 39.01 554 GLN A N 1
ATOM 6945 C CA . GLN A 1 554 ? 34.911 68.340 48.072 1.00 39.52 554 GLN A CA 1
ATOM 6946 C C . GLN A 1 554 ? 34.278 69.317 49.048 1.00 46.34 554 GLN A C 1
ATOM 6947 O O . GLN A 1 554 ? 34.407 69.112 50.271 1.00 46.31 554 GLN A O 1
ATOM 6961 N N . GLN A 1 555 ? 33.522 70.329 48.535 1.00 43.52 555 GLN A N 1
ATOM 6962 C CA . GLN A 1 555 ? 32.867 71.314 49.423 1.00 44.16 555 GLN A CA 1
ATOM 6963 C C . GLN A 1 555 ? 31.861 70.661 50.335 1.00 46.85 555 GLN A C 1
ATOM 6964 O O . GLN A 1 555 ? 31.018 69.886 49.880 1.00 45.55 555 GLN A O 1
ATOM 6978 N N . GLY A 1 556 ? 31.974 70.962 51.624 1.00 44.26 556 GLY A N 1
ATOM 6979 C CA . GLY A 1 556 ? 31.113 70.390 52.647 1.00 45.27 556 GLY A CA 1
ATOM 6980 C C . GLY A 1 556 ? 31.619 69.080 53.213 1.00 47.52 556 GLY A C 1
ATOM 6981 O O . GLY A 1 556 ? 31.069 68.632 54.218 1.00 48.81 556 GLY A O 1
ATOM 6985 N N . HIS A 1 557 ? 32.662 68.438 52.592 1.00 41.99 557 HIS A N 1
ATOM 6986 C CA . HIS A 1 557 ? 33.254 67.192 53.092 1.00 39.98 557 HIS A CA 1
ATOM 6987 C C . HIS A 1 557 ? 34.474 67.532 53.887 1.00 42.97 557 HIS A C 1
ATOM 6988 O O . HIS A 1 557 ? 35.340 68.272 53.411 1.00 41.53 557 HIS A O 1
ATOM 7002 N N . VAL A 1 558 ? 34.579 66.915 55.059 1.00 40.43 558 VAL A N 1
ATOM 7003 C CA . VAL A 1 558 ? 35.641 67.170 56.007 1.00 40.97 558 VAL A CA 1
ATOM 7004 C C . VAL A 1 558 ? 36.391 65.862 56.395 1.00 42.18 558 VAL A C 1
ATOM 7005 O O . VAL A 1 558 ? 35.784 64.801 56.553 1.00 39.16 558 VAL A O 1
ATOM 7018 N N . LEU A 1 559 ? 37.743 65.987 56.519 1.00 38.88 559 LEU A N 1
ATOM 7019 C CA . LEU A 1 559 ? 38.698 64.907 56.820 1.00 36.06 559 LEU A CA 1
ATOM 7020 C C . LEU A 1 559 ? 38.582 64.439 58.260 1.00 40.79 559 LEU A C 1
ATOM 7021 O O . LEU A 1 559 ? 38.939 65.198 59.159 1.00 41.47 559 LEU A O 1
ATOM 7037 N N . THR A 1 560 ? 38.094 63.188 58.474 1.00 36.70 560 THR A N 1
ATOM 7038 C CA . THR A 1 560 ? 37.924 62.578 59.808 1.00 37.02 560 THR A CA 1
ATOM 7039 C C . THR A 1 560 ? 39.092 61.597 60.176 1.00 44.94 560 THR A C 1
ATOM 7040 O O . THR A 1 560 ? 39.321 61.357 61.365 1.00 46.16 560 THR A O 1
ATOM 7051 N N . GLY A 1 561 ? 39.812 61.065 59.179 1.00 41.51 561 GLY A N 1
ATOM 7052 C CA . GLY A 1 561 ? 40.931 60.166 59.428 1.00 41.92 561 GLY A CA 1
ATOM 7053 C C . GLY A 1 561 ? 41.705 59.762 58.187 1.00 47.80 561 GLY A C 1
ATOM 7054 O O . GLY A 1 561 ? 41.143 59.697 57.094 1.00 46.11 561 GLY A O 1
ATOM 7058 N N . CYS A 1 562 ? 43.010 59.450 58.376 1.00 47.68 562 CYS A N 1
ATOM 7059 C CA . CYS A 1 562 ? 43.966 59.036 57.337 1.00 46.69 562 CYS A CA 1
ATOM 7060 C C . CYS A 1 562 ? 44.552 57.671 57.664 1.00 52.09 562 CYS A C 1
ATOM 7061 O O . CYS A 1 562 ? 44.936 57.401 58.820 1.00 53.74 562 CYS A O 1
ATOM 7068 N N . SER A 1 563 ? 44.742 56.866 56.614 1.00 46.31 563 SER A N 1
ATOM 7069 C CA . SER A 1 563 ? 45.413 55.574 56.686 1.00 44.62 563 SER A CA 1
ATOM 7070 C C . SER A 1 563 ? 46.502 55.611 55.629 1.00 46.94 563 SER A C 1
ATOM 7071 O O . SER A 1 563 ? 46.348 56.286 54.626 1.00 47.51 563 SER A O 1
ATOM 7079 N N . SER A 1 564 ? 47.623 54.974 55.885 1.00 40.98 564 SER A N 1
ATOM 7080 C CA . SER A 1 564 ? 48.756 54.953 54.982 1.00 37.60 564 SER A CA 1
ATOM 7081 C C . SER A 1 564 ? 49.142 53.475 54.752 1.00 43.32 564 SER A C 1
ATOM 7082 O O . SER A 1 564 ? 49.220 52.703 55.711 1.00 40.82 564 SER A O 1
ATOM 7090 N N . HIS A 1 565 ? 49.330 53.068 53.494 1.00 43.40 565 HIS A N 1
ATOM 7091 C CA . HIS A 1 565 ? 49.753 51.706 53.174 1.00 42.75 565 HIS A CA 1
ATOM 7092 C C . HIS A 1 565 ? 51.023 51.760 52.313 1.00 48.29 565 HIS A C 1
ATOM 7093 O O . HIS A 1 565 ? 50.994 52.345 51.247 1.00 47.61 565 HIS A O 1
ATOM 7107 N N . TRP A 1 566 ? 52.135 51.191 52.796 1.00 48.26 566 TRP A N 1
ATOM 7108 C CA . TRP A 1 566 ? 53.433 51.159 52.104 1.00 51.51 566 TRP A CA 1
ATOM 7109 C C . TRP A 1 566 ? 53.348 50.395 50.772 1.00 57.41 566 TRP A C 1
ATOM 7110 O O . TRP A 1 566 ? 53.030 49.201 50.742 1.00 55.31 566 TRP A O 1
ATOM 7131 N N . GLU A 1 567 ? 53.702 51.089 49.676 1.00 56.76 567 GLU A N 1
ATOM 7132 C CA . GLU A 1 567 ? 53.509 50.611 48.312 1.00 59.15 567 GLU A CA 1
ATOM 7133 C C . GLU A 1 567 ? 54.772 50.125 47.546 1.00 65.48 567 GLU A C 1
ATOM 7134 O O . GLU A 1 567 ? 54.663 49.855 46.339 1.00 65.82 567 GLU A O 1
ATOM 7146 N N . VAL A 1 568 ? 55.913 49.918 48.236 1.00 62.15 568 VAL A N 1
ATOM 7147 C CA . VAL A 1 568 ? 57.122 49.381 47.608 1.00 65.86 568 VAL A CA 1
ATOM 7148 C C . VAL A 1 568 ? 57.146 47.870 47.884 1.00 74.57 568 VAL A C 1
ATOM 7149 O O . VAL A 1 568 ? 56.803 47.434 48.988 1.00 74.77 568 VAL A O 1
ATOM 7162 N N . GLU A 1 569 ? 57.513 47.070 46.862 1.00 74.90 569 GLU A N 1
ATOM 7163 C CA . GLU A 1 569 ? 57.548 45.604 46.956 1.00 76.58 569 GLU A CA 1
ATOM 7164 C C . GLU A 1 569 ? 58.686 45.154 47.869 1.00 83.87 569 GLU A C 1
ATOM 7165 O O . GLU A 1 569 ? 59.759 45.773 47.875 1.00 82.43 569 GLU A O 1
ATOM 7177 N N . ASP A 1 570 ? 58.468 44.042 48.600 1.00 83.96 570 ASP A N 1
ATOM 7178 C CA . ASP A 1 570 ? 59.467 43.480 49.525 1.00 81.98 570 ASP A CA 1
ATOM 7179 C C . ASP A 1 570 ? 60.775 43.022 48.803 1.00 86.76 570 ASP A C 1
ATOM 7180 O O . ASP A 1 570 ? 61.838 43.061 49.429 1.00 85.95 570 ASP A O 1
ATOM 7189 N N . LEU A 1 571 ? 60.713 42.674 47.487 1.00 84.06 571 LEU A N 1
ATOM 7190 C CA . LEU A 1 571 ? 61.908 42.307 46.699 1.00 85.88 571 LEU A CA 1
ATOM 7191 C C . LEU A 1 571 ? 62.597 43.526 46.048 1.00 86.80 571 LEU A C 1
ATOM 7192 O O . LEU A 1 571 ? 63.729 43.406 45.579 1.00 84.75 571 LEU A O 1
ATOM 7208 N N . GLY A 1 572 ? 61.929 44.677 46.037 1.00 83.75 572 GLY A N 1
ATOM 7209 C CA . GLY A 1 572 ? 62.500 45.917 45.520 1.00 85.12 572 GLY A CA 1
ATOM 7210 C C . GLY A 1 572 ? 63.543 46.529 46.448 1.00 90.44 572 GLY A C 1
ATOM 7211 O O . GLY A 1 572 ? 63.476 46.331 47.665 1.00 90.40 572 GLY A O 1
ATOM 7215 N N . THR A 1 573 ? 64.490 47.321 45.887 1.00 86.93 573 THR A N 1
ATOM 7216 C CA . THR A 1 573 ? 65.568 47.970 46.654 1.00 84.60 573 THR A CA 1
ATOM 7217 C C . THR A 1 573 ? 65.033 48.952 47.704 1.00 85.33 573 THR A C 1
ATOM 7218 O O . THR A 1 573 ? 64.515 50.014 47.343 1.00 85.94 573 THR A O 1
ATOM 7229 N N . HIS A 1 574 ? 65.174 48.604 48.999 1.00 77.60 574 HIS A N 1
ATOM 7230 C CA . HIS A 1 574 ? 64.696 49.448 50.085 1.00 72.20 574 HIS A CA 1
ATOM 7231 C C . HIS A 1 574 ? 65.584 50.694 50.265 1.00 71.16 574 HIS A C 1
ATOM 7232 O O . HIS A 1 574 ? 66.800 50.618 50.191 1.00 70.48 574 HIS A O 1
ATOM 7246 N N . LYS A 1 575 ? 64.947 51.831 50.478 1.00 64.99 575 LYS A N 1
ATOM 7247 C CA . LYS A 1 575 ? 65.570 53.136 50.633 1.00 62.88 575 LYS A CA 1
ATOM 7248 C C . LYS A 1 575 ? 64.789 53.882 51.758 1.00 63.73 575 LYS A C 1
ATOM 7249 O O . LYS A 1 575 ? 63.601 53.582 51.977 1.00 62.05 575 LYS A O 1
ATOM 7268 N N . PRO A 1 576 ? 65.410 54.765 52.570 1.00 58.72 576 PRO A N 1
ATOM 7269 C CA . PRO A 1 576 ? 64.646 55.339 53.687 1.00 56.15 576 PRO A CA 1
ATOM 7270 C C . PRO A 1 576 ? 63.428 56.158 53.227 1.00 58.22 576 PRO A C 1
ATOM 7271 O O . PRO A 1 576 ? 63.572 57.057 52.390 1.00 57.48 576 PRO A O 1
ATOM 7282 N N . PRO A 1 577 ? 62.224 55.850 53.766 1.00 52.67 577 PRO A N 1
ATOM 7283 C CA . PRO A 1 577 ? 61.018 56.614 53.389 1.00 51.21 577 PRO A CA 1
ATOM 7284 C C . PRO A 1 577 ? 61.164 58.116 53.547 1.00 51.84 577 PRO A C 1
ATOM 7285 O O . PRO A 1 577 ? 61.824 58.567 54.484 1.00 50.73 577 PRO A O 1
ATOM 7296 N N . VAL A 1 578 ? 60.505 58.876 52.654 1.00 46.17 578 VAL A N 1
ATOM 7297 C CA . VAL A 1 578 ? 60.524 60.337 52.625 1.00 45.47 578 VAL A CA 1
ATOM 7298 C C . VAL A 1 578 ? 59.111 60.830 52.939 1.00 51.33 578 VAL A C 1
ATOM 7299 O O . VAL A 1 578 ? 58.157 60.369 52.306 1.00 51.46 578 VAL A O 1
ATOM 7312 N N . LEU A 1 579 ? 58.980 61.776 53.892 1.00 48.20 579 LEU A N 1
ATOM 7313 C CA . LEU A 1 579 ? 57.674 62.326 54.267 1.00 47.86 579 LEU A CA 1
ATOM 7314 C C . LEU A 1 579 ? 57.166 63.320 53.248 1.00 50.96 579 LEU A C 1
ATOM 7315 O O . LEU A 1 579 ? 57.942 64.091 52.682 1.00 52.08 579 LEU A O 1
ATOM 7331 N N . ARG A 1 580 ? 55.841 63.342 53.058 1.00 45.48 580 ARG A N 1
ATOM 7332 C CA . ARG A 1 580 ? 55.173 64.287 52.150 1.00 44.91 580 ARG A CA 1
ATOM 7333 C C . ARG A 1 580 ? 55.212 65.615 52.888 1.00 51.35 580 ARG A C 1
ATOM 7334 O O . ARG A 1 580 ? 54.953 65.602 54.096 1.00 52.09 580 ARG A O 1
ATOM 7355 N N . PRO A 1 581 ? 55.547 66.759 52.243 1.00 49.05 581 PRO A N 1
ATOM 7356 C CA . PRO A 1 581 ? 55.603 68.030 52.996 1.00 48.97 581 PRO A CA 1
ATOM 7357 C C . PRO A 1 581 ? 54.296 68.457 53.643 1.00 56.42 581 PRO A C 1
ATOM 7358 O O . PRO A 1 581 ? 53.235 67.878 53.376 1.00 55.49 581 PRO A O 1
ATOM 7369 N N . ARG A 1 582 ? 54.386 69.458 54.531 1.00 57.00 582 ARG A N 1
ATOM 7370 C CA . ARG A 1 582 ? 53.210 69.998 55.208 1.00 58.42 582 ARG A CA 1
ATOM 7371 C C . ARG A 1 582 ? 53.072 71.489 54.924 1.00 65.62 582 ARG A C 1
ATOM 7372 O O . ARG A 1 582 ? 53.992 72.264 55.212 1.00 65.60 582 ARG A O 1
ATOM 7393 N N . GLY A 1 583 ? 51.939 71.844 54.312 1.00 63.10 583 GLY A N 1
ATOM 7394 C CA . GLY A 1 583 ? 51.534 73.213 54.022 1.00 67.17 583 GLY A CA 1
ATOM 7395 C C . GLY A 1 583 ? 50.276 73.486 54.823 1.00 70.80 583 GLY A C 1
ATOM 7396 O O . GLY A 1 583 ? 50.360 73.885 55.990 1.00 69.48 583 GLY A O 1
ATOM 7400 N N . GLN A 1 584 ? 49.104 73.139 54.238 1.00 67.67 584 GLN A N 1
ATOM 7401 C CA . GLN A 1 584 ? 47.796 73.274 54.899 1.00 67.40 584 GLN A CA 1
ATOM 7402 C C . GLN A 1 584 ? 47.777 72.378 56.141 1.00 68.54 584 GLN A C 1
ATOM 7403 O O . GLN A 1 584 ? 48.460 71.348 56.163 1.00 67.72 584 GLN A O 1
ATOM 7417 N N . PRO A 1 585 ? 47.012 72.726 57.186 1.00 63.31 585 PRO A N 1
ATOM 7418 C CA . PRO A 1 585 ? 47.018 71.881 58.412 1.00 60.72 585 PRO A CA 1
ATOM 7419 C C . PRO A 1 585 ? 46.096 70.661 58.375 1.00 62.27 585 PRO A C 1
ATOM 7420 O O . PRO A 1 585 ? 46.349 69.661 59.060 1.00 62.13 585 PRO A O 1
ATOM 7431 N N . ASN A 1 586 ? 45.072 70.723 57.508 1.00 55.51 586 ASN A N 1
ATOM 7432 C CA . ASN A 1 586 ? 44.001 69.740 57.391 1.00 51.60 586 ASN A CA 1
ATOM 7433 C C . ASN A 1 586 ? 44.182 68.801 56.186 1.00 50.50 586 ASN A C 1
ATOM 7434 O O . ASN A 1 586 ? 43.245 68.556 55.410 1.00 50.37 586 ASN A O 1
ATOM 7445 N N . GLN A 1 587 ? 45.391 68.231 56.087 1.00 42.60 587 GLN A N 1
ATOM 7446 C CA . GLN A 1 587 ? 45.768 67.260 55.067 1.00 41.54 587 GLN A CA 1
ATOM 7447 C C . GLN A 1 587 ? 46.338 66.035 55.749 1.00 47.39 587 GLN A C 1
ATOM 7448 O O . GLN A 1 587 ? 46.873 66.152 56.849 1.00 48.92 587 GLN A O 1
ATOM 7462 N N . CYS A 1 588 ? 46.333 64.891 55.076 1.00 44.66 588 CYS A N 1
ATOM 7463 C CA . CYS A 1 588 ? 46.951 63.696 55.635 1.00 45.31 588 CYS A CA 1
ATOM 7464 C C . CYS A 1 588 ? 48.439 63.858 55.719 1.00 51.38 588 CYS A C 1
ATOM 7465 O O . CYS A 1 588 ? 49.083 64.589 54.958 1.00 52.60 588 CYS A O 1
ATOM 7472 N N . VAL A 1 589 ? 48.970 63.127 56.642 1.00 48.94 589 VAL A N 1
ATOM 7473 C CA . VAL A 1 589 ? 50.369 63.095 56.993 1.00 48.66 589 VAL A CA 1
ATOM 7474 C C . VAL A 1 589 ? 50.803 61.694 56.506 1.00 52.77 589 VAL A C 1
ATOM 7475 O O . VAL A 1 589 ? 50.012 60.750 56.651 1.00 55.00 589 VAL A O 1
ATOM 7488 N N . GLY A 1 590 ? 51.983 61.563 55.905 1.00 45.47 590 GLY A N 1
ATOM 7489 C CA . GLY A 1 590 ? 52.421 60.257 55.425 1.00 44.29 590 GLY A CA 1
ATOM 7490 C C . GLY A 1 590 ? 53.645 60.275 54.546 1.00 47.00 590 GLY A C 1
ATOM 7491 O O . GLY A 1 590 ? 54.166 61.345 54.240 1.00 46.05 590 GLY A O 1
ATOM 7495 N N . HIS A 1 591 ? 54.101 59.091 54.106 1.00 44.55 591 HIS A N 1
ATOM 7496 C CA . HIS A 1 591 ? 55.263 59.020 53.217 1.00 46.39 591 HIS A CA 1
ATOM 7497 C C . HIS A 1 591 ? 54.862 59.130 51.762 1.00 49.09 591 HIS A C 1
ATOM 7498 O O . HIS A 1 591 ? 53.800 58.649 51.370 1.00 49.32 591 HIS A O 1
ATOM 7512 N N . ARG A 1 592 ? 55.759 59.688 50.954 1.00 43.44 592 ARG A N 1
ATOM 7513 C CA . ARG A 1 592 ? 55.582 59.834 49.520 1.00 42.67 592 ARG A CA 1
ATOM 7514 C C . ARG A 1 592 ? 55.412 58.457 48.840 1.00 45.23 592 ARG A C 1
ATOM 7515 O O . ARG A 1 592 ? 54.672 58.318 47.859 1.00 43.89 592 ARG A O 1
ATOM 7536 N N . GLU A 1 593 ? 56.062 57.429 49.397 1.00 41.75 593 GLU A N 1
ATOM 7537 C CA . GLU A 1 593 ? 56.023 56.071 48.849 1.00 44.37 593 GLU A CA 1
ATOM 7538 C C . GLU A 1 593 ? 54.755 55.298 49.233 1.00 46.26 593 GLU A C 1
ATOM 7539 O O . GLU A 1 593 ? 54.647 54.147 48.858 1.00 45.89 593 GLU A O 1
ATOM 7551 N N . ALA A 1 594 ? 53.804 55.891 49.957 1.00 43.09 594 ALA A N 1
ATOM 7552 C CA . ALA A 1 594 ? 52.597 55.185 50.381 1.00 43.86 594 ALA A CA 1
ATOM 7553 C C . ALA A 1 594 ? 51.362 55.707 49.709 1.00 45.52 594 ALA A C 1
ATOM 7554 O O . ALA A 1 594 ? 51.294 56.884 49.376 1.00 44.19 594 ALA A O 1
ATOM 7561 N N . SER A 1 595 ? 50.350 54.842 49.587 1.00 42.06 595 SER A N 1
ATOM 7562 C CA . SER A 1 595 ? 49.025 55.234 49.145 1.00 41.43 595 SER A CA 1
ATOM 7563 C C . SER A 1 595 ? 48.363 55.769 50.438 1.00 45.30 595 SER A C 1
ATOM 7564 O O . SER A 1 595 ? 48.731 55.333 51.532 1.00 45.53 595 SER A O 1
ATOM 7572 N N . ILE A 1 596 ? 47.463 56.744 50.333 1.00 40.86 596 ILE A N 1
ATOM 7573 C CA . ILE A 1 596 ? 46.808 57.346 51.508 1.00 38.68 596 ILE A CA 1
ATOM 7574 C C . ILE A 1 596 ? 45.315 57.149 51.326 1.00 43.78 596 ILE A C 1
ATOM 7575 O O . ILE A 1 596 ? 44.815 57.431 50.246 1.00 44.37 596 ILE A O 1
ATOM 7591 N N . HIS A 1 597 ? 44.601 56.702 52.352 1.00 41.62 597 HIS A N 1
ATOM 7592 C CA . HIS A 1 597 ? 43.156 56.538 52.274 1.00 45.41 597 HIS A CA 1
ATOM 7593 C C . HIS A 1 597 ? 42.553 57.564 53.194 1.00 46.64 597 HIS A C 1
ATOM 7594 O O . HIS A 1 597 ? 42.818 57.526 54.384 1.00 46.49 597 HIS A O 1
ATOM 7608 N N . ALA A 1 598 ? 41.809 58.530 52.635 1.00 40.78 598 ALA A N 1
ATOM 7609 C CA . ALA A 1 598 ? 41.204 59.625 53.388 1.00 36.61 598 ALA A CA 1
ATOM 7610 C C . ALA A 1 598 ? 39.714 59.386 53.666 1.00 40.34 598 ALA A C 1
ATOM 7611 O O . ALA A 1 598 ? 38.991 59.138 52.730 1.00 39.81 598 ALA A O 1
ATOM 7618 N N . SER A 1 599 ? 39.256 59.484 54.926 1.00 38.24 599 SER A N 1
ATOM 7619 C CA . SER A 1 599 ? 37.835 59.414 55.291 1.00 39.23 599 SER A CA 1
ATOM 7620 C C . SER A 1 599 ? 37.268 60.829 55.208 1.00 45.62 599 SER A C 1
ATOM 7621 O O . SER A 1 599 ? 37.663 61.687 56.010 1.00 45.85 599 SER A O 1
ATOM 7629 N N . CYS A 1 600 ? 36.323 61.057 54.268 1.00 42.95 600 CYS A N 1
ATOM 7630 C CA . CYS A 1 600 ? 35.667 62.343 54.013 1.00 42.12 600 CYS A CA 1
ATOM 7631 C C . CYS A 1 600 ? 34.200 62.249 54.317 1.00 49.01 600 CYS A C 1
ATOM 7632 O O . CYS A 1 600 ? 33.488 61.538 53.621 1.00 50.03 600 CYS A O 1
ATOM 7639 N N . CYS A 1 601 ? 33.739 62.991 55.313 1.00 47.36 601 CYS A N 1
ATOM 7640 C CA . CYS A 1 601 ? 32.357 62.983 55.757 1.00 48.94 601 CYS A CA 1
ATOM 7641 C C . CYS A 1 601 ? 31.684 64.283 55.460 1.00 51.67 601 CYS A C 1
ATOM 7642 O O . CYS A 1 601 ? 32.256 65.336 55.696 1.00 49.97 601 CYS A O 1
ATOM 7649 N N . HIS A 1 602 ? 30.430 64.206 55.064 1.00 50.12 602 HIS A N 1
ATOM 7650 C CA . HIS A 1 602 ? 29.598 65.349 54.837 1.00 50.90 602 HIS A CA 1
ATOM 7651 C C . HIS A 1 602 ? 28.434 65.192 55.780 1.00 56.66 602 HIS A C 1
ATOM 7652 O O . HIS A 1 602 ? 27.590 64.341 55.559 1.00 57.27 602 HIS A O 1
ATOM 7666 N N . ALA A 1 603 ? 28.422 65.944 56.868 1.00 55.49 603 ALA A N 1
ATOM 7667 C CA . ALA A 1 603 ? 27.335 65.939 57.852 1.00 56.05 603 ALA A CA 1
ATOM 7668 C C . ALA A 1 603 ? 26.959 67.416 58.175 1.00 64.79 603 ALA A C 1
ATOM 7669 O O . ALA A 1 603 ? 27.859 68.267 58.136 1.00 64.19 603 ALA A O 1
ATOM 7676 N N . PRO A 1 604 ? 25.643 67.737 58.416 1.00 64.55 604 PRO A N 1
ATOM 7677 C CA . PRO A 1 604 ? 25.209 69.147 58.584 1.00 64.94 604 PRO A CA 1
ATOM 7678 C C . PRO A 1 604 ? 26.094 70.082 59.433 1.00 64.70 604 PRO A C 1
ATOM 7679 O O . PRO A 1 604 ? 26.644 71.051 58.871 1.00 66.20 604 PRO A O 1
ATOM 7690 N N . GLY A 1 605 ? 26.241 69.818 60.730 1.00 54.47 605 GLY A N 1
ATOM 7691 C CA . GLY A 1 605 ? 27.069 70.674 61.575 1.00 55.37 605 GLY A CA 1
ATOM 7692 C C . GLY A 1 605 ? 28.415 70.092 61.937 1.00 56.63 605 GLY A C 1
ATOM 7693 O O . GLY A 1 605 ? 28.953 70.404 63.000 1.00 56.29 605 GLY A O 1
ATOM 7697 N N . LEU A 1 606 ? 28.976 69.239 61.080 1.00 51.88 606 LEU A N 1
ATOM 7698 C CA . LEU A 1 606 ? 30.230 68.575 61.395 1.00 48.15 606 LEU A CA 1
ATOM 7699 C C . LEU A 1 606 ? 31.354 69.551 61.256 1.00 52.08 606 LEU A C 1
ATOM 7700 O O . LEU A 1 606 ? 31.457 70.229 60.240 1.00 51.13 606 LEU A O 1
ATOM 7716 N N . GLU A 1 607 ? 32.170 69.648 62.292 1.00 50.08 607 GLU A N 1
ATOM 7717 C CA . GLU A 1 607 ? 33.331 70.531 62.348 1.00 50.07 607 GLU A CA 1
ATOM 7718 C C . GLU A 1 607 ? 34.476 69.667 62.890 1.00 52.33 607 GLU A C 1
ATOM 7719 O O . GLU A 1 607 ? 34.317 68.987 63.895 1.00 50.70 607 GLU A O 1
ATOM 7731 N N . CYS A 1 608 ? 35.594 69.660 62.198 1.00 50.20 608 CYS A N 1
ATOM 7732 C CA . CYS A 1 608 ? 36.700 68.772 62.493 1.00 48.88 608 CYS A CA 1
ATOM 7733 C C . CYS A 1 608 ? 38.046 69.541 62.472 1.00 47.60 608 CYS A C 1
ATOM 7734 O O . CYS A 1 608 ? 38.192 70.436 61.657 1.00 46.52 608 CYS A O 1
ATOM 7741 N N . LYS A 1 609 ? 39.012 69.221 63.349 1.00 41.94 609 LYS A N 1
ATOM 7742 C CA . LYS A 1 609 ? 40.320 69.935 63.376 1.00 42.72 609 LYS A CA 1
ATOM 7743 C C . LYS A 1 609 ? 41.496 69.007 63.662 1.00 45.63 609 LYS A C 1
ATOM 7744 O O . LYS A 1 609 ? 41.297 67.968 64.266 1.00 45.46 609 LYS A O 1
ATOM 7763 N N . VAL A 1 610 ? 42.721 69.407 63.297 1.00 42.12 610 VAL A N 1
ATOM 7764 C CA . VAL A 1 610 ? 43.924 68.604 63.560 1.00 40.27 610 VAL A CA 1
ATOM 7765 C C . VAL A 1 610 ? 44.719 69.144 64.756 1.00 45.95 610 VAL A C 1
ATOM 7766 O O . VAL A 1 610 ? 44.892 70.348 64.854 1.00 47.89 610 VAL A O 1
ATOM 7779 N N . LYS A 1 611 ? 45.240 68.258 65.624 1.00 41.36 611 LYS A N 1
ATOM 7780 C CA . LYS A 1 611 ? 46.096 68.620 66.760 1.00 43.41 611 LYS A CA 1
ATOM 7781 C C . LYS A 1 611 ? 47.377 67.816 66.675 1.00 49.39 611 LYS A C 1
ATOM 7782 O O . LYS A 1 611 ? 47.321 66.668 66.277 1.00 50.94 611 LYS A O 1
ATOM 7801 N N . GLU A 1 612 ? 48.510 68.361 67.102 1.00 46.28 612 GLU A N 1
ATOM 7802 C CA . GLU A 1 612 ? 49.760 67.600 67.110 1.00 45.13 612 GLU A CA 1
ATOM 7803 C C . GLU A 1 612 ? 50.515 67.818 68.393 1.00 52.32 612 GLU A C 1
ATOM 7804 O O . GLU A 1 612 ? 50.252 68.787 69.111 1.00 54.45 612 GLU A O 1
ATOM 7816 N N . HIS A 1 613 ? 51.481 66.941 68.663 1.00 48.67 613 HIS A N 1
ATOM 7817 C CA . HIS A 1 613 ? 52.382 67.069 69.801 1.00 50.82 613 HIS A CA 1
ATOM 7818 C C . HIS A 1 613 ? 53.547 66.113 69.626 1.00 58.22 613 HIS A C 1
ATOM 7819 O O . HIS A 1 613 ? 53.333 64.900 69.584 1.00 58.20 613 HIS A O 1
ATOM 7833 N N . GLY A 1 614 ? 54.755 66.666 69.535 1.00 57.13 614 GLY A N 1
ATOM 7834 C CA . GLY A 1 614 ? 55.980 65.896 69.367 1.00 56.26 614 GLY A CA 1
ATOM 7835 C C . GLY A 1 614 ? 57.009 66.139 70.448 1.00 62.44 614 GLY A C 1
ATOM 7836 O O . GLY A 1 614 ? 57.057 67.223 71.026 1.00 62.02 614 GLY A O 1
ATOM 7840 N N . ILE A 1 615 ? 57.814 65.100 70.735 1.00 61.60 615 ILE A N 1
ATOM 7841 C CA . ILE A 1 615 ? 58.898 65.079 71.714 1.00 65.50 615 ILE A CA 1
ATOM 7842 C C . ILE A 1 615 ? 60.135 64.629 70.927 1.00 73.96 615 ILE A C 1
ATOM 7843 O O . ILE A 1 615 ? 59.976 63.759 70.074 1.00 73.63 615 ILE A O 1
ATOM 7859 N N . PRO A 1 616 ? 61.364 65.127 71.189 1.00 74.05 616 PRO A N 1
ATOM 7860 C CA . PRO A 1 616 ? 62.506 64.727 70.348 1.00 73.95 616 PRO A CA 1
ATOM 7861 C C . PRO A 1 616 ? 62.965 63.281 70.510 1.00 82.53 616 PRO A C 1
ATOM 7862 O O . PRO A 1 616 ? 63.083 62.571 69.506 1.00 83.43 616 PRO A O 1
ATOM 7873 N N . ALA A 1 617 ? 63.230 62.844 71.743 1.00 80.74 617 ALA A N 1
ATOM 7874 C CA . ALA A 1 617 ? 63.655 61.466 72.017 1.00 81.29 617 ALA A CA 1
ATOM 7875 C C . ALA A 1 617 ? 62.704 60.939 73.076 1.00 87.68 617 ALA A C 1
ATOM 7876 O O . ALA A 1 617 ? 62.985 61.058 74.270 1.00 87.97 617 ALA A O 1
ATOM 7883 N N . PRO A 1 618 ? 61.513 60.464 72.675 1.00 84.75 618 PRO A N 1
ATOM 7884 C CA . PRO A 1 618 ? 60.533 60.055 73.681 1.00 85.98 618 PRO A CA 1
ATOM 7885 C C . PRO A 1 618 ? 60.839 58.761 74.377 1.00 93.44 618 PRO A C 1
ATOM 7886 O O . PRO A 1 618 ? 61.525 57.888 73.843 1.00 93.22 618 PRO A O 1
ATOM 7897 N N . GLN A 1 619 ? 60.282 58.646 75.577 1.00 92.47 619 GLN A N 1
ATOM 7898 C CA . GLN A 1 619 ? 60.412 57.475 76.414 1.00 95.28 619 GLN A CA 1
ATOM 7899 C C . GLN A 1 619 ? 59.053 56.773 76.352 1.00 95.88 619 GLN A C 1
ATOM 7900 O O . GLN A 1 619 ? 58.038 57.340 76.793 1.00 95.31 619 GLN A O 1
ATOM 7914 N N . GLU A 1 620 ? 59.024 55.604 75.655 1.00 87.99 620 GLU A N 1
ATOM 7915 C CA . GLU A 1 620 ? 57.858 54.734 75.455 1.00 85.74 620 GLU A CA 1
ATOM 7916 C C . GLU A 1 620 ? 56.723 55.340 74.593 1.00 80.68 620 GLU A C 1
ATOM 7917 O O . GLU A 1 620 ? 56.217 54.625 73.727 1.00 78.92 620 GLU A O 1
ATOM 7929 N N . GLN A 1 621 ? 56.272 56.589 74.841 1.00 71.55 621 GLN A N 1
ATOM 7930 C CA . GLN A 1 621 ? 55.177 57.137 74.048 1.00 66.25 621 GLN A CA 1
ATOM 7931 C C . GLN A 1 621 ? 55.076 58.668 73.981 1.00 65.59 621 GLN A C 1
ATOM 7932 O O . GLN A 1 621 ? 55.688 59.396 74.765 1.00 65.24 621 GLN A O 1
ATOM 7946 N N . VAL A 1 622 ? 54.253 59.120 73.018 1.00 57.19 622 VAL A N 1
ATOM 7947 C CA . VAL A 1 622 ? 53.911 60.504 72.739 1.00 55.03 622 VAL A CA 1
ATOM 7948 C C . VAL A 1 622 ? 52.381 60.543 72.676 1.00 56.81 622 VAL A C 1
ATOM 7949 O O . VAL A 1 622 ? 51.765 59.646 72.130 1.00 55.93 622 VAL A O 1
ATOM 7962 N N . THR A 1 623 ? 51.786 61.589 73.219 1.00 53.94 623 THR A N 1
ATOM 7963 C CA . THR A 1 623 ? 50.345 61.744 73.361 1.00 50.09 623 THR A CA 1
ATOM 7964 C C . THR A 1 623 ? 49.826 63.145 72.974 1.00 52.97 623 THR A C 1
ATOM 7965 O O . THR A 1 623 ? 50.517 64.140 73.167 1.00 52.84 623 THR A O 1
ATOM 7976 N N . VAL A 1 624 ? 48.576 63.204 72.489 1.00 48.02 624 VAL A N 1
ATOM 7977 C CA . VAL A 1 624 ? 47.858 64.444 72.159 1.00 48.13 624 VAL A CA 1
ATOM 7978 C C . VAL A 1 624 ? 46.376 64.121 72.390 1.00 50.18 624 VAL A C 1
ATOM 7979 O O . VAL A 1 624 ? 45.998 62.993 72.122 1.00 49.94 624 VAL A O 1
ATOM 7992 N N . ALA A 1 625 ? 45.572 65.030 72.980 1.00 46.28 625 ALA A N 1
ATOM 7993 C CA . ALA A 1 625 ? 44.170 64.727 73.329 1.00 44.51 625 ALA A CA 1
ATOM 7994 C C . ALA A 1 625 ? 43.190 65.790 72.906 1.00 52.62 625 ALA A C 1
ATOM 7995 O O . ALA A 1 625 ? 43.522 66.968 72.984 1.00 52.90 625 ALA A O 1
ATOM 8002 N N . CYS A 1 626 ? 41.959 65.386 72.505 1.00 51.48 626 CYS A N 1
ATOM 8003 C CA . CYS A 1 626 ? 40.920 66.353 72.133 1.00 54.14 626 CYS A CA 1
ATOM 8004 C C . CYS A 1 626 ? 40.366 66.955 73.413 1.00 62.95 626 CYS A C 1
ATOM 8005 O O . CYS A 1 626 ? 40.186 66.236 74.400 1.00 64.25 626 CYS A O 1
ATOM 8012 N N . GLU A 1 627 ? 40.013 68.246 73.368 1.00 60.63 627 GLU A N 1
ATOM 8013 C CA . GLU A 1 627 ? 39.481 68.960 74.526 1.00 63.02 627 GLU A CA 1
ATOM 8014 C C . GLU A 1 627 ? 38.059 68.529 74.824 1.00 69.45 627 GLU A C 1
ATOM 8015 O O . GLU A 1 627 ? 37.438 67.798 74.045 1.00 68.86 627 GLU A O 1
ATOM 8027 N N . GLU A 1 628 ? 37.549 68.994 75.970 1.00 67.68 628 GLU A N 1
ATOM 8028 C CA . GLU A 1 628 ? 36.175 68.752 76.393 1.00 66.77 628 GLU A CA 1
ATOM 8029 C C . GLU A 1 628 ? 35.288 69.346 75.301 1.00 65.14 628 GLU A C 1
ATOM 8030 O O . GLU A 1 628 ? 35.517 70.485 74.870 1.00 64.75 628 GLU A O 1
ATOM 8042 N N . GLY A 1 629 ? 34.352 68.548 74.814 1.00 57.35 629 GLY A N 1
ATOM 8043 C CA . GLY A 1 629 ? 33.445 68.963 73.761 1.00 57.23 629 GLY A CA 1
ATOM 8044 C C . GLY A 1 629 ? 33.836 68.405 72.417 1.00 60.85 629 GLY A C 1
ATOM 8045 O O . GLY A 1 629 ? 33.012 68.416 71.505 1.00 61.76 629 GLY A O 1
ATOM 8049 N N . TRP A 1 630 ? 35.081 67.902 72.272 1.00 55.83 630 TRP A N 1
ATOM 8050 C CA . TRP A 1 630 ? 35.566 67.318 71.022 1.00 52.80 630 TRP A CA 1
ATOM 8051 C C . TRP A 1 630 ? 35.726 65.804 71.166 1.00 53.04 630 TRP A C 1
ATOM 8052 O O . TRP A 1 630 ? 36.002 65.318 72.263 1.00 53.81 630 TRP A O 1
ATOM 8073 N N . THR A 1 631 ? 35.520 65.066 70.063 1.00 45.90 631 THR A N 1
ATOM 8074 C CA . THR A 1 631 ? 35.645 63.600 69.992 1.00 46.32 631 THR A CA 1
ATOM 8075 C C . THR A 1 631 ? 36.788 63.214 69.046 1.00 48.02 631 THR A C 1
ATOM 8076 O O . THR A 1 631 ? 36.753 63.590 67.866 1.00 44.42 631 THR A O 1
ATOM 8087 N N . LEU A 1 632 ? 37.770 62.433 69.551 1.00 45.54 632 LEU A N 1
ATOM 8088 C CA . LEU A 1 632 ? 38.875 61.927 68.733 1.00 44.08 632 LEU A CA 1
ATOM 8089 C C . LEU A 1 632 ? 38.303 61.029 67.667 1.00 45.92 632 LEU A C 1
ATOM 8090 O O . LEU A 1 632 ? 37.620 60.056 67.990 1.00 44.51 632 LEU A O 1
ATOM 8106 N N . THR A 1 633 ? 38.549 61.381 66.405 1.00 41.92 633 THR A N 1
ATOM 8107 C CA . THR A 1 633 ? 38.082 60.626 65.266 1.00 42.55 633 THR A CA 1
ATOM 8108 C C . THR A 1 633 ? 39.247 59.895 64.585 1.00 48.14 633 THR A C 1
ATOM 8109 O O . THR A 1 633 ? 39.093 58.730 64.232 1.00 48.65 633 THR A O 1
ATOM 8120 N N . GLY A 1 634 ? 40.391 60.546 64.423 1.00 43.84 634 GLY A N 1
ATOM 8121 C CA . GLY A 1 634 ? 41.569 59.911 63.844 1.00 43.06 634 GLY A CA 1
ATOM 8122 C C . GLY A 1 634 ? 42.809 60.108 64.679 1.00 46.57 634 GLY A C 1
ATOM 8123 O O . GLY A 1 634 ? 42.948 61.158 65.300 1.00 46.06 634 GLY A O 1
ATOM 8127 N N . CYS A 1 635 ? 43.733 59.120 64.649 1.00 42.95 635 CYS A N 1
ATOM 8128 C CA . CYS A 1 635 ? 45.017 59.126 65.358 1.00 41.71 635 CYS A CA 1
ATOM 8129 C C . CYS A 1 635 ? 46.161 58.518 64.443 1.00 46.31 635 CYS A C 1
ATOM 8130 O O . CYS A 1 635 ? 46.131 57.323 64.091 1.00 45.84 635 CYS A O 1
ATOM 8137 N N . SER A 1 636 ? 47.146 59.362 64.036 1.00 41.83 636 SER A N 1
ATOM 8138 C CA . SER A 1 636 ? 48.275 58.951 63.173 1.00 42.33 636 SER A CA 1
ATOM 8139 C C . SER A 1 636 ? 49.604 59.263 63.857 1.00 48.72 636 SER A C 1
ATOM 8140 O O . SER A 1 636 ? 49.655 60.065 64.785 1.00 48.00 636 SER A O 1
ATOM 8148 N N . ALA A 1 637 ? 50.674 58.618 63.405 1.00 49.81 637 ALA A N 1
ATOM 8149 C CA . ALA A 1 637 ? 52.031 58.787 63.961 1.00 52.65 637 ALA A CA 1
ATOM 8150 C C . ALA A 1 637 ? 52.980 59.417 62.964 1.00 57.93 637 ALA A C 1
ATOM 8151 O O . ALA A 1 637 ? 52.743 59.380 61.765 1.00 57.66 637 ALA A O 1
ATOM 8158 N N . LEU A 1 638 ? 54.092 59.915 63.466 1.00 56.22 638 LEU A N 1
ATOM 8159 C CA . LEU A 1 638 ? 55.130 60.514 62.643 1.00 58.67 638 LEU A CA 1
ATOM 8160 C C . LEU A 1 638 ? 56.451 60.338 63.398 1.00 61.77 638 LEU A C 1
ATOM 8161 O O . LEU A 1 638 ? 56.437 60.565 64.600 1.00 61.70 638 LEU A O 1
ATOM 8177 N N . PRO A 1 639 ? 57.592 59.946 62.795 1.00 57.62 639 PRO A N 1
ATOM 8178 C CA . PRO A 1 639 ? 57.813 59.521 61.411 1.00 57.83 639 PRO A CA 1
ATOM 8179 C C . PRO A 1 639 ? 57.436 58.023 61.320 1.00 63.76 639 PRO A C 1
ATOM 8180 O O . PRO A 1 639 ? 56.616 57.556 62.111 1.00 64.45 639 PRO A O 1
ATOM 8191 N N . GLY A 1 640 ? 58.010 57.268 60.396 1.00 60.55 640 GLY A N 1
ATOM 8192 C CA . GLY A 1 640 ? 57.640 55.866 60.229 1.00 59.34 640 GLY A CA 1
ATOM 8193 C C . GLY A 1 640 ? 58.244 54.841 61.168 1.00 62.31 640 GLY A C 1
ATOM 8194 O O . GLY A 1 640 ? 58.687 55.145 62.273 1.00 62.30 640 GLY A O 1
ATOM 8198 N N . THR A 1 641 ? 58.195 53.593 60.710 1.00 57.90 641 THR A N 1
ATOM 8199 C CA . THR A 1 641 ? 58.721 52.368 61.329 1.00 58.07 641 THR A CA 1
ATOM 8200 C C . THR A 1 641 ? 60.082 52.520 62.054 1.00 62.83 641 THR A C 1
ATOM 8201 O O . THR A 1 641 ? 60.275 51.873 63.077 1.00 63.18 641 THR A O 1
ATOM 8212 N N . SER A 1 642 ? 61.010 53.332 61.517 1.00 58.96 642 SER A N 1
ATOM 8213 C CA . SER A 1 642 ? 62.331 53.596 62.109 1.00 59.76 642 SER A CA 1
ATOM 8214 C C . SER A 1 642 ? 62.268 54.014 63.595 1.00 60.65 642 SER A C 1
ATOM 8215 O O . SER A 1 642 ? 63.131 53.598 64.374 1.00 61.13 642 SER A O 1
ATOM 8223 N N . HIS A 1 643 ? 61.268 54.833 63.979 1.00 52.53 643 HIS A N 1
ATOM 8224 C CA . HIS A 1 643 ? 61.121 55.343 65.345 1.00 54.42 643 HIS A CA 1
ATOM 8225 C C . HIS A 1 643 ? 59.829 54.930 66.027 1.00 54.59 643 HIS A C 1
ATOM 8226 O O . HIS A 1 643 ? 59.656 55.308 67.180 1.00 53.37 643 HIS A O 1
ATOM 8240 N N . VAL A 1 644 ? 58.904 54.218 65.350 1.00 48.82 644 VAL A N 1
ATOM 8241 C CA . VAL A 1 644 ? 57.565 53.992 65.871 1.00 46.19 644 VAL A CA 1
ATOM 8242 C C . VAL A 1 644 ? 57.112 52.545 65.777 1.00 52.55 644 VAL A C 1
ATOM 8243 O O . VAL A 1 644 ? 57.358 51.876 64.776 1.00 54.01 644 VAL A O 1
ATOM 8256 N N . LEU A 1 645 ? 56.372 52.093 66.797 1.00 49.19 645 LEU A N 1
ATOM 8257 C CA . LEU A 1 645 ? 55.755 50.757 66.841 1.00 48.88 645 LEU A CA 1
ATOM 8258 C C . LEU A 1 645 ? 54.324 50.772 66.275 1.00 52.01 645 LEU A C 1
ATOM 8259 O O . LEU A 1 645 ? 53.813 49.720 65.867 1.00 52.22 645 LEU A O 1
ATOM 8275 N N . GLY A 1 646 ? 53.669 51.935 66.379 1.00 45.22 646 GLY A N 1
ATOM 8276 C CA . GLY A 1 646 ? 52.327 52.180 65.865 1.00 43.33 646 GLY A CA 1
ATOM 8277 C C . GLY A 1 646 ? 51.625 53.291 66.614 1.00 45.11 646 GLY A C 1
ATOM 8278 O O . GLY A 1 646 ? 52.244 54.026 67.388 1.00 44.91 646 GLY A O 1
ATOM 8282 N N . ALA A 1 647 ? 50.328 53.410 66.397 1.00 40.55 647 ALA A N 1
ATOM 8283 C CA . ALA A 1 647 ? 49.526 54.434 67.051 1.00 40.26 647 ALA A CA 1
ATOM 8284 C C . ALA A 1 647 ? 48.142 53.913 67.296 1.00 44.40 647 ALA A C 1
ATOM 8285 O O . ALA A 1 647 ? 47.667 53.103 66.512 1.00 44.46 647 ALA A O 1
ATOM 8292 N N . TYR A 1 648 ? 47.475 54.381 68.357 1.00 40.33 648 TYR A N 1
ATOM 8293 C CA . TYR A 1 648 ? 46.096 53.970 68.620 1.00 40.47 648 TYR A CA 1
ATOM 8294 C C . TYR A 1 648 ? 45.325 54.984 69.487 1.00 44.42 648 TYR A C 1
ATOM 8295 O O . TYR A 1 648 ? 45.925 55.732 70.266 1.00 42.14 648 TYR A O 1
ATOM 8313 N N . ALA A 1 649 ? 43.987 55.027 69.299 1.00 42.62 649 ALA A N 1
ATOM 8314 C CA . ALA A 1 649 ? 43.109 55.887 70.093 1.00 41.92 649 ALA A CA 1
ATOM 8315 C C . ALA A 1 649 ? 42.904 55.212 71.449 1.00 45.03 649 ALA A C 1
ATOM 8316 O O . ALA A 1 649 ? 42.886 53.976 71.538 1.00 45.78 649 ALA A O 1
ATOM 8323 N N . VAL A 1 650 ? 42.833 56.033 72.508 1.00 38.52 650 VAL A N 1
ATOM 8324 C CA . VAL A 1 650 ? 42.582 55.621 73.898 1.00 36.74 650 VAL A CA 1
ATOM 8325 C C . VAL A 1 650 ? 41.595 56.682 74.407 1.00 43.69 650 VAL A C 1
ATOM 8326 O O . VAL A 1 650 ? 42.014 57.792 74.781 1.00 42.55 650 VAL A O 1
ATOM 8339 N N . ASP A 1 651 ? 40.280 56.383 74.283 1.00 40.99 651 ASP A N 1
ATOM 8340 C CA . ASP A 1 651 ? 39.216 57.339 74.551 1.00 41.48 651 ASP A CA 1
ATOM 8341 C C . ASP A 1 651 ? 39.458 58.560 73.652 1.00 44.24 651 ASP A C 1
ATOM 8342 O O . ASP A 1 651 ? 39.438 58.351 72.446 1.00 44.76 651 ASP A O 1
ATOM 8351 N N . ASN A 1 652 ? 39.779 59.778 74.159 1.00 40.59 652 ASN A N 1
ATOM 8352 C CA . ASN A 1 652 ? 40.002 60.938 73.273 1.00 38.58 652 ASN A CA 1
ATOM 8353 C C . ASN A 1 652 ? 41.481 61.308 73.193 1.00 43.52 652 ASN A C 1
ATOM 8354 O O . ASN A 1 652 ? 41.811 62.438 72.847 1.00 41.68 652 ASN A O 1
ATOM 8365 N N . THR A 1 653 ? 42.373 60.336 73.445 1.00 42.43 653 THR A N 1
ATOM 8366 C CA . THR A 1 653 ? 43.803 60.542 73.352 1.00 41.70 653 THR A CA 1
ATOM 8367 C C . THR A 1 653 ? 44.379 59.661 72.274 1.00 46.51 653 THR A C 1
ATOM 8368 O O . THR A 1 653 ? 44.174 58.447 72.255 1.00 45.38 653 THR A O 1
ATOM 8379 N N . CYS A 1 654 ? 45.144 60.288 71.407 1.00 44.35 654 CYS A N 1
ATOM 8380 C CA . CYS A 1 654 ? 45.890 59.619 70.378 1.00 43.62 654 CYS A CA 1
ATOM 8381 C C . CYS A 1 654 ? 47.246 59.240 70.996 1.00 47.79 654 CYS A C 1
ATOM 8382 O O . CYS A 1 654 ? 47.973 60.122 71.455 1.00 46.88 654 CYS A O 1
ATOM 8389 N N . VAL A 1 655 ? 47.575 57.945 71.026 1.00 44.35 655 VAL A N 1
ATOM 8390 C CA . VAL A 1 655 ? 48.824 57.451 71.607 1.00 44.53 655 VAL A CA 1
ATOM 8391 C C . VAL A 1 655 ? 49.709 56.909 70.509 1.00 47.19 655 VAL A C 1
ATOM 8392 O O . VAL A 1 655 ? 49.255 56.103 69.707 1.00 46.55 655 VAL A O 1
ATOM 8405 N N . VAL A 1 656 ? 50.965 57.324 70.489 1.00 43.39 656 VAL A N 1
ATOM 8406 C CA . VAL A 1 656 ? 51.946 56.846 69.519 1.00 42.37 656 VAL A CA 1
ATOM 8407 C C . VAL A 1 656 ? 52.996 56.126 70.347 1.00 46.97 656 VAL A C 1
ATOM 8408 O O . VAL A 1 656 ? 53.583 56.731 71.252 1.00 46.14 656 VAL A O 1
ATOM 8421 N N . ARG A 1 657 ? 53.219 54.844 70.066 1.00 42.89 657 ARG A N 1
ATOM 8422 C CA . ARG A 1 657 ? 54.210 54.080 70.806 1.00 45.25 657 ARG A CA 1
ATOM 8423 C C . ARG A 1 657 ? 55.566 54.151 70.082 1.00 51.47 657 ARG A C 1
ATOM 8424 O O . ARG A 1 657 ? 55.714 53.583 69.004 1.00 51.75 657 ARG A O 1
ATOM 8445 N N . SER A 1 658 ? 56.530 54.900 70.659 1.00 48.96 658 SER A N 1
ATOM 8446 C CA . SER A 1 658 ? 57.887 55.065 70.140 1.00 48.29 658 SER A CA 1
ATOM 8447 C C . SER A 1 658 ? 58.804 53.889 70.542 1.00 56.10 658 SER A C 1
ATOM 8448 O O . SER A 1 658 ? 58.456 53.084 71.402 1.00 54.93 658 SER A O 1
ATOM 8456 N N . ARG A 1 659 ? 59.976 53.816 69.893 1.00 57.41 659 ARG A N 1
ATOM 8457 C CA . ARG A 1 659 ? 61.048 52.858 70.147 1.00 59.17 659 ARG A CA 1
ATOM 8458 C C . ARG A 1 659 ? 62.072 53.573 71.070 1.00 69.35 659 ARG A C 1
ATOM 8459 O O . ARG A 1 659 ? 61.980 54.808 71.263 1.00 68.72 659 ARG A O 1
ATOM 8480 N N . ASP A 1 660 ? 63.068 52.840 71.544 1.00 68.60 660 ASP A N 1
ATOM 8481 C CA . ASP A 1 660 ? 64.131 53.424 72.347 1.00 111.81 660 ASP A CA 1
ATOM 8482 C C . ASP A 1 660 ? 65.185 54.015 71.431 1.00 100.37 660 ASP A C 1
ATOM 8483 O O . ASP A 1 660 ? 65.522 55.182 71.532 1.00 59.55 660 ASP A O 1
ATOM 8490 N N . ALA A 1 671 ? 62.303 63.115 66.723 1.00 61.99 671 ALA A N 1
ATOM 8491 C CA . ALA A 1 671 ? 61.096 63.951 66.722 1.00 61.41 671 ALA A CA 1
ATOM 8492 C C . ALA A 1 671 ? 59.807 63.107 66.457 1.00 64.16 671 ALA A C 1
ATOM 8493 O O . ALA A 1 671 ? 59.181 63.214 65.389 1.00 63.64 671 ALA A O 1
ATOM 8499 N N . VAL A 1 672 ? 59.415 62.268 67.453 1.00 58.72 672 VAL A N 1
ATOM 8500 C CA . VAL A 1 672 ? 58.200 61.440 67.355 1.00 55.41 672 VAL A CA 1
ATOM 8501 C C . VAL A 1 672 ? 56.984 62.341 67.664 1.00 55.44 672 VAL A C 1
ATOM 8502 O O . VAL A 1 672 ? 56.984 63.002 68.691 1.00 53.74 672 VAL A O 1
ATOM 8515 N N . THR A 1 673 ? 55.976 62.372 66.767 1.00 49.81 673 THR A N 1
ATOM 8516 C CA . THR A 1 673 ? 54.791 63.226 66.879 1.00 49.28 673 THR A CA 1
ATOM 8517 C C . THR A 1 673 ? 53.525 62.401 66.838 1.00 50.37 673 THR A C 1
ATOM 8518 O O . THR A 1 673 ? 53.479 61.382 66.135 1.00 48.87 673 THR A O 1
ATOM 8529 N N . ALA A 1 674 ? 52.487 62.867 67.565 1.00 45.51 674 ALA A N 1
ATOM 8530 C CA . ALA A 1 674 ? 51.161 62.259 67.570 1.00 44.30 674 ALA A CA 1
ATOM 8531 C C . ALA A 1 674 ? 50.244 63.253 66.889 1.00 48.99 674 ALA A C 1
ATOM 8532 O O . ALA A 1 674 ? 50.166 64.391 67.331 1.00 48.45 674 ALA A O 1
ATOM 8539 N N . VAL A 1 675 ? 49.626 62.847 65.762 1.00 45.18 675 VAL A N 1
ATOM 8540 C CA . VAL A 1 675 ? 48.713 63.672 64.981 1.00 43.59 675 VAL A CA 1
ATOM 8541 C C . VAL A 1 675 ? 47.321 63.128 65.223 1.00 44.41 675 VAL A C 1
ATOM 8542 O O . VAL A 1 675 ? 47.084 61.956 64.955 1.00 43.67 675 VAL A O 1
ATOM 8555 N N . ALA A 1 676 ? 46.406 63.973 65.688 1.00 40.00 676 ALA A N 1
ATOM 8556 C CA . ALA A 1 676 ? 45.038 63.594 65.997 1.00 39.09 676 ALA A CA 1
ATOM 8557 C C . ALA A 1 676 ? 44.042 64.443 65.228 1.00 43.21 676 ALA A C 1
ATOM 8558 O O . ALA A 1 676 ? 44.232 65.649 65.157 1.00 43.57 676 ALA A O 1
ATOM 8565 N N . ILE A 1 677 ? 42.949 63.856 64.719 1.00 38.91 677 ILE A N 1
ATOM 8566 C CA . ILE A 1 677 ? 41.857 64.641 64.119 1.00 38.61 677 ILE A CA 1
ATOM 8567 C C . ILE A 1 677 ? 40.740 64.585 65.183 1.00 47.58 677 ILE A C 1
ATOM 8568 O O . ILE A 1 677 ? 40.393 63.498 65.665 1.00 46.50 677 ILE A O 1
ATOM 8584 N N . CYS A 1 678 ? 40.257 65.766 65.603 1.00 48.88 678 CYS A N 1
ATOM 8585 C CA . CYS A 1 678 ? 39.244 65.966 66.640 1.00 49.98 678 CYS A CA 1
ATOM 8586 C C . CYS A 1 678 ? 38.031 66.473 65.962 1.00 54.03 678 CYS A C 1
ATOM 8587 O O . CYS A 1 678 ? 38.097 67.463 65.249 1.00 55.76 678 CYS A O 1
ATOM 8594 N N . CYS A 1 679 ? 36.924 65.857 66.193 1.00 49.58 679 CYS A N 1
ATOM 8595 C CA . CYS A 1 679 ? 35.731 66.187 65.466 1.00 49.22 679 CYS A CA 1
ATOM 8596 C C . CYS A 1 679 ? 34.591 66.499 66.414 1.00 51.50 679 CYS A C 1
ATOM 8597 O O . CYS A 1 679 ? 34.657 66.135 67.583 1.00 51.25 679 CYS A O 1
ATOM 8604 N N . ARG A 1 680 ? 33.565 67.210 65.938 1.00 47.18 680 ARG A N 1
ATOM 8605 C CA . ARG A 1 680 ? 32.406 67.549 66.773 1.00 48.17 680 ARG A CA 1
ATOM 8606 C C . ARG A 1 680 ? 31.207 67.953 65.945 1.00 53.22 680 ARG A C 1
ATOM 8607 O O . ARG A 1 680 ? 31.380 68.463 64.841 1.00 51.07 680 ARG A O 1
ATOM 8628 N N . SER A 1 681 ? 29.991 67.773 66.497 1.00 54.42 681 SER A N 1
ATOM 8629 C CA . SER A 1 681 ? 28.766 68.152 65.794 1.00 57.39 681 SER A CA 1
ATOM 8630 C C . SER A 1 681 ? 28.096 69.411 66.345 1.00 68.21 681 SER A C 1
ATOM 8631 O O . SER A 1 681 ? 28.186 69.720 67.537 1.00 68.94 681 SER A O 1
ATOM 8639 N N . ARG A 1 682 ? 27.406 70.124 65.439 1.00 67.96 682 ARG A N 1
ATOM 8640 C CA . ARG A 1 682 ? 26.692 71.371 65.685 1.00 101.31 682 ARG A CA 1
ATOM 8641 C C . ARG A 1 682 ? 27.579 72.434 66.325 1.00 107.27 682 ARG A C 1
ATOM 8642 O O . ARG A 1 682 ? 28.408 73.023 65.639 1.00 61.56 682 ARG A O 1
ATOM 8694 N N . TRP B 2 2 ? 29.111 51.571 98.050 1.00 45.46 2 TRP B N 1
ATOM 8695 C CA . TRP B 2 2 ? 30.158 52.158 97.208 1.00 44.16 2 TRP B CA 1
ATOM 8696 C C . TRP B 2 2 ? 29.830 52.015 95.737 1.00 52.27 2 TRP B C 1
ATOM 8697 O O . TRP B 2 2 ? 30.048 52.947 94.962 1.00 53.72 2 TRP B O 1
ATOM 8718 N N . ASN B 2 3 ? 29.297 50.832 95.369 1.00 48.00 3 ASN B N 1
ATOM 8719 C CA . ASN B 2 3 ? 28.920 50.491 94.006 1.00 46.74 3 ASN B CA 1
ATOM 8720 C C . ASN B 2 3 ? 27.914 51.469 93.398 1.00 49.85 3 ASN B C 1
ATOM 8721 O O . ASN B 2 3 ? 28.087 51.869 92.258 1.00 47.96 3 ASN B O 1
ATOM 8732 N N . LEU B 2 4 ? 26.890 51.869 94.158 1.00 48.25 4 LEU B N 1
ATOM 8733 C CA . LEU B 2 4 ? 25.859 52.785 93.668 1.00 46.92 4 LEU B CA 1
ATOM 8734 C C . LEU B 2 4 ? 26.364 54.218 93.594 1.00 50.22 4 LEU B C 1
ATOM 8735 O O . LEU B 2 4 ? 25.861 55.017 92.785 1.00 47.46 4 LEU B O 1
ATOM 8751 N N . LYS B 2 5 ? 27.341 54.548 94.467 1.00 47.70 5 LYS B N 1
ATOM 8752 C CA . LYS B 2 5 ? 27.959 55.863 94.474 1.00 47.56 5 LYS B CA 1
ATOM 8753 C C . LYS B 2 5 ? 28.879 55.921 93.273 1.00 52.50 5 LYS B C 1
ATOM 8754 O O . LYS B 2 5 ? 28.854 56.887 92.525 1.00 54.24 5 LYS B O 1
ATOM 8797 N N . ILE B 2 7 ? 28.659 54.473 90.299 1.00 51.53 7 ILE B N 1
ATOM 8798 C CA . ILE B 2 7 ? 27.958 54.644 89.033 1.00 52.08 7 ILE B CA 1
ATOM 8799 C C . ILE B 2 7 ? 27.143 55.953 88.997 1.00 55.72 7 ILE B C 1
ATOM 8800 O O . ILE B 2 7 ? 26.394 56.146 88.052 1.00 53.92 7 ILE B O 1
ATOM 8826 N N . LEU B 2 9 ? 24.706 57.060 91.221 1.00 60.31 9 LEU B N 1
ATOM 8827 C CA . LEU B 2 9 ? 23.303 56.894 91.625 1.00 62.57 9 LEU B CA 1
ATOM 8828 C C . LEU B 2 9 ? 23.066 57.576 92.988 1.00 71.83 9 LEU B C 1
ATOM 8829 O O . LEU B 2 9 ? 21.987 58.133 93.193 1.00 71.67 9 LEU B O 1
ATOM 8845 N N . LEU B 2 10 ? 24.046 57.504 93.924 1.00 71.15 10 LEU B N 1
ATOM 8846 C CA . LEU B 2 10 ? 23.955 58.150 95.238 1.00 72.79 10 LEU B CA 1
ATOM 8847 C C . LEU B 2 10 ? 25.076 59.178 95.352 1.00 80.98 10 LEU B C 1
ATOM 8848 O O . LEU B 2 10 ? 26.123 59.020 94.711 1.00 81.67 10 LEU B O 1
ATOM 8864 N N . ARG B 2 11 ? 24.869 60.207 96.198 1.00 78.85 11 ARG B N 1
ATOM 8865 C CA . ARG B 2 11 ? 25.881 61.229 96.495 1.00 110.33 11 ARG B CA 1
ATOM 8866 C C . ARG B 2 11 ? 26.573 60.867 97.815 1.00 116.13 11 ARG B C 1
ATOM 8867 O O . ARG B 2 11 ? 27.637 60.251 97.820 1.00 61.33 11 ARG B O 1
ATOM 8888 N N . GLN C 3 1 ? 56.407 68.316 20.384 1.00 59.61 1 GLN H N 1
ATOM 8889 C CA . GLN C 3 1 ? 57.658 67.654 20.693 1.00 60.30 1 GLN H CA 1
ATOM 8890 C C . GLN C 3 1 ? 57.579 66.800 21.967 1.00 65.82 1 GLN H C 1
ATOM 8891 O O . GLN C 3 1 ? 58.316 65.809 22.044 1.00 66.76 1 GLN H O 1
ATOM 8904 N N . VAL C 3 2 ? 56.667 67.116 22.928 1.00 61.20 2 VAL H N 1
ATOM 8905 C CA . VAL C 3 2 ? 56.431 66.244 24.098 1.00 60.51 2 VAL H CA 1
ATOM 8906 C C . VAL C 3 2 ? 55.566 65.094 23.549 1.00 63.43 2 VAL H C 1
ATOM 8907 O O . VAL C 3 2 ? 54.455 65.398 23.088 1.00 63.32 2 VAL H O 1
ATOM 8920 N N . GLN C 3 3 ? 56.049 63.807 23.556 1.00 58.11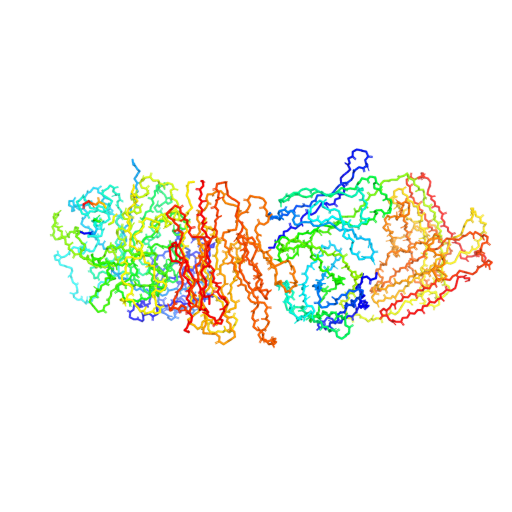 3 GLN H N 1
ATOM 8921 C CA . GLN C 3 3 ? 55.237 62.710 22.989 1.00 58.29 3 GLN H CA 1
ATOM 8922 C C . GLN C 3 3 ? 55.563 61.311 23.479 1.00 58.71 3 GLN H C 1
ATOM 8923 O O . GLN C 3 3 ? 56.659 61.073 23.971 1.00 58.55 3 GLN H O 1
ATOM 8937 N N . LEU C 3 4 ? 54.596 60.383 23.309 1.00 53.04 4 LEU H N 1
ATOM 8938 C CA . LEU C 3 4 ? 54.714 58.980 23.725 1.00 53.21 4 LEU H CA 1
ATOM 8939 C C . LEU C 3 4 ? 54.518 58.014 22.510 1.00 56.94 4 LEU H C 1
ATOM 8940 O O . LEU C 3 4 ? 53.395 57.870 22.004 1.00 56.71 4 LEU H O 1
ATOM 8956 N N . LYS C 3 5 ? 55.609 57.359 22.043 1.00 52.83 5 LYS H N 1
ATOM 8957 C CA . LYS C 3 5 ? 55.545 56.435 20.904 1.00 52.09 5 LYS H CA 1
ATOM 8958 C C . LYS C 3 5 ? 55.399 55.002 21.389 1.00 53.64 5 LYS H C 1
ATOM 8959 O O . LYS C 3 5 ? 56.338 54.456 21.959 1.00 55.02 5 LYS H O 1
ATOM 8978 N N . GLN C 3 6 ? 54.239 54.390 21.146 1.00 47.32 6 GLN H N 1
ATOM 8979 C CA . GLN C 3 6 ? 53.968 53.018 21.556 1.00 46.28 6 GLN H CA 1
ATOM 8980 C C . GLN C 3 6 ? 54.369 51.986 20.535 1.00 50.91 6 GLN H C 1
ATOM 8981 O O . GLN C 3 6 ? 54.296 52.234 19.339 1.00 49.78 6 GLN H O 1
ATOM 8995 N N . SER C 3 7 ? 54.655 50.774 21.028 1.00 49.99 7 SER H N 1
ATOM 8996 C CA . SER C 3 7 ? 55.056 49.630 20.219 1.00 50.42 7 SER H CA 1
ATOM 8997 C C . SER C 3 7 ? 53.890 49.145 19.330 1.00 58.72 7 SER H C 1
ATOM 8998 O O . SER C 3 7 ? 52.724 49.406 19.630 1.00 59.38 7 SER H O 1
ATOM 9006 N N . GLY C 3 8 ? 54.229 48.486 18.227 1.00 57.40 8 GLY H N 1
ATOM 9007 C CA . GLY C 3 8 ? 53.256 48.009 17.251 1.00 58.57 8 GLY H CA 1
ATOM 9008 C C . GLY C 3 8 ? 52.348 46.915 17.759 1.00 65.62 8 GLY H C 1
ATOM 9009 O O . GLY C 3 8 ? 52.649 46.286 18.779 1.00 65.46 8 GLY H O 1
ATOM 9013 N N . ALA C 3 9 ? 51.228 46.682 17.029 1.00 64.26 9 ALA H N 1
ATOM 9014 C CA . ALA C 3 9 ? 50.203 45.686 17.391 1.00 63.06 9 ALA H CA 1
ATOM 9015 C C . ALA C 3 9 ? 50.771 44.282 17.583 1.00 65.74 9 ALA H C 1
ATOM 9016 O O . ALA C 3 9 ? 51.790 43.949 16.973 1.00 65.61 9 ALA H O 1
ATOM 9023 N N . GLU C 3 10 ? 50.123 43.477 18.456 1.00 60.36 10 GLU H N 1
ATOM 9024 C CA . GLU C 3 10 ? 50.566 42.130 18.789 1.00 59.96 10 GLU H CA 1
ATOM 9025 C C . GLU C 3 10 ? 49.476 41.102 18.611 1.00 65.92 10 GLU H C 1
ATOM 9026 O O . GLU C 3 10 ? 48.279 41.399 18.703 1.00 66.43 10 GLU H O 1
ATOM 9038 N N . LEU C 3 11 ? 49.927 39.875 18.340 1.00 62.61 11 LEU H N 1
ATOM 9039 C CA . LEU C 3 11 ? 49.131 38.655 18.253 1.00 60.01 11 LEU H CA 1
ATOM 9040 C C . LEU C 3 11 ? 49.870 37.673 19.185 1.00 65.79 11 LEU H C 1
ATOM 9041 O O . LEU C 3 11 ? 51.111 37.563 19.112 1.00 66.11 11 LEU H O 1
ATOM 9057 N N . VAL C 3 12 ? 49.136 37.023 20.089 1.00 61.56 12 VAL H N 1
ATOM 9058 C CA . VAL C 3 12 ? 49.740 36.081 21.004 1.00 63.94 12 VAL H CA 1
ATOM 9059 C C . VAL C 3 12 ? 48.797 34.934 21.301 1.00 66.34 12 VAL H C 1
ATOM 9060 O O . VAL C 3 12 ? 47.579 35.109 21.273 1.00 65.19 12 VAL H O 1
ATOM 9073 N N . ARG C 3 13 ? 49.370 33.740 21.554 1.00 62.61 13 ARG H N 1
ATOM 9074 C CA . ARG C 3 13 ? 48.585 32.539 21.827 1.00 60.55 13 ARG H CA 1
ATOM 9075 C C . ARG C 3 13 ? 48.034 32.585 23.259 1.00 58.95 13 ARG H C 1
ATOM 9076 O O . ARG C 3 13 ? 48.729 33.085 24.149 1.00 56.91 13 ARG H O 1
ATOM 9097 N N . PRO C 3 14 ? 46.803 32.079 23.525 1.00 52.75 14 PRO H N 1
ATOM 9098 C CA . PRO C 3 14 ? 46.303 32.068 24.922 1.00 51.37 14 PRO H CA 1
ATOM 9099 C C . PRO C 3 14 ? 47.292 31.371 25.875 1.00 56.12 14 PRO H C 1
ATOM 9100 O O . PRO C 3 14 ? 47.945 30.392 25.487 1.00 55.43 14 PRO H O 1
ATOM 9111 N N . GLY C 3 15 ? 47.479 31.948 27.061 1.00 52.55 15 GLY H N 1
ATOM 9112 C CA . GLY C 3 15 ? 48.457 31.470 28.028 1.00 52.92 15 GLY H CA 1
ATOM 9113 C C . GLY C 3 15 ? 49.838 32.091 27.871 1.00 55.83 15 GLY H C 1
ATOM 9114 O O . GLY C 3 15 ? 50.656 31.961 28.782 1.00 54.97 15 GLY H O 1
ATOM 9118 N N . ALA C 3 16 ? 50.129 32.785 26.736 1.00 52.61 16 ALA H N 1
ATOM 9119 C CA . ALA C 3 16 ? 51.430 33.451 26.537 1.00 54.98 16 ALA H CA 1
ATOM 9120 C C . ALA C 3 16 ? 51.440 34.860 27.173 1.00 62.01 16 ALA H C 1
ATOM 9121 O O . ALA C 3 16 ? 50.405 35.345 27.656 1.00 61.83 16 ALA H O 1
ATOM 9128 N N . SER C 3 17 ? 52.607 35.525 27.127 1.00 59.76 17 SER H N 1
ATOM 9129 C CA . SER C 3 17 ? 52.794 36.877 27.660 1.00 58.17 17 SER H CA 1
ATOM 9130 C C . SER C 3 17 ? 53.293 37.852 26.581 1.00 63.20 17 SER H C 1
ATOM 9131 O O . SER C 3 17 ? 53.940 37.417 25.626 1.00 62.91 17 SER H O 1
ATOM 9139 N N . VAL C 3 18 ? 53.027 39.170 26.753 1.00 60.59 18 VAL H N 1
ATOM 9140 C CA . VAL C 3 18 ? 53.509 40.244 25.844 1.00 58.77 18 VAL H CA 1
ATOM 9141 C C . VAL C 3 18 ? 54.148 41.319 26.676 1.00 58.30 18 VAL H C 1
ATOM 9142 O O . VAL C 3 18 ? 53.706 41.555 27.797 1.00 56.92 18 VAL H O 1
ATOM 9155 N N . LYS C 3 19 ? 55.099 42.039 26.084 1.00 52.22 19 LYS H N 1
ATOM 9156 C CA . LYS C 3 19 ? 55.737 43.173 26.720 1.00 50.44 19 LYS H CA 1
ATOM 9157 C C . LYS C 3 19 ? 55.528 44.359 25.786 1.00 51.96 19 LYS H C 1
ATOM 9158 O O . LYS C 3 19 ? 56.213 44.488 24.771 1.00 49.18 19 LYS H O 1
ATOM 9177 N N . LEU C 3 20 ? 54.539 45.209 26.122 1.00 49.58 20 LEU H N 1
ATOM 9178 C CA . LEU C 3 20 ? 54.216 46.432 25.355 1.00 48.75 20 LEU H CA 1
ATOM 9179 C C . LEU C 3 20 ? 55.188 47.526 25.819 1.00 54.96 20 LEU H C 1
ATOM 9180 O O . LEU C 3 20 ? 55.571 47.495 26.982 1.00 57.11 20 LEU H O 1
ATOM 9196 N N . SER C 3 21 ? 55.596 48.466 24.951 1.00 50.78 21 SER H N 1
ATOM 9197 C CA . SER C 3 21 ? 56.510 49.555 25.340 1.00 51.16 21 SER H CA 1
ATOM 9198 C C . SER C 3 21 ? 55.910 50.929 24.983 1.00 53.65 21 SER H C 1
ATOM 9199 O O . SER C 3 21 ? 54.974 51.008 24.189 1.00 52.51 21 SER H O 1
ATOM 9207 N N . CYS C 3 22 ? 56.427 51.993 25.619 1.00 49.48 22 CYS H N 1
ATOM 9208 C CA . CYS C 3 22 ? 55.902 53.354 25.500 1.00 47.94 22 CYS H CA 1
ATOM 9209 C C . CYS C 3 22 ? 57.101 54.310 25.552 1.00 53.14 22 CYS H C 1
ATOM 9210 O O . CYS C 3 22 ? 57.596 54.599 26.637 1.00 53.16 22 CYS H O 1
ATOM 9217 N N . LYS C 3 23 ? 57.604 54.744 24.379 1.00 50.23 23 LYS H N 1
ATOM 9218 C CA . LYS C 3 23 ? 58.796 55.578 24.301 1.00 51.64 23 LYS H CA 1
ATOM 9219 C C . LYS C 3 23 ? 58.513 57.066 24.480 1.00 58.45 23 LYS H C 1
ATOM 9220 O O . LYS C 3 23 ? 57.787 57.662 23.675 1.00 59.66 23 LYS H O 1
ATOM 9239 N N . ALA C 3 24 ? 59.148 57.679 25.507 1.00 53.91 24 ALA H N 1
ATOM 9240 C CA . ALA C 3 24 ? 58.923 59.078 25.867 1.00 53.13 24 ALA H CA 1
ATOM 9241 C C . ALA C 3 24 ? 60.014 59.997 25.366 1.00 57.60 24 ALA H C 1
ATOM 9242 O O . ALA C 3 24 ? 61.192 59.648 25.448 1.00 58.31 24 ALA H O 1
ATOM 9249 N N . SER C 3 25 ? 59.622 61.197 24.903 1.00 53.69 25 SER H N 1
ATOM 9250 C CA . SER C 3 25 ? 60.553 62.201 24.395 1.00 56.55 25 SER H CA 1
ATOM 9251 C C . SER C 3 25 ? 60.026 63.628 24.555 1.00 62.76 25 SER H C 1
ATOM 9252 O O . SER C 3 25 ? 58.823 63.829 24.745 1.00 63.73 25 SER H O 1
ATOM 9260 N N . GLY C 3 26 ? 60.934 64.596 24.464 1.00 59.30 26 GLY H N 1
ATOM 9261 C CA . GLY C 3 26 ? 60.611 66.019 24.541 1.00 59.02 26 GLY H CA 1
ATOM 9262 C C . GLY C 3 26 ? 60.410 66.589 25.925 1.00 61.35 26 GLY H C 1
ATOM 9263 O O . GLY C 3 26 ? 60.023 67.754 26.054 1.00 61.55 26 GLY H O 1
ATOM 9267 N N . TYR C 3 27 ? 60.703 65.793 26.970 1.00 55.93 27 TYR H N 1
ATOM 9268 C CA . TYR C 3 27 ? 60.524 66.179 28.370 1.00 52.41 27 TYR H CA 1
ATOM 9269 C C . TYR C 3 27 ? 61.466 65.304 29.268 1.00 55.38 27 TYR H C 1
ATOM 9270 O O . TYR C 3 27 ? 62.020 64.312 28.785 1.00 54.56 27 TYR H O 1
ATOM 9288 N N . ILE C 3 28 ? 61.616 65.651 30.557 1.00 51.88 28 ILE H N 1
ATOM 9289 C CA . ILE C 3 28 ? 62.467 64.886 31.466 1.00 53.62 28 ILE H CA 1
ATOM 9290 C C . ILE C 3 28 ? 61.743 63.597 31.881 1.00 58.72 28 ILE H C 1
ATOM 9291 O O . ILE C 3 28 ? 60.873 63.626 32.753 1.00 58.60 28 ILE H O 1
ATOM 9307 N N . PHE C 3 29 ? 62.140 62.471 31.268 1.00 55.11 29 PHE H N 1
ATOM 9308 C CA . PHE C 3 29 ? 61.571 61.143 31.504 1.00 53.62 29 PHE H CA 1
ATOM 9309 C C . PHE C 3 29 ? 61.290 60.806 32.978 1.00 61.80 29 PHE H C 1
ATOM 9310 O O . PHE C 3 29 ? 60.168 60.412 33.312 1.00 63.66 29 PHE H O 1
ATOM 9327 N N . THR C 3 30 ? 62.308 60.952 33.839 1.00 57.90 30 THR H N 1
ATOM 9328 C CA . THR C 3 30 ? 62.238 60.607 35.266 1.00 55.50 30 THR H CA 1
ATOM 9329 C C . THR C 3 30 ? 61.279 61.425 36.130 1.00 59.69 30 THR H C 1
ATOM 9330 O O . THR C 3 30 ? 60.934 60.968 37.223 1.00 59.53 30 THR H O 1
ATOM 9341 N N . ASP C 3 31 ? 60.892 62.633 35.681 1.00 55.57 31 ASP H N 1
ATOM 9342 C CA . ASP C 3 31 ? 60.080 63.566 36.467 1.00 54.26 31 ASP H CA 1
ATOM 9343 C C . ASP C 3 31 ? 58.551 63.418 36.397 1.00 52.86 31 ASP H C 1
ATOM 9344 O O . ASP C 3 31 ? 57.868 64.125 37.141 1.00 52.20 31 ASP H O 1
ATOM 9353 N N . TYR C 3 32 ? 58.008 62.547 35.531 1.00 46.35 32 TYR H N 1
ATOM 9354 C CA . TYR C 3 32 ? 56.557 62.417 35.342 1.00 42.85 32 TYR H CA 1
ATOM 9355 C C . TYR C 3 32 ? 56.095 60.989 35.475 1.00 46.22 32 TYR H C 1
ATOM 9356 O O . TYR C 3 32 ? 56.784 60.072 34.994 1.00 45.60 32 TYR H O 1
ATOM 9374 N N . TYR C 3 33 ? 54.882 60.803 36.066 1.00 40.76 33 TYR H N 1
ATOM 9375 C CA . TYR C 3 33 ? 54.265 59.475 36.178 1.00 39.24 33 TYR H CA 1
ATOM 9376 C C . TYR C 3 33 ? 53.724 59.076 34.791 1.00 42.47 33 TYR H C 1
ATOM 9377 O O . TYR C 3 33 ? 53.266 59.957 34.046 1.00 41.94 33 TYR H O 1
ATOM 9395 N N . ILE C 3 34 ? 53.849 57.779 34.417 1.00 38.32 34 ILE H N 1
ATOM 9396 C CA . ILE C 3 34 ? 53.337 57.227 33.152 1.00 37.02 34 ILE H CA 1
ATOM 9397 C C . ILE C 3 34 ? 52.323 56.141 33.555 1.00 43.42 34 ILE H C 1
ATOM 9398 O O . ILE C 3 34 ? 52.605 55.333 34.457 1.00 42.35 34 ILE H O 1
ATOM 9414 N N . ASN C 3 35 ? 51.155 56.120 32.886 1.00 40.29 35 ASN H N 1
ATOM 9415 C CA . ASN C 3 35 ? 50.082 55.168 33.192 1.00 41.40 35 ASN H CA 1
ATOM 9416 C C . ASN C 3 35 ? 49.774 54.299 32.007 1.00 45.18 35 ASN H C 1
ATOM 9417 O O . ASN C 3 35 ? 50.040 54.714 30.886 1.00 44.97 35 ASN H O 1
ATOM 9428 N N . TRP C 3 36 ? 49.190 53.114 32.263 1.00 41.46 36 TRP H N 1
ATOM 9429 C CA . TRP C 3 36 ? 48.708 52.179 31.247 1.00 43.35 36 TRP H CA 1
ATOM 9430 C C . TRP C 3 36 ? 47.210 51.988 31.450 1.00 46.25 36 TRP H C 1
ATOM 9431 O O . TRP C 3 36 ? 46.741 51.887 32.595 1.00 45.91 36 TRP H O 1
ATOM 9452 N N . LEU C 3 37 ? 46.453 51.993 30.350 1.00 41.56 37 LEU H N 1
ATOM 9453 C CA . LEU C 3 37 ? 44.999 51.853 30.404 1.00 40.99 37 LEU H CA 1
ATOM 9454 C C . LEU C 3 37 ? 44.529 50.849 29.332 1.00 47.25 37 LEU H C 1
ATOM 9455 O O . LEU C 3 37 ? 45.199 50.659 28.310 1.00 47.50 37 LEU H O 1
ATOM 9471 N N . LYS C 3 38 ? 43.432 50.143 29.618 1.00 43.88 38 LYS H N 1
ATOM 9472 C CA . LYS C 3 38 ? 42.887 49.109 28.737 1.00 44.08 38 LYS H CA 1
ATOM 9473 C C . LYS C 3 38 ? 41.603 49.640 28.110 1.00 48.25 38 LYS H C 1
ATOM 9474 O O . LYS C 3 38 ? 40.732 50.115 28.842 1.00 47.44 38 LYS H O 1
ATOM 9493 N N . LYS C 3 39 ? 41.450 49.502 26.777 1.00 45.76 39 LYS H N 1
ATOM 9494 C CA . LYS C 3 39 ? 40.219 49.877 26.068 1.00 46.26 39 LYS H CA 1
ATOM 9495 C C . LYS C 3 39 ? 39.682 48.684 25.273 1.00 55.27 39 LYS H C 1
ATOM 9496 O O . LYS C 3 39 ? 40.296 48.296 24.280 1.00 54.85 39 LYS H O 1
ATOM 9515 N N . ARG C 3 40 ? 38.530 48.124 25.687 1.00 56.65 40 ARG H N 1
ATOM 9516 C CA . ARG C 3 40 ? 37.850 47.066 24.934 1.00 59.75 40 ARG H CA 1
ATOM 9517 C C . ARG C 3 40 ? 36.783 47.777 24.078 1.00 70.53 40 ARG H C 1
ATOM 9518 O O . ARG C 3 40 ? 36.400 48.901 24.425 1.00 70.32 40 ARG H O 1
ATOM 9539 N N . PRO C 3 41 ? 36.252 47.123 23.011 1.00 70.69 41 PRO H N 1
ATOM 9540 C CA . PRO C 3 41 ? 35.319 47.801 22.093 1.00 70.76 41 PRO H CA 1
ATOM 9541 C C . PRO C 3 41 ? 34.119 48.582 22.663 1.00 76.77 41 PRO H C 1
ATOM 9542 O O . PRO C 3 41 ? 34.006 49.789 22.386 1.00 77.41 41 PRO H O 1
ATOM 9553 N N . GLY C 3 42 ? 33.225 47.925 23.394 1.00 72.87 42 GLY H N 1
ATOM 9554 C CA . GLY C 3 42 ? 32.044 48.604 23.923 1.00 74.14 42 GLY H CA 1
ATOM 9555 C C . GLY C 3 42 ? 32.231 49.273 25.272 1.00 75.42 42 GLY H C 1
ATOM 9556 O O . GLY C 3 42 ? 31.398 50.092 25.678 1.00 73.77 42 GLY H O 1
ATOM 9560 N N . GLN C 3 43 ? 33.310 48.909 25.992 1.00 71.03 43 GLN H N 1
ATOM 9561 C CA . GLN C 3 43 ? 33.565 49.379 27.353 1.00 70.45 43 GLN H CA 1
ATOM 9562 C C . GLN C 3 43 ? 34.278 50.718 27.436 1.00 69.14 43 GLN H C 1
ATOM 9563 O O . GLN C 3 43 ? 34.824 51.205 26.448 1.00 68.90 43 GLN H O 1
ATOM 9577 N N . GLY C 3 44 ? 34.257 51.289 28.630 1.00 61.69 44 GLY H N 1
ATOM 9578 C CA . GLY C 3 44 ? 34.986 52.505 28.951 1.00 58.91 44 GLY H CA 1
ATOM 9579 C C . GLY C 3 44 ? 36.387 52.126 29.407 1.00 57.00 44 GLY H C 1
ATOM 9580 O O . GLY C 3 44 ? 36.591 51.020 29.934 1.00 57.31 44 GLY H O 1
ATOM 9584 N N . LEU C 3 45 ? 37.370 53.024 29.180 1.00 46.76 45 LEU H N 1
ATOM 9585 C CA . LEU C 3 45 ? 38.765 52.804 29.561 1.00 43.69 45 LEU H CA 1
ATOM 9586 C C . LEU C 3 45 ? 38.916 52.281 31.007 1.00 47.47 45 LEU H C 1
ATOM 9587 O O . LEU C 3 45 ? 38.203 52.754 31.906 1.00 48.30 45 LEU H O 1
ATOM 9603 N N . GLU C 3 46 ? 39.844 51.332 31.235 1.00 42.32 46 GLU H N 1
ATOM 9604 C CA . GLU C 3 46 ? 40.141 50.820 32.581 1.00 42.69 46 GLU H CA 1
ATOM 9605 C C . GLU C 3 46 ? 41.543 51.228 32.930 1.00 47.81 46 GLU H C 1
ATOM 9606 O O . GLU C 3 46 ? 42.468 50.947 32.163 1.00 48.56 46 GLU H O 1
ATOM 9618 N N . TRP C 3 47 ? 41.733 51.805 34.104 1.00 43.94 47 TRP H N 1
ATOM 9619 C CA . TRP C 3 47 ? 43.069 52.173 34.521 1.00 43.17 47 TRP H CA 1
ATOM 9620 C C . TRP C 3 47 ? 43.809 50.885 35.008 1.00 47.91 47 TRP H C 1
ATOM 9621 O O . TRP C 3 47 ? 43.277 50.165 35.848 1.00 47.85 47 TRP H O 1
ATOM 9642 N N . ILE C 3 48 ? 44.995 50.565 34.438 1.00 44.06 48 ILE H N 1
ATOM 9643 C CA . ILE C 3 48 ? 45.753 49.373 34.844 1.00 44.87 48 ILE H CA 1
ATOM 9644 C C . ILE C 3 48 ? 46.738 49.734 35.973 1.00 45.89 48 ILE H C 1
ATOM 9645 O O . ILE C 3 48 ? 46.561 49.297 37.118 1.00 44.94 48 ILE H O 1
ATOM 9661 N N . ALA C 3 49 ? 47.773 50.516 35.663 1.00 40.68 49 ALA H N 1
ATOM 9662 C CA . ALA C 3 49 ? 48.758 50.863 36.688 1.00 41.94 49 ALA H CA 1
ATOM 9663 C C . ALA C 3 49 ? 49.534 52.128 36.352 1.00 44.36 49 ALA H C 1
ATOM 9664 O O . ALA C 3 49 ? 49.313 52.716 35.295 1.00 44.19 49 ALA H O 1
ATOM 9671 N N . ARG C 3 50 ? 50.398 52.571 37.277 1.00 39.42 50 ARG H N 1
ATOM 9672 C CA . ARG C 3 50 ? 51.287 53.723 37.066 1.00 38.60 50 ARG H CA 1
ATOM 9673 C C . ARG C 3 50 ? 52.688 53.467 37.626 1.00 44.18 50 ARG H C 1
ATOM 9674 O O . ARG C 3 50 ? 52.851 52.666 38.548 1.00 44.10 50 ARG H O 1
ATOM 9695 N N . ILE C 3 51 ? 53.679 54.181 37.095 1.00 39.76 51 ILE H N 1
ATOM 9696 C CA . ILE C 3 51 ? 55.071 54.033 37.511 1.00 41.17 51 ILE H CA 1
ATOM 9697 C C . ILE C 3 51 ? 55.765 55.383 37.499 1.00 47.28 51 ILE H C 1
ATOM 9698 O O . ILE C 3 51 ? 55.507 56.174 36.595 1.00 48.09 51 ILE H O 1
ATOM 9714 N N . TYR C 3 52 ? 56.634 55.655 38.492 1.00 43.55 52 TYR H N 1
ATOM 9715 C CA . TYR C 3 52 ? 57.436 56.880 38.504 1.00 43.42 52 TYR H CA 1
ATOM 9716 C C . TYR C 3 52 ? 58.777 56.437 37.914 1.00 50.13 52 TYR H C 1
ATOM 9717 O O . TYR C 3 52 ? 59.431 55.609 38.542 1.00 50.18 52 TYR H O 1
ATOM 9735 N N . PRO C 3 53 ? 59.176 56.841 36.688 1.00 47.05 53 PRO H N 1
ATOM 9736 C CA . PRO C 3 53 ? 60.440 56.328 36.133 1.00 47.15 53 PRO H CA 1
ATOM 9737 C C . PRO C 3 53 ? 61.669 56.724 36.944 1.00 50.92 53 PRO H C 1
ATOM 9738 O O . PRO C 3 53 ? 62.623 55.933 36.987 1.00 51.93 53 PRO H O 1
ATOM 9749 N N . GLY C 3 54 ? 61.620 57.879 37.625 1.00 44.99 54 GLY H N 1
ATOM 9750 C CA . GLY C 3 54 ? 62.705 58.320 38.494 1.00 47.36 54 GLY H CA 1
ATOM 9751 C C . GLY C 3 54 ? 63.144 57.288 39.529 1.00 51.04 54 GLY H C 1
ATOM 9752 O O . GLY C 3 54 ? 64.341 57.181 39.825 1.00 52.37 54 GLY H O 1
ATOM 9756 N N . SER C 3 55 ? 62.184 56.496 40.055 1.00 44.45 55 SER H N 1
ATOM 9757 C CA . SER C 3 55 ? 62.412 55.452 41.053 1.00 45.33 55 SER H CA 1
ATOM 9758 C C . SER C 3 55 ? 61.955 54.033 40.628 1.00 44.25 55 SER H C 1
ATOM 9759 O O . SER C 3 55 ? 62.234 53.079 41.346 1.00 42.37 55 SER H O 1
ATOM 9767 N N . GLY C 3 56 ? 61.176 53.910 39.557 1.00 38.80 56 GLY H N 1
ATOM 9768 C CA . GLY C 3 56 ? 60.642 52.636 39.109 1.00 39.00 56 GLY H CA 1
ATOM 9769 C C . GLY C 3 56 ? 59.604 52.032 40.031 1.00 44.20 56 GLY H C 1
ATOM 9770 O O . GLY C 3 56 ? 59.256 50.855 39.864 1.00 44.99 56 GLY H O 1
ATOM 9774 N N . HIS C 3 57 ? 59.057 52.834 40.986 1.00 40.52 57 HIS H N 1
ATOM 9775 C CA . HIS C 3 57 ? 58.048 52.358 41.936 1.00 41.00 57 HIS H CA 1
ATOM 9776 C C . HIS C 3 57 ? 56.690 52.320 41.230 1.00 47.05 57 HIS H C 1
ATOM 9777 O O . HIS C 3 57 ? 56.324 53.276 40.534 1.00 45.58 57 HIS H O 1
ATOM 9791 N N . THR C 3 58 ? 55.963 51.199 41.396 1.00 45.07 58 THR H N 1
ATOM 9792 C CA . THR C 3 58 ? 54.670 50.967 40.771 1.00 43.12 58 THR H CA 1
ATOM 9793 C C . THR C 3 58 ? 53.483 51.042 41.753 1.00 46.60 58 THR H C 1
ATOM 9794 O O . THR C 3 58 ? 53.651 51.008 42.982 1.00 47.64 58 THR H O 1
ATOM 9805 N N . TYR C 3 59 ? 52.280 51.189 41.174 1.00 38.90 59 TYR H N 1
ATOM 9806 C CA . TYR C 3 59 ? 51.010 51.271 41.895 1.00 37.87 59 TYR H CA 1
ATOM 9807 C C . TYR C 3 59 ? 49.967 50.780 40.879 1.00 43.79 59 TYR H C 1
ATOM 9808 O O . TYR C 3 59 ? 49.900 51.320 39.768 1.00 43.95 59 TYR H O 1
ATOM 9826 N N . TYR C 3 60 ? 49.274 49.665 41.210 1.00 40.97 60 TYR H N 1
ATOM 9827 C CA . TYR C 3 60 ? 48.347 48.975 40.312 1.00 39.25 60 TYR H CA 1
ATOM 9828 C C . TYR C 3 60 ? 46.953 48.982 40.812 1.00 43.80 60 TYR H C 1
ATOM 9829 O O . TYR C 3 60 ? 46.712 48.979 42.027 1.00 43.69 60 TYR H O 1
ATOM 9847 N N . ASN C 3 61 ? 46.032 48.812 39.853 1.00 39.54 61 ASN H N 1
ATOM 9848 C CA . ASN C 3 61 ? 44.629 48.567 40.116 1.00 40.66 61 ASN H CA 1
ATOM 9849 C C . ASN C 3 61 ? 44.628 47.115 40.601 1.00 47.21 61 ASN H C 1
ATOM 9850 O O . ASN C 3 61 ? 45.224 46.279 39.919 1.00 47.36 61 ASN H O 1
ATOM 9861 N N . GLU C 3 62 ? 44.009 46.815 41.779 1.00 45.36 62 GLU H N 1
ATOM 9862 C CA . GLU C 3 62 ? 43.986 45.458 42.370 1.00 46.63 62 GLU H CA 1
ATOM 9863 C C . GLU C 3 62 ? 43.543 44.408 41.346 1.00 54.48 62 GLU H C 1
ATOM 9864 O O . GLU C 3 62 ? 44.069 43.298 41.345 1.00 55.82 62 GLU H O 1
ATOM 9876 N N . ASN C 3 63 ? 42.626 44.785 40.434 1.00 52.17 63 ASN H N 1
ATOM 9877 C CA . ASN C 3 63 ? 42.099 43.907 39.398 1.00 54.37 63 ASN H CA 1
ATOM 9878 C C . ASN C 3 63 ? 43.171 43.457 38.388 1.00 58.68 63 ASN H C 1
ATOM 9879 O O . ASN C 3 63 ? 42.990 42.411 37.766 1.00 61.16 63 ASN H O 1
ATOM 9890 N N . PHE C 3 64 ? 44.280 44.211 38.237 1.00 51.50 64 PHE H N 1
ATOM 9891 C CA . PHE C 3 64 ? 45.354 43.885 37.312 1.00 51.15 64 PHE H CA 1
ATOM 9892 C C . PHE C 3 64 ? 46.663 43.553 38.016 1.00 56.91 64 PHE H C 1
ATOM 9893 O O . PHE C 3 64 ? 47.658 43.337 37.326 1.00 56.24 64 PHE H O 1
ATOM 9910 N N . LYS C 3 65 ? 46.671 43.473 39.368 1.00 55.38 65 LYS H N 1
ATOM 9911 C CA . LYS C 3 65 ? 47.879 43.212 40.182 1.00 55.92 65 LYS H CA 1
ATOM 9912 C C . LYS C 3 65 ? 48.670 41.984 39.696 1.00 63.05 65 LYS H C 1
ATOM 9913 O O . LYS C 3 65 ? 49.901 42.047 39.554 1.00 62.57 65 LYS H O 1
ATOM 9932 N N . ASP C 3 66 ? 47.948 40.899 39.376 1.00 61.96 66 ASP H N 1
ATOM 9933 C CA . ASP C 3 66 ? 48.555 39.669 38.873 1.00 65.33 66 ASP H CA 1
ATOM 9934 C C . ASP C 3 66 ? 48.890 39.738 37.362 1.00 66.20 66 ASP H C 1
ATOM 9935 O O . ASP C 3 66 ? 50.009 39.370 36.977 1.00 66.13 66 ASP H O 1
ATOM 9944 N N . LYS C 3 67 ? 47.940 40.215 36.517 1.00 58.94 67 LYS H N 1
ATOM 9945 C CA . LYS C 3 67 ? 48.150 40.335 35.055 1.00 59.98 67 LYS H CA 1
ATOM 9946 C C . LYS C 3 67 ? 49.345 41.188 34.672 1.00 63.55 67 LYS H C 1
ATOM 9947 O O . LYS C 3 67 ? 50.235 40.698 33.986 1.00 64.99 67 LYS H O 1
ATOM 9966 N N . ALA C 3 68 ? 49.333 42.481 35.089 1.00 57.12 68 ALA H N 1
ATOM 9967 C CA . ALA C 3 68 ? 50.300 43.506 34.693 1.00 54.48 68 ALA H CA 1
ATOM 9968 C C . ALA C 3 68 ? 51.534 43.624 35.547 1.00 55.86 68 ALA H C 1
ATOM 9969 O O . ALA C 3 68 ? 51.497 43.338 36.748 1.00 56.05 68 ALA H O 1
ATOM 9976 N N . THR C 3 69 ? 52.635 44.086 34.909 1.00 50.61 69 THR H N 1
ATOM 9977 C CA . THR C 3 69 ? 53.944 44.310 35.540 1.00 51.28 69 THR H CA 1
ATOM 9978 C C . THR C 3 69 ? 54.616 45.505 34.846 1.00 56.12 69 THR H C 1
ATOM 9979 O O . THR C 3 69 ? 55.074 45.386 33.709 1.00 57.12 69 THR H O 1
ATOM 9990 N N . LEU C 3 70 ? 54.636 46.661 35.497 1.00 51.79 70 LEU H N 1
ATOM 9991 C CA . LEU C 3 70 ? 55.227 47.856 34.900 1.00 50.28 70 LEU H CA 1
ATOM 9992 C C . LEU C 3 70 ? 56.734 47.891 35.170 1.00 54.14 70 LEU H C 1
ATOM 9993 O O . LEU C 3 70 ? 57.194 47.270 36.129 1.00 53.87 70 LEU H O 1
ATOM 10009 N N . THR C 3 71 ? 57.501 4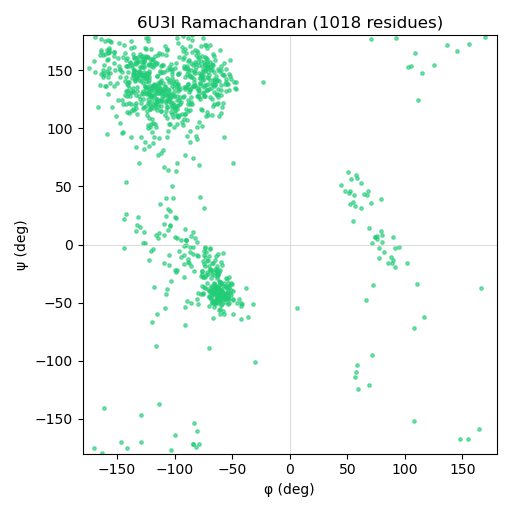8.608 34.306 1.00 49.51 71 THR H N 1
ATOM 10010 C CA . THR C 3 71 ? 58.974 48.762 34.415 1.00 49.38 71 THR H CA 1
ATOM 10011 C C . THR C 3 71 ? 59.440 49.963 33.595 1.00 53.48 71 THR H C 1
ATOM 10012 O O . THR C 3 71 ? 58.854 50.251 32.560 1.00 52.98 71 THR H O 1
ATOM 10023 N N . ALA C 3 72 ? 60.479 50.659 34.065 1.00 50.32 72 ALA H N 1
ATOM 10024 C CA . ALA C 3 72 ? 61.046 51.832 33.401 1.00 48.39 72 ALA H CA 1
ATOM 10025 C C . ALA C 3 72 ? 62.533 51.592 33.118 1.00 58.59 72 ALA H C 1
ATOM 10026 O O . ALA C 3 72 ? 63.225 50.970 33.937 1.00 59.68 72 ALA H O 1
ATOM 10033 N N . GLU C 3 73 ? 63.028 52.103 31.968 1.00 57.09 73 GLU H N 1
ATOM 10034 C CA . GLU C 3 73 ? 64.425 51.981 31.565 1.00 60.15 73 GLU H CA 1
ATOM 10035 C C . GLU C 3 73 ? 64.913 53.369 31.193 1.00 64.78 73 GLU H C 1
ATOM 10036 O O . GLU C 3 73 ? 64.720 53.812 30.065 1.00 63.86 73 GLU H O 1
ATOM 10048 N N . LYS C 3 74 ? 65.499 54.076 32.185 1.00 63.03 74 LYS H N 1
ATOM 10049 C CA . LYS C 3 74 ? 66.025 55.445 32.048 1.00 61.23 74 LYS H CA 1
ATOM 10050 C C . LYS C 3 74 ? 66.934 55.606 30.827 1.00 68.91 74 LYS H C 1
ATOM 10051 O O . LYS C 3 74 ? 66.850 56.633 30.161 1.00 69.09 74 LYS H O 1
ATOM 10070 N N . SER C 3 75 ? 67.791 54.613 30.519 1.00 67.90 75 SER H N 1
ATOM 10071 C CA . SER C 3 75 ? 68.682 54.715 29.357 1.00 70.97 75 SER H CA 1
ATOM 10072 C C . SER C 3 75 ? 67.863 54.852 28.055 1.00 72.29 75 SER H C 1
ATOM 10073 O O . SER C 3 75 ? 67.935 55.884 27.371 1.00 71.14 75 SER H O 1
ATOM 10081 N N . SER C 3 76 ? 67.023 53.827 27.780 1.00 66.42 76 SER H N 1
ATOM 10082 C CA . SER C 3 76 ? 66.130 53.755 26.619 1.00 63.79 76 SER H CA 1
ATOM 10083 C C . SER C 3 76 ? 65.085 54.883 26.594 1.00 66.77 76 SER H C 1
ATOM 10084 O O . SER C 3 76 ? 64.563 55.182 25.520 1.00 65.19 76 SER H O 1
ATOM 10092 N N . SER C 3 77 ? 64.756 55.473 27.782 1.00 63.37 77 SER H N 1
ATOM 10093 C CA . SER C 3 77 ? 63.782 56.550 27.952 1.00 60.84 77 SER H CA 1
ATOM 10094 C C . SER C 3 77 ? 62.380 56.006 27.629 1.00 63.36 77 SER H C 1
ATOM 10095 O O . SER C 3 77 ? 61.572 56.667 26.960 1.00 63.00 77 SER H O 1
ATOM 10103 N N . ASN C 3 78 ? 62.089 54.784 28.110 1.00 58.61 78 ASN H N 1
ATOM 10104 C CA . ASN C 3 78 ? 60.785 54.207 27.855 1.00 56.74 78 ASN H CA 1
ATOM 10105 C C . ASN C 3 78 ? 60.331 53.228 28.956 1.00 58.52 78 ASN H C 1
ATOM 10106 O O . ASN C 3 78 ? 61.140 52.630 29.661 1.00 57.43 78 ASN H O 1
ATOM 10117 N N . VAL C 3 79 ? 59.000 53.168 29.129 1.00 53.27 79 VAL H N 1
ATOM 10118 C CA . VAL C 3 79 ? 58.290 52.391 30.130 1.00 52.25 79 VAL H CA 1
ATOM 10119 C C . VAL C 3 79 ? 57.729 51.168 29.420 1.00 57.82 79 VAL H C 1
ATOM 10120 O O . VAL C 3 79 ? 57.399 51.245 28.237 1.00 57.76 79 VAL H O 1
ATOM 10133 N N . TYR C 3 80 ? 57.604 50.058 30.151 1.00 54.65 80 TYR H N 1
ATOM 10134 C CA . TYR C 3 80 ? 57.111 48.795 29.640 1.00 51.52 80 TYR H CA 1
ATOM 10135 C C . TYR C 3 80 ? 55.999 48.288 30.504 1.00 54.29 80 TYR H C 1
ATOM 10136 O O . TYR C 3 80 ? 55.972 48.576 31.700 1.00 54.04 80 TYR H O 1
ATOM 10154 N N . MET C 3 81 ? 55.100 47.503 29.906 1.00 50.19 81 MET H N 1
ATOM 10155 C CA . MET C 3 81 ? 54.044 46.789 30.611 1.00 49.61 81 MET H CA 1
ATOM 10156 C C . MET C 3 81 ? 54.006 45.368 30.074 1.00 55.98 81 MET H C 1
ATOM 10157 O O . MET C 3 81 ? 53.732 45.174 28.887 1.00 55.11 81 MET H O 1
ATOM 10171 N N . GLN C 3 82 ? 54.223 44.384 30.957 1.00 53.44 82 GLN H N 1
ATOM 10172 C CA . GLN C 3 82 ? 54.160 42.997 30.587 1.00 53.69 82 GLN H CA 1
ATOM 10173 C C . GLN C 3 82 ? 52.862 42.417 31.111 1.00 58.29 82 GLN H C 1
ATOM 10174 O O . GLN C 3 82 ? 52.591 42.540 32.295 1.00 58.09 82 GLN H O 1
ATOM 10188 N N . LEU C 3 83 ? 52.068 41.784 30.240 1.00 55.64 83 LEU H N 1
ATOM 10189 C CA . LEU C 3 83 ? 50.798 41.155 30.607 1.00 55.07 83 LEU H CA 1
ATOM 10190 C C . LEU C 3 83 ? 51.058 39.673 30.528 1.00 61.23 83 LEU H C 1
ATOM 10191 O O . LEU C 3 83 ? 51.613 39.253 29.519 1.00 62.74 83 LEU H O 1
ATOM 10207 N N . SER C 3 84 ? 50.719 38.881 31.569 1.00 57.73 84 SER H N 1
ATOM 10208 C CA . SER C 3 84 ? 51.001 37.430 31.596 1.00 59.62 84 SER H CA 1
ATOM 10209 C C . SER C 3 84 ? 49.732 36.556 31.494 1.00 63.33 84 SER H C 1
ATOM 10210 O O . SER C 3 84 ? 48.639 37.072 31.698 1.00 62.02 84 SER H O 1
ATOM 10218 N N . SER C 3 85 ? 49.881 35.236 31.181 1.00 60.51 85 SER H N 1
ATOM 10219 C CA . SER C 3 85 ? 48.767 34.270 31.103 1.00 62.75 85 SER H CA 1
ATOM 10220 C C . SER C 3 85 ? 47.555 34.818 30.352 1.00 65.10 85 SER H C 1
ATOM 10221 O O . SER C 3 85 ? 46.428 34.778 30.855 1.00 64.02 85 SER H O 1
ATOM 10229 N N . LEU C 3 86 ? 47.795 35.338 29.148 1.00 61.26 86 LEU H N 1
ATOM 10230 C CA . LEU C 3 86 ? 46.766 36.009 28.366 1.00 59.54 86 LEU H CA 1
ATOM 10231 C C . LEU C 3 86 ? 45.596 35.143 27.991 1.00 64.66 86 LEU H C 1
ATOM 10232 O O . LEU C 3 86 ? 45.744 33.933 27.892 1.00 66.76 86 LEU H O 1
ATOM 10248 N N . THR C 3 87 ? 44.413 35.758 27.874 1.00 60.22 87 THR H N 1
ATOM 10249 C CA . THR C 3 87 ? 43.161 35.105 27.479 1.00 63.02 87 THR H CA 1
ATOM 10250 C C . THR C 3 87 ? 42.400 36.025 26.494 1.00 68.73 87 THR H C 1
ATOM 10251 O O . THR C 3 87 ? 42.829 37.164 26.269 1.00 67.98 87 THR H O 1
ATOM 10262 N N . SER C 3 88 ? 41.256 35.558 25.936 1.00 66.28 88 SER H N 1
ATOM 10263 C CA . SER C 3 88 ? 40.504 36.387 24.985 1.00 65.05 88 SER H CA 1
ATOM 10264 C C . SER C 3 88 ? 39.888 37.643 25.635 1.00 71.92 88 SER H C 1
ATOM 10265 O O . SER C 3 88 ? 39.540 38.572 24.907 1.00 73.16 88 SER H O 1
ATOM 10273 N N . GLU C 3 89 ? 39.806 37.699 26.990 1.00 67.99 89 GLU H N 1
ATOM 10274 C CA . GLU C 3 89 ? 39.344 38.888 27.715 1.00 64.79 89 GLU H CA 1
ATOM 10275 C C . GLU C 3 89 ? 40.418 39.994 27.703 1.00 65.63 89 GLU H C 1
ATOM 10276 O O . GLU C 3 89 ? 40.089 41.140 28.008 1.00 65.51 89 GLU H O 1
ATOM 10288 N N . ASP C 3 90 ? 41.698 39.648 27.413 1.00 59.66 90 ASP H N 1
ATOM 10289 C CA . ASP C 3 90 ? 42.810 40.606 27.351 1.00 56.68 90 ASP H CA 1
ATOM 10290 C C . ASP C 3 90 ? 43.024 41.150 25.945 1.00 59.99 90 ASP H C 1
ATOM 10291 O O . ASP C 3 90 ? 43.931 41.964 25.746 1.00 58.48 90 ASP H O 1
ATOM 10300 N N . SER C 3 91 ? 42.217 40.689 24.956 1.00 56.94 91 SER H N 1
ATOM 10301 C CA . SER C 3 91 ? 42.306 41.217 23.606 1.00 53.25 91 SER H CA 1
ATOM 10302 C C . SER C 3 91 ? 41.682 42.599 23.749 1.00 54.36 91 SER H C 1
ATOM 10303 O O . SER C 3 91 ? 40.494 42.705 24.107 1.00 53.41 91 SER H O 1
ATOM 10311 N N . ALA C 3 92 ? 42.510 43.645 23.624 1.00 47.97 92 ALA H N 1
ATOM 10312 C CA . ALA C 3 92 ? 42.041 45.022 23.765 1.00 47.69 92 ALA H CA 1
ATOM 10313 C C . ALA C 3 92 ? 43.086 45.957 23.157 1.00 50.45 92 ALA H C 1
ATOM 10314 O O . ALA C 3 92 ? 44.089 45.475 22.626 1.00 49.88 92 ALA H O 1
ATOM 10321 N N . VAL C 3 93 ? 42.841 47.281 23.201 1.00 46.15 93 VAL H N 1
ATOM 10322 C CA . VAL C 3 93 ? 43.820 48.294 22.787 1.00 45.69 93 VAL H CA 1
ATOM 10323 C C . VAL C 3 93 ? 44.378 48.927 24.070 1.00 48.44 93 VAL H C 1
ATOM 10324 O O . VAL C 3 93 ? 43.615 49.448 24.891 1.00 47.00 93 VAL H O 1
ATOM 10337 N N . TYR C 3 94 ? 45.702 48.887 24.228 1.00 44.27 94 TYR H N 1
ATOM 10338 C CA . TYR C 3 94 ? 46.359 49.423 25.413 1.00 44.73 94 TYR H CA 1
ATOM 10339 C C . TYR C 3 94 ? 46.984 50.772 25.141 1.00 47.71 94 TYR H C 1
ATOM 10340 O O . TYR C 3 94 ? 47.742 50.902 24.182 1.00 46.99 94 TYR H O 1
ATOM 10358 N N . PHE C 3 95 ? 46.701 51.759 25.994 1.00 43.96 95 PHE H N 1
ATOM 10359 C CA . PHE C 3 95 ? 47.224 53.122 25.866 1.00 43.39 95 PHE H CA 1
ATOM 10360 C C . PHE C 3 95 ? 48.132 53.475 27.002 1.00 46.80 95 PHE H C 1
ATOM 10361 O O . PHE C 3 95 ? 47.800 53.131 28.131 1.00 46.97 95 PHE H O 1
ATOM 10378 N N . CYS C 3 96 ? 49.187 54.276 26.749 1.00 42.47 96 CYS H N 1
ATOM 10379 C CA . CYS C 3 96 ? 50.008 54.820 27.832 1.00 42.45 96 CYS H CA 1
ATOM 10380 C C . CYS C 3 96 ? 49.738 56.315 27.884 1.00 43.47 96 CYS H C 1
ATOM 10381 O O . CYS C 3 96 ? 49.332 56.887 26.875 1.00 42.28 96 CYS H O 1
ATOM 10388 N N . ALA C 3 97 ? 49.808 56.923 29.079 1.00 38.54 97 ALA H N 1
ATOM 10389 C CA . ALA C 3 97 ? 49.505 58.352 29.243 1.00 36.05 97 ALA H CA 1
ATOM 10390 C C . ALA C 3 97 ? 50.355 58.943 30.350 1.00 41.52 97 ALA H C 1
ATOM 10391 O O . ALA C 3 97 ? 50.753 58.224 31.274 1.00 40.25 97 ALA H O 1
ATOM 10398 N N . ARG C 3 98 ? 50.653 60.243 30.244 1.00 40.05 98 ARG H N 1
ATOM 10399 C CA . ARG C 3 98 ? 51.487 60.952 31.207 1.00 40.41 98 ARG H CA 1
ATOM 10400 C C . ARG C 3 98 ? 50.623 61.829 32.106 1.00 44.08 98 ARG H C 1
ATOM 10401 O O . ARG C 3 98 ? 49.732 62.504 31.604 1.00 44.91 98 ARG H O 1
ATOM 10422 N N . GLU C 3 99 ? 50.937 61.882 33.410 1.00 38.16 99 GLU H N 1
ATOM 10423 C CA . GLU C 3 99 ? 50.236 62.767 34.336 1.00 39.31 99 GLU H CA 1
ATOM 10424 C C . GLU C 3 99 ? 51.048 64.039 34.444 1.00 45.34 99 GLU H C 1
ATOM 10425 O O . GLU C 3 99 ? 52.259 63.967 34.656 1.00 46.83 99 GLU H O 1
ATOM 10437 N N . ASN C 3 100 ? 50.398 65.189 34.369 1.00 40.51 100 ASN H N 1
ATOM 10438 C CA . ASN C 3 100 ? 51.084 66.454 34.532 1.00 41.38 100 ASN H CA 1
ATOM 10439 C C . ASN C 3 100 ? 50.417 67.146 35.713 1.00 43.41 100 ASN H C 1
ATOM 10440 O O . ASN C 3 100 ? 49.230 67.438 35.632 1.00 42.09 100 ASN H O 1
ATOM 10451 N N . PHE C 3 101 ? 51.179 67.380 36.815 1.00 39.24 101 PHE H N 1
ATOM 10452 C CA . PHE C 3 101 ? 50.701 68.118 37.989 1.00 37.70 101 PHE H CA 1
ATOM 10453 C C . PHE C 3 101 ? 50.926 69.616 37.831 1.00 43.31 101 PHE H C 1
ATOM 10454 O O . PHE C 3 101 ? 51.902 70.051 37.198 1.00 46.54 101 PHE H O 1
ATOM 10471 N N . TYR C 3 102 ? 49.992 70.397 38.363 1.00 36.41 102 TYR H N 1
ATOM 10472 C CA . TYR C 3 102 ? 50.069 71.858 38.387 1.00 37.43 102 TYR H CA 1
ATOM 10473 C C . TYR C 3 102 ? 49.910 72.401 39.820 1.00 40.27 102 TYR H C 1
ATOM 10474 O O . TYR C 3 102 ? 49.953 73.620 40.006 1.00 40.81 102 TYR H O 1
ATOM 10492 N N . GLY C 3 103 ? 49.759 71.516 40.811 1.00 34.25 103 GLY H N 1
ATOM 10493 C CA . GLY C 3 103 ? 49.580 71.932 42.190 1.00 35.01 103 GLY H CA 1
ATOM 10494 C C . GLY C 3 103 ? 49.983 70.917 43.229 1.00 39.43 103 GLY H C 1
ATOM 10495 O O . GLY C 3 103 ? 50.385 69.795 42.907 1.00 38.30 103 GLY H O 1
ATOM 10499 N N . SER C 3 104 ? 49.908 71.340 44.501 1.00 38.10 104 SER H N 1
ATOM 10500 C CA . SER C 3 104 ? 50.286 70.480 45.625 1.00 37.37 104 SER H CA 1
ATOM 10501 C C . SER C 3 104 ? 49.190 69.424 45.903 1.00 42.54 104 SER H C 1
ATOM 10502 O O . SER C 3 104 ? 49.492 68.369 46.466 1.00 41.18 104 SER H O 1
ATOM 10510 N N . SER C 3 105 ? 47.918 69.724 45.531 1.00 39.69 105 SER H N 1
ATOM 10511 C CA . SER C 3 105 ? 46.838 68.789 45.758 1.00 37.78 105 SER H CA 1
ATOM 10512 C C . SER C 3 105 ? 47.018 67.543 44.920 1.00 41.82 105 SER H C 1
ATOM 10513 O O . SER C 3 105 ? 47.529 67.593 43.811 1.00 42.40 105 SER H O 1
ATOM 10521 N N . TYR C 3 106 ? 46.552 66.426 45.452 1.00 36.22 106 TYR H N 1
ATOM 10522 C CA . TYR C 3 106 ? 46.587 65.161 44.767 1.00 33.27 106 TYR H CA 1
ATOM 10523 C C . TYR C 3 106 ? 45.565 65.163 43.576 1.00 38.50 106 TYR H C 1
ATOM 10524 O O . TYR C 3 106 ? 45.612 64.259 42.728 1.00 39.61 106 TYR H O 1
ATOM 10542 N N . VAL C 3 107 ? 44.686 66.203 43.491 1.00 33.38 107 VAL H N 1
ATOM 10543 C CA . VAL C 3 107 ? 43.719 66.372 42.390 1.00 34.54 107 VAL H CA 1
ATOM 10544 C C . VAL C 3 107 ? 44.102 67.550 41.464 1.00 38.37 107 VAL H C 1
ATOM 10545 O O . VAL C 3 107 ? 43.237 68.031 40.736 1.00 39.10 107 VAL H O 1
ATOM 10558 N N . ASP C 3 108 ? 45.385 68.034 41.509 1.00 34.11 108 ASP H N 1
ATOM 10559 C CA . ASP C 3 108 ? 45.885 69.153 40.685 1.00 35.10 108 ASP H CA 1
ATOM 10560 C C . ASP C 3 108 ? 46.772 68.590 39.586 1.00 42.32 108 ASP H C 1
ATOM 10561 O O . ASP C 3 108 ? 47.972 68.815 39.568 1.00 44.03 108 ASP H O 1
ATOM 10570 N N . TRP C 3 109 ? 46.168 67.807 38.699 1.00 39.02 109 TRP H N 1
ATOM 10571 C CA . TRP C 3 109 ? 46.856 67.190 37.593 1.00 38.76 109 TRP H CA 1
ATOM 10572 C C . TRP C 3 109 ? 45.848 66.777 36.506 1.00 43.28 109 TRP H C 1
ATOM 10573 O O . TRP C 3 109 ? 44.628 66.958 36.688 1.00 44.53 109 TRP H O 1
ATOM 10594 N N . TYR C 3 110 ? 46.374 66.273 35.359 1.00 37.18 110 TYR H N 1
ATOM 10595 C CA . TYR C 3 110 ? 45.574 65.770 34.242 1.00 36.22 110 TYR H CA 1
ATOM 10596 C C . TYR C 3 110 ? 46.440 64.943 33.290 1.00 40.81 110 TYR H C 1
ATOM 10597 O O . TYR C 3 110 ? 47.665 65.040 33.361 1.00 40.44 110 TYR H O 1
ATOM 10615 N N . PHE C 3 111 ? 45.813 64.122 32.418 1.00 38.08 111 PHE H N 1
ATOM 10616 C CA . PHE C 3 111 ? 46.547 63.310 31.437 1.00 37.72 111 PHE H CA 1
ATOM 10617 C C . PHE C 3 111 ? 46.699 64.168 30.206 1.00 45.22 111 PHE H C 1
ATOM 10618 O O . PHE C 3 111 ? 45.788 64.213 29.365 1.00 46.66 111 PHE H O 1
ATOM 10635 N N . ASP C 3 112 ? 47.823 64.887 30.105 1.00 41.67 112 ASP H N 1
ATOM 10636 C CA . ASP C 3 112 ? 48.020 65.828 29.000 1.00 41.84 112 ASP H CA 1
ATOM 10637 C C . ASP C 3 112 ? 48.445 65.179 27.711 1.00 46.12 112 ASP H C 1
ATOM 10638 O O . ASP C 3 112 ? 47.949 65.609 26.673 1.00 48.66 112 ASP H O 1
ATOM 10647 N N . VAL C 3 113 ? 49.358 64.186 27.730 1.00 39.94 113 VAL H N 1
ATOM 10648 C CA . VAL C 3 113 ? 49.787 63.551 26.473 1.00 40.33 113 VAL H CA 1
ATOM 10649 C C . VAL C 3 113 ? 49.562 62.050 26.560 1.00 43.10 113 VAL H C 1
ATOM 10650 O O . VAL C 3 113 ? 49.692 61.466 27.629 1.00 41.77 113 VAL H O 1
ATOM 10663 N N . TRP C 3 114 ? 49.178 61.447 25.420 1.00 40.78 114 TRP H N 1
ATOM 10664 C CA . TRP C 3 114 ? 48.870 60.018 25.274 1.00 39.65 114 TRP H CA 1
ATOM 10665 C C . TRP C 3 114 ? 49.571 59.421 24.053 1.00 46.29 114 TRP H C 1
ATOM 10666 O O . TRP C 3 114 ? 49.930 60.146 23.113 1.00 47.48 114 TRP H O 1
ATOM 10687 N N . GLY C 3 115 ? 49.679 58.103 24.054 1.00 43.08 115 GLY H N 1
ATOM 10688 C CA . GLY C 3 115 ? 50.190 57.341 22.929 1.00 44.66 115 GLY H CA 1
ATOM 10689 C C . GLY C 3 115 ? 48.993 56.971 22.072 1.00 52.75 115 GLY H C 1
ATOM 10690 O O . GLY C 3 115 ? 47.860 57.155 22.520 1.00 52.95 115 GLY H O 1
ATOM 10694 N N . THR C 3 116 ? 49.206 56.462 20.836 1.00 50.84 116 THR H N 1
ATOM 10695 C CA . THR C 3 116 ? 48.087 56.162 19.918 1.00 50.75 116 THR H CA 1
ATOM 10696 C C . THR C 3 116 ? 47.375 54.833 20.180 1.00 52.97 116 THR H C 1
ATOM 10697 O O . THR C 3 116 ? 46.321 54.594 19.575 1.00 52.84 116 THR H O 1
ATOM 10708 N N . GLY C 3 117 ? 47.941 54.001 21.062 1.00 47.09 117 GLY H N 1
ATOM 10709 C CA . GLY C 3 117 ? 47.382 52.710 21.435 1.00 47.20 117 GLY H CA 1
ATOM 10710 C C . GLY C 3 117 ? 48.096 51.552 20.761 1.00 51.46 117 GLY H C 1
ATOM 10711 O O . GLY C 3 117 ? 48.657 51.724 19.670 1.00 51.72 117 GLY H O 1
ATOM 10715 N N . THR C 3 118 ? 48.089 50.363 21.412 1.00 46.50 118 THR H N 1
ATOM 10716 C CA . THR C 3 118 ? 48.680 49.137 20.864 1.00 47.27 118 THR H CA 1
ATOM 10717 C C . THR C 3 118 ? 47.616 48.072 20.907 1.00 53.67 118 THR H C 1
ATOM 10718 O O . THR C 3 118 ? 47.151 47.751 21.998 1.00 53.31 118 THR H O 1
ATOM 10729 N N . THR C 3 119 ? 47.211 47.528 19.731 1.00 51.61 119 THR H N 1
ATOM 10730 C CA . THR C 3 119 ? 46.184 46.477 19.673 1.00 51.14 119 THR H CA 1
ATOM 10731 C C . THR C 3 119 ? 46.823 45.144 20.038 1.00 55.26 119 THR H C 1
ATOM 10732 O O . THR C 3 119 ? 47.888 44.797 19.528 1.00 56.52 119 THR H O 1
ATOM 10743 N N . VAL C 3 120 ? 46.190 44.418 20.950 1.00 49.95 120 VAL H N 1
ATOM 10744 C CA . VAL C 3 120 ? 46.636 43.102 21.393 1.00 48.40 120 VAL H CA 1
ATOM 10745 C C . VAL C 3 120 ? 45.507 42.155 21.030 1.00 55.62 120 VAL H C 1
ATOM 10746 O O . VAL C 3 120 ? 44.367 42.364 21.459 1.00 54.64 120 VAL H O 1
ATOM 10759 N N . THR C 3 121 ? 45.817 41.154 20.198 1.00 55.50 121 THR H N 1
ATOM 10760 C CA . THR C 3 121 ? 44.875 40.123 19.786 1.00 54.60 121 THR H CA 1
ATOM 10761 C C . THR C 3 121 ? 45.359 38.835 20.434 1.00 61.39 121 THR H C 1
ATOM 10762 O O . THR C 3 121 ? 46.528 38.487 20.263 1.00 61.15 121 THR H O 1
ATOM 10773 N N . VAL C 3 122 ? 44.499 38.170 21.234 1.00 59.72 122 VAL H N 1
ATOM 10774 C CA . VAL C 3 122 ? 44.832 36.892 21.873 1.00 61.70 122 VAL H CA 1
ATOM 10775 C C . VAL C 3 122 ? 44.086 35.844 21.039 1.00 68.62 122 VAL H C 1
ATOM 10776 O O . VAL C 3 122 ? 42.848 35.891 20.977 1.00 68.45 122 VAL H O 1
ATOM 10789 N N . SER C 3 123 ? 44.835 34.959 20.331 1.00 66.76 123 SER H N 1
ATOM 10790 C CA . SER C 3 123 ? 44.237 33.954 19.441 1.00 66.83 123 SER H CA 1
ATOM 10791 C C . SER C 3 123 ? 45.217 32.833 19.051 1.00 72.80 123 SER H C 1
ATOM 10792 O O . SER C 3 123 ? 46.422 33.068 18.894 1.00 70.85 123 SER H O 1
ATOM 10800 N N . SER C 3 124 ? 44.669 31.608 18.877 1.00 73.06 124 SER H N 1
ATOM 10801 C CA . SER C 3 124 ? 45.425 30.417 18.444 1.00 72.76 124 SER H CA 1
ATOM 10802 C C . SER C 3 124 ? 45.707 30.483 16.931 1.00 74.72 124 SER H C 1
ATOM 10803 O O . SER C 3 124 ? 46.661 29.847 16.470 1.00 75.18 124 SER H O 1
ATOM 10811 N N . ALA C 3 125 ? 44.882 31.265 16.169 1.00 67.64 125 ALA H N 1
ATOM 10812 C CA . ALA C 3 125 ? 45.015 31.483 14.727 1.00 66.44 125 ALA H CA 1
ATOM 10813 C C . ALA C 3 125 ? 46.383 32.044 14.358 1.00 70.11 125 ALA H C 1
ATOM 10814 O O . ALA C 3 125 ? 47.053 32.643 15.190 1.00 69.17 125 ALA H O 1
ATOM 10821 N N . LYS C 3 126 ? 46.802 31.831 13.115 1.00 68.66 126 LYS H N 1
ATOM 10822 C CA . LYS C 3 126 ? 48.099 32.285 12.634 1.00 67.70 126 LYS H CA 1
ATOM 10823 C C . LYS C 3 126 ? 47.967 33.580 11.842 1.00 70.27 126 LYS H C 1
ATOM 10824 O O . LYS C 3 126 ? 46.919 33.862 11.238 1.00 69.27 126 LYS H O 1
ATOM 10843 N N . THR C 3 127 ? 49.053 34.373 11.867 1.00 65.54 127 THR H N 1
ATOM 10844 C CA . THR C 3 127 ? 49.173 35.604 11.108 1.00 62.48 127 THR H CA 1
ATOM 10845 C C . THR C 3 127 ? 49.181 35.246 9.630 1.00 66.65 127 THR H C 1
ATOM 10846 O O . THR C 3 127 ? 50.037 34.466 9.197 1.00 66.65 127 THR H O 1
ATOM 10857 N N . THR C 3 128 ? 48.211 35.780 8.867 1.00 62.24 128 THR H N 1
ATOM 10858 C CA . THR C 3 128 ? 48.115 35.557 7.424 1.00 62.43 128 THR H CA 1
ATOM 10859 C C . THR C 3 128 ? 48.130 36.948 6.748 1.00 65.09 128 THR H C 1
ATOM 10860 O O . THR C 3 128 ? 47.385 37.845 7.176 1.00 63.35 128 THR H O 1
ATOM 10871 N N . PRO C 3 129 ? 48.988 37.159 5.718 1.00 60.77 129 PRO H N 1
ATOM 10872 C CA . PRO C 3 129 ? 48.989 38.459 5.028 1.00 59.19 129 PRO H CA 1
ATOM 10873 C C . PRO C 3 129 ? 47.751 38.633 4.111 1.00 64.98 129 PRO H C 1
ATOM 10874 O O . PRO C 3 129 ? 47.099 37.639 3.721 1.00 65.02 129 PRO H O 1
ATOM 10885 N N . PRO C 3 130 ? 47.419 39.890 3.732 1.00 61.27 130 PRO H N 1
ATOM 10886 C CA . PRO C 3 130 ? 46.278 40.101 2.830 1.00 60.08 130 PRO H CA 1
ATOM 10887 C C . PRO C 3 130 ? 46.593 39.895 1.348 1.00 61.70 130 PRO H C 1
ATOM 10888 O O . PRO C 3 130 ? 47.732 40.058 0.886 1.00 61.01 130 PRO H O 1
ATOM 10899 N N . SER C 3 131 ? 45.534 39.615 0.595 1.00 55.43 131 SER H N 1
ATOM 10900 C CA . SER C 3 131 ? 45.575 39.525 -0.843 1.00 52.71 131 SER H CA 1
ATOM 10901 C C . SER C 3 131 ? 44.922 40.860 -1.230 1.00 54.82 131 SER H C 1
ATOM 10902 O O . SER C 3 131 ? 43.885 41.183 -0.652 1.00 54.91 131 SER H O 1
ATOM 10910 N N . VAL C 3 132 ? 45.589 41.687 -2.080 1.00 48.64 132 VAL H N 1
ATOM 10911 C CA . VAL C 3 132 ? 45.111 43.012 -2.514 1.00 46.03 132 VAL H CA 1
ATOM 10912 C C . VAL C 3 132 ? 44.596 42.870 -3.949 1.00 52.60 132 VAL H C 1
ATOM 10913 O O . VAL C 3 132 ? 45.338 42.413 -4.832 1.00 53.51 132 VAL H O 1
ATOM 10926 N N . TYR C 3 133 ? 43.344 43.298 -4.194 1.00 47.94 133 TYR H N 1
ATOM 10927 C CA . TYR C 3 133 ? 42.697 43.170 -5.501 1.00 44.20 133 TYR H CA 1
ATOM 10928 C C . TYR C 3 133 ? 42.264 44.536 -6.035 1.00 50.92 133 TYR H C 1
ATOM 10929 O O . TYR C 3 133 ? 41.624 45.308 -5.324 1.00 50.84 133 TYR H O 1
ATOM 10947 N N . PRO C 3 134 ? 42.611 44.871 -7.285 1.00 49.44 134 PRO H N 1
ATOM 10948 C CA . PRO C 3 134 ? 42.229 46.186 -7.818 1.00 49.06 134 PRO H CA 1
ATOM 10949 C C . PRO C 3 134 ? 40.777 46.234 -8.287 1.00 54.88 134 PRO H C 1
ATOM 10950 O O . PRO C 3 134 ? 40.339 45.340 -9.015 1.00 55.87 134 PRO H O 1
ATOM 10961 N N . LEU C 3 135 ? 40.045 47.279 -7.888 1.00 50.96 135 LEU H N 1
ATOM 10962 C CA . LEU C 3 135 ? 38.659 47.493 -8.282 1.00 50.98 135 LEU H CA 1
ATOM 10963 C C . LEU C 3 135 ? 38.650 48.639 -9.289 1.00 56.04 135 LEU H C 1
ATOM 10964 O O . LEU C 3 135 ? 38.654 49.811 -8.921 1.00 55.97 135 LEU H O 1
ATOM 10980 N N . ALA C 3 136 ? 38.726 48.283 -10.565 1.00 54.07 136 ALA H N 1
ATOM 10981 C CA . ALA C 3 136 ? 38.760 49.223 -11.682 1.00 54.28 136 ALA H CA 1
ATOM 10982 C C . ALA C 3 136 ? 37.473 49.091 -12.493 1.00 58.89 136 ALA H C 1
ATOM 10983 O O . ALA C 3 136 ? 37.010 47.968 -12.724 1.00 57.15 136 ALA H O 1
ATOM 10990 N N . PRO C 3 137 ? 36.892 50.218 -12.962 1.00 56.40 137 PRO H N 1
ATOM 10991 C CA . PRO C 3 137 ? 35.655 50.128 -13.747 1.00 56.90 137 PRO H CA 1
ATOM 10992 C C . PRO C 3 137 ? 35.933 49.722 -15.188 1.00 63.47 137 PRO H C 1
ATOM 10993 O O . PRO C 3 137 ? 36.979 50.062 -15.744 1.00 63.91 137 PRO H O 1
ATOM 11004 N N . GLY C 3 138 ? 35.000 49.002 -15.776 1.00 61.03 138 GLY H N 1
ATOM 11005 C CA . GLY C 3 138 ? 35.098 48.578 -17.163 1.00 60.15 138 GLY H CA 1
ATOM 11006 C C . GLY C 3 138 ? 34.286 49.480 -18.066 1.00 67.68 138 GLY H C 1
ATOM 11007 O O . GLY C 3 138 ? 33.899 50.588 -17.685 1.00 67.64 138 GLY H O 1
ATOM 11011 N N . CYS C 3 139 ? 34.047 48.986 -19.275 1.00 67.08 139 CYS H N 1
ATOM 11012 C CA . CYS C 3 139 ? 33.240 49.551 -20.363 1.00 68.17 139 CYS H CA 1
ATOM 11013 C C . CYS C 3 139 ? 32.179 50.544 -19.991 1.00 70.64 139 CYS H C 1
ATOM 11014 O O . CYS C 3 139 ? 31.365 50.243 -19.120 1.00 69.07 139 CYS H O 1
ATOM 11021 N N . GLY C 3 140 ? 32.036 51.592 -20.799 1.00 67.56 140 GLY H N 1
ATOM 11022 C CA . GLY C 3 140 ? 30.921 52.505 -20.622 1.00 70.81 140 GLY H CA 1
ATOM 11023 C C . GLY C 3 140 ? 31.066 53.913 -21.132 1.00 75.34 140 GLY H C 1
ATOM 11024 O O . GLY C 3 140 ? 32.152 54.346 -21.522 1.00 74.64 140 GLY H O 1
ATOM 11028 N N . ASP C 3 141 ? 29.935 54.636 -21.061 1.00 72.73 141 ASP H N 1
ATOM 11029 C CA . ASP C 3 141 ? 29.836 56.049 -21.382 1.00 72.89 141 ASP H CA 1
ATOM 11030 C C . ASP C 3 141 ? 29.985 56.790 -20.051 1.00 74.53 141 ASP H C 1
ATOM 11031 O O . ASP C 3 141 ? 29.229 56.516 -19.112 1.00 73.51 141 ASP H O 1
ATOM 11040 N N . THR C 3 142 ? 31.002 57.674 -19.947 1.00 69.72 142 THR H N 1
ATOM 11041 C CA . THR C 3 142 ? 31.262 58.425 -18.724 1.00 68.53 142 THR H CA 1
ATOM 11042 C C . THR C 3 142 ? 30.161 59.428 -18.499 1.00 74.27 142 THR H C 1
ATOM 11043 O O . THR C 3 142 ? 29.645 60.013 -19.442 1.00 73.77 142 THR H O 1
ATOM 11054 N N . THR C 3 143 ? 29.780 59.596 -17.251 1.00 73.66 143 THR H N 1
ATOM 11055 C CA . THR C 3 143 ? 28.816 60.600 -16.819 1.00 77.73 143 THR H CA 1
ATOM 11056 C C . THR C 3 143 ? 29.528 61.309 -15.675 1.00 83.29 143 THR H C 1
ATOM 11057 O O . THR C 3 143 ? 30.366 60.702 -15.000 1.00 84.04 143 THR H O 1
ATOM 11068 N N . GLY C 3 144 ? 29.275 62.594 -15.520 1.00 79.94 144 GLY H N 1
ATOM 11069 C CA . GLY C 3 144 ? 29.923 63.381 -14.483 1.00 80.78 144 GLY H CA 1
ATOM 11070 C C . GLY C 3 144 ? 31.400 63.635 -14.706 1.00 83.53 144 GLY H C 1
ATOM 11071 O O . GLY C 3 144 ? 31.988 63.140 -15.661 1.00 82.61 144 GLY H O 1
ATOM 11075 N N . SER C 3 145 ? 32.002 64.404 -13.813 1.00 81.04 145 SER H N 1
ATOM 11076 C CA . SER C 3 145 ? 33.390 64.835 -13.910 1.00 79.23 145 SER H CA 1
ATOM 11077 C C . SER C 3 145 ? 34.403 63.876 -13.343 1.00 76.16 145 SER H C 1
ATOM 11078 O O . SER C 3 145 ? 35.588 64.025 -13.649 1.00 76.01 145 SER H O 1
ATOM 11086 N N . SER C 3 146 ? 33.981 62.937 -12.488 1.00 66.98 146 SER H N 1
ATOM 11087 C CA . SER C 3 146 ? 34.911 62.042 -11.806 1.00 66.94 146 SER H CA 1
ATOM 11088 C C . SER C 3 146 ? 34.624 60.560 -11.993 1.00 66.11 146 SER H C 1
ATOM 11089 O O . SER C 3 146 ? 33.569 60.175 -12.516 1.00 65.00 146 SER H O 1
ATOM 11097 N N . VAL C 3 147 ? 35.623 59.744 -11.583 1.00 59.48 147 VAL H N 1
ATOM 11098 C CA . VAL C 3 147 ? 35.614 58.280 -11.610 1.00 56.71 147 VAL H CA 1
ATOM 11099 C C . VAL C 3 147 ? 35.995 57.761 -10.240 1.00 56.90 147 VAL H C 1
ATOM 11100 O O . VAL C 3 147 ? 36.809 58.387 -9.574 1.00 56.15 147 VAL H O 1
ATOM 11113 N N . THR C 3 148 ? 35.411 56.625 -9.823 1.00 51.96 148 THR H N 1
ATOM 11114 C CA . THR C 3 148 ? 35.744 55.942 -8.566 1.00 51.69 148 THR H CA 1
ATOM 11115 C C . THR C 3 148 ? 36.433 54.603 -8.863 1.00 56.32 148 THR H C 1
ATOM 11116 O O . THR C 3 148 ? 35.979 53.808 -9.704 1.00 54.23 148 THR H O 1
ATOM 11127 N N . LEU C 3 149 ? 37.539 54.379 -8.161 1.00 55.66 149 LEU H N 1
ATOM 11128 C CA . LEU C 3 149 ? 38.321 53.149 -8.236 1.00 55.59 149 LEU H CA 1
ATOM 11129 C C . LEU C 3 149 ? 38.426 52.616 -6.813 1.00 58.19 149 LEU H C 1
ATOM 11130 O O . LEU C 3 149 ? 37.916 53.240 -5.889 1.00 55.99 149 LEU H O 1
ATOM 11146 N N . GLY C 3 150 ? 39.051 51.471 -6.636 1.00 56.66 150 GLY H N 1
ATOM 11147 C CA . GLY C 3 150 ? 39.181 50.938 -5.292 1.00 57.73 150 GLY H CA 1
ATOM 11148 C C . GLY C 3 150 ? 40.122 49.775 -5.130 1.00 61.78 150 GLY H C 1
ATOM 11149 O O . GLY C 3 150 ? 40.754 49.336 -6.093 1.00 61.05 150 GLY H O 1
ATOM 11153 N N . CYS C 3 151 ? 40.248 49.314 -3.882 1.00 58.87 151 CYS H N 1
ATOM 11154 C CA . CYS C 3 151 ? 41.065 48.164 -3.524 1.00 58.30 151 CYS H CA 1
ATOM 11155 C C . CYS C 3 151 ? 40.330 47.286 -2.571 1.00 54.48 151 CYS H C 1
ATOM 11156 O O . CYS C 3 151 ? 39.704 47.772 -1.635 1.00 53.31 151 CYS H O 1
ATOM 11163 N N . LEU C 3 152 ? 40.367 45.993 -2.836 1.00 46.83 152 LEU H N 1
ATOM 11164 C CA . LEU C 3 152 ? 39.776 44.996 -1.971 1.00 45.09 152 LEU H CA 1
ATOM 11165 C C . LEU C 3 152 ? 40.968 44.300 -1.286 1.00 49.15 152 LEU H C 1
ATOM 11166 O O . LEU C 3 152 ? 41.863 43.800 -1.979 1.00 47.88 152 LEU H O 1
ATOM 11182 N N . VAL C 3 153 ? 41.028 44.392 0.062 1.00 45.97 153 VAL H N 1
ATOM 11183 C CA . VAL C 3 153 ? 42.070 43.791 0.908 1.00 47.40 153 VAL H CA 1
ATOM 11184 C C . VAL C 3 153 ? 41.356 42.635 1.610 1.00 52.19 153 VAL H C 1
ATOM 11185 O O . VAL C 3 153 ? 40.447 42.862 2.417 1.00 52.12 153 VAL H O 1
ATOM 11198 N N . LYS C 3 154 ? 41.724 41.403 1.262 1.00 48.85 154 LYS H N 1
ATOM 11199 C CA . LYS C 3 154 ? 41.005 40.222 1.710 1.00 48.64 154 LYS H CA 1
ATOM 11200 C C . LYS C 3 154 ? 41.915 39.169 2.331 1.00 54.73 154 LYS H C 1
ATOM 11201 O O . LYS C 3 154 ? 43.097 39.090 1.997 1.00 54.07 154 LYS H O 1
ATOM 11220 N N . GLY C 3 155 ? 41.338 38.380 3.232 1.00 54.24 155 GLY H N 1
ATOM 11221 C CA . GLY C 3 155 ? 41.982 37.237 3.872 1.00 56.47 155 GLY H CA 1
ATOM 11222 C C . GLY C 3 155 ? 43.251 37.477 4.661 1.00 61.42 155 GLY H C 1
ATOM 11223 O O . GLY C 3 155 ? 44.274 36.839 4.385 1.00 61.38 155 GLY H O 1
ATOM 11227 N N . TYR C 3 156 ? 43.182 38.365 5.662 1.00 58.30 156 TYR H N 1
ATOM 11228 C CA . TYR C 3 156 ? 44.320 38.694 6.522 1.00 59.77 156 TYR H CA 1
ATOM 11229 C C . TYR C 3 156 ? 43.960 38.548 7.999 1.00 65.75 156 TYR H C 1
ATOM 11230 O O . TYR C 3 156 ? 42.780 38.494 8.346 1.00 62.85 156 TYR H O 1
ATOM 11248 N N . PHE C 3 157 ? 44.983 38.450 8.865 1.00 67.87 157 PHE H N 1
ATOM 11249 C CA . PHE C 3 157 ? 44.774 38.342 10.316 1.00 70.76 157 PHE H CA 1
ATOM 11250 C C . PHE C 3 157 ? 46.026 38.749 11.075 1.00 75.85 157 PHE H C 1
ATOM 11251 O O . PHE C 3 157 ? 47.093 38.300 10.671 1.00 73.66 157 PHE H O 1
ATOM 11268 N N . PRO C 3 158 ? 45.965 39.550 12.174 1.00 75.75 158 PRO H N 1
ATOM 11269 C CA . PRO C 3 158 ? 44.803 40.202 12.823 1.00 76.15 158 PRO H CA 1
ATOM 11270 C C . PRO C 3 158 ? 44.367 41.518 12.148 1.00 83.51 158 PRO H C 1
ATOM 11271 O O . PRO C 3 158 ? 44.930 41.866 11.124 1.00 81.80 158 PRO H O 1
ATOM 11282 N N . GLU C 3 159 ? 43.388 42.266 12.723 1.00 84.43 159 GLU H N 1
ATOM 11283 C CA . GLU C 3 159 ? 42.789 43.451 12.076 1.00 83.35 159 GLU H CA 1
ATOM 11284 C C . GLU C 3 159 ? 43.729 44.644 11.709 1.00 88.79 159 GLU H C 1
ATOM 11285 O O . GLU C 3 159 ? 43.331 45.476 10.881 1.00 89.27 159 GLU H O 1
ATOM 11297 N N . SER C 3 160 ? 44.941 44.720 12.229 1.00 85.11 160 SER H N 1
ATOM 11298 C CA . SER C 3 160 ? 45.832 45.842 11.874 1.00 84.14 160 SER H CA 1
ATOM 11299 C C . SER C 3 160 ? 46.151 46.032 10.346 1.00 80.47 160 SER H C 1
ATOM 11300 O O . SER C 3 160 ? 47.129 45.447 9.890 1.00 80.56 160 SER H O 1
ATOM 11308 N N . VAL C 3 161 ? 45.391 46.871 9.575 1.00 71.16 161 VAL H N 1
ATOM 11309 C CA . VAL C 3 161 ? 45.712 47.118 8.138 1.00 68.42 161 VAL H CA 1
ATOM 11310 C C . VAL C 3 161 ? 45.501 48.606 7.756 1.00 70.47 161 VAL H C 1
ATOM 11311 O O . VAL C 3 161 ? 44.516 49.203 8.196 1.00 69.10 161 VAL H O 1
ATOM 11324 N N . THR C 3 162 ? 46.425 49.186 6.929 1.00 67.00 162 THR H N 1
ATOM 11325 C CA . THR C 3 162 ? 46.394 50.600 6.482 1.00 66.15 162 THR H CA 1
ATOM 11326 C C . THR C 3 162 ? 46.495 50.761 4.949 1.00 67.64 162 THR H C 1
ATOM 11327 O O . THR C 3 162 ? 47.542 50.460 4.367 1.00 66.84 162 THR H O 1
ATOM 11338 N N . VAL C 3 163 ? 45.444 51.325 4.320 1.00 62.57 163 VAL H N 1
ATOM 11339 C CA . VAL C 3 163 ? 45.409 51.551 2.871 1.00 62.16 163 VAL H CA 1
ATOM 11340 C C . VAL C 3 163 ? 45.627 53.031 2.584 1.00 65.03 163 VAL H C 1
ATOM 11341 O O . VAL C 3 163 ? 45.003 53.867 3.233 1.00 64.26 163 VAL H O 1
ATOM 11354 N N . THR C 3 164 ? 46.515 53.353 1.625 1.00 61.48 164 THR H N 1
ATOM 11355 C CA . THR C 3 164 ? 46.815 54.733 1.224 1.00 61.84 164 THR H CA 1
ATOM 11356 C C . THR C 3 164 ? 46.904 54.793 -0.294 1.00 67.88 164 THR H C 1
ATOM 11357 O O . THR C 3 164 ? 47.376 53.850 -0.909 1.00 67.85 164 THR H O 1
ATOM 11368 N N . TRP C 3 165 ? 46.433 55.883 -0.903 1.00 66.80 165 TRP H N 1
ATOM 11369 C CA . TRP C 3 165 ? 46.381 56.021 -2.363 1.00 66.15 165 TRP H CA 1
ATOM 11370 C C . TRP C 3 165 ? 47.513 56.853 -2.904 1.00 76.78 165 TRP H C 1
ATOM 11371 O O . TRP C 3 165 ? 47.828 57.905 -2.353 1.00 76.44 165 TRP H O 1
ATOM 11392 N N . ASN C 3 166 ? 48.126 56.353 -3.994 1.00 79.02 166 ASN H N 1
ATOM 11393 C CA . ASN C 3 166 ? 49.378 56.806 -4.573 1.00 83.99 166 ASN H CA 1
ATOM 11394 C C . ASN C 3 166 ? 50.388 56.635 -3.420 1.00 95.61 166 ASN H C 1
ATOM 11395 O O . ASN C 3 166 ? 50.686 55.475 -3.081 1.00 96.14 166 ASN H O 1
ATOM 11406 N N . SER C 3 167 ? 50.801 57.719 -2.739 1.00 95.14 167 SER H N 1
ATOM 11407 C CA . SER C 3 167 ? 51.630 57.611 -1.528 1.00 96.13 167 SER H CA 1
ATOM 11408 C C . SER C 3 167 ? 51.151 58.707 -0.567 1.00 101.55 167 SER H C 1
ATOM 11409 O O . SER C 3 167 ? 51.928 59.568 -0.137 1.00 102.23 167 SER H O 1
ATOM 11417 N N . GLY C 3 168 ? 49.841 58.690 -0.302 1.00 97.26 168 GLY H N 1
ATOM 11418 C CA . GLY C 3 168 ? 49.171 59.703 0.506 1.00 98.31 168 GLY H CA 1
ATOM 11419 C C . GLY C 3 168 ? 48.863 60.985 -0.259 1.00 102.19 168 GLY H C 1
ATOM 11420 O O . GLY C 3 168 ? 48.305 61.922 0.325 1.00 101.89 168 GLY H O 1
ATOM 11424 N N . SER C 3 169 ? 49.193 61.030 -1.591 1.00 97.85 169 SER H N 1
ATOM 11425 C CA . SER C 3 169 ? 48.969 62.175 -2.486 1.00 101.37 169 SER H CA 1
ATOM 11426 C C . SER C 3 169 ? 47.467 62.440 -2.537 1.00 106.36 169 SER H C 1
ATOM 11427 O O . SER C 3 169 ? 47.014 63.592 -2.417 1.00 106.42 169 SER H O 1
ATOM 11435 N N . LEU C 3 170 ? 46.703 61.330 -2.666 1.00 102.14 170 LEU H N 1
ATOM 11436 C CA . LEU C 3 170 ? 45.250 61.306 -2.675 1.00 101.36 170 LEU H CA 1
ATOM 11437 C C . LEU C 3 170 ? 44.749 60.879 -1.281 1.00 104.96 170 LEU H C 1
ATOM 11438 O O . LEU C 3 170 ? 44.856 59.707 -0.915 1.00 104.74 170 LEU H O 1
ATOM 11443 N N . SER C 3 171 ? 44.313 61.872 -0.473 1.00 100.72 171 SER H N 1
ATOM 11444 C CA . SER C 3 171 ? 43.726 61.724 0.870 1.00 99.62 171 SER H CA 1
ATOM 11445 C C . SER C 3 171 ? 42.225 62.063 0.707 1.00 100.20 171 SER H C 1
ATOM 11446 O O . SER C 3 171 ? 41.380 61.734 1.562 1.00 100.25 171 SER H O 1
ATOM 11449 N N . SER C 3 172 ? 41.919 62.714 -0.443 1.00 92.35 172 SER H N 1
ATOM 11450 C CA . SER C 3 172 ? 40.588 63.121 -0.872 1.00 89.76 172 SER H CA 1
ATOM 11451 C C . SER C 3 172 ? 40.412 62.891 -2.427 1.00 91.94 172 SER H C 1
ATOM 11452 O O . SER C 3 172 ? 41.332 63.201 -3.207 1.00 92.08 172 SER H O 1
ATOM 11459 N N . SER C 3 173 ? 39.249 62.366 -2.883 1.00 83.98 173 SER H N 1
ATOM 11460 C CA . SER C 3 173 ? 38.125 61.924 -2.048 1.00 81.66 173 SER H CA 1
ATOM 11461 C C . SER C 3 173 ? 38.354 60.406 -1.821 1.00 79.62 173 SER H C 1
ATOM 11462 O O . SER C 3 173 ? 38.165 59.635 -2.760 1.00 79.81 173 SER H O 1
ATOM 11470 N N . VAL C 3 174 ? 38.808 59.993 -0.593 1.00 70.56 174 VAL H N 1
ATOM 11471 C CA . VAL C 3 174 ? 39.129 58.596 -0.216 1.00 64.15 174 VAL H CA 1
ATOM 11472 C C . VAL C 3 174 ? 38.230 58.115 0.904 1.00 66.74 174 VAL H C 1
ATOM 11473 O O . VAL C 3 174 ? 38.129 58.802 1.912 1.00 67.24 174 VAL H O 1
ATOM 11486 N N . HIS C 3 175 ? 37.687 56.888 0.789 1.00 61.92 175 HIS H N 1
ATOM 11487 C CA . HIS C 3 175 ? 36.866 56.261 1.830 1.00 62.74 175 HIS H CA 1
ATOM 11488 C C . HIS C 3 175 ? 37.479 54.923 2.187 1.00 63.61 175 HIS H C 1
ATOM 11489 O O . HIS C 3 175 ? 37.923 54.197 1.310 1.00 63.12 175 HIS H O 1
ATOM 11503 N N . THR C 3 176 ? 37.565 54.630 3.472 1.00 59.28 176 THR H N 1
ATOM 11504 C CA . THR C 3 176 ? 38.149 53.397 3.989 1.00 56.27 176 THR H CA 1
ATOM 11505 C C . THR C 3 176 ? 37.045 52.726 4.789 1.00 57.14 176 THR H C 1
ATOM 11506 O O . THR C 3 176 ? 36.563 53.300 5.768 1.00 57.75 176 THR H O 1
ATOM 11517 N N . PHE C 3 177 ? 36.618 51.542 4.365 1.00 49.67 177 PHE H N 1
ATOM 11518 C CA . PHE C 3 177 ? 35.504 50.869 5.010 1.00 49.99 177 PHE H CA 1
ATOM 11519 C C . PHE C 3 177 ? 35.942 49.943 6.149 1.00 54.51 177 PHE H C 1
ATOM 11520 O O . PHE C 3 177 ? 36.880 49.169 5.982 1.00 52.42 177 PHE H O 1
ATOM 11537 N N . PRO C 3 178 ? 35.257 49.969 7.314 1.00 53.50 178 PRO H N 1
ATOM 11538 C CA . PRO C 3 178 ? 35.626 49.043 8.404 1.00 53.62 178 PRO H CA 1
ATOM 11539 C C . PRO C 3 178 ? 35.727 47.587 7.968 1.00 54.55 178 PRO H C 1
ATOM 11540 O O . PRO C 3 178 ? 34.896 47.161 7.170 1.00 54.64 178 PRO H O 1
ATOM 11551 N N . ALA C 3 179 ? 36.702 46.819 8.516 1.00 49.32 179 ALA H N 1
ATOM 11552 C CA . ALA C 3 179 ? 36.860 45.396 8.189 1.00 45.90 179 ALA H CA 1
ATOM 11553 C C . ALA C 3 179 ? 35.759 44.549 8.789 1.00 50.73 179 ALA H C 1
ATOM 11554 O O . ALA C 3 179 ? 35.163 44.952 9.775 1.00 49.96 179 ALA H O 1
ATOM 11561 N N . LEU C 3 180 ? 35.485 43.388 8.188 1.00 49.81 180 LEU H N 1
ATOM 11562 C CA . LEU C 3 180 ? 34.515 42.414 8.692 1.00 54.31 180 LEU H CA 1
ATOM 11563 C C . LEU C 3 180 ? 35.162 41.036 8.644 1.00 63.96 180 LEU H C 1
ATOM 11564 O O . LEU C 3 180 ? 36.082 40.816 7.854 1.00 61.76 180 LEU H O 1
ATOM 11580 N N . LEU C 3 181 ? 34.692 40.106 9.497 1.00 66.96 181 LEU H N 1
ATOM 11581 C CA . LEU C 3 181 ? 35.234 38.750 9.502 1.00 67.02 181 LEU H CA 1
ATOM 11582 C C . LEU C 3 181 ? 34.547 37.928 8.422 1.00 72.78 181 LEU H C 1
ATOM 11583 O O . LEU C 3 181 ? 33.336 38.035 8.237 1.00 72.49 181 LEU H O 1
ATOM 11599 N N . GLN C 3 182 ? 35.338 37.142 7.685 1.00 70.79 182 GLN H N 1
ATOM 11600 C CA . GLN C 3 182 ? 34.870 36.292 6.602 1.00 69.57 182 GLN H CA 1
ATOM 11601 C C . GLN C 3 182 ? 35.495 34.916 6.755 1.00 76.73 182 GLN H C 1
ATOM 11602 O O . GLN C 3 182 ? 36.542 34.606 6.178 1.00 75.14 182 GLN H O 1
ATOM 11616 N N . SER C 3 183 ? 34.848 34.108 7.598 1.00 77.61 183 SER H N 1
ATOM 11617 C CA . SER C 3 183 ? 35.267 32.754 7.925 1.00 78.45 183 SER H CA 1
ATOM 11618 C C . SER C 3 183 ? 36.654 32.764 8.595 1.00 77.87 183 SER H C 1
ATOM 11619 O O . SER C 3 183 ? 37.582 32.082 8.152 1.00 77.20 183 SER H O 1
ATOM 11627 N N . GLY C 3 184 ? 36.764 33.571 9.647 1.00 70.89 184 GLY H N 1
ATOM 11628 C CA . GLY C 3 184 ? 37.977 33.680 10.444 1.00 72.34 184 GLY H CA 1
ATOM 11629 C C . GLY C 3 184 ? 38.971 34.745 10.029 1.00 69.91 184 GLY H C 1
ATOM 11630 O O . GLY C 3 184 ? 39.818 35.124 10.855 1.00 68.84 184 GLY H O 1
ATOM 11634 N N . LEU C 3 185 ? 38.898 35.238 8.761 1.00 61.00 185 LEU H N 1
ATOM 11635 C CA . LEU C 3 185 ? 39.821 36.263 8.278 1.00 61.45 185 LEU H CA 1
ATOM 11636 C C . LEU C 3 185 ? 39.147 37.599 8.053 1.00 66.41 185 LEU H C 1
ATOM 11637 O O . LEU C 3 185 ? 37.963 37.661 7.780 1.00 65.98 185 LEU H O 1
ATOM 11653 N N . TYR C 3 186 ? 39.910 38.668 8.124 1.00 65.18 186 TYR H N 1
ATOM 11654 C CA . TYR C 3 186 ? 39.362 39.994 7.900 1.00 64.84 186 TYR H CA 1
ATOM 11655 C C . TYR C 3 186 ? 39.317 40.349 6.410 1.00 67.26 186 TYR H C 1
ATOM 11656 O O . TYR C 3 186 ? 40.216 39.983 5.641 1.00 64.57 186 TYR H O 1
ATOM 11674 N N . THR C 3 187 ? 38.256 41.090 6.025 1.00 64.87 187 THR H N 1
ATOM 11675 C CA . THR C 3 187 ? 38.057 41.640 4.684 1.00 60.40 187 THR H CA 1
ATOM 11676 C C . THR C 3 187 ? 37.660 43.108 4.826 1.00 61.03 187 THR H C 1
ATOM 11677 O O . THR C 3 187 ? 36.762 43.457 5.595 1.00 59.35 187 THR H O 1
ATOM 11688 N N . MET C 3 188 ? 38.321 43.957 4.052 1.00 56.05 188 MET H N 1
ATOM 11689 C CA . MET C 3 188 ? 38.121 45.400 4.085 1.00 54.65 188 MET H CA 1
ATOM 11690 C C . MET C 3 188 ? 38.358 45.956 2.659 1.00 55.91 188 MET H C 1
ATOM 11691 O O . MET C 3 188 ? 39.067 45.325 1.870 1.00 54.57 188 MET H O 1
ATOM 11705 N N . SER C 3 189 ? 37.733 47.093 2.314 1.00 51.33 189 SER H N 1
ATOM 11706 C CA . SER C 3 189 ? 37.933 47.704 0.995 1.00 51.53 189 SER H CA 1
ATOM 11707 C C . SER C 3 189 ? 38.138 49.197 1.141 1.00 56.61 189 SER H C 1
ATOM 11708 O O . SER C 3 189 ? 37.827 49.751 2.194 1.00 57.18 189 SER H O 1
ATOM 11716 N N . SER C 3 190 ? 38.702 49.841 0.109 1.00 52.84 190 SER H N 1
ATOM 11717 C CA . SER C 3 190 ? 38.944 51.287 0.113 1.00 54.68 190 SER H CA 1
ATOM 11718 C C . SER C 3 190 ? 38.621 51.886 -1.253 1.00 60.50 190 SER H C 1
ATOM 11719 O O . SER C 3 190 ? 39.024 51.330 -2.272 1.00 60.55 190 SER H O 1
ATOM 11727 N N . SER C 3 191 ? 37.903 53.024 -1.264 1.00 56.84 191 SER H N 1
ATOM 11728 C CA . SER C 3 191 ? 37.513 53.741 -2.477 1.00 53.75 191 SER H CA 1
ATOM 11729 C C . SER C 3 191 ? 38.354 55.022 -2.619 1.00 56.67 191 SER H C 1
ATOM 11730 O O . SER C 3 191 ? 38.613 55.681 -1.620 1.00 55.48 191 SER H O 1
ATOM 11738 N N . VAL C 3 192 ? 38.726 55.384 -3.850 1.00 53.47 192 VAL H N 1
ATOM 11739 C CA . VAL C 3 192 ? 39.379 56.650 -4.186 1.00 53.93 192 VAL H CA 1
ATOM 11740 C C . VAL C 3 192 ? 38.575 57.233 -5.338 1.00 58.90 192 VAL H C 1
ATOM 11741 O O . VAL C 3 192 ? 38.098 56.475 -6.170 1.00 57.90 192 VAL H O 1
ATOM 11754 N N . THR C 3 193 ? 38.426 58.556 -5.402 1.00 57.72 193 THR H N 1
ATOM 11755 C CA . THR C 3 193 ? 37.695 59.211 -6.496 1.00 56.66 193 THR H CA 1
ATOM 11756 C C . THR C 3 193 ? 38.622 60.233 -7.132 1.00 61.49 193 THR H C 1
ATOM 11757 O O . THR C 3 193 ? 39.276 60.980 -6.415 1.00 63.01 193 THR H O 1
ATOM 11768 N N . VAL C 3 194 ? 38.751 60.211 -8.457 1.00 58.01 194 VAL H N 1
ATOM 11769 C CA . VAL C 3 194 ? 39.640 61.115 -9.201 1.00 61.68 194 VAL H CA 1
ATOM 11770 C C . VAL C 3 194 ? 38.875 61.651 -10.406 1.00 68.34 194 VAL H C 1
ATOM 11771 O O . VAL C 3 194 ? 37.884 61.031 -10.787 1.00 66.65 194 VAL H O 1
ATOM 11784 N N . PRO C 3 195 ? 39.285 62.779 -11.031 1.00 68.42 195 PRO H N 1
ATOM 11785 C CA . PRO C 3 195 ? 38.530 63.263 -12.198 1.00 68.24 195 PRO H CA 1
ATOM 11786 C C . PRO C 3 195 ? 38.725 62.373 -13.413 1.00 73.49 195 PRO H C 1
ATOM 11787 O O . PRO C 3 195 ? 39.774 61.747 -13.551 1.00 72.71 195 PRO H O 1
ATOM 11798 N N . SER C 3 196 ? 37.728 62.325 -14.296 1.00 72.33 196 SER H N 1
ATOM 11799 C CA . SER C 3 196 ? 37.783 61.527 -15.524 1.00 69.79 196 SER H CA 1
ATOM 11800 C C . SER C 3 196 ? 39.039 61.863 -16.321 1.00 79.56 196 SER H C 1
ATOM 11801 O O . SER C 3 196 ? 39.635 60.982 -16.941 1.00 78.83 196 SER H O 1
ATOM 11809 N N . SER C 3 197 ? 39.426 63.164 -16.300 1.00 81.39 197 SER H N 1
ATOM 11810 C CA . SER C 3 197 ? 40.626 63.721 -16.947 1.00 85.64 197 SER H CA 1
ATOM 11811 C C . SER C 3 197 ? 41.877 62.853 -16.675 1.00 89.30 197 SER H C 1
ATOM 11812 O O . SER C 3 197 ? 42.558 62.441 -17.620 1.00 90.01 197 SER H O 1
ATOM 11820 N N . THR C 3 198 ? 42.115 62.531 -15.383 1.00 82.92 198 THR H N 1
ATOM 11821 C CA . THR C 3 198 ? 43.280 61.770 -14.921 1.00 84.85 198 THR H CA 1
ATOM 11822 C C . THR C 3 198 ? 43.228 60.274 -15.354 1.00 84.55 198 THR H C 1
ATOM 11823 O O . THR C 3 198 ? 43.739 59.948 -16.426 1.00 85.09 198 THR H O 1
ATOM 11834 N N . TRP C 3 199 ? 42.625 59.379 -14.556 1.00 75.98 199 TRP H N 1
ATOM 11835 C CA . TRP C 3 199 ? 42.562 57.942 -14.868 1.00 73.98 199 TRP H CA 1
ATOM 11836 C C . TRP C 3 199 ? 41.732 57.662 -16.149 1.00 77.39 199 TRP H C 1
ATOM 11837 O O . TRP C 3 199 ? 40.691 58.292 -16.305 1.00 77.26 199 TRP H O 1
ATOM 11858 N N . PRO C 3 200 ? 42.132 56.774 -17.098 1.00 73.84 200 PRO H N 1
ATOM 11859 C CA . PRO C 3 200 ? 43.309 55.880 -17.118 1.00 74.09 200 PRO H CA 1
ATOM 11860 C C . PRO C 3 200 ? 44.607 56.468 -17.652 1.00 83.32 200 PRO H C 1
ATOM 11861 O O . PRO C 3 200 ? 45.615 55.760 -17.650 1.00 82.73 200 PRO H O 1
ATOM 11872 N N . SER C 3 201 ? 44.601 57.736 -18.113 1.00 84.37 201 SER H N 1
ATOM 11873 C CA . SER C 3 201 ? 45.806 58.416 -18.623 1.00 89.34 201 SER H CA 1
ATOM 11874 C C . SER C 3 201 ? 46.888 58.429 -17.517 1.00 92.03 201 SER H C 1
ATOM 11875 O O . SER C 3 201 ? 47.961 57.860 -17.697 1.00 90.59 201 SER H O 1
ATOM 11883 N N . GLN C 3 202 ? 46.544 58.993 -16.352 1.00 88.77 202 GLN H N 1
ATOM 11884 C CA . GLN C 3 202 ? 47.377 59.006 -15.149 1.00 90.64 202 GLN H CA 1
ATOM 11885 C C . GLN C 3 202 ? 47.168 57.665 -14.437 1.00 93.98 202 GLN H C 1
ATOM 11886 O O . GLN C 3 202 ? 46.077 57.102 -14.525 1.00 93.21 202 GLN H O 1
ATOM 11900 N N . THR C 3 203 ? 48.196 57.173 -13.715 1.00 90.15 203 THR H N 1
ATOM 11901 C CA . THR C 3 203 ? 48.141 55.889 -12.992 1.00 85.89 203 THR H CA 1
ATOM 11902 C C . THR C 3 203 ? 47.765 56.085 -11.512 1.00 87.10 203 THR H C 1
ATOM 11903 O O . THR C 3 203 ? 48.308 56.978 -10.845 1.00 87.25 203 THR H O 1
ATOM 11914 N N . VAL C 3 204 ? 46.848 55.239 -11.002 1.00 79.81 204 VAL H N 1
ATOM 11915 C CA . VAL C 3 204 ? 46.418 55.291 -9.607 1.00 79.35 204 VAL H CA 1
ATOM 11916 C C . VAL C 3 204 ? 46.859 53.975 -8.946 1.00 80.60 204 VAL H C 1
ATOM 11917 O O . VAL C 3 204 ? 46.767 52.919 -9.581 1.00 79.38 204 VAL H O 1
ATOM 11930 N N . THR C 3 205 ? 47.415 54.053 -7.702 1.00 75.40 205 THR H N 1
ATOM 11931 C CA . THR C 3 205 ? 47.958 52.894 -6.981 1.00 73.69 205 THR H CA 1
ATOM 11932 C C . THR C 3 205 ? 47.599 52.878 -5.498 1.00 74.93 205 THR H C 1
ATOM 11933 O O . THR C 3 205 ? 48.037 53.766 -4.777 1.00 74.72 205 THR H O 1
ATOM 11944 N N . CYS C 3 206 ? 46.907 51.829 -5.001 1.00 69.49 206 CYS H N 1
ATOM 11945 C CA . CYS C 3 206 ? 46.700 51.739 -3.551 1.00 68.76 206 CYS H CA 1
ATOM 11946 C C . CYS C 3 206 ? 47.926 51.041 -2.993 1.00 72.14 206 CYS H C 1
ATOM 11947 O O . CYS C 3 206 ? 48.507 50.172 -3.654 1.00 70.64 206 CYS H O 1
ATOM 11954 N N . SER C 3 207 ? 48.335 51.462 -1.798 1.00 69.07 207 SER H N 1
ATOM 11955 C CA . SER C 3 207 ? 49.459 50.915 -1.060 1.00 69.34 207 SER H CA 1
ATOM 11956 C C . SER C 3 207 ? 48.884 50.385 0.263 1.00 73.37 207 SER H C 1
ATOM 11957 O O . SER C 3 207 ? 48.432 51.176 1.108 1.00 72.72 207 SER H O 1
ATOM 11965 N N . VAL C 3 208 ? 48.825 49.035 0.389 1.00 69.04 208 VAL H N 1
ATOM 11966 C CA . VAL C 3 208 ? 48.283 48.338 1.560 1.00 67.66 208 VAL H CA 1
ATOM 11967 C C . VAL C 3 208 ? 49.441 47.930 2.459 1.00 73.92 208 VAL H C 1
ATOM 11968 O O . VAL C 3 208 ? 50.467 47.457 1.963 1.00 74.66 208 VAL H O 1
ATOM 11981 N N . ALA C 3 209 ? 49.263 48.091 3.777 1.00 70.13 209 ALA H N 1
ATOM 11982 C CA . ALA C 3 209 ? 50.267 47.759 4.779 1.00 70.50 209 ALA H CA 1
ATOM 11983 C C . ALA C 3 209 ? 49.608 46.969 5.904 1.00 74.05 209 ALA H C 1
ATOM 11984 O O . ALA C 3 209 ? 48.650 47.458 6.506 1.00 73.59 209 ALA H O 1
ATOM 11991 N N . HIS C 3 210 ? 50.096 45.746 6.166 1.00 70.61 210 HIS H N 1
ATOM 11992 C CA . HIS C 3 210 ? 49.608 44.862 7.243 1.00 68.89 210 HIS H CA 1
ATOM 11993 C C . HIS C 3 210 ? 50.821 44.684 8.168 1.00 76.72 210 HIS H C 1
ATOM 11994 O O . HIS C 3 210 ? 51.693 43.860 7.851 1.00 76.26 210 HIS H O 1
ATOM 12008 N N . PRO C 3 211 ? 50.981 45.531 9.226 1.00 75.57 211 PRO H N 1
ATOM 12009 C CA . PRO C 3 211 ? 52.201 45.451 10.045 1.00 76.71 211 PRO H CA 1
ATOM 12010 C C . PRO C 3 211 ? 52.368 44.134 10.787 1.00 82.60 211 PRO H C 1
ATOM 12011 O O . PRO C 3 211 ? 53.492 43.623 10.840 1.00 82.85 211 PRO H O 1
ATOM 12022 N N . ALA C 3 212 ? 51.266 43.535 11.270 1.00 78.71 212 ALA H N 1
ATOM 12023 C CA . ALA C 3 212 ? 51.346 42.259 11.969 1.00 83.13 212 ALA H CA 1
ATOM 12024 C C . ALA C 3 212 ? 52.092 41.146 11.198 1.00 83.61 212 ALA H C 1
ATOM 12025 O O . ALA C 3 212 ? 52.690 40.300 11.850 1.00 83.90 212 ALA H O 1
ATOM 12032 N N . SER C 3 213 ? 52.114 41.169 9.848 1.00 77.97 213 SER H N 1
ATOM 12033 C CA . SER C 3 213 ? 52.867 40.201 9.032 1.00 81.14 213 SER H CA 1
ATOM 12034 C C . SER C 3 213 ? 54.086 40.854 8.366 1.00 84.90 213 SER H C 1
ATOM 12035 O O . SER C 3 213 ? 54.719 40.224 7.513 1.00 82.64 213 SER H O 1
ATOM 12043 N N . SER C 3 214 ? 54.388 42.121 8.734 1.00 83.69 214 SER H N 1
ATOM 12044 C CA . SER C 3 214 ? 55.502 42.913 8.219 1.00 86.08 214 SER H CA 1
ATOM 12045 C C . SER C 3 214 ? 55.517 42.941 6.682 1.00 88.64 214 SER H C 1
ATOM 12046 O O . SER C 3 214 ? 56.581 42.782 6.077 1.00 88.79 214 SER H O 1
ATOM 12054 N N . THR C 3 215 ? 54.326 43.136 6.054 1.00 83.32 215 THR H N 1
ATOM 12055 C CA . THR C 3 215 ? 54.173 43.125 4.593 1.00 83.63 215 THR H CA 1
ATOM 12056 C C . THR C 3 215 ? 53.564 44.418 4.035 1.00 83.99 215 THR H C 1
ATOM 12057 O O . THR C 3 215 ? 52.738 45.061 4.697 1.00 81.94 215 THR H O 1
ATOM 12068 N N . THR C 3 216 ? 54.002 44.787 2.803 1.00 79.74 216 THR H N 1
ATOM 12069 C CA . THR C 3 216 ? 53.526 45.964 2.071 1.00 75.95 216 THR H CA 1
ATOM 12070 C C . THR C 3 216 ? 53.356 45.615 0.609 1.00 77.08 216 THR H C 1
ATOM 12071 O O . THR C 3 216 ? 54.328 45.233 -0.050 1.00 76.46 216 THR H O 1
ATOM 12082 N N . VAL C 3 217 ? 52.126 45.793 0.096 1.00 71.70 217 VAL H N 1
ATOM 12083 C CA . VAL C 3 217 ? 51.760 45.498 -1.291 1.00 70.72 217 VAL H CA 1
ATOM 12084 C C . VAL C 3 217 ? 51.275 46.768 -1.940 1.00 74.77 217 VAL H C 1
ATOM 12085 O O . VAL C 3 217 ? 50.458 47.474 -1.351 1.00 73.61 217 VAL H O 1
ATOM 12098 N N . ASP C 3 218 ? 51.754 47.038 -3.159 1.00 72.91 218 ASP H N 1
ATOM 12099 C CA . ASP C 3 218 ? 51.349 48.190 -3.959 1.00 70.98 218 ASP H CA 1
ATOM 12100 C C . ASP C 3 218 ? 50.672 47.653 -5.205 1.00 72.06 218 ASP H C 1
ATOM 12101 O O . ASP C 3 218 ? 51.363 47.174 -6.104 1.00 70.25 218 ASP H O 1
ATOM 12110 N N . LYS C 3 219 ? 49.324 47.673 -5.233 1.00 68.24 219 LYS H N 1
ATOM 12111 C CA . LYS C 3 219 ? 48.561 47.222 -6.399 1.00 69.36 219 LYS H CA 1
ATOM 12112 C C . LYS C 3 219 ? 48.233 48.439 -7.265 1.00 73.96 219 LYS H C 1
ATOM 12113 O O . LYS C 3 219 ? 47.699 49.432 -6.768 1.00 73.75 219 LYS H O 1
ATOM 12132 N N . LYS C 3 220 ? 48.575 48.355 -8.556 1.00 70.90 220 LYS H N 1
ATOM 12133 C CA . LYS C 3 220 ? 48.382 49.421 -9.539 1.00 70.82 220 LYS H CA 1
ATOM 12134 C C . LYS C 3 220 ? 47.032 49.213 -10.206 1.00 73.51 220 LYS H C 1
ATOM 12135 O O . LYS C 3 220 ? 46.706 48.082 -10.575 1.00 72.67 220 LYS H O 1
ATOM 12154 N N . LEU C 3 221 ? 46.250 50.282 -10.378 1.00 69.93 221 LEU H N 1
ATOM 12155 C CA . LEU C 3 221 ? 44.954 50.153 -11.044 1.00 67.73 221 LEU H CA 1
ATOM 12156 C C . LEU C 3 221 ? 45.056 50.384 -12.543 1.00 73.28 221 LEU H C 1
ATOM 12157 O O . LEU C 3 221 ? 45.302 51.509 -12.983 1.00 72.61 221 LEU H O 1
ATOM 12173 N N . GLU C 3 222 ? 44.827 49.296 -13.308 1.00 71.55 222 GLU H N 1
ATOM 12174 C CA . GLU C 3 222 ? 44.750 49.224 -14.771 1.00 91.33 222 GLU H CA 1
ATOM 12175 C C . GLU C 3 222 ? 44.464 47.763 -15.181 1.00 128.24 222 GLU H C 1
ATOM 12176 O O . GLU C 3 222 ? 44.307 46.889 -14.323 1.00 91.39 222 GLU H O 1
ATOM 12188 N N . ASP D 4 1 ? 34.813 51.320 44.423 1.00 48.13 1 ASP L N 1
ATOM 12189 C CA . ASP D 4 1 ? 35.195 51.863 43.120 1.00 47.58 1 ASP L CA 1
ATOM 12190 C C . ASP D 4 1 ? 34.083 52.810 42.644 1.00 53.48 1 ASP L C 1
ATOM 12191 O O . ASP D 4 1 ? 32.908 52.416 42.616 1.00 54.61 1 ASP L O 1
ATOM 12199 N N . ILE D 4 2 ? 34.452 54.068 42.283 1.00 48.44 2 ILE L N 1
ATOM 12200 C CA . ILE D 4 2 ? 33.482 55.092 41.859 1.00 47.33 2 ILE L CA 1
ATOM 12201 C C . ILE D 4 2 ? 32.966 54.700 40.457 1.00 52.51 2 ILE L C 1
ATOM 12202 O O . ILE D 4 2 ? 33.764 54.324 39.596 1.00 52.01 2 ILE L O 1
ATOM 12218 N N . VAL D 4 3 ? 31.637 54.741 40.254 1.00 49.22 3 VAL L N 1
ATOM 12219 C CA . VAL D 4 3 ? 31.012 54.319 39.009 1.00 50.97 3 VAL L CA 1
ATOM 12220 C C . VAL D 4 3 ? 30.595 55.499 38.132 1.00 59.23 3 VAL L C 1
ATOM 12221 O O . VAL D 4 3 ? 29.743 56.291 38.540 1.00 60.60 3 VAL L O 1
ATOM 12234 N N . MET D 4 4 ? 31.136 55.560 36.890 1.00 55.62 4 MET L N 1
ATOM 12235 C CA . MET D 4 4 ? 30.831 56.622 35.938 1.00 54.14 4 MET L CA 1
ATOM 12236 C C . MET D 4 4 ? 29.704 56.154 35.035 1.00 56.64 4 MET L C 1
ATOM 12237 O O . MET D 4 4 ? 29.832 55.121 34.372 1.00 56.78 4 MET L O 1
ATOM 12251 N N . THR D 4 5 ? 28.600 56.918 35.010 1.00 51.55 5 THR L N 1
ATOM 12252 C CA . THR D 4 5 ? 27.393 56.607 34.239 1.00 51.71 5 THR L CA 1
ATOM 12253 C C . THR D 4 5 ? 27.180 57.755 33.249 1.00 57.03 5 THR L C 1
ATOM 12254 O O . THR D 4 5 ? 26.633 58.799 33.599 1.00 57.89 5 THR L O 1
ATOM 12265 N N . GLN D 4 6 ? 27.646 57.564 32.022 1.00 53.57 6 GLN L N 1
ATOM 12266 C CA . GLN D 4 6 ? 27.601 58.580 30.975 1.00 51.36 6 GLN L CA 1
ATOM 12267 C C . GLN D 4 6 ? 26.336 58.497 30.092 1.00 56.26 6 GLN L C 1
ATOM 12268 O O . GLN D 4 6 ? 25.799 57.406 29.894 1.00 55.80 6 GLN L O 1
ATOM 12282 N N . SER D 4 7 ? 25.894 59.646 29.516 1.00 53.81 7 SER L N 1
ATOM 12283 C CA . SER D 4 7 ? 24.710 59.699 28.646 1.00 56.31 7 SER L CA 1
ATOM 12284 C C . SER D 4 7 ? 24.837 58.746 27.465 1.00 63.93 7 SER L C 1
ATOM 12285 O O . SER D 4 7 ? 25.938 58.538 26.953 1.00 64.94 7 SER L O 1
ATOM 12293 N N . GLN D 4 8 ? 23.708 58.162 27.028 1.00 60.89 8 GLN L N 1
ATOM 12294 C CA . GLN D 4 8 ? 23.740 57.223 25.910 1.00 61.00 8 GLN L CA 1
ATOM 12295 C C . GLN D 4 8 ? 23.894 57.982 24.600 1.00 62.96 8 GLN L C 1
ATOM 12296 O O . GLN D 4 8 ? 24.598 57.502 23.719 1.00 63.06 8 GLN L O 1
ATOM 12310 N N . LYS D 4 9 ? 23.278 59.173 24.487 1.00 58.41 9 LYS L N 1
ATOM 12311 C CA . LYS D 4 9 ? 23.395 60.031 23.304 1.00 57.31 9 LYS L CA 1
ATOM 12312 C C . LYS D 4 9 ? 23.395 61.532 23.685 1.00 58.70 9 LYS L C 1
ATOM 12313 O O . LYS D 4 9 ? 22.984 61.911 24.787 1.00 57.98 9 LYS L O 1
ATOM 12332 N N . PHE D 4 10 ? 23.872 62.374 22.766 1.00 54.24 10 PHE L N 1
ATOM 12333 C CA . PHE D 4 10 ? 23.913 63.826 22.974 1.00 53.07 10 PHE L CA 1
ATOM 12334 C C . PHE D 4 10 ? 22.510 64.399 22.915 1.00 64.37 10 PHE L C 1
ATOM 12335 O O . PHE D 4 10 ? 21.818 64.122 21.946 1.00 65.15 10 PHE L O 1
ATOM 12352 N N . MET D 4 11 ? 22.118 65.256 23.878 1.00 65.54 11 MET L N 1
ATOM 12353 C CA . MET D 4 11 ? 20.798 65.884 23.869 1.00 70.05 11 MET L CA 1
ATOM 12354 C C . MET D 4 11 ? 20.909 67.358 23.393 1.00 75.73 11 MET L C 1
ATOM 12355 O O . MET D 4 11 ? 21.680 68.124 23.951 1.00 73.88 11 MET L O 1
ATOM 12369 N N . SER D 4 12 ? 20.175 67.714 22.302 1.00 76.17 12 SER L N 1
ATOM 12370 C CA . SER D 4 12 ? 20.173 69.052 21.675 1.00 76.38 12 SER L CA 1
ATOM 12371 C C . SER D 4 12 ? 19.322 70.072 22.417 1.00 85.02 12 SER L C 1
ATOM 12372 O O . SER D 4 12 ? 18.335 69.716 23.058 1.00 84.21 12 SER L O 1
ATOM 12380 N N . THR D 4 13 ? 19.686 71.360 22.249 1.00 86.06 13 THR L N 1
ATOM 12381 C CA . THR D 4 13 ? 19.041 72.551 22.835 1.00 90.28 13 THR L CA 1
ATOM 12382 C C . THR D 4 13 ? 19.296 73.741 21.880 1.00 96.74 13 THR L C 1
ATOM 12383 O O . THR D 4 13 ? 20.270 73.681 21.122 1.00 97.46 13 THR L O 1
ATOM 12394 N N . SER D 4 14 ? 18.450 74.807 21.907 1.00 93.30 14 SER L N 1
ATOM 12395 C CA . SER D 4 14 ? 18.620 76.008 21.052 1.00 94.95 14 SER L CA 1
ATOM 12396 C C . SER D 4 14 ? 18.670 75.706 19.531 1.00 99.26 14 SER L C 1
ATOM 12397 O O . SER D 4 14 ? 19.372 76.393 18.781 1.00 98.62 14 SER L O 1
ATOM 12405 N N . GLY D 4 15 ? 17.926 74.689 19.099 1.00 96.19 15 GLY L N 1
ATOM 12406 C CA . GLY D 4 15 ? 17.891 74.283 17.700 1.00 95.65 15 GLY L CA 1
ATOM 12407 C C . GLY D 4 15 ? 19.191 73.676 17.206 1.00 98.78 15 GLY L C 1
ATOM 12408 O O . GLY D 4 15 ? 19.677 74.043 16.131 1.00 98.71 15 GLY L O 1
ATOM 12412 N N . GLY D 4 16 ? 19.756 72.762 18.001 1.00 93.75 16 GLY L N 1
ATOM 12413 C CA . GLY D 4 16 ? 21.004 72.073 17.677 1.00 91.07 16 GLY L CA 1
ATOM 12414 C C . GLY D 4 16 ? 22.304 72.863 17.804 1.00 91.74 16 GLY L C 1
ATOM 12415 O O . GLY D 4 16 ? 23.359 72.332 17.427 1.00 91.32 16 GLY L O 1
ATOM 12419 N N . ASP D 4 17 ? 22.264 74.128 18.345 1.00 84.51 17 ASP L N 1
ATOM 12420 C CA . ASP D 4 17 ? 23.465 74.962 18.549 1.00 81.17 17 ASP L CA 1
ATOM 12421 C C . ASP D 4 17 ? 24.255 74.461 19.741 1.00 79.68 17 ASP L C 1
ATOM 12422 O O . ASP D 4 17 ? 25.473 74.374 19.659 1.00 78.64 17 ASP L O 1
ATOM 12431 N N . ARG D 4 18 ? 23.566 74.103 20.827 1.00 72.51 18 ARG L N 1
ATOM 12432 C CA . ARG D 4 18 ? 24.178 73.476 21.990 1.00 69.15 18 ARG L CA 1
ATOM 12433 C C . ARG D 4 18 ? 23.764 71.985 21.990 1.00 66.38 18 ARG L C 1
ATOM 12434 O O . ARG D 4 18 ? 22.591 71.700 21.808 1.00 65.86 18 ARG L O 1
ATOM 12455 N N . VAL D 4 19 ? 24.731 71.048 22.114 1.00 58.87 19 VAL L N 1
ATOM 12456 C CA . VAL D 4 19 ? 24.503 69.591 22.246 1.00 58.39 19 VAL L CA 1
ATOM 12457 C C . VAL D 4 19 ? 25.255 69.164 23.524 1.00 61.77 19 VAL L C 1
ATOM 12458 O O . VAL D 4 19 ? 26.395 69.599 23.707 1.00 60.89 19 VAL L O 1
ATOM 12471 N N . SER D 4 20 ? 24.641 68.325 24.396 1.00 58.04 20 SER L N 1
ATOM 12472 C CA . SER D 4 20 ? 25.266 67.934 25.665 1.00 56.64 20 SER L CA 1
ATOM 12473 C C . SER D 4 20 ? 25.131 66.489 26.069 1.00 59.22 20 SER L C 1
ATOM 12474 O O . SER D 4 20 ? 24.183 65.823 25.684 1.00 59.87 20 SER L O 1
ATOM 12482 N N . ILE D 4 21 ? 26.068 66.038 26.929 1.00 53.33 21 ILE L N 1
ATOM 12483 C CA . ILE D 4 21 ? 26.072 64.727 27.572 1.00 53.91 21 ILE L CA 1
ATOM 12484 C C . ILE D 4 21 ? 26.308 64.962 29.055 1.00 56.02 21 ILE L C 1
ATOM 12485 O O . ILE D 4 21 ? 26.984 65.916 29.427 1.00 55.00 21 ILE L O 1
ATOM 12501 N N . THR D 4 22 ? 25.721 64.116 29.885 1.00 52.45 22 THR L N 1
ATOM 12502 C CA . THR D 4 22 ? 25.836 64.158 31.325 1.00 51.60 22 THR L CA 1
ATOM 12503 C C . THR D 4 22 ? 26.652 62.956 31.750 1.00 57.82 22 THR L C 1
ATOM 12504 O O . THR D 4 22 ? 26.705 61.954 31.046 1.00 57.70 22 THR L O 1
ATOM 12515 N N . CYS D 4 23 ? 27.307 63.072 32.897 1.00 55.64 23 CYS L N 1
ATOM 12516 C CA . CYS D 4 23 ? 28.142 62.034 33.475 1.00 54.59 23 CYS L CA 1
ATOM 12517 C C . CYS D 4 23 ? 27.900 62.098 34.981 1.00 57.84 23 CYS L C 1
ATOM 12518 O O . CYS D 4 23 ? 28.032 63.176 35.558 1.00 57.31 23 CYS L O 1
ATOM 12525 N N . LYS D 4 24 ? 27.419 60.992 35.586 1.00 54.63 24 LYS L N 1
ATOM 12526 C CA . LYS D 4 24 ? 27.088 60.943 37.011 1.00 53.91 24 LYS L CA 1
ATOM 12527 C C . LYS D 4 24 ? 27.946 59.923 37.741 1.00 57.63 24 LYS L C 1
ATOM 12528 O O . LYS D 4 24 ? 28.156 58.816 37.236 1.00 57.50 24 LYS L O 1
ATOM 12547 N N . THR D 4 25 ? 28.419 60.289 38.946 1.00 53.57 25 THR L N 1
ATOM 12548 C CA . THR D 4 25 ? 29.308 59.455 39.761 1.00 53.69 25 THR L CA 1
ATOM 12549 C C . THR D 4 25 ? 28.548 58.787 40.929 1.00 58.66 25 THR L C 1
ATOM 12550 O O . THR D 4 25 ? 27.560 59.354 41.410 1.00 58.98 25 THR L O 1
ATOM 12561 N N . SER D 4 26 ? 29.004 57.592 41.390 1.00 54.35 26 SER L N 1
ATOM 12562 C CA . SER D 4 26 ? 28.336 56.906 42.501 1.00 58.06 26 SER L CA 1
ATOM 12563 C C . SER D 4 26 ? 28.592 57.588 43.824 1.00 61.06 26 SER L C 1
ATOM 12564 O O . SER D 4 26 ? 27.740 57.492 44.709 1.00 62.96 26 SER L O 1
ATOM 12572 N N . GLN D 4 27 ? 29.713 58.314 43.964 1.00 53.91 27 GLN L N 1
ATOM 12573 C CA . GLN D 4 27 ? 29.983 59.070 45.186 1.00 56.47 27 GLN L CA 1
ATOM 12574 C C . GLN D 4 27 ? 30.549 60.455 44.858 1.00 57.18 27 GLN L C 1
ATOM 12575 O O . GLN D 4 27 ? 30.799 60.743 43.694 1.00 56.73 27 GLN L O 1
ATOM 12589 N N . ASN D 4 28 ? 30.639 61.340 45.858 1.00 51.59 28 ASN L N 1
ATOM 12590 C CA . ASN D 4 28 ? 31.081 62.726 45.663 1.00 48.90 28 ASN L CA 1
ATOM 12591 C C . ASN D 4 28 ? 32.570 62.861 45.270 1.00 51.61 28 ASN L C 1
ATOM 12592 O O . ASN D 4 28 ? 33.480 62.629 46.078 1.00 50.10 28 ASN L O 1
ATOM 12603 N N . VAL D 4 29 ? 32.804 63.292 44.029 1.00 48.04 29 VAL L N 1
ATOM 12604 C CA . VAL D 4 29 ? 34.155 63.492 43.506 1.00 46.78 29 VAL L CA 1
ATOM 12605 C C . VAL D 4 29 ? 34.508 64.988 43.471 1.00 50.89 29 VAL L C 1
ATOM 12606 O O . VAL D 4 29 ? 35.499 65.358 42.847 1.00 51.41 29 VAL L O 1
ATOM 12619 N N . GLY D 4 30 ? 33.747 65.820 44.186 1.00 45.99 30 GLY L N 1
ATOM 12620 C CA . GLY D 4 30 ? 33.979 67.248 44.210 1.00 43.34 30 GLY L CA 1
ATOM 12621 C C . GLY D 4 30 ? 33.921 67.796 42.806 1.00 45.73 30 GLY L C 1
ATOM 12622 O O . GLY D 4 30 ? 32.865 67.789 42.163 1.00 44.56 30 GLY L O 1
ATOM 12626 N N . THR D 4 31 ? 35.080 68.199 42.303 1.00 42.03 31 THR L N 1
ATOM 12627 C CA . THR D 4 31 ? 35.218 68.790 40.976 1.00 40.34 31 THR L CA 1
ATOM 12628 C C . THR D 4 31 ? 36.299 68.034 40.163 1.00 41.65 31 THR L C 1
ATOM 12629 O O . THR D 4 31 ? 36.594 68.428 39.044 1.00 39.75 31 THR L O 1
ATOM 12640 N N . ALA D 4 32 ? 36.756 66.866 40.665 1.00 39.09 32 ALA L N 1
ATOM 12641 C CA . ALA D 4 32 ? 37.786 66.036 40.062 1.00 37.44 32 ALA L CA 1
ATOM 12642 C C . ALA D 4 32 ? 37.236 65.213 38.924 1.00 42.19 32 ALA L C 1
ATOM 12643 O O . ALA D 4 32 ? 37.173 63.999 39.001 1.00 42.28 32 ALA L O 1
ATOM 12650 N N . VAL D 4 33 ? 36.863 65.873 37.843 1.00 40.73 33 VAL L N 1
ATOM 12651 C CA . VAL D 4 33 ? 36.312 65.215 36.653 1.00 39.16 33 VAL L CA 1
ATOM 12652 C C . VAL D 4 33 ? 36.909 65.883 35.421 1.00 42.48 33 VAL L C 1
ATOM 12653 O O . VAL D 4 33 ? 36.859 67.123 35.344 1.00 41.34 33 VAL L O 1
ATOM 12666 N N . ALA D 4 34 ? 37.485 65.085 34.478 1.00 37.53 34 ALA L N 1
ATOM 12667 C CA . ALA D 4 34 ? 38.041 65.631 33.225 1.00 38.60 34 ALA L CA 1
ATOM 12668 C C . ALA D 4 34 ? 37.301 65.037 32.024 1.00 43.56 34 ALA L C 1
ATOM 12669 O O . ALA D 4 34 ? 36.749 63.946 32.144 1.00 45.34 34 ALA L O 1
ATOM 12676 N N . TRP D 4 35 ? 37.250 65.763 30.885 1.00 37.51 35 TRP L N 1
ATOM 12677 C CA . TRP D 4 35 ? 36.555 65.312 29.678 1.00 35.47 35 TRP L CA 1
ATOM 12678 C C . TRP D 4 35 ? 37.517 65.184 28.532 1.00 39.40 35 TRP L C 1
ATOM 12679 O O . TRP D 4 35 ? 38.350 66.082 28.321 1.00 38.00 35 TRP L O 1
ATOM 12700 N N . PHE D 4 36 ? 37.389 64.078 27.767 1.00 37.01 36 PHE L N 1
ATOM 12701 C CA . PHE D 4 36 ? 38.266 63.793 26.627 1.00 37.68 36 PHE L CA 1
ATOM 12702 C C . PHE D 4 36 ? 37.512 63.649 25.344 1.00 40.91 36 PHE L C 1
ATOM 12703 O O . PHE D 4 36 ? 36.331 63.302 25.346 1.00 40.10 36 PHE L O 1
ATOM 12720 N N . GLN D 4 37 ? 38.222 63.895 24.244 1.00 38.52 37 GLN L N 1
ATOM 12721 C CA . GLN D 4 37 ? 37.743 63.713 22.875 1.00 38.76 37 GLN L CA 1
ATOM 12722 C C . GLN D 4 37 ? 38.595 62.615 22.302 1.00 43.58 37 GLN L C 1
ATOM 12723 O O . GLN D 4 37 ? 39.819 62.679 22.444 1.00 41.87 37 GLN L O 1
ATOM 12737 N N . GLN D 4 38 ? 37.985 61.630 21.641 1.00 42.59 38 GLN L N 1
ATOM 12738 C CA . GLN D 4 38 ? 38.768 60.597 20.990 1.00 45.57 38 GLN L CA 1
ATOM 12739 C C . GLN D 4 38 ? 38.214 60.309 19.637 1.00 51.90 38 GLN L C 1
ATOM 12740 O O . GLN D 4 38 ? 37.077 59.823 19.522 1.00 52.61 38 GLN L O 1
ATOM 12754 N N . LYS D 4 39 ? 39.032 60.582 18.606 1.00 48.07 39 LYS L N 1
ATOM 12755 C CA . LYS D 4 39 ? 38.683 60.286 17.221 1.00 48.18 39 LYS L CA 1
ATOM 12756 C C . LYS D 4 39 ? 39.213 58.863 16.923 1.00 54.11 39 LYS L C 1
ATOM 12757 O O . LYS D 4 39 ? 40.264 58.496 17.460 1.00 52.21 39 LYS L O 1
ATOM 12776 N N . PRO D 4 40 ? 38.505 58.031 16.110 1.00 53.56 40 PRO L N 1
ATOM 12777 C CA . PRO D 4 40 ? 38.996 56.654 15.843 1.00 53.20 40 PRO L CA 1
ATOM 12778 C C . PRO D 4 40 ? 40.456 56.544 15.331 1.00 55.21 40 PRO L C 1
ATOM 12779 O O . PRO D 4 40 ? 40.892 57.310 14.468 1.00 52.79 40 PRO L O 1
ATOM 12790 N N . GLY D 4 41 ? 41.215 55.629 15.937 1.00 54.16 41 GLY L N 1
ATOM 12791 C CA . GLY D 4 41 ? 42.622 55.409 15.622 1.00 58.84 41 GLY L CA 1
ATOM 12792 C C . GLY D 4 41 ? 43.571 56.476 16.148 1.00 63.47 41 GLY L C 1
ATOM 12793 O O . GLY D 4 41 ? 44.781 56.417 15.875 1.00 63.24 41 GLY L O 1
ATOM 12797 N N . GLN D 4 42 ? 43.042 57.438 16.956 1.00 58.99 42 GLN L N 1
ATOM 12798 C CA . GLN D 4 42 ? 43.816 58.528 17.541 1.00 60.06 42 GLN L CA 1
ATOM 12799 C C . GLN D 4 42 ? 43.794 58.471 19.063 1.00 63.25 42 GLN L C 1
ATOM 12800 O O . GLN D 4 42 ? 42.926 57.815 19.669 1.00 63.33 42 GLN L O 1
ATOM 12814 N N . SER D 4 43 ? 44.786 59.140 19.675 1.00 57.36 43 SER L N 1
ATOM 12815 C CA . SER D 4 43 ? 44.959 59.155 21.127 1.00 52.76 43 SER L CA 1
ATOM 12816 C C . SER D 4 43 ? 43.954 60.121 21.800 1.00 54.41 43 SER L C 1
ATOM 12817 O O . SER D 4 43 ? 43.693 61.186 21.229 1.00 54.60 43 SER L O 1
ATOM 12825 N N . PRO D 4 44 ? 43.388 59.815 23.001 1.00 47.29 44 PRO L N 1
ATOM 12826 C CA . PRO D 4 44 ? 42.481 60.781 23.632 1.00 44.34 44 PRO L CA 1
ATOM 12827 C C . PRO D 4 44 ? 43.098 62.180 23.727 1.00 45.29 44 PRO L C 1
ATOM 12828 O O . PRO D 4 44 ? 44.321 62.317 23.854 1.00 44.39 44 PRO L O 1
ATOM 12839 N N . LYS D 4 45 ? 42.252 63.215 23.583 1.00 39.99 45 LYS L N 1
ATOM 12840 C CA . LYS D 4 45 ? 42.646 64.623 23.630 1.00 38.75 45 LYS L CA 1
ATOM 12841 C C . LYS D 4 45 ? 41.942 65.274 24.842 1.00 43.37 45 LYS L C 1
ATOM 12842 O O . LYS D 4 45 ? 40.706 65.298 24.894 1.00 42.60 45 LYS L O 1
ATOM 12861 N N . LEU D 4 46 ? 42.730 65.799 25.811 1.00 39.84 46 LEU L N 1
ATOM 12862 C CA . LEU D 4 46 ? 42.169 66.462 26.981 1.00 39.38 46 LEU L CA 1
ATOM 12863 C C . LEU D 4 46 ? 41.431 67.746 26.564 1.00 45.05 46 LEU L C 1
ATOM 12864 O O . LEU D 4 46 ? 41.987 68.563 25.819 1.00 45.34 46 LEU L O 1
ATOM 12880 N N . LEU D 4 47 ? 40.190 67.926 27.058 1.00 41.54 47 LEU L N 1
ATOM 12881 C CA . LEU D 4 47 ? 39.385 69.106 26.727 1.00 43.98 47 LEU L CA 1
ATOM 12882 C C . LEU D 4 47 ? 39.106 69.987 27.955 1.00 45.24 47 LEU L C 1
ATOM 12883 O O . LEU D 4 47 ? 39.415 71.175 27.946 1.00 43.95 47 LEU L O 1
ATOM 12899 N N . ILE D 4 48 ? 38.454 69.414 28.971 1.00 40.20 48 ILE L N 1
ATOM 12900 C CA . ILE D 4 48 ? 38.070 70.106 30.211 1.00 38.65 48 ILE L CA 1
ATOM 12901 C C . ILE D 4 48 ? 38.728 69.346 31.321 1.00 42.81 48 ILE L C 1
ATOM 12902 O O . ILE D 4 48 ? 38.685 68.111 31.310 1.00 43.59 48 ILE L O 1
ATOM 12918 N N . TYR D 4 49 ? 39.315 70.045 32.282 1.00 39.10 49 TYR L N 1
ATOM 12919 C CA . TYR D 4 49 ? 39.900 69.405 33.467 1.00 39.26 49 TYR L CA 1
ATOM 12920 C C . TYR D 4 49 ? 39.293 70.118 34.674 1.00 43.33 49 TYR L C 1
ATOM 12921 O O . TYR D 4 49 ? 38.795 71.245 34.540 1.00 41.42 49 TYR L O 1
ATOM 12939 N N . SER D 4 50 ? 39.258 69.435 35.821 1.00 41.39 50 SER L N 1
ATOM 12940 C CA . SER D 4 50 ? 38.726 70.011 37.055 1.00 41.98 50 SER L CA 1
ATOM 12941 C C . SER D 4 50 ? 37.289 70.524 36.873 1.00 45.10 50 SER L C 1
ATOM 12942 O O . SER D 4 50 ? 36.964 71.626 37.301 1.00 43.64 50 SER L O 1
ATOM 12950 N N . ALA D 4 51 ? 36.463 69.723 36.160 1.00 42.36 51 ALA L N 1
ATOM 12951 C CA . ALA D 4 51 ? 35.028 69.906 35.872 1.00 43.74 51 ALA L CA 1
ATOM 12952 C C . ALA D 4 51 ? 34.678 71.011 34.873 1.00 46.69 51 ALA L C 1
ATOM 12953 O O . ALA D 4 51 ? 33.687 70.861 34.159 1.00 48.57 51 ALA L O 1
ATOM 12960 N N . SER D 4 52 ? 35.409 72.120 34.859 1.00 40.18 52 SER L N 1
ATOM 12961 C CA . SER D 4 52 ? 35.077 73.261 34.008 1.00 39.37 52 SER L CA 1
ATOM 12962 C C . SER D 4 52 ? 36.261 74.063 33.398 1.00 42.69 52 SER L C 1
ATOM 12963 O O . SER D 4 52 ? 36.000 74.969 32.627 1.00 42.20 52 SER L O 1
ATOM 12971 N N . ASN D 4 53 ? 37.525 73.743 33.698 1.00 39.52 53 ASN L N 1
ATOM 12972 C CA . ASN D 4 53 ? 38.649 74.497 33.162 1.00 40.25 53 ASN L CA 1
ATOM 12973 C C . ASN D 4 53 ? 39.040 73.919 31.835 1.00 41.48 53 ASN L C 1
ATOM 12974 O O . ASN D 4 53 ? 39.122 72.704 31.722 1.00 41.59 53 ASN L O 1
ATOM 12985 N N . ARG D 4 54 ? 39.258 74.780 30.817 1.00 35.97 54 ARG L N 1
ATOM 12986 C CA . ARG D 4 54 ? 39.611 74.313 29.478 1.00 35.36 54 ARG L CA 1
ATOM 12987 C C . ARG D 4 54 ? 41.117 74.125 29.328 1.00 38.69 54 ARG L C 1
ATOM 12988 O O . ARG D 4 54 ? 41.861 75.033 29.665 1.00 38.47 54 ARG L O 1
ATOM 13009 N N . TYR D 4 55 ? 41.574 72.976 28.809 1.00 35.82 55 TYR L N 1
ATOM 13010 C CA . TYR D 4 55 ? 43.006 72.758 28.551 1.00 38.66 55 TYR L CA 1
ATOM 13011 C C . TYR D 4 55 ? 43.490 73.754 27.442 1.00 45.46 55 TYR L C 1
ATOM 13012 O O . TYR D 4 55 ? 42.658 74.349 26.733 1.00 44.39 55 TYR L O 1
ATOM 13030 N N . THR D 4 56 ? 44.821 74.015 27.373 1.00 43.58 56 THR L N 1
ATOM 13031 C CA . THR D 4 56 ? 45.380 75.026 26.446 1.00 46.07 56 THR L CA 1
ATOM 13032 C C . THR D 4 56 ? 45.110 74.639 25.008 1.00 49.18 56 THR L C 1
ATOM 13033 O O . THR D 4 56 ? 45.277 73.474 24.628 1.00 48.71 56 THR L O 1
ATOM 13044 N N . GLY D 4 57 ? 44.650 75.609 24.237 1.00 45.40 57 GLY L N 1
ATOM 13045 C CA . GLY D 4 57 ? 44.345 75.400 22.834 1.00 47.03 57 GLY L CA 1
ATOM 13046 C C . GLY D 4 57 ? 42.932 74.944 22.573 1.00 49.70 57 GLY L C 1
ATOM 13047 O O . GLY D 4 57 ? 42.484 75.072 21.439 1.00 51.11 57 GLY L O 1
ATOM 13051 N N . VAL D 4 58 ? 42.192 74.458 23.594 1.00 43.84 58 VAL L N 1
ATOM 13052 C CA . VAL D 4 58 ? 40.846 73.946 23.378 1.00 43.49 58 VAL L CA 1
ATOM 13053 C C . VAL D 4 58 ? 39.887 75.093 23.047 1.00 47.82 58 VAL L C 1
ATOM 13054 O O . VAL D 4 58 ? 39.938 76.121 23.703 1.00 48.35 58 VAL L O 1
ATOM 13067 N N . SER D 4 59 ? 39.045 74.921 22.004 1.00 44.02 59 SER L N 1
ATOM 13068 C CA . SER D 4 59 ? 38.069 75.929 21.564 1.00 46.21 59 SER L CA 1
ATOM 13069 C C . SER D 4 59 ? 37.095 76.312 22.666 1.00 53.03 59 SER L C 1
ATOM 13070 O O . SER D 4 59 ? 36.648 75.446 23.421 1.00 54.11 59 SER L O 1
ATOM 13078 N N . ASP D 4 60 ? 36.680 77.585 22.687 1.00 50.52 60 ASP L N 1
ATOM 13079 C CA . ASP D 4 60 ? 35.666 78.073 23.641 1.00 48.11 60 ASP L CA 1
ATOM 13080 C C . ASP D 4 60 ? 34.254 77.503 23.356 1.00 48.73 60 ASP L C 1
ATOM 13081 O O . ASP D 4 60 ? 33.326 77.764 24.137 1.00 47.05 60 ASP L O 1
ATOM 13090 N N . ARG D 4 61 ? 34.094 76.704 22.253 1.00 43.34 61 ARG L N 1
ATOM 13091 C CA . ARG D 4 61 ? 32.846 75.989 21.954 1.00 44.01 61 ARG L CA 1
ATOM 13092 C C . ARG D 4 61 ? 32.665 74.789 22.884 1.00 45.47 61 ARG L C 1
ATOM 13093 O O . ARG D 4 61 ? 31.550 74.288 22.997 1.00 43.39 61 ARG L O 1
ATOM 13114 N N . PHE D 4 62 ? 33.745 74.340 23.565 1.00 42.57 62 PHE L N 1
ATOM 13115 C CA . PHE D 4 62 ? 33.670 73.231 24.521 1.00 42.81 62 PHE L CA 1
ATOM 13116 C C . PHE D 4 62 ? 33.567 73.743 25.937 1.00 46.80 62 PHE L C 1
ATOM 13117 O O . PHE D 4 62 ? 34.419 74.515 26.337 1.00 48.63 62 PHE L O 1
ATOM 13134 N N . THR D 4 63 ? 32.539 73.347 26.695 1.00 41.89 63 THR L N 1
ATOM 13135 C CA . THR D 4 63 ? 32.393 73.757 28.091 1.00 42.11 63 THR L CA 1
ATOM 13136 C C . THR D 4 63 ? 31.970 72.595 28.970 1.00 46.10 63 THR L C 1
ATOM 13137 O O . THR D 4 63 ? 31.385 71.622 28.494 1.00 46.99 63 THR L O 1
ATOM 13148 N N . GLY D 4 64 ? 32.319 72.704 30.245 1.00 40.40 64 GLY L N 1
ATOM 13149 C CA . GLY D 4 64 ? 31.996 71.707 31.251 1.00 39.49 64 GLY L CA 1
ATOM 13150 C C . GLY D 4 64 ? 31.513 72.388 32.507 1.00 46.26 64 GLY L C 1
ATOM 13151 O O . GLY D 4 64 ? 31.928 73.510 32.809 1.00 47.52 64 GLY L O 1
ATOM 13155 N N . SER D 4 65 ? 30.600 71.741 33.219 1.00 42.43 65 SER L N 1
ATOM 13156 C CA . SER D 4 65 ? 30.045 72.278 34.455 1.00 43.14 65 SER L CA 1
ATOM 13157 C C . SER D 4 65 ? 29.709 71.123 35.372 1.00 48.10 65 SER L C 1
ATOM 13158 O O . SER D 4 65 ? 29.822 69.964 34.979 1.00 48.57 65 SER L O 1
ATOM 13166 N N . GLY D 4 66 ? 29.315 71.467 36.584 1.00 44.53 66 GLY L N 1
ATOM 13167 C CA . GLY D 4 66 ? 28.931 70.518 37.610 1.00 44.73 66 GLY L CA 1
ATOM 13168 C C . GLY D 4 66 ? 29.928 70.394 38.747 1.00 48.83 66 GLY L C 1
ATOM 13169 O O . GLY D 4 66 ? 31.082 70.859 38.670 1.00 46.39 66 GLY L O 1
ATOM 13173 N N . SER D 4 67 ? 29.431 69.773 39.822 1.00 46.79 67 SER L N 1
ATOM 13174 C CA . SER D 4 67 ? 30.176 69.466 41.027 1.00 45.90 67 SER L CA 1
ATOM 13175 C C . SER D 4 67 ? 29.452 68.305 41.756 1.00 52.52 67 SER L C 1
ATOM 13176 O O . SER D 4 67 ? 28.284 68.011 41.457 1.00 54.46 67 SER L O 1
ATOM 13184 N N . GLY D 4 68 ? 30.133 67.681 42.707 1.00 47.63 68 GLY L N 1
ATOM 13185 C CA . GLY D 4 68 ? 29.565 66.593 43.491 1.00 49.38 68 GLY L CA 1
ATOM 13186 C C . GLY D 4 68 ? 29.378 65.289 42.743 1.00 50.76 68 GLY L C 1
ATOM 13187 O O . GLY D 4 68 ? 30.312 64.490 42.681 1.00 49.87 68 GLY L O 1
ATOM 13191 N N . THR D 4 69 ? 28.164 65.043 42.193 1.00 46.34 69 THR L N 1
ATOM 13192 C CA . THR D 4 69 ? 27.875 63.790 41.484 1.00 43.71 69 THR L CA 1
ATOM 13193 C C . THR D 4 69 ? 27.161 63.949 40.125 1.00 46.66 69 THR L C 1
ATOM 13194 O O . THR D 4 69 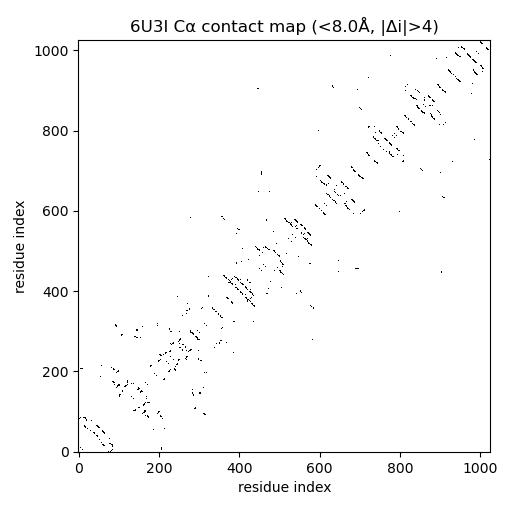? 26.751 62.938 39.551 1.00 47.33 69 THR L O 1
ATOM 13205 N N . GLU D 4 70 ? 27.069 65.162 39.575 1.00 41.35 70 GLU L N 1
ATOM 13206 C CA . GLU D 4 70 ? 26.492 65.363 38.248 1.00 40.59 70 GLU L CA 1
ATOM 13207 C C . GLU D 4 70 ? 27.311 66.430 37.545 1.00 44.27 70 GLU L C 1
ATOM 13208 O O . GLU D 4 70 ? 27.580 67.498 38.105 1.00 42.13 70 GLU L O 1
ATOM 13220 N N . PHE D 4 71 ? 27.760 66.090 36.330 1.00 42.92 71 PHE L N 1
ATOM 13221 C CA . PHE D 4 71 ? 28.665 66.886 35.516 1.00 40.96 71 PHE L CA 1
ATOM 13222 C C . PHE D 4 71 ? 28.185 66.859 34.075 1.00 47.68 71 PHE L C 1
ATOM 13223 O O . PHE D 4 71 ? 27.929 65.769 33.566 1.00 47.52 71 PHE L O 1
ATOM 13240 N N . ILE D 4 72 ? 28.093 68.042 33.421 1.00 45.59 72 ILE L N 1
ATOM 13241 C CA . ILE D 4 72 ? 27.618 68.198 32.053 1.00 45.86 72 ILE L CA 1
ATOM 13242 C C . ILE D 4 72 ? 28.740 68.686 31.158 1.00 48.77 72 ILE L C 1
ATOM 13243 O O . ILE D 4 72 ? 29.478 69.575 31.557 1.00 50.55 72 ILE L O 1
ATOM 13259 N N . PHE D 4 73 ? 28.833 68.146 29.934 1.00 41.70 73 PHE L N 1
ATOM 13260 C CA . PHE D 4 73 ? 29.797 68.561 28.922 1.00 39.36 73 PHE L CA 1
ATOM 13261 C C . PHE D 4 73 ? 28.965 68.962 27.726 1.00 45.78 73 PHE L C 1
ATOM 13262 O O . PHE D 4 73 ? 28.133 68.168 27.313 1.00 44.44 73 PHE L O 1
ATOM 13279 N N . THR D 4 74 ? 29.234 70.158 27.146 1.00 44.29 74 THR L N 1
ATOM 13280 C CA . THR D 4 74 ? 28.458 70.764 26.071 1.00 44.40 74 THR L CA 1
ATOM 13281 C C . THR D 4 74 ? 29.329 71.253 24.904 1.00 49.82 74 THR L C 1
ATOM 13282 O O . THR D 4 74 ? 30.397 71.810 25.138 1.00 50.18 74 THR L O 1
ATOM 13293 N N . ILE D 4 75 ? 28.849 71.087 23.650 1.00 46.24 75 ILE L N 1
ATOM 13294 C CA . ILE D 4 75 ? 29.543 71.592 22.465 1.00 45.17 75 ILE L CA 1
ATOM 13295 C C . ILE D 4 75 ? 28.609 72.635 21.813 1.00 54.36 75 ILE L C 1
ATOM 13296 O O . ILE D 4 75 ? 27.487 72.289 21.435 1.00 55.18 75 ILE L O 1
ATOM 13312 N N . SER D 4 76 ? 29.085 73.901 21.680 1.00 52.20 76 SER L N 1
ATOM 13313 C CA . SER D 4 76 ? 28.370 74.992 21.017 1.00 50.83 76 SER L CA 1
ATOM 13314 C C . SER D 4 76 ? 28.797 74.973 19.528 1.00 57.50 76 SER L C 1
ATOM 13315 O O . SER D 4 76 ? 29.996 74.871 19.246 1.00 57.44 76 SER L O 1
ATOM 13323 N N . TYR D 4 77 ? 27.830 75.078 18.585 1.00 54.18 77 TYR L N 1
ATOM 13324 C CA . TYR D 4 77 ? 28.092 75.132 17.143 1.00 53.64 77 TYR L CA 1
ATOM 13325 C C . TYR D 4 77 ? 28.948 73.966 16.699 1.00 56.00 77 TYR L C 1
ATOM 13326 O O . TYR D 4 77 ? 30.040 74.159 16.144 1.00 55.43 77 TYR L O 1
ATOM 13344 N N . ALA D 4 78 ? 28.448 72.747 16.989 1.00 51.07 78 ALA L N 1
ATOM 13345 C CA . ALA D 4 78 ? 29.153 71.511 16.670 1.00 51.37 78 ALA L CA 1
ATOM 13346 C C . ALA D 4 78 ? 29.409 71.397 15.165 1.00 54.83 78 ALA L C 1
ATOM 13347 O O . ALA D 4 78 ? 28.528 71.715 14.371 1.00 55.18 78 ALA L O 1
ATOM 13354 N N . GLN D 4 79 ? 30.637 71.049 14.783 1.00 50.76 79 GLN L N 1
ATOM 13355 C CA . GLN D 4 79 ? 31.048 70.924 13.386 1.00 51.76 79 GLN L CA 1
ATOM 13356 C C . GLN D 4 79 ? 31.244 69.462 13.037 1.00 56.78 79 GLN L C 1
ATOM 13357 O O . GLN D 4 79 ? 31.279 68.626 13.924 1.00 57.01 79 GLN L O 1
ATOM 13371 N N . SER D 4 80 ? 31.444 69.161 11.741 1.00 54.14 80 SER L N 1
ATOM 13372 C CA . SER D 4 80 ? 31.718 67.807 11.240 1.00 54.58 80 SER L CA 1
ATOM 13373 C C . SER D 4 80 ? 33.047 67.374 11.828 1.00 56.60 80 SER L C 1
ATOM 13374 O O . SER D 4 80 ? 33.206 66.238 12.256 1.00 55.96 80 SER L O 1
ATOM 13382 N N . GLU D 4 81 ? 33.958 68.345 11.949 1.00 52.52 81 GLU L N 1
ATOM 13383 C CA . GLU D 4 81 ? 35.299 68.204 12.504 1.00 53.13 81 GLU L CA 1
ATOM 13384 C C . GLU D 4 81 ? 35.268 67.749 13.973 1.00 55.55 81 GLU L C 1
ATOM 13385 O O . GLU D 4 81 ? 36.254 67.205 14.436 1.00 56.72 81 GLU L O 1
ATOM 13397 N N . ASP D 4 82 ? 34.147 67.956 14.698 1.00 50.24 82 ASP L N 1
ATOM 13398 C CA . ASP D 4 82 ? 33.967 67.542 16.100 1.00 49.27 82 ASP L CA 1
ATOM 13399 C C . ASP D 4 82 ? 33.390 66.135 16.243 1.00 53.95 82 ASP L C 1
ATOM 13400 O O . ASP D 4 82 ? 33.095 65.727 17.364 1.00 53.94 82 ASP L O 1
ATOM 13409 N N . LEU D 4 83 ? 33.179 65.404 15.132 1.00 50.76 83 LEU L N 1
ATOM 13410 C CA . LEU D 4 83 ? 32.624 64.052 15.189 1.00 48.50 83 LEU L CA 1
ATOM 13411 C C . LEU D 4 83 ? 33.704 63.169 15.741 1.00 49.98 83 LEU L C 1
ATOM 13412 O O . LEU D 4 83 ? 34.789 63.089 15.157 1.00 49.57 83 LEU L O 1
ATOM 13428 N N . ALA D 4 84 ? 33.447 62.630 16.941 1.00 46.13 84 ALA L N 1
ATOM 13429 C CA . ALA D 4 84 ? 34.360 61.760 17.690 1.00 47.63 84 ALA L CA 1
ATOM 13430 C C . ALA D 4 84 ? 33.599 61.171 18.888 1.00 50.20 84 ALA L C 1
ATOM 13431 O O . ALA D 4 84 ? 32.392 61.404 19.039 1.00 48.13 84 ALA L O 1
ATOM 13438 N N . ASP D 4 85 ? 34.310 60.426 19.740 1.00 48.23 85 ASP L N 1
ATOM 13439 C CA . ASP D 4 85 ? 33.742 59.899 20.973 1.00 48.69 85 ASP L CA 1
ATOM 13440 C C . ASP D 4 85 ? 34.141 60.843 22.073 1.00 51.41 85 ASP L C 1
ATOM 13441 O O . ASP D 4 85 ? 35.219 61.433 22.022 1.00 51.62 85 ASP L O 1
ATOM 13450 N N . TYR D 4 86 ? 33.279 61.007 23.054 1.00 46.85 86 TYR L N 1
ATOM 13451 C CA . TYR D 4 86 ? 33.557 61.871 24.184 1.00 45.53 86 TYR L CA 1
ATOM 13452 C C . TYR D 4 86 ? 33.410 61.070 25.479 1.00 50.16 86 TYR L C 1
ATOM 13453 O O . TYR D 4 86 ? 32.430 60.342 25.610 1.00 49.95 86 TYR L O 1
ATOM 13471 N N . PHE D 4 87 ? 34.374 61.175 26.424 1.00 45.57 87 PHE L N 1
ATOM 13472 C CA . PHE D 4 87 ? 34.266 60.459 27.706 1.00 45.88 87 PHE L CA 1
ATOM 13473 C C . PHE D 4 87 ? 34.744 61.297 28.886 1.00 52.16 87 PHE L C 1
ATOM 13474 O O . PHE D 4 87 ? 35.593 62.177 28.718 1.00 51.41 87 PHE L O 1
ATOM 13491 N N . CYS D 4 88 ? 34.199 60.993 30.087 1.00 51.11 88 CYS L N 1
ATOM 13492 C CA . CYS D 4 88 ? 34.542 61.647 31.364 1.00 49.63 88 CYS L CA 1
ATOM 13493 C C . CYS D 4 88 ? 35.363 60.708 32.168 1.00 48.33 88 CYS L C 1
ATOM 13494 O O . CYS D 4 88 ? 35.402 59.514 31.883 1.00 47.95 88 CYS L O 1
ATOM 13501 N N . HIS D 4 89 ? 35.956 61.218 33.237 1.00 41.41 89 HIS L N 1
ATOM 13502 C CA . HIS D 4 89 ? 36.665 60.367 34.185 1.00 39.96 89 HIS L CA 1
ATOM 13503 C C . HIS D 4 89 ? 36.873 61.078 35.489 1.00 40.08 89 HIS L C 1
ATOM 13504 O O . HIS D 4 89 ? 37.043 62.297 35.487 1.00 41.92 89 HIS L O 1
ATOM 13518 N N . GLN D 4 90 ? 36.794 60.345 36.601 1.00 31.97 90 GLN L N 1
ATOM 13519 C CA . GLN D 4 90 ? 37.010 60.939 37.928 1.00 32.19 90 GLN L CA 1
ATOM 13520 C C . GLN D 4 90 ? 38.436 60.695 38.365 1.00 40.54 90 GLN L C 1
ATOM 13521 O O . GLN D 4 90 ? 39.019 59.628 38.063 1.00 42.96 90 GLN L O 1
ATOM 13535 N N . TYR D 4 91 ? 39.002 61.649 39.107 1.00 35.02 91 TYR L N 1
ATOM 13536 C CA . TYR D 4 91 ? 40.335 61.447 39.660 1.00 33.67 91 TYR L CA 1
ATOM 13537 C C . TYR D 4 91 ? 40.375 61.817 41.165 1.00 37.66 91 TYR L C 1
ATOM 13538 O O . TYR D 4 91 ? 41.477 61.993 41.727 1.00 38.91 91 TYR L O 1
ATOM 13556 N N . SER D 4 92 ? 39.179 61.765 41.831 1.00 31.54 92 SER L N 1
ATOM 13557 C CA . SER D 4 92 ? 39.040 61.944 43.268 1.00 33.68 92 SER L CA 1
ATOM 13558 C C . SER D 4 92 ? 39.588 60.722 44.029 1.00 38.46 92 SER L C 1
ATOM 13559 O O . SER D 4 92 ? 40.097 60.877 45.146 1.00 38.60 92 SER L O 1
ATOM 13567 N N . SER D 4 93 ? 39.464 59.505 43.455 1.00 34.13 93 SER L N 1
ATOM 13568 C CA . SER D 4 93 ? 39.934 58.308 44.139 1.00 35.28 93 SER L CA 1
ATOM 13569 C C . SER D 4 93 ? 40.448 57.262 43.162 1.00 40.35 93 SER L C 1
ATOM 13570 O O . SER D 4 93 ? 39.860 57.080 42.097 1.00 39.97 93 SER L O 1
ATOM 13578 N N . TYR D 4 94 ? 41.507 56.532 43.565 1.00 37.81 94 TYR L N 1
ATOM 13579 C CA . TYR D 4 94 ? 42.038 55.403 42.794 1.00 37.27 94 TYR L CA 1
ATOM 13580 C C . TYR D 4 94 ? 41.254 54.114 43.194 1.00 45.43 94 TYR L C 1
ATOM 13581 O O . TYR D 4 94 ? 40.881 53.999 44.377 1.00 47.52 94 TYR L O 1
ATOM 13599 N N . PRO D 4 95 ? 41.000 53.141 42.273 1.00 40.57 95 PRO L N 1
ATOM 13600 C CA . PRO D 4 95 ? 41.350 53.154 40.850 1.00 39.51 95 PRO L CA 1
ATOM 13601 C C . PRO D 4 95 ? 40.577 54.243 40.097 1.00 43.63 95 PRO L C 1
ATOM 13602 O O . PRO D 4 95 ? 39.422 54.552 40.428 1.00 45.40 95 PRO L O 1
ATOM 13613 N N . LEU D 4 96 ? 41.250 54.876 39.142 1.00 36.47 96 LEU L N 1
ATOM 13614 C CA . LEU D 4 96 ? 40.641 55.905 38.322 1.00 37.18 96 LEU L CA 1
ATOM 13615 C C . LEU D 4 96 ? 39.521 55.219 37.485 1.00 41.09 96 LEU L C 1
ATOM 13616 O O . LEU D 4 96 ? 39.728 54.089 36.992 1.00 41.63 96 LEU L O 1
ATOM 13632 N N . THR D 4 97 ? 38.348 55.871 37.344 1.00 34.68 97 THR L N 1
ATOM 13633 C CA . THR D 4 97 ? 37.245 55.266 36.587 1.00 36.84 97 THR L CA 1
ATOM 13634 C C . THR D 4 97 ? 36.757 56.224 35.491 1.00 42.59 97 THR L C 1
ATOM 13635 O O . THR D 4 97 ? 36.755 57.440 35.688 1.00 43.98 97 THR L O 1
ATOM 13646 N N . PHE D 4 98 ? 36.378 55.663 34.316 1.00 37.66 98 PHE L N 1
ATOM 13647 C CA . PHE D 4 98 ? 35.980 56.434 33.129 1.00 36.44 98 PHE L CA 1
ATOM 13648 C C . PHE D 4 98 ? 34.556 56.094 32.689 1.00 41.79 98 PHE L C 1
ATOM 13649 O O . PHE D 4 98 ? 34.080 54.998 32.919 1.00 42.58 98 PHE L O 1
ATOM 13666 N N . GLY D 4 99 ? 33.899 57.026 32.038 1.00 38.96 99 GLY L N 1
ATOM 13667 C CA . GLY D 4 99 ? 32.594 56.796 31.452 1.00 40.59 99 GLY L CA 1
ATOM 13668 C C . GLY D 4 99 ? 32.765 55.987 30.182 1.00 48.36 99 GLY L C 1
ATOM 13669 O O . GLY D 4 99 ? 33.870 55.874 29.635 1.00 46.29 99 GLY L O 1
ATOM 13673 N N . ALA D 4 100 ? 31.674 55.385 29.725 1.00 50.51 100 ALA L N 1
ATOM 13674 C CA . ALA D 4 100 ? 31.695 54.483 28.566 1.00 51.73 100 ALA L CA 1
ATOM 13675 C C . ALA D 4 100 ? 32.047 55.120 27.243 1.00 58.30 100 ALA L C 1
ATOM 13676 O O . ALA D 4 100 ? 32.500 54.414 26.337 1.00 61.94 100 ALA L O 1
ATOM 13683 N N . GLY D 4 101 ? 31.787 56.409 27.103 1.00 51.13 101 GLY L N 1
ATOM 13684 C CA . GLY D 4 101 ? 31.990 57.106 25.850 1.00 49.45 101 GLY L CA 1
ATOM 13685 C C . GLY D 4 101 ? 30.629 57.332 25.236 1.00 55.33 101 GLY L C 1
ATOM 13686 O O . GLY D 4 101 ? 29.669 56.634 25.588 1.00 55.19 101 GLY L O 1
ATOM 13690 N N . THR D 4 102 ? 30.518 58.387 24.416 1.00 53.03 102 THR L N 1
ATOM 13691 C CA . THR D 4 102 ? 29.297 58.783 23.708 1.00 55.54 102 THR L CA 1
ATOM 13692 C C . THR D 4 102 ? 29.774 59.343 22.381 1.00 60.99 102 THR L C 1
ATOM 13693 O O . THR D 4 102 ? 30.637 60.226 22.381 1.00 61.00 102 THR L O 1
ATOM 13704 N N . LYS D 4 103 ? 29.262 58.794 21.258 1.00 57.94 103 LYS L N 1
ATOM 13705 C CA . LYS D 4 103 ? 29.638 59.221 19.916 1.00 55.74 103 LYS L CA 1
ATOM 13706 C C . LYS D 4 103 ? 28.754 60.411 19.525 1.00 56.93 103 LYS L C 1
ATOM 13707 O O . LYS D 4 103 ? 27.546 60.391 19.791 1.00 56.86 103 LYS L O 1
ATOM 13726 N N . LEU D 4 104 ? 29.354 61.470 18.957 1.00 50.08 104 LEU L N 1
ATOM 13727 C CA . LEU D 4 104 ? 28.581 62.640 18.547 1.00 49.31 104 LEU L CA 1
ATOM 13728 C C . LEU D 4 104 ? 27.937 62.352 17.196 1.00 54.63 104 LEU L C 1
ATOM 13729 O O . LEU D 4 104 ? 28.643 61.970 16.265 1.00 54.27 104 LEU L O 1
ATOM 13745 N N . GLU D 4 105 ? 26.611 62.557 17.079 1.00 52.92 105 GLU L N 1
ATOM 13746 C CA . GLU D 4 105 ? 25.885 62.430 15.807 1.00 54.06 105 GLU L CA 1
ATOM 13747 C C . GLU D 4 105 ? 25.408 63.842 15.410 1.00 59.76 105 GLU L C 1
ATOM 13748 O O . GLU D 4 105 ? 24.993 64.613 16.277 1.00 61.23 105 GLU L O 1
ATOM 13760 N N . LEU D 4 106 ? 25.483 64.187 14.125 1.00 55.54 106 LEU L N 1
ATOM 13761 C CA . LEU D 4 106 ? 25.068 65.499 13.625 1.00 53.86 106 LEU L CA 1
ATOM 13762 C C . LEU D 4 106 ? 24.066 65.374 12.472 1.00 59.16 106 LEU L C 1
ATOM 13763 O O . LEU D 4 106 ? 24.116 64.412 11.709 1.00 59.77 106 LEU L O 1
ATOM 13779 N N . LYS D 4 107 ? 23.159 66.350 12.353 1.00 55.90 107 LYS L N 1
ATOM 13780 C CA . LYS D 4 107 ? 22.153 66.370 11.305 1.00 56.81 107 LYS L CA 1
ATOM 13781 C C . LYS D 4 107 ? 22.692 67.154 10.148 1.00 63.64 107 LYS L C 1
ATOM 13782 O O . LYS D 4 107 ? 23.673 67.885 10.281 1.00 64.42 107 LYS L O 1
ATOM 13801 N N . ARG D 4 108 ? 22.124 66.941 8.986 1.00 62.04 108 ARG L N 1
ATOM 13802 C CA . ARG D 4 108 ? 22.657 67.524 7.760 1.00 59.81 108 ARG L CA 1
ATOM 13803 C C . ARG D 4 108 ? 21.566 67.515 6.676 1.00 65.51 108 ARG L C 1
ATOM 13804 O O . ARG D 4 108 ? 20.565 66.789 6.807 1.00 64.67 108 ARG L O 1
ATOM 13825 N N . ALA D 4 109 ? 21.752 68.303 5.598 1.00 63.81 109 ALA L N 1
ATOM 13826 C CA . ALA D 4 109 ? 20.834 68.246 4.451 1.00 67.27 109 ALA L CA 1
ATOM 13827 C C . ALA D 4 109 ? 20.933 66.841 3.842 1.00 72.14 109 ALA L C 1
ATOM 13828 O O . ALA D 4 109 ? 22.035 66.275 3.800 1.00 72.07 109 ALA L O 1
ATOM 13835 N N . ASP D 4 110 ? 19.799 66.265 3.393 1.00 68.17 110 ASP L N 1
ATOM 13836 C CA . ASP D 4 110 ? 19.816 64.927 2.785 1.00 68.09 110 ASP L CA 1
ATOM 13837 C C . ASP D 4 110 ? 20.627 64.946 1.493 1.00 70.54 110 ASP L C 1
ATOM 13838 O O . ASP D 4 110 ? 20.706 65.980 0.831 1.00 69.67 110 ASP L O 1
ATOM 13847 N N . ALA D 4 111 ? 21.333 63.850 1.211 1.00 67.13 111 ALA L N 1
ATOM 13848 C CA . ALA D 4 111 ? 22.175 63.723 0.018 1.00 67.08 111 ALA L CA 1
ATOM 13849 C C . ALA D 4 111 ? 22.028 62.322 -0.505 1.00 71.61 111 ALA L C 1
ATOM 13850 O O . ALA D 4 111 ? 21.998 61.393 0.296 1.00 72.02 111 ALA L O 1
ATOM 13857 N N . ALA D 4 112 ? 21.915 62.154 -1.837 1.00 67.67 112 ALA L N 1
ATOM 13858 C CA . ALA D 4 112 ? 21.783 60.827 -2.442 1.00 64.61 112 ALA L CA 1
ATOM 13859 C C . ALA D 4 112 ? 23.168 60.171 -2.571 1.00 66.93 112 ALA L C 1
ATOM 13860 O O . ALA D 4 112 ? 24.182 60.869 -2.755 1.00 65.03 112 ALA L O 1
ATOM 13867 N N . PRO D 4 113 ? 23.224 58.823 -2.554 1.00 63.32 113 PRO L N 1
ATOM 13868 C CA . PRO D 4 113 ? 24.523 58.150 -2.737 1.00 62.06 113 PRO L CA 1
ATOM 13869 C C . PRO D 4 113 ? 25.047 58.165 -4.170 1.00 63.71 113 PRO L C 1
ATOM 13870 O O . PRO D 4 113 ? 24.272 58.273 -5.120 1.00 62.66 113 PRO L O 1
ATOM 13881 N N . THR D 4 114 ? 26.374 58.007 -4.304 1.00 58.98 114 THR L N 1
ATOM 13882 C CA . THR D 4 114 ? 27.083 57.859 -5.569 1.00 58.60 114 THR L CA 1
ATOM 13883 C C . THR D 4 114 ? 27.467 56.379 -5.632 1.00 61.66 114 THR L C 1
ATOM 13884 O O . THR D 4 114 ? 28.449 55.967 -5.005 1.00 61.24 114 THR L O 1
ATOM 13895 N N . VAL D 4 115 ? 26.655 55.573 -6.359 1.00 57.04 115 VAL L N 1
ATOM 13896 C CA . VAL D 4 115 ? 26.822 54.115 -6.472 1.00 54.77 115 VAL L CA 1
ATOM 13897 C C . VAL D 4 115 ? 27.758 53.755 -7.629 1.00 56.55 115 VAL L C 1
ATOM 13898 O O . VAL D 4 115 ? 27.690 54.380 -8.687 1.00 56.62 115 VAL L O 1
ATOM 13911 N N . SER D 4 116 ? 28.653 52.779 -7.416 1.00 51.33 116 SER L N 1
ATOM 13912 C CA . SER D 4 116 ? 29.632 52.332 -8.433 1.00 50.14 116 SER L CA 1
ATOM 13913 C C . SER D 4 116 ? 29.890 50.843 -8.195 1.00 53.05 116 SER L C 1
ATOM 13914 O O . SER D 4 116 ? 30.208 50.454 -7.077 1.00 53.12 116 SER L O 1
ATOM 13922 N N . ILE D 4 117 ? 29.689 50.023 -9.226 1.00 48.27 117 ILE L N 1
ATOM 13923 C CA . ILE D 4 117 ? 29.837 48.569 -9.164 1.00 46.20 117 ILE L CA 1
ATOM 13924 C C . ILE D 4 117 ? 31.176 48.167 -9.799 1.00 50.39 117 ILE L C 1
ATOM 13925 O O . ILE D 4 117 ? 31.659 48.831 -10.731 1.00 49.50 117 ILE L O 1
ATOM 13941 N N . PHE D 4 118 ? 31.789 47.100 -9.258 1.00 47.06 118 PHE L N 1
ATOM 13942 C CA . PHE D 4 118 ? 33.080 46.596 -9.715 1.00 45.76 118 PHE L CA 1
ATOM 13943 C C . PHE D 4 118 ? 33.024 45.093 -9.807 1.00 48.85 118 PHE L C 1
ATOM 13944 O O . PHE D 4 118 ? 32.588 44.425 -8.867 1.00 47.26 118 PHE L O 1
ATOM 13961 N N . PRO D 4 119 ? 33.469 44.535 -10.936 1.00 46.45 119 PRO L N 1
ATOM 13962 C CA . PRO D 4 119 ? 33.493 43.075 -11.057 1.00 46.09 119 PRO L CA 1
ATOM 13963 C C . PRO D 4 119 ? 34.707 42.480 -10.337 1.00 48.63 119 PRO L C 1
ATOM 13964 O O . PRO D 4 119 ? 35.671 43.207 -10.060 1.00 46.95 119 PRO L O 1
ATOM 13975 N N . PRO D 4 120 ? 34.717 41.154 -10.085 1.00 45.45 120 PRO L N 1
ATOM 13976 C CA . PRO D 4 120 ? 35.907 40.517 -9.518 1.00 44.87 120 PRO L CA 1
ATOM 13977 C C . PRO D 4 120 ? 37.137 40.704 -10.406 1.00 49.90 120 PRO L C 1
ATOM 13978 O O . PRO D 4 120 ? 37.017 40.764 -11.637 1.00 49.59 120 PRO L O 1
ATOM 13989 N N . SER D 4 121 ? 38.313 40.810 -9.782 1.00 46.76 121 SER L N 1
ATOM 13990 C CA . SER D 4 121 ? 39.571 40.947 -10.514 1.00 45.83 121 SER L CA 1
ATOM 13991 C C . SER D 4 121 ? 40.017 39.575 -11.020 1.00 48.62 121 SER L C 1
ATOM 13992 O O . SER D 4 121 ? 39.638 38.534 -10.468 1.00 46.86 121 SER L O 1
ATOM 14000 N N . SER D 4 122 ? 40.835 39.576 -12.066 1.00 45.74 122 SER L N 1
ATOM 14001 C CA . SER D 4 122 ? 41.380 38.335 -12.612 1.00 44.54 122 SER L CA 1
ATOM 14002 C C . SER D 4 122 ? 42.296 37.706 -11.541 1.00 49.42 122 SER L C 1
ATOM 14003 O O . SER D 4 122 ? 42.303 36.484 -11.380 1.00 49.14 122 SER L O 1
ATOM 14011 N N . GLU D 4 123 ? 43.006 38.564 -10.764 1.00 46.10 123 GLU L N 1
ATOM 14012 C CA . GLU D 4 123 ? 43.915 38.143 -9.703 1.00 47.83 123 GLU L CA 1
ATOM 14013 C C . GLU D 4 123 ? 43.152 37.292 -8.677 1.00 51.75 123 GLU L C 1
ATOM 14014 O O . GLU D 4 123 ? 43.657 36.246 -8.270 1.00 52.55 123 GLU L O 1
ATOM 14026 N N . GLN D 4 124 ? 41.914 37.691 -8.318 1.00 47.14 124 GLN L N 1
ATOM 14027 C CA . GLN D 4 124 ? 41.097 36.958 -7.344 1.00 48.44 124 GLN L CA 1
ATOM 14028 C C . GLN D 4 124 ? 40.497 35.687 -7.904 1.00 49.91 124 GLN L C 1
ATOM 14029 O O . GLN D 4 124 ? 40.426 34.690 -7.199 1.00 49.00 124 GLN L O 1
ATOM 14043 N N . LEU D 4 125 ? 39.981 35.743 -9.130 1.00 46.04 125 LEU L N 1
ATOM 14044 C CA . LEU D 4 125 ? 39.348 34.593 -9.776 1.00 45.91 125 LEU L CA 1
ATOM 14045 C C . LEU D 4 125 ? 40.361 33.498 -10.022 1.00 50.91 125 LEU L C 1
ATOM 14046 O O . LEU D 4 125 ? 40.014 32.337 -9.855 1.00 51.13 125 LEU L O 1
ATOM 14062 N N . THR D 4 126 ? 41.625 33.841 -10.351 1.00 48.10 126 THR L N 1
ATOM 14063 C CA . THR D 4 126 ? 42.663 32.815 -10.537 1.00 51.62 126 THR L CA 1
ATOM 14064 C C . THR D 4 126 ? 42.919 32.051 -9.207 1.00 57.01 126 THR L C 1
ATOM 14065 O O . THR D 4 126 ? 43.339 30.893 -9.222 1.00 57.91 126 THR L O 1
ATOM 14076 N N . SER D 4 127 ? 42.619 32.693 -8.075 1.00 53.11 127 SER L N 1
ATOM 14077 C CA . SER D 4 127 ? 42.750 32.127 -6.744 1.00 55.34 127 SER L CA 1
ATOM 14078 C C . SER D 4 127 ? 41.398 31.592 -6.199 1.00 58.16 127 SER L C 1
ATOM 14079 O O . SER D 4 127 ? 41.231 31.483 -4.991 1.00 58.88 127 SER L O 1
ATOM 14087 N N . GLY D 4 128 ? 40.455 31.267 -7.074 1.00 52.50 128 GLY L N 1
ATOM 14088 C CA . GLY D 4 128 ? 39.186 30.667 -6.681 1.00 53.84 128 GLY L CA 1
ATOM 14089 C C . GLY D 4 128 ? 38.079 31.485 -6.036 1.00 57.02 128 GLY L C 1
ATOM 14090 O O . GLY D 4 128 ? 37.056 30.900 -5.658 1.00 58.51 128 GLY L O 1
ATOM 14094 N N . GLY D 4 129 ? 38.212 32.805 -5.953 1.00 50.30 129 GLY L N 1
ATOM 14095 C CA . GLY D 4 129 ? 37.176 33.624 -5.330 1.00 50.47 129 GLY L CA 1
ATOM 14096 C C . GLY D 4 129 ? 36.593 34.636 -6.272 1.00 55.38 129 GLY L C 1
ATOM 14097 O O . GLY D 4 129 ? 37.238 34.989 -7.255 1.00 56.41 129 GLY L O 1
ATOM 14101 N N . ALA D 4 130 ? 35.382 35.140 -5.964 1.00 51.52 130 ALA L N 1
ATOM 14102 C CA . ALA D 4 130 ? 34.725 36.164 -6.791 1.00 49.23 130 ALA L CA 1
ATOM 14103 C C . ALA D 4 130 ? 33.902 37.145 -5.926 1.00 52.27 130 ALA L C 1
ATOM 14104 O O . ALA D 4 130 ? 32.758 36.853 -5.587 1.00 52.72 130 ALA L O 1
ATOM 14111 N N . SER D 4 131 ? 34.496 38.307 -5.574 1.00 46.68 131 SER L N 1
ATOM 14112 C CA . SER D 4 131 ? 33.845 39.342 -4.771 1.00 46.34 131 SER L CA 1
ATOM 14113 C C . SER D 4 131 ? 33.406 40.459 -5.701 1.00 52.25 131 SER L C 1
ATOM 14114 O O . SER D 4 131 ? 34.251 41.089 -6.349 1.00 53.01 131 SER L O 1
ATOM 14122 N N . VAL D 4 132 ? 32.092 40.699 -5.779 1.00 48.23 132 VAL L N 1
ATOM 14123 C CA . VAL D 4 132 ? 31.518 41.758 -6.608 1.00 46.10 132 VAL L CA 1
ATOM 14124 C C . VAL D 4 132 ? 31.289 42.906 -5.620 1.00 49.12 132 VAL L C 1
ATOM 14125 O O . VAL D 4 132 ? 30.592 42.698 -4.628 1.00 49.53 132 VAL L O 1
ATOM 14138 N N . VAL D 4 133 ? 31.928 44.078 -5.840 1.00 43.57 133 VAL L N 1
ATOM 14139 C CA . VAL D 4 133 ? 31.885 45.201 -4.899 1.00 44.94 133 VAL L CA 1
ATOM 14140 C C . VAL D 4 133 ? 31.057 46.356 -5.395 1.00 53.73 133 VAL L C 1
ATOM 14141 O O . VAL D 4 133 ? 31.268 46.819 -6.498 1.00 53.26 133 VAL L O 1
ATOM 14154 N N . CYS D 4 134 ? 30.229 46.910 -4.521 1.00 55.50 134 CYS L N 1
ATOM 14155 C CA . CYS D 4 134 ? 29.451 48.110 -4.780 1.00 58.80 134 CYS L CA 1
ATOM 14156 C C . CYS D 4 134 ? 29.807 49.165 -3.717 1.00 59.36 134 CYS L C 1
ATOM 14157 O O . CYS D 4 134 ? 29.875 48.807 -2.545 1.00 59.27 134 CYS L O 1
ATOM 14164 N N . PHE D 4 135 ? 30.058 50.437 -4.103 1.00 52.36 135 PHE L N 1
ATOM 14165 C CA . PHE D 4 135 ? 30.370 51.504 -3.130 1.00 51.14 135 PHE L CA 1
ATOM 14166 C C . PHE D 4 135 ? 29.253 52.522 -3.188 1.00 56.44 135 PHE L C 1
ATOM 14167 O O . PHE D 4 135 ? 28.974 53.031 -4.268 1.00 56.19 135 PHE L O 1
ATOM 14184 N N . LEU D 4 136 ? 28.628 52.827 -2.047 1.00 53.94 136 LEU L N 1
ATOM 14185 C CA . LEU D 4 136 ? 27.545 53.805 -1.952 1.00 57.04 136 LEU L CA 1
ATOM 14186 C C . LEU D 4 136 ? 28.072 54.971 -1.127 1.00 59.97 136 LEU L C 1
ATOM 14187 O O . LEU D 4 136 ? 28.002 54.930 0.095 1.00 58.76 136 LEU L O 1
ATOM 14203 N N . ASN D 4 137 ? 28.644 55.992 -1.800 1.00 56.86 137 ASN L N 1
ATOM 14204 C CA . ASN D 4 137 ? 29.358 57.087 -1.141 1.00 56.79 137 ASN L CA 1
ATOM 14205 C C . ASN D 4 137 ? 28.642 58.425 -0.986 1.00 63.34 137 ASN L C 1
ATOM 14206 O O . ASN D 4 137 ? 27.942 58.891 -1.882 1.00 63.83 137 ASN L O 1
ATOM 14217 N N . ASN D 4 138 ? 28.904 59.060 0.174 1.00 61.12 138 ASN L N 1
ATOM 14218 C CA . ASN D 4 138 ? 28.511 60.403 0.563 1.00 61.23 138 ASN L CA 1
ATOM 14219 C C . ASN D 4 138 ? 27.027 60.654 0.539 1.00 64.44 138 ASN L C 1
ATOM 14220 O O . ASN D 4 138 ? 26.547 61.583 -0.122 1.00 64.97 138 ASN L O 1
ATOM 14231 N N . PHE D 4 139 ? 26.310 59.876 1.328 1.00 59.74 139 PHE L N 1
ATOM 14232 C CA . PHE D 4 139 ? 24.873 60.007 1.439 1.00 62.24 139 PHE L CA 1
ATOM 14233 C C . PHE D 4 139 ? 24.469 60.400 2.848 1.00 66.76 139 PHE L C 1
ATOM 14234 O O . PHE D 4 139 ? 25.268 60.303 3.771 1.00 66.80 139 PHE L O 1
ATOM 14251 N N . TYR D 4 140 ? 23.249 60.897 3.000 1.00 64.26 140 TYR L N 1
ATOM 14252 C CA . TYR D 4 140 ? 22.680 61.263 4.299 1.00 63.63 140 TYR L CA 1
ATOM 14253 C C . TYR D 4 140 ? 21.147 61.258 4.132 1.00 68.89 140 TYR L C 1
ATOM 14254 O O . TYR D 4 140 ? 20.675 61.844 3.154 1.00 68.70 140 TYR L O 1
ATOM 14272 N N . PRO D 4 141 ? 20.337 60.590 4.986 1.00 65.83 141 PRO L N 1
ATOM 14273 C CA . PRO D 4 141 ? 20.669 59.863 6.223 1.00 64.35 141 PRO L CA 1
ATOM 14274 C C . PRO D 4 141 ? 21.405 58.546 6.065 1.00 65.49 141 PRO L C 1
ATOM 14275 O O . PRO D 4 141 ? 21.470 58.006 4.978 1.00 64.04 141 PRO L O 1
ATOM 14286 N N . LYS D 4 142 ? 21.903 58.004 7.198 1.00 62.02 142 LYS L N 1
ATOM 14287 C CA . LYS D 4 142 ? 22.627 56.722 7.267 1.00 60.53 142 LYS L CA 1
ATOM 14288 C C . LYS D 4 142 ? 21.765 55.549 6.771 1.00 66.39 142 LYS L C 1
ATOM 14289 O O . LYS D 4 142 ? 22.309 54.594 6.211 1.00 65.59 142 LYS L O 1
ATOM 14308 N N . ASP D 4 143 ? 20.443 55.601 6.997 1.00 65.05 143 ASP L N 1
ATOM 14309 C CA . ASP D 4 143 ? 19.552 54.511 6.597 1.00 65.16 143 ASP L CA 1
ATOM 14310 C C . ASP D 4 143 ? 19.453 54.379 5.059 1.00 67.41 143 ASP L C 1
ATOM 14311 O O . ASP D 4 143 ? 19.155 55.343 4.359 1.00 66.98 143 ASP L O 1
ATOM 14320 N N . ILE D 4 144 ? 19.745 53.175 4.555 1.00 62.63 144 ILE L N 1
ATOM 14321 C CA . ILE D 4 144 ? 19.767 52.835 3.133 1.00 60.20 144 ILE L CA 1
ATOM 14322 C C . ILE D 4 144 ? 19.600 51.318 3.007 1.00 63.16 144 ILE L C 1
ATOM 14323 O O . ILE D 4 144 ? 20.043 50.585 3.899 1.00 61.57 144 ILE L O 1
ATOM 14339 N N . ASN D 4 145 ? 18.951 50.850 1.921 1.00 60.32 145 ASN L N 1
ATOM 14340 C CA . ASN D 4 145 ? 18.797 49.419 1.639 1.00 59.92 145 ASN L CA 1
ATOM 14341 C C . ASN D 4 145 ? 19.548 49.125 0.334 1.00 61.56 145 ASN L C 1
ATOM 14342 O O . ASN D 4 145 ? 19.499 49.927 -0.598 1.00 61.18 145 ASN L O 1
ATOM 14353 N N . VAL D 4 146 ? 20.289 48.009 0.294 1.00 56.87 146 VAL L N 1
ATOM 14354 C CA . VAL D 4 146 ? 21.020 47.576 -0.904 1.00 55.25 146 VAL L CA 1
ATOM 14355 C C . VAL D 4 146 ? 20.500 46.195 -1.310 1.00 60.31 146 VAL L C 1
ATOM 14356 O O . VAL D 4 146 ? 20.440 45.292 -0.461 1.00 60.37 146 VAL L O 1
ATOM 14369 N N . LYS D 4 147 ? 20.103 46.052 -2.600 1.00 55.72 147 LYS L N 1
ATOM 14370 C CA . LYS D 4 147 ? 19.589 44.811 -3.161 1.00 57.91 147 LYS L CA 1
ATOM 14371 C C . LYS D 4 147 ? 20.513 44.334 -4.275 1.00 61.83 147 LYS L C 1
ATOM 14372 O O . LYS D 4 147 ? 20.812 45.116 -5.189 1.00 60.45 147 LYS L O 1
ATOM 14391 N N . TRP D 4 148 ? 20.959 43.052 -4.198 1.00 59.13 148 TRP L N 1
ATOM 14392 C CA . TRP D 4 148 ? 21.805 42.420 -5.226 1.00 57.50 148 TRP L CA 1
ATOM 14393 C C . TRP D 4 148 ? 20.973 41.493 -6.101 1.00 60.28 148 TRP L C 1
ATOM 14394 O O . TRP D 4 148 ? 20.226 40.673 -5.564 1.00 60.36 148 TRP L O 1
ATOM 14415 N N . LYS D 4 149 ? 21.187 41.544 -7.429 1.00 55.03 149 LYS L N 1
ATOM 14416 C CA . LYS D 4 149 ? 20.510 40.677 -8.405 1.00 56.77 149 LYS L CA 1
ATOM 14417 C C . LYS D 4 149 ? 21.544 39.950 -9.266 1.00 60.64 149 LYS L C 1
ATOM 14418 O O . LYS D 4 149 ? 22.501 40.584 -9.717 1.00 60.97 149 LYS L O 1
ATOM 14437 N N . ILE D 4 150 ? 21.345 38.633 -9.506 1.00 55.62 150 ILE L N 1
ATOM 14438 C CA . ILE D 4 150 ? 22.210 37.823 -10.373 1.00 52.54 150 ILE L CA 1
ATOM 14439 C C . ILE D 4 150 ? 21.351 37.302 -11.522 1.00 58.01 150 ILE L C 1
ATOM 14440 O O . ILE D 4 150 ? 20.589 36.351 -11.348 1.00 57.20 150 ILE L O 1
ATOM 14456 N N . ASP D 4 151 ? 21.508 37.901 -12.706 1.00 56.37 151 ASP L N 1
ATOM 14457 C CA . ASP D 4 151 ? 20.728 37.564 -13.904 1.00 56.76 151 ASP L CA 1
ATOM 14458 C C . ASP D 4 151 ? 19.263 37.919 -13.625 1.00 60.99 151 ASP L C 1
ATOM 14459 O O . ASP D 4 151 ? 18.366 37.118 -13.899 1.00 61.05 151 ASP L O 1
ATOM 14468 N N . GLY D 4 152 ? 19.052 39.093 -13.019 1.00 57.33 152 GLY L N 1
ATOM 14469 C CA . GLY D 4 152 ? 17.724 39.596 -12.684 1.00 59.82 152 GLY L CA 1
ATOM 14470 C C . GLY D 4 152 ? 17.041 39.002 -11.462 1.00 66.57 152 GLY L C 1
ATOM 14471 O O . GLY D 4 152 ? 16.029 39.559 -11.023 1.00 67.02 152 GLY L O 1
ATOM 14475 N N . SER D 4 153 ? 17.575 37.890 -10.893 1.00 63.88 153 SER L N 1
ATOM 14476 C CA . SER D 4 153 ? 17.009 37.200 -9.742 1.00 67.38 153 SER L CA 1
ATOM 14477 C C . SER D 4 153 ? 17.713 37.676 -8.459 1.00 73.29 153 SER L C 1
ATOM 14478 O O . SER D 4 153 ? 18.937 37.592 -8.374 1.00 72.63 153 SER L O 1
ATOM 14486 N N . GLU D 4 154 ? 16.939 38.180 -7.468 1.00 71.59 154 GLU L N 1
ATOM 14487 C CA . GLU D 4 154 ? 17.467 38.672 -6.180 1.00 70.76 154 GLU L CA 1
ATOM 14488 C C . GLU D 4 154 ? 18.344 37.618 -5.425 1.00 74.78 154 GLU L C 1
ATOM 14489 O O . GLU D 4 154 ? 17.993 36.434 -5.364 1.00 74.27 154 GLU L O 1
ATOM 14501 N N . ARG D 4 155 ? 19.464 38.076 -4.847 1.00 71.17 155 ARG L N 1
ATOM 14502 C CA . ARG D 4 155 ? 20.413 37.237 -4.116 1.00 73.96 155 ARG L CA 1
ATOM 14503 C C . ARG D 4 155 ? 20.429 37.659 -2.641 1.00 82.66 155 ARG L C 1
ATOM 14504 O O . ARG D 4 155 ? 20.531 38.854 -2.349 1.00 82.66 155 ARG L O 1
ATOM 14525 N N . GLN D 4 156 ? 20.372 36.678 -1.715 1.00 82.38 156 GLN L N 1
ATOM 14526 C CA . GLN D 4 156 ? 20.348 36.962 -0.274 1.00 83.97 156 GLN L CA 1
ATOM 14527 C C . GLN D 4 156 ? 21.656 36.602 0.461 1.00 87.68 156 GLN L C 1
ATOM 14528 O O . GLN D 4 156 ? 22.233 37.477 1.115 1.00 87.70 156 GLN L O 1
ATOM 14542 N N . ASN D 4 157 ? 22.130 35.345 0.351 1.00 83.02 157 ASN L N 1
ATOM 14543 C CA . ASN D 4 157 ? 23.363 34.910 1.041 1.00 82.97 157 ASN L CA 1
ATOM 14544 C C . ASN D 4 157 ? 24.662 35.435 0.387 1.00 81.84 157 ASN L C 1
ATOM 14545 O O . ASN D 4 157 ? 24.697 35.632 -0.825 1.00 81.41 157 ASN L O 1
ATOM 14556 N N . GLY D 4 158 ? 25.708 35.632 1.196 1.00 74.05 158 GLY L N 1
ATOM 14557 C CA . GLY D 4 158 ? 27.015 36.093 0.727 1.00 70.99 158 GLY L CA 1
ATOM 14558 C C . GLY D 4 158 ? 27.258 37.596 0.715 1.00 72.28 158 GLY L C 1
ATOM 14559 O O . GLY D 4 158 ? 28.377 38.024 0.425 1.00 72.15 158 GLY L O 1
ATOM 14563 N N . VAL D 4 159 ? 26.252 38.416 1.064 1.00 66.54 159 VAL L N 1
ATOM 14564 C CA . VAL D 4 159 ? 26.378 39.879 1.052 1.00 62.71 159 VAL L CA 1
ATOM 14565 C C . VAL D 4 159 ? 26.826 40.424 2.421 1.00 63.18 159 VAL L C 1
ATOM 14566 O O . VAL D 4 159 ? 26.193 40.132 3.434 1.00 62.58 159 VAL L O 1
ATOM 14579 N N . LEU D 4 160 ? 27.889 41.237 2.449 1.00 57.34 160 LEU L N 1
ATOM 14580 C CA . LEU D 4 160 ? 28.388 41.838 3.685 1.00 57.36 160 LEU L CA 1
ATOM 14581 C C . LEU D 4 160 ? 28.411 43.374 3.521 1.00 61.33 160 LEU L C 1
ATOM 14582 O O . LEU D 4 160 ? 29.043 43.915 2.598 1.00 60.71 160 LEU L O 1
ATOM 14598 N N . ASN D 4 161 ? 27.684 44.071 4.406 1.00 58.28 161 ASN L N 1
ATOM 14599 C CA . ASN D 4 161 ? 27.580 45.534 4.385 1.00 56.40 161 ASN L CA 1
ATOM 14600 C C . ASN D 4 161 ? 28.403 46.182 5.510 1.00 58.08 161 ASN L C 1
ATOM 14601 O O . ASN D 4 161 ? 28.359 45.718 6.658 1.00 57.24 161 ASN L O 1
ATOM 14612 N N . SER D 4 162 ? 29.179 47.239 5.153 1.00 52.27 162 SER L N 1
ATOM 14613 C CA . SER D 4 162 ? 30.041 47.956 6.081 1.00 53.61 162 SER L CA 1
ATOM 14614 C C . SER D 4 162 ? 29.906 49.465 5.893 1.00 58.39 162 SER L C 1
ATOM 14615 O O . SER D 4 162 ? 30.307 49.966 4.855 1.00 59.56 162 SER L O 1
ATOM 14623 N N . TRP D 4 163 ? 29.402 50.189 6.911 1.00 53.97 163 TRP L N 1
ATOM 14624 C CA . TRP D 4 163 ? 29.278 51.653 6.881 1.00 53.29 163 TRP L CA 1
ATOM 14625 C C . TRP D 4 163 ? 30.525 52.286 7.481 1.00 55.30 163 TRP L C 1
ATOM 14626 O O . TRP D 4 163 ? 31.121 51.733 8.400 1.00 54.08 163 TRP L O 1
ATOM 14647 N N . THR D 4 164 ? 30.836 53.502 7.063 1.00 51.40 164 THR L N 1
ATOM 14648 C CA . THR D 4 164 ? 31.902 54.268 7.697 1.00 50.16 164 THR L CA 1
ATOM 14649 C C . THR D 4 164 ? 31.246 55.057 8.824 1.00 56.13 164 THR L C 1
ATOM 14650 O O . THR D 4 164 ? 30.014 55.198 8.861 1.00 56.33 164 THR L O 1
ATOM 14661 N N . ASP D 4 165 ? 32.053 55.589 9.735 1.00 53.23 165 ASP L N 1
ATOM 14662 C CA . ASP D 4 165 ? 31.506 56.444 10.777 1.00 53.49 165 ASP L CA 1
ATOM 14663 C C . ASP D 4 165 ? 31.127 57.739 10.054 1.00 55.27 165 ASP L C 1
ATOM 14664 O O . ASP D 4 165 ? 31.679 58.006 8.979 1.00 54.72 165 ASP L O 1
ATOM 14673 N N . GLN D 4 166 ? 30.198 58.531 10.614 1.00 50.29 166 GLN L N 1
ATOM 14674 C CA . GLN D 4 166 ? 29.785 59.807 10.013 1.00 50.42 166 GLN L CA 1
ATOM 14675 C C . GLN D 4 166 ? 31.037 60.660 9.599 1.00 53.91 166 GLN L C 1
ATOM 14676 O O . GLN D 4 166 ? 32.016 60.717 10.343 1.00 52.98 166 GLN L O 1
ATOM 14690 N N . ASP D 4 167 ? 31.027 61.240 8.386 1.00 50.95 167 ASP L N 1
ATOM 14691 C CA . ASP D 4 167 ? 32.188 61.945 7.814 1.00 52.07 167 ASP L CA 1
ATOM 14692 C C . ASP D 4 167 ? 32.639 63.221 8.564 1.00 56.56 167 ASP L C 1
ATOM 14693 O O . ASP D 4 167 ? 31.842 64.141 8.755 1.00 55.63 167 ASP L O 1
ATOM 14702 N N . SER D 4 168 ? 33.956 63.318 8.871 1.00 53.39 168 SER L N 1
ATOM 14703 C CA . SER D 4 168 ? 34.538 64.499 9.514 1.00 53.40 168 SER L CA 1
ATOM 14704 C C . SER D 4 168 ? 34.556 65.730 8.605 1.00 62.59 168 SER L C 1
ATOM 14705 O O . SER D 4 168 ? 34.688 66.843 9.116 1.00 63.76 168 SER L O 1
ATOM 14713 N N . LYS D 4 169 ? 34.489 65.542 7.268 1.00 60.04 169 LYS L N 1
ATOM 14714 C CA . LYS D 4 169 ? 34.536 66.647 6.315 1.00 60.94 169 LYS L CA 1
ATOM 14715 C C . LYS D 4 169 ? 33.145 67.231 6.101 1.00 64.54 169 LYS L C 1
ATOM 14716 O O . LYS D 4 169 ? 32.970 68.455 6.196 1.00 64.76 169 LYS L O 1
ATOM 14735 N N . ASP D 4 170 ? 32.154 66.352 5.808 1.00 59.16 170 ASP L N 1
ATOM 14736 C CA . ASP D 4 170 ? 30.811 66.772 5.425 1.00 60.23 170 ASP L CA 1
ATOM 14737 C C . ASP D 4 170 ? 29.650 66.109 6.169 1.00 59.69 170 ASP L C 1
ATOM 14738 O O . ASP D 4 170 ? 28.533 66.230 5.702 1.00 58.30 170 ASP L O 1
ATOM 14747 N N . SER D 4 171 ? 29.878 65.428 7.302 1.00 55.57 171 SER L N 1
ATOM 14748 C CA . SER D 4 171 ? 28.809 64.763 8.095 1.00 56.45 171 SER L CA 1
ATOM 14749 C C . SER D 4 171 ? 27.917 63.744 7.320 1.00 59.59 171 SER L C 1
ATOM 14750 O O . SER D 4 171 ? 26.805 63.461 7.773 1.00 58.24 171 SER L O 1
ATOM 14758 N N . THR D 4 172 ? 28.389 63.218 6.160 1.00 56.85 172 THR L N 1
ATOM 14759 C CA . THR D 4 172 ? 27.669 62.204 5.360 1.00 58.58 172 THR L CA 1
ATOM 14760 C C . THR D 4 172 ? 28.137 60.807 5.795 1.00 61.46 172 THR L C 1
ATOM 14761 O O . THR D 4 172 ? 28.994 60.697 6.674 1.00 61.68 172 THR L O 1
ATOM 14772 N N . TYR D 4 173 ? 27.584 59.751 5.178 1.00 56.00 173 TYR L N 1
ATOM 14773 C CA . TYR D 4 173 ? 27.987 58.363 5.407 1.00 54.03 173 TYR L CA 1
ATOM 14774 C C . TYR D 4 173 ? 28.432 57.752 4.092 1.00 59.23 173 TYR L C 1
ATOM 14775 O O . TYR D 4 173 ? 28.094 58.238 3.010 1.00 60.81 173 TYR L O 1
ATOM 14793 N N . SER D 4 174 ? 29.193 56.685 4.181 1.00 54.26 174 SER L N 1
ATOM 14794 C CA . SER D 4 174 ? 29.622 55.951 3.003 1.00 53.95 174 SER L CA 1
ATOM 14795 C C . SER D 4 174 ? 29.521 54.498 3.379 1.00 57.82 174 SER L C 1
ATOM 14796 O O . SER D 4 174 ? 29.835 54.126 4.515 1.00 56.37 174 SER L O 1
ATOM 14804 N N . MET D 4 175 ? 29.056 53.678 2.454 1.00 55.98 175 MET L N 1
ATOM 14805 C CA . MET D 4 175 ? 28.884 52.253 2.697 1.00 55.75 175 MET L CA 1
ATOM 14806 C C . MET D 4 175 ? 29.484 51.453 1.573 1.00 59.33 175 MET L C 1
ATOM 14807 O O . MET D 4 175 ? 29.674 52.008 0.496 1.00 59.73 175 MET L O 1
ATOM 14821 N N . SER D 4 176 ? 29.843 50.176 1.827 1.00 55.44 176 SER L N 1
ATOM 14822 C CA . SER D 4 176 ? 30.305 49.252 0.790 1.00 53.83 176 SER L CA 1
ATOM 14823 C C . SER D 4 176 ? 29.520 47.964 0.920 1.00 57.03 176 SER L C 1
ATOM 14824 O O . SER D 4 176 ? 29.467 47.407 2.016 1.00 57.79 176 SER L O 1
ATOM 14832 N N . SER D 4 177 ? 28.865 47.520 -0.179 1.00 51.44 177 SER L N 1
ATOM 14833 C CA . SER D 4 177 ? 28.139 46.239 -0.234 1.00 50.02 177 SER L CA 1
ATOM 14834 C C . SER D 4 177 ? 28.993 45.302 -1.039 1.00 53.83 177 SER L C 1
ATOM 14835 O O . SER D 4 177 ? 29.467 45.688 -2.114 1.00 51.84 177 SER L O 1
ATOM 14843 N N . THR D 4 178 ? 29.240 44.090 -0.515 1.00 51.34 178 THR L N 1
ATOM 14844 C CA . THR D 4 178 ? 30.089 43.130 -1.209 1.00 49.99 178 THR L CA 1
ATOM 14845 C C . THR D 4 178 ? 29.474 41.762 -1.242 1.00 54.49 178 THR L C 1
ATOM 14846 O O . THR D 4 178 ? 29.315 41.146 -0.189 1.00 56.01 178 THR L O 1
ATOM 14857 N N . LEU D 4 179 ? 29.181 41.265 -2.465 1.00 49.23 179 LEU L N 1
ATOM 14858 C CA . LEU D 4 179 ? 28.673 39.913 -2.717 1.00 50.54 179 LEU L CA 1
ATOM 14859 C C . LEU D 4 179 ? 29.889 39.025 -3.009 1.00 54.84 179 LEU L C 1
ATOM 14860 O O . LEU D 4 179 ? 30.555 39.221 -4.021 1.00 54.68 179 LEU L O 1
ATOM 14876 N N . THR D 4 180 ? 30.191 38.076 -2.119 1.00 51.90 180 THR L N 1
ATOM 14877 C CA . THR D 4 180 ? 31.321 37.159 -2.281 1.00 49.98 180 THR L CA 1
ATOM 14878 C C . THR D 4 180 ? 30.752 35.789 -2.621 1.00 54.82 180 THR L C 1
ATOM 14879 O O . THR D 4 180 ? 29.920 35.280 -1.873 1.00 53.48 180 THR L O 1
ATOM 14890 N N . LEU D 4 181 ? 31.153 35.241 -3.788 1.00 53.18 181 LEU L N 1
ATOM 14891 C CA . LEU D 4 181 ? 30.758 33.941 -4.325 1.00 55.27 181 LEU L CA 1
ATOM 14892 C C . LEU D 4 181 ? 32.028 33.164 -4.617 1.00 61.81 181 LEU L C 1
ATOM 14893 O O . LEU D 4 181 ? 33.108 33.762 -4.640 1.00 62.37 181 LEU L O 1
ATOM 14909 N N . THR D 4 182 ? 31.910 31.855 -4.916 1.00 59.37 182 THR L N 1
ATOM 14910 C CA . THR D 4 182 ? 33.078 31.063 -5.330 1.00 60.52 182 THR L CA 1
ATOM 14911 C C . THR D 4 182 ? 33.318 31.328 -6.816 1.00 65.69 182 THR L C 1
ATOM 14912 O O . THR D 4 182 ? 32.412 31.825 -7.504 1.00 65.01 182 THR L O 1
ATOM 14923 N N . LYS D 4 183 ? 34.521 30.986 -7.322 1.00 62.41 183 LYS L N 1
ATOM 14924 C CA . LYS D 4 183 ? 34.819 31.177 -8.739 1.00 59.29 183 LYS L CA 1
ATOM 14925 C C . LYS D 4 183 ? 33.803 30.402 -9.595 1.00 65.56 183 LYS L C 1
ATOM 14926 O O . LYS D 4 183 ? 33.237 30.980 -10.527 1.00 64.98 183 LYS L O 1
ATOM 14945 N N . ASP D 4 184 ? 33.513 29.134 -9.228 1.00 63.70 184 ASP L N 1
ATOM 14946 C CA . ASP D 4 184 ? 32.570 28.283 -9.975 1.00 64.27 184 ASP L CA 1
ATOM 14947 C C . ASP D 4 184 ? 31.154 28.846 -10.004 1.00 67.83 184 ASP L C 1
ATOM 14948 O O . ASP D 4 184 ? 30.528 28.866 -11.050 1.00 67.49 184 ASP L O 1
ATOM 14957 N N . GLU D 4 185 ? 30.672 29.309 -8.866 1.00 64.70 185 GLU L N 1
ATOM 14958 C CA . GLU D 4 185 ? 29.341 29.902 -8.693 1.00 64.22 185 GLU L CA 1
ATOM 14959 C C . GLU D 4 185 ? 29.194 31.219 -9.505 1.00 63.44 185 GLU L C 1
ATOM 14960 O O . GLU D 4 185 ? 28.125 31.498 -10.061 1.00 62.58 185 GLU L O 1
ATOM 14972 N N . TYR D 4 186 ? 30.282 32.021 -9.562 1.00 55.79 186 TYR L N 1
ATOM 14973 C CA . TYR D 4 186 ? 30.319 33.292 -10.295 1.00 51.36 186 TYR L CA 1
ATOM 14974 C C . TYR D 4 186 ? 30.298 33.011 -11.783 1.00 53.48 186 TYR L C 1
ATOM 14975 O O . TYR D 4 186 ? 29.537 33.654 -12.505 1.00 53.39 186 TYR L O 1
ATOM 14993 N N . GLU D 4 187 ? 31.119 32.036 -12.245 1.00 48.25 187 GLU L N 1
ATOM 14994 C CA . GLU D 4 187 ? 31.166 31.657 -13.665 1.00 45.50 187 GLU L CA 1
ATOM 14995 C C . GLU D 4 187 ? 29.797 31.311 -14.262 1.00 51.55 187 GLU L C 1
ATOM 14996 O O . GLU D 4 187 ? 29.583 31.569 -15.429 1.00 51.16 187 GLU L O 1
ATOM 15008 N N . ARG D 4 188 ? 28.878 30.732 -13.471 1.00 52.32 188 ARG L N 1
ATOM 15009 C CA . ARG D 4 188 ? 27.564 30.274 -13.955 1.00 52.50 188 ARG L CA 1
ATOM 15010 C C . ARG D 4 188 ? 26.566 31.379 -14.281 1.00 56.22 188 ARG L C 1
ATOM 15011 O O . ARG D 4 188 ? 25.488 31.045 -14.778 1.00 56.13 188 ARG L O 1
ATOM 15032 N N . HIS D 4 189 ? 26.875 32.665 -13.989 1.00 52.92 189 HIS L N 1
ATOM 15033 C CA . HIS D 4 189 ? 25.973 33.795 -14.281 1.00 52.45 189 HIS L CA 1
ATOM 15034 C C . HIS D 4 189 ? 26.692 34.885 -15.051 1.00 54.47 189 HIS L C 1
ATOM 15035 O O . HIS D 4 189 ? 27.933 34.882 -15.069 1.00 54.29 189 HIS L O 1
ATOM 15049 N N . ASN D 4 190 ? 25.928 35.771 -15.746 1.00 50.20 190 ASN L N 1
ATOM 15050 C CA . ASN D 4 190 ? 26.514 36.801 -16.614 1.00 52.87 190 ASN L CA 1
ATOM 15051 C C . ASN D 4 190 ? 26.235 38.226 -16.211 1.00 58.02 190 ASN L C 1
ATOM 15052 O O . ASN D 4 190 ? 27.122 39.048 -16.427 1.00 57.66 190 ASN L O 1
ATOM 15063 N N . SER D 4 191 ? 25.040 38.561 -15.693 1.00 56.21 191 SER L N 1
ATOM 15064 C CA . SER D 4 191 ? 24.764 39.953 -15.293 1.00 57.51 191 SER L CA 1
ATOM 15065 C C . SER D 4 191 ? 24.619 40.113 -13.764 1.00 64.18 191 SER L C 1
ATOM 15066 O O . SER D 4 191 ? 23.772 39.460 -13.137 1.00 64.65 191 SER L O 1
ATOM 15074 N N . TYR D 4 192 ? 25.445 41.002 -13.174 1.00 60.38 192 TYR L N 1
ATOM 15075 C CA . TYR D 4 192 ? 25.421 41.300 -11.742 1.00 59.17 192 TYR L CA 1
ATOM 15076 C C . TYR D 4 192 ? 24.978 42.741 -11.581 1.00 62.68 192 TYR L C 1
ATOM 15077 O O . TYR D 4 192 ? 25.597 43.636 -12.157 1.00 61.44 192 TYR L O 1
ATOM 15095 N N . THR D 4 193 ? 23.862 42.951 -10.861 1.00 59.57 193 THR L N 1
ATOM 15096 C CA . THR D 4 193 ? 23.279 44.268 -10.604 1.00 58.13 193 THR L CA 1
ATOM 15097 C C . THR D 4 193 ? 23.336 44.535 -9.109 1.00 62.62 193 THR L C 1
ATOM 15098 O O . THR D 4 193 ? 23.372 43.611 -8.291 1.00 61.18 193 THR L O 1
ATOM 15109 N N . CYS D 4 194 ? 23.345 45.819 -8.766 1.00 61.23 194 CYS L N 1
ATOM 15110 C CA . CYS D 4 194 ? 23.414 46.309 -7.404 1.00 61.07 194 CYS L CA 1
ATOM 15111 C C . CYS D 4 194 ? 22.486 47.546 -7.342 1.00 67.64 194 CYS L C 1
ATOM 15112 O O . CYS D 4 194 ? 22.702 48.499 -8.100 1.00 66.06 194 CYS L O 1
ATOM 15119 N N . GLU D 4 195 ? 21.372 47.456 -6.558 1.00 67.24 195 GLU L N 1
ATOM 15120 C CA . GLU D 4 195 ? 20.353 48.519 -6.477 1.00 67.74 195 GLU L CA 1
ATOM 15121 C C . GLU D 4 195 ? 20.276 49.177 -5.091 1.00 72.80 195 GLU L C 1
ATOM 15122 O O . GLU D 4 195 ? 19.913 48.525 -4.101 1.00 72.44 195 GLU L O 1
ATOM 15134 N N . ALA D 4 196 ? 20.546 50.490 -5.046 1.00 69.76 196 ALA L N 1
ATOM 15135 C CA . ALA D 4 196 ? 20.537 51.291 -3.824 1.00 68.48 196 ALA L CA 1
ATOM 15136 C C . ALA D 4 196 ? 19.237 52.057 -3.711 1.00 72.47 196 ALA L C 1
ATOM 15137 O O . ALA D 4 196 ? 18.951 52.911 -4.552 1.00 71.51 196 ALA L O 1
ATOM 15144 N N . THR D 4 197 ? 18.467 51.773 -2.660 1.00 70.29 197 THR L N 1
ATOM 15145 C CA . THR D 4 197 ? 17.201 52.441 -2.367 1.00 72.02 197 THR L CA 1
ATOM 15146 C C . THR D 4 197 ? 17.406 53.375 -1.161 1.00 75.99 197 THR L C 1
ATOM 15147 O O . THR D 4 197 ? 17.688 52.905 -0.053 1.00 75.55 197 THR L O 1
ATOM 15158 N N . HIS D 4 198 ? 17.278 54.690 -1.386 1.00 72.88 198 HIS L N 1
ATOM 15159 C CA . HIS D 4 198 ? 17.474 55.725 -0.362 1.00 71.62 198 HIS L CA 1
ATOM 15160 C C . HIS D 4 198 ? 16.276 56.740 -0.314 1.00 78.95 198 HIS L C 1
ATOM 15161 O O . HIS D 4 198 ? 15.491 56.824 -1.262 1.00 79.84 198 HIS L O 1
ATOM 15175 N N . LYS D 4 199 ? 16.170 57.525 0.779 1.00 75.90 199 LYS L N 1
ATOM 15176 C CA . LYS D 4 199 ? 15.118 58.540 0.974 1.00 80.29 199 LYS L CA 1
ATOM 15177 C C . LYS D 4 199 ? 15.148 59.695 -0.058 1.00 80.86 199 LYS L C 1
ATOM 15178 O O . LYS D 4 199 ? 14.136 60.381 -0.202 1.00 80.18 199 LYS L O 1
ATOM 15197 N N . THR D 4 200 ? 16.277 59.910 -0.781 1.00 75.14 200 THR L N 1
ATOM 15198 C CA . THR D 4 200 ? 16.392 61.002 -1.764 1.00 78.08 200 THR L CA 1
ATOM 15199 C C . THR D 4 200 ? 15.606 60.768 -3.080 1.00 78.96 200 THR L C 1
ATOM 15200 O O . THR D 4 200 ? 15.504 61.691 -3.900 1.00 77.79 200 THR L O 1
ATOM 15211 N N . SER D 4 201 ? 15.089 59.542 -3.302 1.00 73.48 201 SER L N 1
ATOM 15212 C CA . SER D 4 201 ? 14.344 59.211 -4.514 1.00 76.34 201 SER L CA 1
ATOM 15213 C C . SER D 4 201 ? 13.415 58.036 -4.259 1.00 79.77 201 SER L C 1
ATOM 15214 O O . SER D 4 201 ? 13.744 57.152 -3.463 1.00 78.55 201 SER L O 1
ATOM 15222 N N . THR D 4 202 ? 12.256 58.024 -4.948 1.00 77.29 202 THR L N 1
ATOM 15223 C CA . THR D 4 202 ? 11.281 56.916 -4.897 1.00 77.26 202 THR L CA 1
ATOM 15224 C C . THR D 4 202 ? 11.874 55.753 -5.736 1.00 80.89 202 THR L C 1
ATOM 15225 O O . THR D 4 202 ? 11.746 54.577 -5.373 1.00 79.59 202 THR L O 1
ATOM 15236 N N . SER D 4 203 ? 12.559 56.131 -6.852 1.00 77.58 203 SER L N 1
ATOM 15237 C CA . SER D 4 203 ? 13.235 55.252 -7.809 1.00 75.19 203 SER L CA 1
ATOM 15238 C C . SER D 4 203 ? 14.668 54.913 -7.345 1.00 75.55 203 SER L C 1
ATOM 15239 O O . SER D 4 203 ? 15.475 55.844 -7.213 1.00 73.91 203 SER L O 1
ATOM 15247 N N . PRO D 4 204 ? 15.034 53.609 -7.174 1.00 70.26 204 PRO L N 1
ATOM 15248 C CA . PRO D 4 204 ? 16.398 53.277 -6.731 1.00 68.05 204 PRO L CA 1
ATOM 15249 C C . PRO D 4 204 ? 17.483 53.518 -7.761 1.00 67.80 204 PRO L C 1
ATOM 15250 O O . PRO D 4 204 ? 17.232 53.411 -8.964 1.00 67.88 204 PRO L O 1
ATOM 15261 N N . ILE D 4 205 ? 18.710 53.790 -7.274 1.00 60.03 205 ILE L N 1
ATOM 15262 C CA . ILE D 4 205 ? 19.885 53.963 -8.141 1.00 59.63 205 ILE L CA 1
ATOM 15263 C C . ILE D 4 205 ? 20.316 52.548 -8.490 1.00 60.70 205 ILE L C 1
ATOM 15264 O O . ILE D 4 205 ? 20.442 51.733 -7.576 1.00 60.33 205 ILE L O 1
ATOM 15280 N N . VAL D 4 206 ? 20.483 52.230 -9.790 1.00 54.81 206 VAL L N 1
ATOM 15281 C CA . VAL D 4 206 ? 20.877 50.887 -10.209 1.00 50.55 206 VAL L CA 1
ATOM 15282 C C . VAL D 4 206 ? 22.174 50.940 -11.001 1.00 53.65 206 VAL L C 1
ATOM 15283 O O . VAL D 4 206 ? 22.278 51.714 -11.949 1.00 54.28 206 VAL L O 1
ATOM 15296 N N . LYS D 4 207 ? 23.172 50.134 -10.598 1.00 48.92 207 LYS L N 1
ATOM 15297 C CA . LYS D 4 207 ? 24.448 49.991 -11.316 1.00 48.64 207 LYS L CA 1
ATOM 15298 C C . LYS D 4 207 ? 24.686 48.475 -11.574 1.00 50.27 207 LYS L C 1
ATOM 15299 O O . LYS D 4 207 ? 24.342 47.636 -10.730 1.00 47.31 207 LYS L O 1
ATOM 15318 N N . SER D 4 208 ? 25.181 48.132 -12.779 1.00 47.16 208 SER L N 1
ATOM 15319 C CA . SER D 4 208 ? 25.383 46.736 -13.153 1.00 45.50 208 SER L CA 1
ATOM 15320 C C . SER D 4 208 ? 26.407 46.560 -14.250 1.00 49.59 208 SER L C 1
ATOM 15321 O O . SER D 4 208 ? 26.755 47.511 -14.934 1.00 48.27 208 SER L O 1
ATOM 15329 N N . PHE D 4 209 ? 26.859 45.321 -14.432 1.00 48.90 209 PHE L N 1
ATOM 15330 C CA . PHE D 4 209 ? 27.783 44.933 -15.504 1.00 50.71 209 PHE L CA 1
ATOM 15331 C C . PHE D 4 209 ? 27.381 43.566 -16.050 1.00 55.92 209 PHE L C 1
ATOM 15332 O O . PHE D 4 209 ? 26.783 42.750 -15.335 1.00 55.54 209 PHE L O 1
ATOM 15349 N N . ASN D 4 210 ? 27.722 43.326 -17.314 1.00 52.76 210 ASN L N 1
ATOM 15350 C CA . ASN D 4 210 ? 27.468 42.062 -17.980 1.00 50.88 210 ASN L CA 1
ATOM 15351 C C . ASN D 4 210 ? 28.824 41.539 -18.379 1.00 55.26 210 ASN L C 1
ATOM 15352 O O . ASN D 4 210 ? 29.576 42.229 -19.064 1.00 54.91 210 ASN L O 1
ATOM 15363 N N . ARG D 4 211 ? 29.144 40.329 -17.948 1.00 53.07 211 ARG L N 1
ATOM 15364 C CA . ARG D 4 211 ? 30.437 39.717 -18.252 1.00 54.13 211 ARG L CA 1
ATOM 15365 C C . ARG D 4 211 ? 30.652 39.636 -19.776 1.00 58.85 211 ARG L C 1
ATOM 15366 O O . ARG D 4 211 ? 31.788 39.833 -20.227 1.00 60.39 211 ARG L O 1
ATOM 15387 N N . ASN D 4 212 ? 29.545 39.378 -20.553 1.00 53.45 212 ASN L N 1
ATOM 15388 C CA . ASN D 4 212 ? 29.507 39.279 -22.029 1.00 55.70 212 ASN L CA 1
ATOM 15389 C C . ASN D 4 212 ? 29.942 40.537 -22.764 1.00 57.78 212 ASN L C 1
ATOM 15390 O O . ASN D 4 212 ? 30.412 40.401 -23.896 1.00 57.81 212 ASN L O 1
ATOM 15401 N N . GLU D 4 213 ? 29.687 41.752 -22.203 1.00 52.08 213 GLU L N 1
ATOM 15402 C CA . GLU D 4 213 ? 30.098 43.004 -22.848 1.00 53.30 213 GLU L CA 1
ATOM 15403 C C . GLU D 4 213 ? 31.620 43.178 -22.800 1.00 59.38 213 GLU L C 1
ATOM 15404 O O . GLU D 4 213 ? 32.247 42.910 -21.769 1.00 59.25 213 GLU L O 1
ATOM 15416 N N . CYS D 4 214 ? 32.194 43.644 -23.934 1.00 57.54 214 CYS L N 1
ATOM 15417 C CA . CYS D 4 214 ? 33.589 44.022 -24.126 1.00 77.86 214 CYS L CA 1
ATOM 15418 C C . CYS D 4 214 ? 34.564 42.963 -23.740 1.00 69.27 214 CYS L C 1
ATOM 15419 O O . CYS D 4 214 ? 35.597 43.309 -23.179 1.00 62.56 214 CYS L O 1
#

Solvent-accessible surface area: 43588 Å² total

B-factor: mean 57.53, std 17.25, range [27.02, 151.77]

Sequence (1026 aa):
TATFHRCAKDPWRLPGTYVVVLKEETHLSQSERTARRLQAQAARRGYLTKILHVFHGLLPGFLVKMSGDLLELALKLPHVDYIEEDSSVFAQGSLVEVYLLDTSIQSDHREIEGRVMVTDFENVPEEDGTRFHRQASKCDSHGTHLAGVVSGRDAGVAKGASMRSLRVLNCQGKGTVSGTLIGLEFIRKSQLVQPVGPLVVLLPLAGGYSRVLNAACQRLARAGVVLVTAAGNFRDDACLYSPASAPEVITVGATNAQDQPVTLGTLGTNFGRCVDLFAPGEDIIGASSDCSTCFVSQSGTSQAAAHVAGIAAMMLSAEPELTLAELRQRLIHFSAKDVINEAWFPEDQRVLTPNLVAALPPWQLFCRTVWSAHSGPTRMATAIARCAPDEELLSCSSFSRSGKRRGERMEAQGGKLVCRAHNAFGGEGVYAIARCCLLPQANCSVHTAPPAEASMGTRVHCHQQGHVLTGCSSHWEVEDLGTHKPPVLRPRGQPNQCVGHREASIHASCCHAPGLECKVKEHGIPAPQEQVTVACEEGWTLTGCSALPGTSHVLGAYAVDNTCVVRSRDAVTAVAICCRSRWNLKILLRQVQLKQSGAELVRPGASVKLSCKASGYIFTDYYINWLKKRPGQGLEWIARIYPGSGHTYYNENFKDKATLTAEKSSSNVYMQLSSLTSEDSAVYFCARENFYGSSYVDWYFDVWGTGTTVTVSSAKTTPPSVYPLAPGCGDTTGSSVTLGCLVKGYFPESVTVTWNSGSLSSSVHTFPALLQSGLYTMSSSVTVPSSTWPSQTVTCSVAHPASSTTVDKKLEDIVMTQSQKFMSTSGGDRVSITCKTSQNVGTAVAWFQQKPGQSPKLLIYSASNRYTGVSDRFTGSGSGTEFIFTISYAQSEDLADYFCHQYSSYPLTFGAGTKLELKRADAAPTVSIFPPSSEQLTSGGASVVCFLNNFYPKDINVKWKIDGSERQNGVLNSWTDQDSKDSTYSMSSTLTLTKDEYERHNSYTCEATHKTSTSPIVKSFNRNEC

Foldseek 3Di:
DAEEAEFPPVVFFDAQKKWFFFDAPQDLVNQVVLVVVLQVVCVVVPWHKDFPAADDQLGGHTMIGTHPVCVVVSSPTPRTNYMYGKGKKFFFLAAEEEEEEWAAAPCLFQFHHPQEAEPPAAAFDDDDDPPDDCVVNPRHFSVHFLSNCQATCPQHLQVRYHYYYHHQAYSRRMGMLVSVLVVLSVVSVCPVVDDPWAYEYQASIKDFDDPVQLSSVVSVQVVQHAYFYFLGFALEASCRMPPLVNQSYAYEFEAAPQQEFAHDDPTGTHFFQSHLAYEHFFQRWGDGPPDSHDIDGHGGSSSRRSNLSNLLSVVCSVVVVQGSLRSSLVQQVPWDAPSHDLPSHDPVRSVGGARTYGDHDPVKKTKDKHKWDWWAQPQFTKTKTDEDPQWAFQEKKKFAPLLQFQWWDQDDDPNHTIIMTGGHDRGRTMMMMTIIMHAPPKDKDKDKAAQAPPPDPLWAFPPDPQWAWLYKIKGQQDDPPDDDDDFDWRDDDPQRTDTATSRIMMITMIMRHDFKDKGKDKDFDDQDDQKDKDFDDPQWFWRYKFKPDGSVFFRIWHDRGGMIITTTDNSIMIMTMIMIGD/DVCVCPDD/DFAWAKDAAEEAEAQAKDKIKIATDDDQLQQWKKWKWWAAVPDDIHTAWIARLVVRDIDGDPVCPPQWDKGHDNVRSMIIIMGGRDDQVRQTWMKMFIWDADDPDPPRIDGDYIYPTYGYGHHPDDFDAWDKDKAADDDDDDDDFKDKIKIKTDFGDDQQKDKDKPNVPFPPPKDWAHWDDDPNGTITMMMGMDTPVDPPVPKMWMWMARVNVPDIDIHIHD/DKDKEKAQEWDADPVNQKTKMKIFIPWFLFQQKWKWWAAPPDDTDTAAGSQFHGDPPHDPQWGKDDGTTMIMIMGGRDALLRFTWMKMWGDSDPPIDIYPTYTYADADDFDFWDKDWDWADPVVLVVWKTKIKIKTDFGPDPDKDKWKDFQNHTDDPQKDKDKDRQHSVHRGIMMMIIRMDTSVVNVVTFKIKMWMDDPVDPGTDIDIGGNPDD

Organism: Homo sapiens (NCBI:txid9606)

Nearest PDB structures (foldseek):
  5vlp-assembly1_L  TM=1.003E+00  e=1.040E-42  Mus musculus
  8rtw-assembly2_C  TM=9.671E-01  e=3.760E-37  Mus musculus
  1mex-assembly1_L  TM=9.326E-01  e=2.741E-37  Mus musculus
  5ikc-assembly1_A  TM=7.317E-01  e=3.567E-37  Mus musculus
  3ubx-assembly2_I  TM=7.794E-01  e=2.170E-35  Mus musculus

Secondary structure (DSSP, 8-state):
--EEE--SSGGGEEEEEEEEEE-TT--HHHHHHHHHHHHHHHHHTT---EEEEEE-SS-SEEEEE--GGGHHHHHTSTTEEEEEEEEEEEE-----EEEEEES---TT-TTTTTTEEEEEEE--PPPSSTT---TT--S-HHHHHHHHHHH-TTT-S-SS-EEEEEE-S-TTSEEEHHHHHHHHHHHHHHHHHS-SS-EEEEE-EEEE--HHHHHHHHHHHHTT-EEEEE--SBSSBGGGEETTT-TTSEEEEEE-TTSPBPEETTEE--BSTT--EEEE-SSEEEE-TTSTT-EEEE-SHHHHHHHHHHHHHHHHHHSTT--HHHHHHHHHHHSEES-S-GGGS-HHHHTTS--EE--------EEEEEE-----SSTT-EEEEE--TT-EEEEEEEE-SS--EEEEEEEEETTEEEEEEEE-TT----EEEEEEEE-TT-EEEEEEEPP--SSS--B----STT-EEEEEEEEE-S-TTS------BPP--SSSS---BTTEEEEEEEEE-TT-EEEEEEEEESS-SSEEEEEPPTT-EEEEEEEES-TTTEEEEEEETTEEEEEE---EEEEEEEEE--/--------/--EEEEPPPEEE-TT--EEEEEEEESS-GGGS-EEEEEE-SSSPPEEEEEEETTTTEEEE-GGGTTTEEEEEETTTTEEEEEE-S--GGG-EEEEEEEEEE-SSBTTSEEEEEE---EEEEE-SSPPBPPEEEEE---S----SSEEEEEEEEEEEBSS--EEEETTTTB-TTEEEPPPEEETTEEEEEEEEEEETTTTTTS-EEEEEEEGGGTEEEEEEE-/-PPEEE-SSPEEETTTTEEEEEEEESS--TT-EEEEEE-TTS--EEEEETTTEEPTT--TTEEEEEETTEEEEEEES--GGG-SEEEEEE-SSSSPEE---EE-------B--EEEEEPPPHHHHHTTEEEEEEEEEEEBSS--EEEEEETTEEE-TTEEEEEPPPPTTTS-EEEEEEEEEEHHHHHT--EEEEEEE-TT-SSPEEEEEETT--

InterPro domains:
  IPR000209 Peptidase S8/S53 domain [PF00082] (181-419)
  IPR010259 Peptidase S8 propeptide/proteinase inhibitor I9 [PF05922] (77-149)
  IPR015500 Peptidase S8, subtilisin-related [PR00723] (177-196)
  IPR015500 Peptidase S8, subtilisin-related [PR00723] (222-235)
  IPR015500 Peptidase S8, subtilisin-related [PR00723] (383-399)
  IPR034193 Proteinase K-like catalytic domain [cd04077] (156-421)
  IPR036852 Peptidase S8/S53 domain superfamily [G3DSA:3.40.50.200] (153-450)
  IPR036852 Peptidase S8/S53 domain superfamily [SSF52743] (152-421)
  IPR037045 Peptidase S8 propeptide/proteinase inhibitor I9 superfamily [G3DSA:3.30.70.80] (61-148)
  IPR041051 Proprotein convertase subtilisin/kexin type 9, C-terminal domain 3 [PF18463] (602-682)
  IPR041052 Proprotein convertase subtilisin/kexin type 9, C-terminal domain 2 [PF18464] (535-600)
  IPR041254 Proprotein convertase subtilisin/kexin type 9, C-terminal domain 1 [PF18459] (450-531)
  IPR050131 Subtilisin-like serine protease [PTHR43806] (18-536)